Protein AF-0000000083312856 (afdb_homodimer)

Radius of gyration: 41.03 Å; Cα contacts (8 Å, |Δi|>4): 2260; chains: 2; bounding box: 92×139×103 Å

Organism: NCBI:txid1204385

pLDDT: mean 88.14, std 21.98, range [13.62, 98.81]

InterPro domains:
  IPR000577 Carbohydrate kinase, FGGY [PIRSF000538] (51-511)
  IPR018484 Carbohydrate kinase FGGY, N-terminal [PF00370] (52-300)
  IPR018485 Carbohydrate kinase FGGY, C-terminal [PF02782] (341-503)
  IPR043129 ATPase, nucleotide binding domain [SSF53067] (51-303)
  IPR043129 ATPase, nucleotide binding domain [SSF53067] (302-545)
  IPR050406 FGGY Carbohydrate Kinase [PTHR43095] (49-547)

Foldseek 3Di:
DDDDDDDDDDDDDPDDDDDDPDDPPPPDPPPPPPPPPPPPLPPPPPDAFAKEWEWEAELFKIKIFIATLLLHTDPPQIDIDGFDWDADPLFFTFGALVVSLVRRVVSVLSNCVVCPPVLLRHQEYAYAHAALWKFFAAPVLHTPDTIGALRRQNLVVLLVVVCVVLDPVNQQVLCFFLLDGSGSSACLSVLSVCVVPPVVSLVGGQAMDHSQQSSCCQFQVAFEAEQQRSSRRSQAGLVVRAGHPVSCVVGSDHSSRYTHYDWQLDWGAATDDVVCVVRVSRGGHTYGHYHHLVLLLCLLQLAQALQEWEWEAAQWIKIKHKFASPDNGQFAQWGWGDRHNGIIIIIWIWNHGVNLLVVLCVVLVDDDLVVLLVVLQCLLCDADPVRARDDLQKAKQQPCQATGPRPRGRPDHIDIPGDDPPRDSSNVSNNNLLNSLLRVLVGLVRCLVRSPPSSPNHAYEYYYDRCVSHPSSLLSNQQQNQHKYWYAPDPPSSRSSRSLSVSCSVVVDVHSSVNHGDIDDIHHHDPSSSVVSVVSSVVNVVVCCVRPVVVVPPPPPDD/DPCPDDDDDDDDDDDDDDDPDDPDDPDDPDPPDPPPPPPPLPPPPPDAFAKEWEWEAELFKIKIFIATLLLHTDPPQIDIDGFDWDADPLFFTFGALVVSLVRRVVSVLSNCVVCPPVLLRHQEYAYAHAALWKFFAAPVLHTDDTIGALRRCNLVVLLVVVCVVLDPVNQQVLCFFLLDGSGSSACLSVLSVCVVPPVVSLVRGQAMDHSQQSSCCQFQVAFEAEQQRSSRRSQAGLVVRAGHPVSCVVGSDHRSRYTHYDWQLDWGAATDDVVCVVRVSRGGRTYGRYHHLVLLLCLLQLAQALQEWEWEAAQWIKIKHKFASPDNGQFAQWGWGDRHNGIIIIIWIWNHGVNLLVVLCVVLVDDDLVVLLVVLQCLLCDADPVRARDDLQKAKQQQCQATGPRPRGRPDHIDIPGDDPPRDSSNVSNNNLLNSLLSVLVGVVRCLVRSPPSSPNHAYEYYYDRCVSHPSSLLSNQQQNQHKYWYAPDPPSSRSSRSLSVSCSVVSDVHSSVNHGDIDDIHHHDPSSSVVSVVSSVVNVVVCCVRPVVVVPPPPPDD

Secondary structure (DSSP, 8-state):
---------------------------------------------SSS--EEEEEEE-SSEEEEEEE-TTS-EEEEEEEEEE---EE-TTS-EEE-HHHHHHHHHHHHHHHHHHHGGGGGGEEEEEEEE-SS-BEEE-TTS-B-S-EE-TT--TTHHHHHHHHHHHHHHHHHHHHHHHS--SSTTSHHHHHHHHHHH-HHHHHH-SEEE-HHHHHHHHHHS---EEHHHHHTTT-EETTTTEE-HHHHHHSS--GGGBPPEE-TTS-B----HHHHHH-GGGTT--BPPPEEHHHHHHHHTT--STTEEEEEESSSEEEEEEE-TT-SSPPTT-EEEESSSS-EEEEEEES-SHHHHHHHHHHTT---HHHHHHHHHHHHT-B-TTSPBP----EEE--BTB--TTT--TT--EEEEEE-TT--HHHHHHHHHHHHHHHHHHHHHHHGGGSGGGTTT-EEEEESHHHHT-HHHHHHHHHHHTS-EEEE--S-HHHHHHHHHHHHHHTS-SSGGGSPPPEEEEEPPPHHHHHHHHHHHHHHHHHHHHHTGGGGTTTTS--/---------------------------------------------SSS--EEEEEEE-SSEEEEEEE-TTS-EEEEEEEEEE---EE-TTS-EEE-HHHHHHHHHHHHHHHHHHHGGGGGGEEEEEEEE-SS-BEEE-TTS-B-S-EE-TT--TTHHHHHHHHHHHHHHHHHHHHHHHS--S-TTSHHHHHHHHHHH-HHHHHH-SEEE-HHHHHHHHHHS---EEHHHHHTTT-EETTTTEE-HHHHHHSS--GGGBPPEE-TTS-B----HHHHHH-GGGTT--BPPPEEHHHHHHHHTT--STTEEEEEESSSEEEEEEE-TT-SSPPTT-EEEESSSS-EEEEEEES-SHHHHHHHHHHTT---HHHHHHHHHHHHT-B-TTSPBP----EEE--BTB--TTT--TT--EEEEEE-TT--HHHHHHHHHHHHHHHHHHHHHHHGGGSGGGTTT-EEEEESHHHHT-HHHHHHHHHHHTS-EEEE--S-HHHHHHHHHHHHHHTS-SSGGGSPPPEEEEEPPPHHHHHHHHHHHHHHHHHHHHHTGGGGTTTTS--

Sequence (1118 aa):
MAASWSRAPTRSCWPGAASTPASTPVSSWSWTSIKTTQWSVPTVSQESSPLILTIDVGTSSTRAILFDAQARPLPGHVAQRANRLETTADGGAVFDAGHLLENVVAVIDQILDGAGPLAHQIGAVAMDTLVGNLVGLDAQGKPVTPVFIYADTRNAADAQALRQELGPEGMAASHNRTGCLIHTSYLPARFRWIQRTHPEWLQAVRHWTGIGEYILQEFLGQRCMSYSVASWSGLLNRFELTWDAEWLDRLPIREEQLFPLGDIDQPLQGLRAPWAERWPALDRVPWLPAIGDGAAANIGSGCDDPAHIALTIGSTGAMRVVVDPGLERVPEGLWLYRVDRRRALLGGATTEGGNLFAWLRQTLQLPEPGELEAALAERVRRQDASGHAVDHGLTVLPFVAGERAPGWREDARASLVGFTLHTDPIDIVQAGLEGIAYRFALIYRRILPHLGEWRNDHQIIASGGAVLSSPAWLQILADALGKPVLTLVEKESTSRGLALLALEQLGCIRRPSALPPETGATYLPDPLHHARHQEGIARQEALYAKLVASRSGAFHGGSMAASWSRAPTRSCWPGAASTPASTPVSSWSWTSIKTTQWSVPTVSQESSPLILTIDVGTSSTRAILFDAQARPLPGHVAQRANRLETTADGGAVFDAGHLLENVVAVIDQILDGAGPLAHQIGAVAMDTLVGNLVGLDAQGKPVTPVFIYADTRNAADAQALRQELGPEGMAASHNRTGCLIHTSYLPARFRWIQRTHPEWLQAVRHWTGIGEYILQEFLGQRCMSYSVASWSGLLNRFELTWDAEWLDRLPIREEQLFPLGDIDQPLQGLRAPWAERWPALDRVPWLPAIGDGAAANIGSGCDDPAHIALTIGSTGAMRVVVDPGLERVPEGLWLYRVDRRRALLGGATTEGGNLFAWLRQTLQLPEPGELEAALAERVRRQDASGHAVDHGLTVLPFVAGERAPGWREDARASLVGFTLHTDPIDIVQAGLEGIAYRFALIYRRILPHLGEWRNDHQIIASGGAVLSSPAWLQILADALGKPVLTLVEKESTSRGLALLALEQLGCIRRPSALPPETGATYLPDPLHHARHQEGIARQEALYAKLVASRSGAFHGGS

Solvent-accessible surface area (backbone atoms only — not comparable to full-atom values): 58215 Å² total; per-residue (Å²): 138,80,83,89,77,91,77,89,84,86,89,76,86,72,79,83,80,78,77,78,76,77,79,75,78,78,77,79,76,74,77,72,72,73,72,76,70,73,74,74,65,75,78,68,68,87,79,75,78,43,26,30,40,23,36,40,40,50,75,63,32,30,34,24,39,34,22,42,73,77,52,41,73,42,88,89,32,69,28,72,38,81,45,74,69,45,69,47,95,76,31,41,32,33,37,54,60,65,59,52,50,50,40,52,50,50,21,51,49,51,38,44,65,70,42,50,78,57,34,64,43,37,56,33,35,27,36,33,18,57,54,28,37,38,29,29,16,27,90,87,68,43,75,77,47,57,28,39,35,37,75,21,43,68,18,44,67,37,19,52,50,48,49,62,73,41,36,73,66,43,47,52,50,48,23,54,40,15,19,30,73,88,37,39,39,20,43,65,17,43,50,50,34,37,56,73,75,40,49,66,54,66,70,58,35,47,32,44,42,34,68,47,35,50,50,45,25,68,43,38,70,46,73,40,37,14,44,14,35,37,22,46,28,47,45,25,20,66,86,77,73,38,76,29,62,70,56,42,72,71,44,97,52,54,74,83,26,38,56,50,77,44,36,56,89,60,53,41,63,42,41,34,67,78,50,23,71,74,38,59,54,51,27,79,29,37,29,36,41,35,31,20,37,69,43,23,26,36,42,25,64,46,21,73,36,43,48,24,31,34,36,37,22,31,55,32,24,37,38,40,29,23,34,72,58,82,59,91,66,61,53,87,46,41,38,40,34,26,57,34,92,76,33,15,35,38,33,38,40,36,59,42,37,32,48,56,53,52,47,49,40,62,47,38,59,53,68,57,70,70,60,42,47,54,53,44,40,52,59,75,66,37,54,43,98,85,66,44,68,66,78,80,60,56,46,30,45,62,20,38,77,14,36,33,40,57,76,54,37,66,84,36,49,11,31,44,38,41,46,38,79,81,60,49,62,68,54,52,52,52,29,46,55,47,22,47,38,41,48,49,35,56,46,46,61,63,50,44,83,66,27,66,92,24,56,84,71,44,40,35,40,32,36,41,67,43,45,71,71,27,68,44,56,44,39,49,38,7,13,51,60,64,37,50,31,32,32,52,61,59,83,55,24,40,52,33,13,32,34,33,53,49,36,33,68,72,61,76,37,93,45,56,67,79,57,65,58,57,65,58,66,70,29,66,45,43,72,67,51,22,53,54,35,52,52,49,40,52,51,39,51,54,48,40,46,64,70,49,64,53,49,81,76,63,74,73,63,85,120,135,88,79,77,83,80,83,78,81,81,89,81,87,82,90,85,80,88,78,78,73,78,80,73,79,79,78,83,78,76,80,73,72,76,71,75,70,73,73,73,66,73,77,65,68,88,81,75,77,44,27,31,41,22,37,38,41,50,76,62,32,30,33,23,39,35,22,41,75,76,48,41,73,42,88,90,32,68,29,73,36,81,44,74,71,44,69,48,95,76,32,42,31,32,34,54,60,65,60,52,48,50,39,51,52,51,20,52,50,52,37,44,64,71,42,51,78,58,34,62,43,37,57,32,36,27,35,32,17,59,54,30,36,37,30,29,16,30,89,86,68,44,76,77,48,57,28,40,34,37,76,21,44,68,17,45,67,37,18,52,50,49,50,62,72,41,35,73,67,43,47,50,51,48,22,53,40,14,20,29,71,88,35,38,39,22,45,69,16,42,51,50,32,38,56,73,76,40,50,66,54,65,71,58,37,45,33,44,43,34,67,46,34,50,50,44,25,70,41,38,71,45,74,42,36,13,45,14,35,39,22,46,28,47,45,23,21,66,88,75,74,38,74,29,63,69,57,42,72,72,44,95,52,55,73,85,26,40,57,48,77,45,38,57,89,58,54,41,64,44,40,34,67,75,50,24,70,74,38,59,56,50,27,78,30,37,29,38,41,34,31,20,36,70,43,23,27,37,41,24,63,46,21,76,36,44,48,23,30,35,36,38,22,31,54,32,25,36,38,39,30,22,33,71,57,80,60,91,64,60,51,86,46,41,38,38,36,26,58,35,93,75,32,14,35,37,31,34,38,35,59,44,38,33,48,55,52,51,47,49,40,60,46,38,60,54,68,57,70,69,61,44,47,55,53,46,42,51,59,76,66,38,54,44,96,84,65,44,66,65,75,83,62,58,43,29,47,61,21,38,78,13,38,34,40,58,74,53,36,68,83,36,50,11,31,45,36,40,46,39,79,80,59,48,62,67,54,53,52,53,29,46,54,48,24,48,38,41,50,49,34,57,46,48,62,64,49,44,82,66,27,65,91,24,55,85,71,45,43,34,39,32,36,40,67,44,45,72,72,26,67,46,56,42,40,49,39,6,13,53,61,64,39,50,32,30,32,52,62,56,84,55,26,40,53,33,13,31,34,33,54,47,34,32,68,71,61,77,36,92,44,58,66,80,56,64,56,57,65,57,64,71,29,66,44,43,72,66,51,22,53,54,35,54,52,48,40,52,51,40,52,53,49,42,45,64,70,50,63,54,47,79,75,62,74,73,64,88,121

Structure (mmCIF, N/CA/C/O backbone):
data_AF-0000000083312856-model_v1
#
loop_
_entity.id
_entity.type
_entity.pdbx_description
1 polymer 'Carbohydrate kinase'
#
loop_
_atom_site.group_PDB
_atom_site.id
_atom_site.type_symbol
_atom_site.label_atom_id
_atom_site.label_alt_id
_atom_site.label_comp_id
_atom_site.label_asym_id
_atom_site.label_entity_id
_atom_site.label_seq_id
_atom_site.pdbx_PDB_ins_code
_atom_site.Cartn_x
_atom_site.Cartn_y
_atom_site.Cartn_z
_atom_site.occupancy
_atom_site.B_iso_or_equiv
_atom_site.auth_seq_id
_atom_site.auth_comp_id
_atom_site.auth_asym_id
_atom_site.auth_atom_id
_atom_site.pdbx_PDB_model_num
ATOM 1 N N . MET A 1 1 ? 64.562 -2.658 30.719 1 15.26 1 MET A N 1
ATOM 2 C CA . MET A 1 1 ? 65.062 -2.129 32 1 15.26 1 MET A CA 1
ATOM 3 C C . MET A 1 1 ? 64.062 -1.037 32.5 1 15.26 1 MET A C 1
ATOM 5 O O . MET A 1 1 ? 63.438 -1.204 33.531 1 15.26 1 MET A O 1
ATOM 9 N N . ALA A 1 2 ? 64.625 0.204 32.531 1 13.62 2 ALA A N 1
ATOM 10 C CA . ALA A 1 2 ? 64.875 0.915 33.781 1 13.62 2 ALA A CA 1
ATOM 11 C C . ALA A 1 2 ? 63.656 1.748 34.188 1 13.62 2 ALA A C 1
ATOM 13 O O . ALA A 1 2 ? 63.219 1.674 35.344 1 13.62 2 ALA A O 1
ATOM 14 N N . ALA A 1 3 ? 63.656 3.008 33.812 1 14.23 3 ALA A N 1
ATOM 15 C CA . ALA A 1 3 ? 63.875 4.004 34.844 1 14.23 3 ALA A CA 1
ATOM 16 C C . ALA A 1 3 ? 62.594 4.328 35.594 1 14.23 3 ALA A C 1
ATOM 18 O O . ALA A 1 3 ? 61.5 4.094 35.062 1 14.23 3 ALA A O 1
ATOM 19 N N . SER A 1 4 ? 62.594 5.562 36.094 1 14.84 4 SER A N 1
ATOM 20 C CA . SER A 1 4 ? 62.438 6.133 37.438 1 14.84 4 SER A CA 1
ATOM 21 C C . SER A 1 4 ? 61 6.508 37.719 1 14.84 4 SER A C 1
ATOM 23 O O . SER A 1 4 ? 60.25 6.777 36.781 1 14.84 4 SER A O 1
ATOM 25 N N . TRP A 1 5 ? 60.531 6.625 39 1 15.2 5 TRP A N 1
ATOM 26 C CA . TRP A 1 5 ? 59.625 6.262 40.094 1 15.2 5 TRP A CA 1
ATOM 27 C C . TRP A 1 5 ? 58.719 7.422 40.438 1 15.2 5 TRP A C 1
ATOM 29 O O . TRP A 1 5 ? 57.656 7.223 41.062 1 15.2 5 TRP A O 1
ATOM 39 N N . SER A 1 6 ? 59.156 8.703 40.156 1 14.5 6 SER A N 1
ATOM 40 C CA . SER A 1 6 ? 59.094 9.422 41.438 1 14.5 6 SER A CA 1
ATOM 41 C C . SER A 1 6 ? 57.625 9.664 41.812 1 14.5 6 SER A C 1
ATOM 43 O O . SER A 1 6 ? 56.75 9.828 40.969 1 14.5 6 SER A O 1
ATOM 45 N N . ARG A 1 7 ? 57.281 9.688 43.156 1 14.66 7 ARG A N 1
ATOM 46 C CA . ARG A 1 7 ? 56.375 9.359 44.25 1 14.66 7 ARG A CA 1
ATOM 47 C C . ARG A 1 7 ? 55.375 10.469 44.469 1 14.66 7 ARG A C 1
ATOM 49 O O . ARG A 1 7 ? 54.156 10.211 44.531 1 14.66 7 ARG A O 1
ATOM 56 N N . ALA A 1 8 ? 55.844 11.742 44.938 1 14.86 8 ALA A N 1
ATOM 57 C CA . ALA A 1 8 ? 55.5 11.977 46.344 1 14.86 8 ALA A CA 1
ATOM 58 C C . ALA A 1 8 ? 54.062 12.484 46.5 1 14.86 8 ALA A C 1
ATOM 60 O O . ALA A 1 8 ? 53.5 13.039 45.531 1 14.86 8 ALA A O 1
ATOM 61 N N . PRO A 1 9 ? 53.812 13.266 47.719 1 15.12 9 PRO A N 1
ATOM 62 C CA . PRO A 1 9 ? 52.938 13.18 48.875 1 15.12 9 PRO A CA 1
ATOM 63 C C . PRO A 1 9 ? 51.75 14.156 48.781 1 15.12 9 PRO A C 1
ATOM 65 O O . PRO A 1 9 ? 50.594 13.766 48.969 1 15.12 9 PRO A O 1
ATOM 68 N N . THR A 1 10 ? 52.031 15.477 48.875 1 14.77 10 THR A N 1
ATOM 69 C CA . THR A 1 10 ? 51.688 16.141 50.125 1 14.77 10 THR A CA 1
ATOM 70 C C . THR A 1 10 ? 50.219 16.625 50.094 1 14.77 10 THR A C 1
ATOM 72 O O . THR A 1 10 ? 49.656 16.797 49 1 14.77 10 THR A O 1
ATOM 75 N N . ARG A 1 11 ? 49.75 17.188 51.219 1 15.2 11 ARG A N 1
ATOM 76 C CA . ARG A 1 11 ? 48.75 17.266 52.281 1 15.2 11 ARG A CA 1
ATOM 77 C C . ARG A 1 11 ? 47.656 18.312 51.938 1 15.2 11 ARG A C 1
ATOM 79 O O . ARG A 1 11 ? 47.844 19.125 51.062 1 15.2 11 ARG A O 1
ATOM 86 N N . SER A 1 12 ? 47.125 18.984 53.094 1 15.02 12 SER A N 1
ATOM 87 C CA . SER A 1 12 ? 45.906 19.109 53.875 1 15.02 12 SER A CA 1
ATOM 88 C C . SER A 1 12 ? 45.281 20.5 53.719 1 15.02 12 SER A C 1
ATOM 90 O O . SER A 1 12 ? 44.094 20.688 54 1 15.02 12 SER A O 1
ATOM 92 N N . CYS A 1 13 ? 46.031 21.609 53.219 1 15.39 13 CYS A N 1
ATOM 93 C CA . CYS A 1 13 ? 45.688 22.75 54.062 1 15.39 13 CYS A CA 1
ATOM 94 C C . CYS A 1 13 ? 44.281 23.266 53.781 1 15.39 13 CYS A C 1
ATOM 96 O O . CYS A 1 13 ? 43.906 23.406 52.625 1 15.39 13 CYS A O 1
ATOM 98 N N . TRP A 1 14 ? 43.438 23.25 54.844 1 16.03 14 TRP A N 1
ATOM 99 C CA . TRP A 1 14 ? 42.031 23.438 55.188 1 16.03 14 TRP A CA 1
ATOM 100 C C . TRP A 1 14 ? 41.625 24.906 55.094 1 16.03 14 TRP A C 1
ATOM 102 O O . TRP A 1 14 ? 40.5 25.281 55.469 1 16.03 14 TRP A O 1
ATOM 112 N N . PRO A 1 15 ? 42.344 25.719 54.219 1 15.73 15 PRO A N 1
ATOM 113 C CA . PRO A 1 15 ? 42.219 27.047 54.812 1 15.73 15 PRO A CA 1
ATOM 114 C C . PRO A 1 15 ? 40.75 27.469 55.062 1 15.73 15 PRO A C 1
ATOM 116 O O . PRO A 1 15 ? 39.844 26.859 54.5 1 15.73 15 PRO A O 1
ATOM 119 N N . GLY A 1 16 ? 40.75 28.75 55.688 1 14.97 16 GLY A N 1
ATOM 120 C CA . GLY A 1 16 ? 40.031 29.609 56.625 1 14.97 16 GLY A CA 1
ATOM 121 C C . GLY A 1 16 ? 38.75 30.156 56 1 14.97 16 GLY A C 1
ATOM 122 O O . GLY A 1 16 ? 38.562 30.141 54.781 1 14.97 16 GLY A O 1
ATOM 123 N N . ALA A 1 17 ? 37.906 30.516 56.938 1 16.25 17 ALA A N 1
ATOM 124 C CA . ALA A 1 17 ? 36.531 30.859 57.281 1 16.25 17 ALA A CA 1
ATOM 125 C C . ALA A 1 17 ? 36.125 32.188 56.656 1 16.25 17 ALA A C 1
ATOM 127 O O . ALA A 1 17 ? 36.156 33.219 57.312 1 16.25 17 ALA A O 1
ATOM 128 N N . ALA A 1 18 ? 36.625 32.438 55.406 1 15.95 18 ALA A N 1
ATOM 129 C CA . ALA A 1 18 ? 36.469 33.844 55.094 1 15.95 18 ALA A CA 1
ATOM 130 C C . ALA A 1 18 ? 35.094 34.344 55.438 1 15.95 18 ALA A C 1
ATOM 132 O O . ALA A 1 18 ? 34.094 33.594 55.344 1 15.95 18 ALA A O 1
ATOM 133 N N . SER A 1 19 ? 35.125 35.688 55.844 1 16.05 19 SER A N 1
ATOM 134 C CA . SER A 1 19 ? 34.344 36.719 56.5 1 16.05 19 SER A CA 1
ATOM 135 C C . SER A 1 19 ? 33.062 37.031 55.719 1 16.05 19 SER A C 1
ATOM 137 O O . SER A 1 19 ? 33.031 36.875 54.5 1 16.05 19 SER A O 1
ATOM 139 N N . THR A 1 20 ? 32.031 37.062 56.5 1 17.42 20 THR A N 1
ATOM 140 C CA . THR A 1 20 ? 30.578 37.188 56.406 1 17.42 20 THR A CA 1
ATOM 141 C C . THR A 1 20 ? 30.188 38.5 55.75 1 17.42 20 THR A C 1
ATOM 143 O O . THR A 1 20 ? 30.406 39.562 56.312 1 17.42 20 THR A O 1
ATOM 146 N N . PRO A 1 21 ? 30.703 38.75 54.438 1 18.08 21 PRO A N 1
ATOM 147 C CA . PRO A 1 21 ? 30.5 40.156 54.094 1 18.08 21 PRO A CA 1
ATOM 148 C C . PRO A 1 21 ? 29.078 40.625 54.406 1 18.08 21 PRO A C 1
ATOM 150 O O . PRO A 1 21 ? 28.141 39.812 54.438 1 18.08 21 PRO A O 1
ATOM 153 N N . ALA A 1 22 ? 29.109 41.812 54.906 1 16.84 22 ALA A N 1
ATOM 154 C CA . ALA A 1 22 ? 28.094 42.719 55.438 1 16.84 22 ALA A CA 1
ATOM 155 C C . ALA A 1 22 ? 26.969 42.938 54.406 1 16.84 22 ALA A C 1
ATOM 157 O O . ALA A 1 22 ? 27.188 42.906 53.219 1 16.84 22 ALA A O 1
ATOM 158 N N . SER A 1 23 ? 25.75 42.844 54.875 1 17.53 23 SER A N 1
ATOM 159 C CA . SER A 1 23 ? 24.344 42.812 54.5 1 17.53 23 SER A CA 1
ATOM 160 C C . SER A 1 23 ? 23.922 44.094 53.812 1 17.53 23 SER A C 1
ATOM 162 O O . SER A 1 23 ? 23.766 45.125 54.5 1 17.53 23 SER A O 1
ATOM 164 N N . THR A 1 24 ? 24.781 44.656 52.75 1 19.61 24 THR A N 1
ATOM 165 C CA . THR A 1 24 ? 24.344 46 52.406 1 19.61 24 THR A CA 1
ATOM 166 C C . THR A 1 24 ? 22.844 46 52.094 1 19.61 24 THR A C 1
ATOM 168 O O . THR A 1 24 ? 22.359 45.094 51.375 1 19.61 24 THR A O 1
ATOM 171 N N . PRO A 1 25 ? 22.062 46.844 52.781 1 19.56 25 PRO A N 1
ATOM 172 C CA . PRO A 1 25 ? 20.594 46.969 52.812 1 19.56 25 PRO A CA 1
ATOM 173 C C . PRO A 1 25 ? 20 47.344 51.469 1 19.56 25 PRO A C 1
ATOM 175 O O . PRO A 1 25 ? 20.531 48.219 50.781 1 19.56 25 PRO A O 1
ATOM 178 N N . VAL A 1 26 ? 19.562 46.375 50.656 1 20.06 26 VAL A N 1
ATOM 179 C CA . VAL A 1 26 ? 18.906 46.562 49.344 1 20.06 26 VAL A CA 1
ATOM 180 C C . VAL A 1 26 ? 17.797 47.594 49.469 1 20.06 26 VAL A C 1
ATOM 182 O O . VAL A 1 26 ? 16.906 47.469 50.312 1 20.06 26 VAL A O 1
ATOM 185 N N . SER A 1 27 ? 18.219 48.906 49.188 1 19.22 27 SER A N 1
ATOM 186 C CA . SER A 1 27 ? 17.281 50 49.156 1 19.22 27 SER A CA 1
ATOM 187 C C . SER A 1 27 ? 16.031 49.656 48.375 1 19.22 27 SER A C 1
ATOM 189 O O . SER A 1 27 ? 16.078 48.875 47.406 1 19.22 27 SER A O 1
ATOM 191 N N . SER A 1 28 ? 14.828 49.719 49 1 20.42 28 SER A N 1
ATOM 192 C CA . SER A 1 28 ? 13.43 49.438 48.688 1 20.42 28 SER A CA 1
ATOM 193 C C . SER A 1 28 ? 12.984 50.25 47.469 1 20.42 28 SER A C 1
ATOM 195 O O . SER A 1 28 ? 13.008 51.469 47.469 1 20.42 28 SER A O 1
ATOM 197 N N . TRP A 1 29 ? 13.398 49.844 46.188 1 21.45 29 TRP A N 1
ATOM 198 C CA . TRP A 1 29 ? 12.898 50.469 44.969 1 21.45 29 TRP A CA 1
ATOM 199 C C . TRP A 1 29 ? 11.375 50.562 45 1 21.45 29 TRP A C 1
ATOM 201 O O . TRP A 1 29 ? 10.695 49.594 45.25 1 21.45 29 TRP A O 1
ATOM 211 N N . SER A 1 30 ? 10.859 51.719 45.5 1 21.33 30 SER A N 1
ATOM 212 C CA . SER A 1 30 ? 9.438 52.062 45.531 1 21.33 30 SER A CA 1
ATOM 213 C C . SER A 1 30 ? 8.781 51.844 44.188 1 21.33 30 SER A C 1
ATOM 215 O O . SER A 1 30 ? 9.281 52.312 43.156 1 21.33 30 SER A O 1
ATOM 217 N N . TRP A 1 31 ? 8.148 50.656 43.969 1 21.86 31 TRP A N 1
ATOM 218 C CA . TRP A 1 31 ? 7.309 50.281 42.844 1 21.86 31 TRP A CA 1
ATOM 219 C C . TRP A 1 31 ? 6.285 51.375 42.531 1 21.86 31 TRP A C 1
ATOM 221 O O . TRP A 1 31 ? 5.453 51.719 43.375 1 21.86 31 TRP A O 1
ATOM 231 N N . THR A 1 32 ? 6.773 52.531 42 1 23.73 32 THR A N 1
ATOM 232 C CA . THR A 1 32 ? 5.762 53.5 41.594 1 23.73 32 THR A CA 1
ATOM 233 C C . THR A 1 32 ? 4.645 52.812 40.812 1 23.73 32 THR A C 1
ATOM 235 O O . THR A 1 32 ? 4.906 52 39.938 1 23.73 32 THR A O 1
ATOM 238 N N . SER A 1 33 ? 3.492 52.688 41.438 1 23.22 33 SER A N 1
ATOM 239 C CA . SER A 1 33 ? 2.213 52.188 40.938 1 23.22 33 SER A CA 1
ATOM 240 C C . SER A 1 33 ? 1.906 52.75 39.562 1 23.22 33 SER A C 1
ATOM 242 O O . SER A 1 33 ? 1.89 53.969 39.375 1 23.22 33 SER A O 1
ATOM 244 N N . ILE A 1 34 ? 2.404 52.188 38.594 1 22.47 34 ILE A N 1
ATOM 245 C CA . ILE A 1 34 ? 1.906 52.531 37.281 1 22.47 34 ILE A CA 1
ATOM 246 C C . ILE A 1 34 ? 0.384 52.656 37.312 1 22.47 34 ILE A C 1
ATOM 248 O O . ILE A 1 34 ? -0.308 51.656 37.562 1 22.47 34 ILE A O 1
ATOM 252 N N . LYS A 1 35 ? -0.121 53.812 37.781 1 30.72 35 LYS A N 1
ATOM 253 C CA . LYS A 1 35 ? -1.554 54.062 37.688 1 30.72 35 LYS A CA 1
ATOM 254 C C . LYS A 1 35 ? -2.119 53.5 36.375 1 30.72 35 LYS A C 1
ATOM 256 O O . LYS A 1 35 ? -1.619 53.812 35.312 1 30.72 35 LYS A O 1
ATOM 261 N N . THR A 1 36 ? -2.676 52.375 36.406 1 26.3 36 THR A N 1
ATOM 262 C CA . THR A 1 36 ? -3.541 51.812 35.375 1 26.3 36 THR A CA 1
ATOM 263 C C . THR A 1 36 ? -4.398 52.906 34.75 1 26.3 36 THR A C 1
ATOM 265 O O . THR A 1 36 ? -5.289 53.469 35.406 1 26.3 36 THR A O 1
ATOM 268 N N . THR A 1 37 ? -3.771 53.844 34.062 1 28.67 37 THR A N 1
ATOM 269 C CA . THR A 1 37 ? -4.652 54.75 33.375 1 28.67 37 THR A CA 1
ATOM 270 C C . THR A 1 37 ? -5.797 54.031 32.688 1 28.67 37 THR A C 1
ATOM 272 O O . THR A 1 37 ? -5.566 53.125 31.859 1 28.67 37 THR A O 1
ATOM 275 N N . GLN A 1 38 ? -6.914 53.844 33.375 1 28.17 38 GLN A N 1
ATOM 276 C CA . GLN A 1 38 ? -8.172 53.438 32.75 1 28.17 38 GLN A CA 1
ATOM 277 C C . GLN A 1 38 ? -8.375 54.156 31.422 1 28.17 38 GLN A C 1
ATOM 279 O O . GLN A 1 38 ? -8.391 55.375 31.359 1 28.17 38 GLN A O 1
ATOM 284 N N . TRP A 1 39 ? -7.836 53.625 30.391 1 32.81 39 TRP A N 1
ATOM 285 C CA . TRP A 1 39 ? -8.047 54.156 29.031 1 32.81 39 TRP A CA 1
ATOM 286 C C . TRP A 1 39 ? -9.5 54.594 28.844 1 32.81 39 TRP A C 1
ATOM 288 O O . TRP A 1 39 ? -10.43 53.844 29.141 1 32.81 39 TRP A O 1
ATOM 298 N N . SER A 1 40 ? -9.766 55.844 29.156 1 30.55 40 SER A N 1
ATOM 299 C CA . SER A 1 40 ? -11.047 56.375 28.719 1 30.55 40 SER A CA 1
ATOM 300 C C . SER A 1 40 ? -11.336 56 27.266 1 30.55 40 SER A C 1
ATOM 302 O O . SER A 1 40 ? -10.664 56.438 26.344 1 30.55 40 SER A O 1
ATOM 304 N N . VAL A 1 41 ? -11.812 54.812 26.969 1 34.97 41 VAL A N 1
ATOM 305 C CA . VAL A 1 41 ? -12.391 54.531 25.656 1 34.97 41 VAL A CA 1
ATOM 306 C C . VAL A 1 41 ? -13.219 55.75 25.203 1 34.97 41 VAL A C 1
ATOM 308 O O . VAL A 1 41 ? -14.062 56.25 25.938 1 34.97 41 VAL A O 1
ATOM 311 N N . PRO A 1 42 ? -12.695 56.625 24.375 1 34.94 42 PRO A N 1
ATOM 312 C CA . PRO A 1 42 ? -13.656 57.625 23.953 1 34.94 42 PRO A CA 1
ATOM 313 C C . PRO A 1 42 ? -15.086 57.094 23.875 1 34.94 42 PRO A C 1
ATOM 315 O O . PRO A 1 42 ? -15.297 55.938 23.516 1 34.94 42 PRO A O 1
ATOM 318 N N . THR A 1 43 ? -15.977 57.594 24.719 1 33.56 43 THR A N 1
ATOM 319 C CA . THR A 1 43 ? -17.406 57.375 24.625 1 33.56 43 THR A CA 1
ATOM 320 C C . THR A 1 43 ? -17.859 57.406 23.156 1 33.56 43 THR A C 1
ATOM 322 O O . THR A 1 43 ? -17.859 58.469 22.547 1 33.56 43 THR A O 1
ATOM 325 N N . VAL A 1 44 ? -17.562 56.375 22.297 1 38.69 44 VAL A N 1
ATOM 326 C CA . VAL A 1 44 ? -18.375 56.344 21.094 1 38.69 44 VAL A CA 1
ATOM 327 C C . VAL A 1 44 ? -19.781 56.844 21.391 1 38.69 44 VAL A C 1
ATOM 329 O O . VAL A 1 44 ? -20.422 56.375 22.328 1 38.69 44 VAL A O 1
ATOM 332 N N . SER A 1 45 ? -20.141 57.969 21.078 1 35.62 45 SER A N 1
ATOM 333 C CA . SER A 1 45 ? -21.562 58.312 21.109 1 35.62 45 SER A CA 1
ATOM 334 C C . SER A 1 45 ? -22.438 57.094 20.922 1 35.62 45 SER A C 1
ATOM 336 O O . SER A 1 45 ? -22.047 56.156 20.234 1 35.62 45 SER A O 1
ATOM 338 N N . GLN A 1 46 ? -23.359 56.688 21.812 1 38.91 46 GLN A N 1
ATOM 339 C CA . GLN A 1 46 ? -24.359 55.656 21.984 1 38.91 46 GLN A CA 1
ATOM 340 C C . GLN A 1 46 ? -24.812 55.094 20.641 1 38.91 46 GLN A C 1
ATOM 342 O O . GLN A 1 46 ? -25.422 54.031 20.562 1 38.91 46 GLN A O 1
ATOM 347 N N . GLU A 1 47 ? -25.031 55.906 19.531 1 45.19 47 GLU A N 1
ATOM 348 C CA . GLU A 1 47 ? -26 55.438 18.547 1 45.19 47 GLU A CA 1
ATOM 349 C C . GLU A 1 47 ? -25.391 54.375 17.641 1 45.19 47 GLU A C 1
ATOM 351 O O . GLU A 1 47 ? -26.094 53.469 17.172 1 45.19 47 GLU A O 1
ATOM 356 N N . SER A 1 48 ? -24.172 54.625 16.781 1 61.56 48 SER A N 1
ATOM 357 C CA . SER A 1 48 ? -23.984 53.719 15.633 1 61.56 48 SER A CA 1
ATOM 358 C C . SER A 1 48 ? -23.062 52.562 15.977 1 61.56 48 SER A C 1
ATOM 360 O O . SER A 1 48 ? -22.078 52.75 16.703 1 61.56 48 SER A O 1
ATOM 362 N N . SER A 1 49 ? -23.391 51.281 15.914 1 84.44 49 SER A N 1
ATOM 363 C CA . SER A 1 49 ? -22.703 50 16.078 1 84.44 49 SER A CA 1
ATOM 364 C C . SER A 1 49 ? -21.344 50.031 15.375 1 84.44 49 SER A C 1
ATOM 366 O O . SER A 1 49 ? -21.266 50.344 14.188 1 84.44 49 SER A O 1
ATOM 368 N N . PRO A 1 50 ? -20.125 49.844 16.156 1 94.69 50 PRO A N 1
ATOM 369 C CA . PRO A 1 50 ? -18.797 49.969 15.57 1 94.69 50 PRO A CA 1
ATOM 370 C C . PRO A 1 50 ? -18.531 48.969 14.453 1 94.69 50 PRO A C 1
ATOM 372 O O . PRO A 1 50 ? -19.078 47.875 14.469 1 94.69 50 PRO A O 1
ATOM 375 N N . LEU A 1 51 ? -17.719 49.469 13.531 1 97.88 51 LEU A N 1
ATOM 376 C CA . LEU A 1 51 ? -17.125 48.562 12.539 1 97.88 51 LEU A CA 1
ATOM 377 C C . LEU A 1 51 ? -15.758 48.062 12.992 1 97.88 51 LEU A C 1
ATOM 379 O O . LEU A 1 51 ? -15.086 48.719 13.781 1 97.88 51 LEU A O 1
ATOM 383 N N . ILE A 1 52 ? -15.414 46.875 12.578 1 98.5 52 ILE A N 1
ATOM 384 C CA . ILE A 1 52 ? -14.109 46.312 12.898 1 98.5 52 ILE A CA 1
ATOM 385 C C . ILE A 1 52 ? -13.32 46.062 11.617 1 98.5 52 ILE A C 1
ATOM 387 O O . ILE A 1 52 ? -13.789 45.344 10.719 1 98.5 52 ILE A O 1
ATOM 391 N N . LEU A 1 53 ? -12.148 46.594 11.539 1 98.81 53 LEU A N 1
ATOM 392 C CA . LEU A 1 53 ? -11.234 46.281 10.445 1 98.81 53 LEU A CA 1
ATOM 393 C C . LEU A 1 53 ? -10.344 45.125 10.812 1 98.81 53 LEU A C 1
ATOM 395 O O . LEU A 1 53 ? -9.617 45.156 11.812 1 98.81 53 LEU A O 1
ATOM 399 N N . THR A 1 54 ? -10.453 44.062 10.023 1 98.75 54 THR A N 1
ATOM 400 C CA . THR A 1 54 ? -9.625 42.875 10.258 1 98.75 54 THR A CA 1
ATOM 401 C C . THR A 1 54 ? -8.578 42.719 9.156 1 98.75 54 THR A C 1
ATOM 403 O O . THR A 1 54 ? -8.852 43 7.988 1 98.75 54 THR A O 1
ATOM 406 N N . ILE A 1 55 ? -7.367 42.281 9.523 1 98.75 55 ILE A N 1
ATOM 407 C CA . ILE A 1 55 ? -6.254 42 8.617 1 98.75 55 ILE A CA 1
ATOM 408 C C . ILE A 1 55 ? -5.723 40.594 8.852 1 98.75 55 ILE A C 1
ATOM 410 O O . ILE A 1 55 ? -5.344 40.25 9.969 1 98.75 55 ILE A O 1
ATOM 414 N N . ASP A 1 56 ? -5.734 39.781 7.816 1 98.06 56 ASP A N 1
ATOM 415 C CA . ASP A 1 56 ? -5.234 38.438 7.863 1 98.06 56 ASP A CA 1
ATOM 416 C C . ASP A 1 56 ? -3.949 38.281 7.051 1 98.06 56 ASP A C 1
ATOM 418 O O . ASP A 1 56 ? -3.986 38.312 5.816 1 98.06 56 ASP A O 1
ATOM 422 N N . VAL A 1 57 ? -2.82 38.094 7.738 1 98.12 57 VAL A N 1
ATOM 423 C CA . VAL A 1 57 ? -1.539 37.875 7.074 1 98.12 57 VAL A CA 1
ATOM 424 C C . VAL A 1 57 ? -1.223 36.375 7.027 1 98.12 57 VAL A C 1
ATOM 426 O O . VAL A 1 57 ? -0.523 35.875 7.902 1 98.12 57 VAL A O 1
ATOM 429 N N . GLY A 1 58 ? -1.633 35.781 5.926 1 94.69 58 GLY A N 1
ATOM 430 C CA . GLY A 1 58 ? -1.472 34.344 5.777 1 94.69 58 GLY A CA 1
ATOM 431 C C . GLY A 1 58 ? -0.307 33.938 4.883 1 94.69 58 GLY A C 1
ATOM 432 O O . GLY A 1 58 ? 0.481 34.812 4.484 1 94.69 58 GLY A O 1
ATOM 433 N N . THR A 1 59 ? -0.194 32.656 4.633 1 91.31 59 THR A N 1
ATOM 434 C CA . THR A 1 59 ? 0.887 32.156 3.805 1 91.31 59 THR A CA 1
ATOM 435 C C . THR A 1 59 ? 0.62 32.438 2.328 1 91.31 59 THR A C 1
ATOM 437 O O . THR A 1 59 ? 1.534 32.781 1.584 1 91.31 59 THR A O 1
ATOM 440 N N . SER A 1 60 ? -0.638 32.375 1.897 1 89.94 60 SER A N 1
ATOM 441 C CA . SER A 1 60 ? -0.967 32.531 0.484 1 89.94 60 SER A CA 1
ATOM 442 C C . SER A 1 60 ? -1.305 33.969 0.146 1 89.94 60 SER A C 1
ATOM 444 O O . SER A 1 60 ? -1.026 34.438 -0.961 1 89.94 60 SER A O 1
ATOM 446 N N . SER A 1 61 ? -1.946 34.594 1.128 1 95.69 61 SER A N 1
ATOM 447 C CA . SER A 1 61 ? -2.393 35.969 0.829 1 95.69 61 SER A CA 1
ATOM 448 C C . SER A 1 61 ? -2.514 36.781 2.1 1 95.69 61 SER A C 1
ATOM 450 O O . SER A 1 61 ? -2.461 36.25 3.209 1 95.69 61 SER A O 1
ATOM 452 N N . THR A 1 62 ? -2.578 38.094 1.851 1 97.94 62 THR A N 1
ATOM 453 C CA . THR A 1 62 ? -2.967 39.094 2.85 1 97.94 62 THR A CA 1
ATOM 454 C C . THR A 1 62 ? -4.348 39.656 2.535 1 97.94 62 THR A C 1
ATOM 456 O O . THR A 1 62 ? -4.602 40.094 1.413 1 97.94 62 THR A O 1
ATOM 459 N N . ARG A 1 63 ? -5.215 39.625 3.586 1 97.69 63 ARG A N 1
ATOM 460 C CA . ARG A 1 63 ? -6.598 40.031 3.361 1 97.69 63 ARG A CA 1
ATOM 461 C C . ARG A 1 63 ? -7.055 41.031 4.422 1 97.69 63 ARG A C 1
ATOM 463 O O . ARG A 1 63 ? -6.613 40.969 5.57 1 97.69 63 ARG A O 1
ATOM 470 N N . ALA A 1 64 ? -7.91 41.938 4.016 1 98.62 64 ALA A N 1
ATOM 471 C CA . ALA A 1 64 ? -8.594 42.812 4.945 1 98.62 64 ALA A CA 1
ATOM 472 C C . ALA A 1 64 ? -10.102 42.812 4.703 1 98.62 64 ALA A C 1
ATOM 474 O O . ALA A 1 64 ? -10.547 42.781 3.553 1 98.62 64 ALA A O 1
ATOM 475 N N . ILE A 1 65 ? -10.828 42.812 5.754 1 98.25 65 ILE A N 1
ATOM 476 C CA . ILE A 1 65 ? -12.281 42.781 5.672 1 98.25 65 ILE A CA 1
ATOM 477 C C . ILE A 1 65 ? -12.867 43.719 6.727 1 98.25 65 ILE A C 1
ATOM 479 O O . ILE A 1 65 ? -12.367 43.781 7.855 1 98.25 65 ILE A O 1
ATOM 483 N N . LEU A 1 66 ? -13.875 44.438 6.383 1 98.12 66 LEU A N 1
ATOM 484 C CA . LEU A 1 66 ? -14.641 45.219 7.34 1 98.12 66 LEU A CA 1
ATOM 485 C C . LEU A 1 66 ? -15.828 44.438 7.871 1 98.12 66 LEU A C 1
ATOM 487 O O . LEU A 1 66 ? -16.625 43.906 7.09 1 98.12 66 LEU A O 1
ATOM 491 N N . PHE A 1 67 ? -15.938 44.344 9.18 1 97.75 67 PHE A N 1
ATOM 492 C CA . PHE A 1 67 ? -17.031 43.625 9.82 1 97.75 67 PHE A CA 1
ATOM 493 C C . PHE A 1 67 ? -17.938 44.594 10.578 1 97.75 67 PHE A C 1
ATOM 495 O O . PHE A 1 67 ? -17.484 45.594 11.102 1 97.75 67 PHE A O 1
ATOM 502 N N . ASP A 1 68 ? -19.25 44.219 10.688 1 97 68 ASP A N 1
ATOM 503 C CA . ASP A 1 68 ? -20.188 44.969 11.5 1 97 68 ASP A CA 1
ATOM 504 C C . ASP A 1 68 ? -20.219 44.438 12.938 1 97 68 ASP A C 1
ATOM 506 O O . ASP A 1 68 ? -19.422 43.594 13.312 1 97 68 ASP A O 1
ATOM 510 N N . ALA A 1 69 ? -21.094 44.969 13.711 1 96.06 69 ALA A N 1
ATOM 511 C CA . ALA A 1 69 ? -21.141 44.656 15.133 1 96.06 69 ALA A CA 1
ATOM 512 C C . ALA A 1 69 ? -21.703 43.25 15.375 1 96.06 69 ALA A C 1
ATOM 514 O O . ALA A 1 69 ? -21.625 42.75 16.484 1 96.06 69 ALA A O 1
ATOM 515 N N . GLN A 1 70 ? -22.188 42.625 14.305 1 94.69 70 GLN A N 1
ATOM 516 C CA . GLN A 1 70 ? -22.672 41.25 14.383 1 94.69 70 GLN A CA 1
ATOM 517 C C . GLN A 1 70 ? -21.641 40.281 13.828 1 94.69 70 GLN A C 1
ATOM 519 O O . GLN A 1 70 ? -21.938 39.094 13.617 1 94.69 70 GLN A O 1
ATOM 524 N N . ALA A 1 71 ? -20.438 40.812 13.586 1 96.25 71 ALA A N 1
ATOM 525 C CA . ALA A 1 71 ? -19.328 40.031 13.047 1 96.25 71 ALA A CA 1
ATOM 526 C C . ALA A 1 71 ? -19.672 39.438 11.68 1 96.25 71 ALA A C 1
ATOM 528 O O . ALA A 1 71 ? -19.344 38.312 11.375 1 96.25 71 ALA A O 1
ATOM 529 N N . ARG A 1 72 ? -20.391 40.219 10.914 1 95.06 72 ARG A N 1
ATOM 530 C CA . ARG A 1 72 ? -20.656 39.906 9.516 1 95.06 72 ARG A CA 1
ATOM 531 C C . ARG A 1 72 ? -19.875 40.844 8.586 1 95.06 72 ARG A C 1
ATOM 533 O O . ARG A 1 72 ? -19.734 42.031 8.859 1 95.06 72 ARG A O 1
ATOM 540 N N . PRO A 1 73 ? -19.344 40.25 7.582 1 95.56 73 PRO A N 1
ATOM 541 C CA . PRO A 1 73 ? -18.609 41.094 6.637 1 95.56 73 PRO A CA 1
ATOM 542 C C . PRO A 1 73 ? -19.516 42.156 5.961 1 95.56 73 PRO A C 1
ATOM 544 O O . PRO A 1 73 ? -20.641 41.844 5.582 1 95.56 73 PRO A O 1
ATOM 547 N N . LEU A 1 74 ? -19.031 43.281 5.863 1 95.25 74 LEU A N 1
ATOM 548 C CA . LEU A 1 74 ? -19.734 44.312 5.105 1 95.25 74 LEU A CA 1
ATOM 549 C C . LEU A 1 74 ? -19.578 44.094 3.605 1 95.25 74 LEU A C 1
ATOM 551 O O . LEU A 1 74 ? -18.469 43.969 3.1 1 95.25 74 LEU A O 1
ATOM 555 N N . PRO A 1 75 ? -20.719 44.031 2.896 1 94.06 75 PRO A N 1
ATOM 556 C CA . PRO A 1 75 ? -20.641 43.75 1.462 1 94.06 75 PRO A CA 1
ATOM 557 C C . PRO A 1 75 ? -19.75 44.75 0.712 1 94.06 75 PRO A C 1
ATOM 559 O O . PRO A 1 75 ? -19.844 45.938 0.936 1 94.06 75 PRO A O 1
ATOM 562 N N . GLY A 1 76 ? -18.891 44.25 -0.053 1 94.06 76 GLY A N 1
ATOM 563 C CA . GLY A 1 76 ? -18.062 45.062 -0.925 1 94.06 76 GLY A CA 1
ATOM 564 C C . GLY A 1 76 ? -16.797 45.562 -0.253 1 94.06 76 GLY A C 1
ATOM 565 O O . GLY A 1 76 ? -16.016 46.312 -0.861 1 94.06 76 GLY A O 1
ATOM 566 N N . HIS A 1 77 ? -16.547 45.188 0.958 1 96.5 77 HIS A N 1
ATOM 567 C CA . HIS A 1 77 ? -15.398 45.688 1.695 1 96.5 77 HIS A CA 1
ATOM 568 C C . HIS A 1 77 ? -14.43 44.562 2.043 1 96.5 77 HIS A C 1
ATOM 570 O O . HIS A 1 77 ? -14.148 44.312 3.219 1 96.5 77 HIS A O 1
ATOM 576 N N . VAL A 1 78 ? -13.992 43.938 1.023 1 96.69 78 VAL A N 1
ATOM 577 C CA . VAL A 1 78 ? -12.977 42.875 1.104 1 96.69 78 VAL A CA 1
ATOM 578 C C . VAL A 1 78 ? -11.812 43.219 0.179 1 96.69 78 VAL A C 1
ATOM 580 O O . VAL A 1 78 ? -12.016 43.625 -0.963 1 96.69 78 VAL A O 1
ATOM 583 N N . ALA A 1 79 ? -10.625 43.125 0.682 1 98.19 79 ALA A N 1
ATOM 584 C CA . ALA A 1 79 ? -9.406 43.312 -0.097 1 98.19 79 ALA A CA 1
ATOM 585 C C . ALA A 1 79 ? -8.445 42.156 0.083 1 98.19 79 ALA A C 1
ATOM 587 O O . ALA A 1 79 ? -8.375 41.562 1.16 1 98.19 79 ALA A O 1
ATOM 588 N N . GLN A 1 80 ? -7.73 41.844 -0.952 1 97.69 80 GLN A N 1
ATOM 589 C CA . GLN A 1 80 ? -6.801 40.719 -0.906 1 97.69 80 GLN A CA 1
ATOM 590 C C . GLN A 1 80 ? -5.605 40.969 -1.824 1 97.69 80 GLN A C 1
ATOM 592 O O . GLN A 1 80 ? -5.754 41.531 -2.914 1 97.69 80 GLN A O 1
ATOM 597 N N . ARG A 1 81 ? -4.445 40.625 -1.34 1 98.12 81 ARG A N 1
ATOM 598 C CA . ARG A 1 81 ? -3.207 40.594 -2.113 1 98.12 81 ARG A CA 1
ATOM 599 C C . ARG A 1 81 ? -2.475 39.281 -1.961 1 98.12 81 ARG A C 1
ATOM 601 O O . ARG A 1 81 ? -2.406 38.719 -0.862 1 98.12 81 ARG A O 1
ATOM 608 N N . ALA A 1 82 ? -1.944 38.812 -3.098 1 96.88 82 ALA A N 1
ATOM 609 C CA . ALA A 1 82 ? -1.188 37.562 -3.051 1 96.88 82 ALA A CA 1
ATOM 610 C C . ALA A 1 82 ? 0.165 37.75 -2.373 1 96.88 82 ALA A C 1
ATOM 612 O O . ALA A 1 82 ? 0.825 38.781 -2.584 1 96.88 82 ALA A O 1
ATOM 613 N N . ASN A 1 83 ? 0.501 36.812 -1.532 1 96.62 83 ASN A N 1
ATOM 614 C CA . ASN A 1 83 ? 1.837 36.812 -0.945 1 96.62 83 ASN A CA 1
ATOM 615 C C . ASN A 1 83 ? 2.805 35.969 -1.782 1 96.62 83 ASN A C 1
ATOM 617 O O . ASN A 1 83 ? 2.412 34.969 -2.379 1 96.62 83 ASN A O 1
ATOM 621 N N . ARG A 1 84 ? 4.039 36.344 -1.803 1 95.56 84 ARG A N 1
ATOM 622 C CA . ARG A 1 84 ? 5.051 35.656 -2.592 1 95.56 84 ARG A CA 1
ATOM 623 C C . ARG A 1 84 ? 5.984 34.844 -1.698 1 95.56 84 ARG A C 1
ATOM 625 O O . ARG A 1 84 ? 7.02 35.344 -1.26 1 95.56 84 ARG A O 1
ATOM 632 N N . LEU A 1 85 ? 5.66 33.594 -1.543 1 94.44 85 LEU A N 1
ATOM 633 C CA . LEU A 1 85 ? 6.508 32.688 -0.769 1 94.44 85 LEU A CA 1
ATOM 634 C C . LEU A 1 85 ? 7.715 32.25 -1.585 1 94.44 85 LEU A C 1
ATOM 636 O O . LEU A 1 85 ? 7.574 31.812 -2.736 1 94.44 85 LEU A O 1
ATOM 640 N N . GLU A 1 86 ? 8.891 32.344 -1.075 1 95.38 86 GLU A N 1
ATOM 641 C CA . GLU A 1 86 ? 10.117 31.844 -1.689 1 95.38 86 GLU A CA 1
ATOM 642 C C . GLU A 1 86 ? 10.531 30.516 -1.072 1 95.38 86 GLU A C 1
ATOM 644 O O . GLU A 1 86 ? 10.688 30.406 0.146 1 95.38 86 GLU A O 1
ATOM 649 N N . THR A 1 87 ? 10.688 29.516 -1.896 1 91.69 87 THR A N 1
ATOM 650 C CA . THR A 1 87 ? 11.102 28.203 -1.42 1 91.69 87 THR A CA 1
ATOM 651 C C . THR A 1 87 ? 12.391 27.75 -2.102 1 91.69 87 THR A C 1
ATOM 653 O O . THR A 1 87 ? 12.719 28.234 -3.188 1 91.69 87 THR A O 1
ATOM 656 N N . THR A 1 88 ? 13.172 26.938 -1.475 1 89.19 88 THR A N 1
ATOM 657 C CA . THR A 1 88 ? 14.398 26.375 -2.037 1 89.19 88 THR A CA 1
ATOM 658 C C . THR A 1 88 ? 14.391 24.859 -1.949 1 89.19 88 THR A C 1
ATOM 660 O O . THR A 1 88 ? 13.609 24.266 -1.188 1 89.19 88 THR A O 1
ATOM 663 N N . ALA A 1 89 ? 15.234 24.188 -2.725 1 78.75 89 ALA A N 1
ATOM 664 C CA . ALA A 1 89 ? 15.281 22.734 -2.826 1 78.75 89 ALA A CA 1
ATOM 665 C C . ALA A 1 89 ? 15.727 22.109 -1.507 1 78.75 89 ALA A C 1
ATOM 667 O O . ALA A 1 89 ? 15.344 20.969 -1.194 1 78.75 89 ALA A O 1
ATOM 668 N N . ASP A 1 90 ? 16.375 22.828 -0.755 1 84.44 90 ASP A N 1
ATOM 669 C CA . ASP A 1 90 ? 16.891 22.281 0.49 1 84.44 90 ASP A CA 1
ATOM 670 C C . ASP A 1 90 ? 15.875 22.422 1.621 1 84.44 90 ASP A C 1
ATOM 672 O O . ASP A 1 90 ? 16.188 22.156 2.783 1 84.44 90 ASP A O 1
ATOM 676 N N . GLY A 1 91 ? 14.672 22.969 1.304 1 88.56 91 GLY A N 1
ATOM 677 C CA . GLY A 1 91 ? 13.617 23.031 2.297 1 88.56 91 GLY A CA 1
ATOM 678 C C . GLY A 1 91 ? 13.344 24.453 2.785 1 88.56 91 GLY A C 1
ATOM 679 O O . GLY A 1 91 ? 12.594 24.656 3.738 1 88.56 91 GLY A O 1
ATOM 680 N N . GLY A 1 92 ? 13.875 25.391 2.16 1 92.62 92 GLY A N 1
ATOM 681 C CA . GLY A 1 92 ? 13.68 26.781 2.531 1 92.62 92 GLY A CA 1
ATOM 682 C C . GLY A 1 92 ? 12.273 27.281 2.25 1 92.62 92 GLY A C 1
ATOM 683 O O . GLY A 1 92 ? 11.656 26.891 1.255 1 92.62 92 GLY A O 1
ATOM 684 N N . ALA A 1 93 ? 11.758 28.078 3.109 1 94.5 93 ALA A N 1
ATOM 685 C CA . ALA A 1 93 ? 10.477 28.766 2.965 1 94.5 93 ALA A CA 1
ATOM 686 C C . ALA A 1 93 ? 10.492 30.109 3.695 1 94.5 93 ALA A C 1
ATOM 688 O O . ALA A 1 93 ? 10.43 30.156 4.926 1 94.5 93 ALA A O 1
ATOM 689 N N . VAL A 1 94 ? 10.539 31.219 2.908 1 97.56 94 VAL A N 1
ATOM 690 C CA . VAL A 1 94 ? 10.719 32.531 3.535 1 97.56 94 VAL A CA 1
ATOM 691 C C . VAL A 1 94 ? 9.898 33.562 2.785 1 97.56 94 VAL A C 1
ATOM 693 O O . VAL A 1 94 ? 9.477 33.344 1.652 1 97.56 94 VAL A O 1
ATOM 696 N N . PHE A 1 95 ? 9.625 34.625 3.482 1 97.81 95 PHE A N 1
ATOM 697 C CA . PHE A 1 95 ? 9.047 35.844 2.889 1 97.81 95 PHE A CA 1
ATOM 698 C C . PHE A 1 95 ? 10.008 37 3.004 1 97.81 95 PHE A C 1
ATOM 700 O O . PHE A 1 95 ? 10.945 36.969 3.799 1 97.81 95 PHE A O 1
ATOM 707 N N . ASP A 1 96 ? 9.758 37.969 2.127 1 97.94 96 ASP A N 1
ATOM 708 C CA . ASP A 1 96 ? 10.32 39.281 2.303 1 97.94 96 ASP A CA 1
ATOM 709 C C . ASP A 1 96 ? 9.422 40.156 3.184 1 97.94 96 ASP A C 1
ATOM 711 O O . ASP A 1 96 ? 8.258 40.406 2.852 1 97.94 96 ASP A O 1
ATOM 715 N N . ALA A 1 97 ? 9.992 40.656 4.289 1 98.06 97 ALA A N 1
ATOM 716 C CA . ALA A 1 97 ? 9.188 41.406 5.254 1 98.06 97 ALA A CA 1
ATOM 717 C C . ALA A 1 97 ? 8.617 42.688 4.621 1 98.06 97 ALA A C 1
ATOM 719 O O . ALA A 1 97 ? 7.492 43.062 4.926 1 98.06 97 ALA A O 1
ATOM 720 N N . GLY A 1 98 ? 9.391 43.312 3.836 1 97.62 98 GLY A N 1
ATOM 721 C CA . GLY A 1 98 ? 8.938 44.5 3.158 1 97.62 98 GLY A CA 1
ATOM 722 C C . GLY A 1 98 ? 7.758 44.25 2.238 1 97.62 98 GLY A C 1
ATOM 723 O O . GLY A 1 98 ? 6.816 45.062 2.207 1 97.62 98 GLY A O 1
ATOM 724 N N . HIS A 1 99 ? 7.832 43.25 1.537 1 97.56 99 HIS A N 1
ATOM 725 C CA . HIS A 1 99 ? 6.742 42.906 0.627 1 97.56 99 HIS A CA 1
ATOM 726 C C . HIS A 1 99 ? 5.457 42.625 1.393 1 97.56 99 HIS A C 1
ATOM 728 O O . HIS A 1 99 ? 4.367 42.969 0.939 1 97.56 99 HIS A O 1
ATOM 734 N N . LEU A 1 100 ? 5.535 41.938 2.471 1 98.19 100 LEU A N 1
ATOM 735 C CA . LEU A 1 100 ? 4.355 41.656 3.281 1 98.19 100 LEU A CA 1
ATOM 736 C C . LEU A 1 100 ? 3.775 42.938 3.846 1 98.19 100 LEU A C 1
ATOM 738 O O . LEU A 1 100 ? 2.555 43.125 3.896 1 98.19 100 LEU A O 1
ATOM 742 N N . LEU A 1 101 ? 4.668 43.844 4.289 1 98.38 101 LEU A N 1
ATOM 743 C CA . LEU A 1 101 ? 4.223 45.156 4.766 1 98.38 101 LEU A CA 1
ATOM 744 C C . LEU A 1 101 ? 3.482 45.906 3.67 1 98.38 101 LEU A C 1
ATOM 746 O O . LEU A 1 101 ? 2.43 46.5 3.92 1 98.38 101 LEU A O 1
ATOM 750 N N . GLU A 1 102 ? 4.031 45.844 2.506 1 98.38 102 GLU A N 1
ATOM 751 C CA . GLU A 1 102 ? 3.395 46.5 1.368 1 98.38 102 GLU A CA 1
ATOM 752 C C . GLU A 1 102 ? 1.998 45.938 1.118 1 98.38 102 GLU A C 1
ATOM 754 O O . GLU A 1 102 ? 1.068 46.688 0.806 1 98.38 102 GLU A O 1
ATOM 759 N N . ASN A 1 103 ? 1.898 44.688 1.191 1 98.62 103 ASN A N 1
ATOM 760 C CA . ASN A 1 103 ? 0.602 44.031 1.011 1 98.62 103 ASN A CA 1
ATOM 761 C C . ASN A 1 103 ? -0.403 44.5 2.064 1 98.62 103 ASN A C 1
ATOM 763 O O . ASN A 1 103 ? -1.568 44.75 1.75 1 98.62 103 ASN A O 1
ATOM 767 N N . VAL A 1 104 ? 0.026 44.562 3.301 1 98.75 104 VAL A N 1
ATOM 768 C CA . VAL A 1 104 ? -0.855 45 4.383 1 98.75 104 VAL A CA 1
ATOM 769 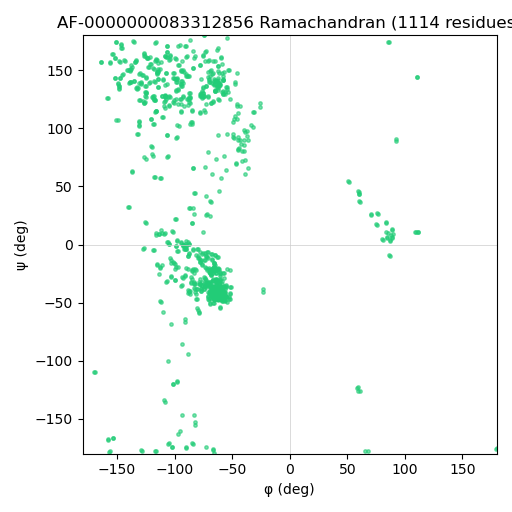C C . VAL A 1 104 ? -1.318 46.438 4.141 1 98.75 104 VAL A C 1
ATOM 771 O O . VAL A 1 104 ? -2.504 46.75 4.281 1 98.75 104 VAL A O 1
ATOM 774 N N . VAL A 1 105 ? -0.431 47.25 3.758 1 98.75 105 VAL A N 1
ATOM 775 C CA . VAL A 1 105 ? -0.757 48.656 3.473 1 98.75 105 VAL A CA 1
ATOM 776 C C . VAL A 1 105 ? -1.771 48.719 2.334 1 98.75 105 VAL A C 1
ATOM 778 O O . VAL A 1 105 ? -2.756 49.469 2.416 1 98.75 105 VAL A O 1
ATOM 781 N N . ALA A 1 106 ? -1.527 47.969 1.37 1 98.75 106 ALA A N 1
ATOM 782 C CA . ALA A 1 106 ? -2.371 47.969 0.178 1 98.75 106 ALA A CA 1
ATOM 783 C C . ALA A 1 106 ? -3.801 47.562 0.51 1 98.75 106 ALA A C 1
ATOM 785 O O . ALA A 1 106 ? -4.758 48.156 0.003 1 98.75 106 ALA A O 1
ATOM 786 N N . VAL A 1 107 ? -3.963 46.594 1.298 1 98.75 107 VAL A N 1
ATOM 787 C CA . VAL A 1 107 ? -5.309 46.094 1.59 1 98.75 107 VAL A CA 1
ATOM 788 C C . VAL A 1 107 ? -6.02 47.094 2.52 1 98.75 107 VAL A C 1
ATOM 790 O O . VAL A 1 107 ? -7.238 47.25 2.447 1 98.75 107 VAL A O 1
ATOM 793 N N . ILE A 1 108 ? -5.297 47.719 3.449 1 98.62 108 ILE A N 1
ATOM 794 C CA . ILE A 1 108 ? -5.895 48.75 4.297 1 98.62 108 ILE A CA 1
ATOM 795 C C . ILE A 1 108 ? -6.371 49.938 3.439 1 98.62 108 ILE A C 1
ATOM 797 O O . ILE A 1 108 ? -7.504 50.406 3.588 1 98.62 108 ILE A O 1
ATOM 801 N N . ASP A 1 109 ? -5.535 50.344 2.514 1 98.69 109 ASP A N 1
ATOM 802 C CA . ASP A 1 109 ? -5.887 51.438 1.599 1 98.69 109 ASP A CA 1
ATOM 803 C C . ASP A 1 109 ? -7.184 51.125 0.855 1 98.69 109 ASP A C 1
ATOM 805 O O . ASP A 1 109 ? -8.086 51.969 0.781 1 98.69 109 ASP A O 1
ATOM 809 N N . GLN A 1 110 ? -7.211 49.969 0.341 1 98.56 110 GLN A N 1
ATOM 810 C CA . GLN A 1 110 ? -8.359 49.594 -0.469 1 98.56 110 GLN A CA 1
ATOM 811 C C . GLN A 1 110 ? -9.641 49.594 0.353 1 98.56 110 GLN A C 1
ATOM 813 O O . GLN A 1 110 ? -10.688 50.062 -0.118 1 98.56 110 GLN A O 1
ATOM 818 N N . ILE A 1 111 ? -9.578 49.062 1.542 1 98.5 111 ILE A N 1
ATOM 819 C CA . ILE A 1 111 ? -10.758 49.031 2.4 1 98.5 111 ILE A CA 1
ATOM 820 C C . ILE A 1 111 ? -11.195 50.438 2.762 1 98.5 111 ILE A C 1
ATOM 822 O O . ILE A 1 111 ? -12.383 50.75 2.703 1 98.5 111 ILE A O 1
ATOM 826 N N . LEU A 1 112 ? -10.273 51.312 3.184 1 97.81 112 LEU A N 1
ATOM 827 C CA . LEU A 1 112 ? -10.602 52.656 3.627 1 97.81 112 LEU A CA 1
ATOM 828 C C . LEU A 1 112 ? -11.125 53.5 2.469 1 97.81 112 LEU A C 1
ATOM 830 O O . LEU A 1 112 ? -12.055 54.281 2.639 1 97.81 112 LEU A O 1
ATOM 834 N N . ASP A 1 113 ? -10.484 53.344 1.314 1 97.19 113 ASP A N 1
ATOM 835 C CA . ASP A 1 113 ? -10.969 54.031 0.123 1 97.19 113 ASP A CA 1
ATOM 836 C C . ASP A 1 113 ? -12.406 53.656 -0.195 1 97.19 113 ASP A C 1
ATOM 838 O O . ASP A 1 113 ? -13.227 54.531 -0.521 1 97.19 113 ASP A O 1
ATOM 842 N N . GLY A 1 114 ? -12.672 52.438 -0.136 1 96.5 114 GLY A N 1
ATOM 843 C CA . GLY A 1 114 ? -14.008 51.938 -0.422 1 96.5 114 GLY A CA 1
ATOM 844 C C . GLY A 1 114 ? -15.023 52.344 0.632 1 96.5 114 GLY A C 1
ATOM 845 O O . GLY A 1 114 ? -16.203 52.531 0.323 1 96.5 114 GLY A O 1
ATOM 846 N N . ALA A 1 115 ? -14.578 52.406 1.856 1 95.94 115 ALA A N 1
ATOM 847 C CA . ALA A 1 115 ? -15.477 52.719 2.967 1 95.94 115 ALA A CA 1
ATOM 848 C C . ALA A 1 115 ? -15.859 54.188 2.969 1 95.94 115 ALA A C 1
ATOM 850 O O . ALA A 1 115 ? -16.938 54.562 3.428 1 95.94 115 ALA A O 1
ATOM 851 N N . GLY A 1 116 ? -15.008 55.125 2.559 1 94.56 116 GLY A N 1
ATOM 852 C CA . GLY A 1 116 ? -15.281 56.562 2.611 1 94.56 116 GLY A CA 1
ATOM 853 C C . GLY A 1 116 ? -15.562 57.062 4.016 1 94.56 116 GLY A C 1
ATOM 854 O O . GLY A 1 116 ? -14.789 56.812 4.938 1 94.56 116 GLY A O 1
ATOM 855 N N . PRO A 1 117 ? -16.641 57.625 4.16 1 92.94 117 PRO A N 1
ATOM 856 C CA . PRO A 1 117 ? -16.969 58.188 5.469 1 92.94 117 PRO A CA 1
ATOM 857 C C . PRO A 1 117 ? -17.219 57.125 6.535 1 92.94 117 PRO A C 1
ATOM 859 O O . PRO A 1 117 ? -17.078 57.406 7.727 1 92.94 117 PRO A O 1
ATOM 862 N N . LEU A 1 118 ? -17.594 56 6.07 1 93.56 118 LEU A N 1
ATOM 863 C CA . LEU A 1 118 ? -17.844 54.906 6.992 1 93.56 118 LEU A CA 1
ATOM 864 C C . LEU A 1 118 ? -16.578 54.531 7.754 1 93.56 118 LEU A C 1
ATOM 866 O O . LEU A 1 118 ? -16.641 53.875 8.812 1 93.56 118 LEU A O 1
ATOM 870 N N . ALA A 1 119 ? -15.445 54.906 7.234 1 96.06 119 ALA A N 1
ATOM 871 C CA . ALA A 1 119 ? -14.164 54.562 7.855 1 96.06 119 ALA A CA 1
ATOM 872 C C . ALA A 1 119 ? -14.07 55.156 9.266 1 96.06 119 ALA A C 1
ATOM 874 O O . ALA A 1 119 ? -13.406 54.562 10.133 1 96.06 119 ALA A O 1
ATOM 875 N N . HIS A 1 120 ? -14.766 56.156 9.477 1 95.12 120 HIS A N 1
ATOM 876 C CA . HIS A 1 120 ? -14.711 56.812 10.766 1 95.12 120 HIS A CA 1
ATOM 877 C C . HIS A 1 120 ? -15.516 56.062 11.82 1 95.12 120 HIS A C 1
ATOM 879 O O . HIS A 1 120 ? -15.414 56.344 13.016 1 95.12 120 HIS A O 1
ATOM 885 N N . GLN A 1 121 ? -16.219 55.062 11.391 1 96.12 121 GLN A N 1
ATOM 886 C CA . GLN A 1 121 ? -16.984 54.219 12.305 1 96.12 121 GLN A CA 1
ATOM 887 C C . GLN A 1 121 ? -16.172 53 12.766 1 96.12 121 GLN A C 1
ATOM 889 O O . GLN A 1 121 ? -16.625 52.219 13.594 1 96.12 121 GLN A O 1
ATOM 894 N N . ILE A 1 122 ? -15.016 52.906 12.273 1 97.94 122 ILE A N 1
ATOM 895 C CA . ILE A 1 122 ? -14.148 51.812 12.703 1 97.94 122 ILE A CA 1
ATOM 896 C C . ILE A 1 122 ? -13.734 52 14.156 1 97.94 122 ILE A C 1
ATOM 898 O O . ILE A 1 122 ? -13.125 53.031 14.5 1 97.94 122 ILE A O 1
ATOM 902 N N . GLY A 1 123 ? -14.094 50.969 14.938 1 97.56 123 GLY A N 1
ATOM 903 C CA . GLY A 1 123 ? -13.852 51.094 16.375 1 97.56 123 GLY A CA 1
ATOM 904 C C . GLY A 1 123 ? -12.609 50.344 16.828 1 97.56 123 GLY A C 1
ATOM 905 O O . GLY A 1 123 ? -12.102 50.594 17.922 1 97.56 123 GLY A O 1
ATOM 906 N N . ALA A 1 124 ? -12.109 49.469 16.031 1 98.25 124 ALA A N 1
ATOM 907 C CA . ALA A 1 124 ? -10.898 48.719 16.344 1 98.25 124 ALA A CA 1
ATOM 908 C C . ALA A 1 124 ? -10.312 48.062 15.102 1 98.25 124 ALA A C 1
ATOM 910 O O . ALA A 1 124 ? -11.023 47.844 14.117 1 98.25 124 ALA A O 1
ATOM 911 N N . VAL A 1 125 ? -9.039 47.781 15.156 1 98.62 125 VAL A N 1
ATOM 912 C CA . VAL A 1 125 ? -8.336 47 14.148 1 98.62 125 VAL A CA 1
ATOM 913 C C . VAL A 1 125 ? -7.742 45.75 14.789 1 98.62 125 VAL A C 1
ATOM 915 O O . VAL A 1 125 ? -7.125 45.812 15.852 1 98.62 125 VAL A O 1
ATOM 918 N N . ALA A 1 126 ? -8.047 44.625 14.219 1 98.62 126 ALA A N 1
ATOM 919 C CA . ALA A 1 126 ? -7.457 43.375 14.664 1 98.62 126 ALA A CA 1
ATOM 920 C C . ALA A 1 126 ? -6.719 42.656 13.523 1 98.62 126 ALA A C 1
ATOM 922 O O . ALA A 1 126 ? -7.191 42.656 12.383 1 98.62 126 ALA A O 1
ATOM 923 N N . MET A 1 127 ? -5.555 42.094 13.844 1 98.44 127 MET A N 1
ATOM 924 C CA . MET A 1 127 ? -4.723 41.438 12.836 1 98.44 127 MET A CA 1
ATOM 925 C C . MET A 1 127 ? -4.262 40.062 13.32 1 98.44 127 MET A C 1
ATOM 927 O O . MET A 1 127 ? -3.902 39.906 14.492 1 98.44 127 MET A O 1
ATOM 931 N N . ASP A 1 128 ? -4.391 39.125 12.422 1 98.06 128 ASP A N 1
ATOM 932 C CA . ASP A 1 128 ? -3.73 37.844 12.703 1 98.06 128 ASP A CA 1
ATOM 933 C C . ASP A 1 128 ? -2.494 37.656 11.828 1 98.06 128 ASP A C 1
ATOM 935 O O . ASP A 1 128 ? -2.271 38.438 10.883 1 98.06 128 ASP A O 1
ATOM 939 N N . THR A 1 129 ? -1.691 36.719 12.18 1 97.56 129 THR A N 1
ATOM 940 C CA . THR A 1 129 ? -0.493 36.375 11.422 1 97.56 129 THR A CA 1
ATOM 941 C C . THR A 1 129 ? -0.285 34.875 11.383 1 97.56 129 THR A C 1
ATOM 943 O O . THR A 1 129 ? -0.708 34.156 12.297 1 97.56 129 THR A O 1
ATOM 946 N N . LEU A 1 130 ? 0.34 34.438 10.273 1 95.81 130 LEU A N 1
ATOM 947 C CA . LEU A 1 130 ? 0.833 33.094 10.32 1 95.81 130 LEU A CA 1
ATOM 948 C C . LEU A 1 130 ? 1.752 32.875 11.523 1 95.81 130 LEU A C 1
ATOM 950 O O . LEU A 1 130 ? 2.547 33.75 11.859 1 95.81 130 LEU A O 1
ATOM 954 N N . VAL A 1 131 ? 1.56 31.781 12.195 1 95.06 131 VAL A N 1
ATOM 955 C CA . VAL A 1 131 ? 2.311 31.531 13.422 1 95.06 131 VAL A CA 1
ATOM 956 C C . VAL A 1 131 ? 3.607 30.797 13.086 1 95.06 131 VAL A C 1
ATOM 958 O O . VAL A 1 131 ? 3.771 30.281 11.977 1 95.06 131 VAL A O 1
ATOM 961 N N . GLY A 1 132 ? 4.527 30.859 14.047 1 94.94 132 GLY A N 1
ATOM 962 C CA . GLY A 1 132 ? 5.785 30.141 13.883 1 94.94 132 GLY A CA 1
ATOM 963 C C . GLY A 1 132 ? 6.734 30.828 12.914 1 94.94 132 GLY A C 1
ATOM 964 O O . GLY A 1 132 ? 7.488 30.156 12.195 1 94.94 132 GLY A O 1
ATOM 965 N N . ASN A 1 133 ? 6.621 32.094 12.789 1 97.44 133 ASN A N 1
ATOM 966 C CA . ASN A 1 133 ? 7.527 32.844 11.922 1 97.44 133 ASN A CA 1
ATOM 967 C C . ASN A 1 133 ? 8.5 33.688 12.727 1 97.44 133 ASN A C 1
ATOM 969 O O . ASN A 1 133 ? 8.289 33.938 13.914 1 97.44 133 ASN A O 1
ATOM 973 N N . LEU A 1 134 ? 9.555 34.094 12.07 1 98.31 134 LEU A N 1
ATOM 974 C CA . LEU A 1 134 ? 10.633 34.844 12.727 1 98.31 134 LEU A CA 1
ATOM 975 C C . LEU A 1 134 ? 11.289 35.812 11.766 1 98.31 134 LEU A C 1
ATOM 977 O O . LEU A 1 134 ? 11.586 35.469 10.617 1 98.31 134 LEU A O 1
ATOM 981 N N . VAL A 1 135 ? 11.508 37.031 12.234 1 98.5 135 VAL A N 1
ATOM 982 C CA . VAL A 1 135 ? 12.258 38.031 11.492 1 98.5 135 VAL A CA 1
ATOM 983 C C . VAL A 1 135 ? 13.195 38.781 12.438 1 98.5 135 VAL A C 1
ATOM 985 O O . VAL A 1 135 ? 12.836 39.062 13.594 1 98.5 135 VAL A O 1
ATOM 988 N N . GLY A 1 136 ? 14.375 39.062 12.016 1 98.5 136 GLY A N 1
ATOM 989 C CA . GLY A 1 136 ? 15.336 39.875 12.758 1 98.5 136 GLY A CA 1
ATOM 990 C C . GLY A 1 136 ? 15.359 41.312 12.336 1 98.5 136 GLY A C 1
ATOM 991 O O . GLY A 1 136 ? 15.375 41.625 11.141 1 98.5 136 GLY A O 1
ATOM 992 N N . LEU A 1 137 ? 15.352 42.188 13.383 1 98.44 137 LEU A N 1
ATOM 993 C CA . LEU A 1 137 ? 15.344 43.625 13.148 1 98.44 137 LEU A CA 1
ATOM 994 C C . LEU A 1 137 ? 16.625 44.25 13.664 1 98.44 137 LEU A C 1
ATOM 996 O O . LEU A 1 137 ? 17.156 43.844 14.695 1 98.44 137 LEU A O 1
ATOM 1000 N N . ASP A 1 138 ? 17.047 45.312 13.008 1 97.38 138 ASP A N 1
ATOM 1001 C CA . ASP A 1 138 ? 18.188 46.062 13.508 1 97.38 138 ASP A CA 1
ATOM 1002 C C . ASP A 1 138 ? 17.766 47.094 14.555 1 97.38 138 ASP A C 1
ATOM 1004 O O . ASP A 1 138 ? 16.625 47.062 15.016 1 97.38 138 ASP A O 1
ATOM 1008 N N . ALA A 1 139 ? 18.656 47.938 14.938 1 95.31 139 ALA A N 1
ATOM 1009 C CA . ALA A 1 139 ? 18.422 48.906 16.016 1 95.31 139 ALA A CA 1
ATOM 1010 C C . ALA A 1 139 ? 17.375 49.938 15.594 1 95.31 139 ALA A C 1
ATOM 1012 O O . ALA A 1 139 ? 16.688 50.5 16.453 1 95.31 139 ALA A O 1
ATOM 1013 N N . GLN A 1 140 ? 17.188 50.125 14.312 1 94.75 140 GLN A N 1
ATOM 1014 C CA . GLN A 1 140 ? 16.219 51.094 13.797 1 94.75 140 GLN A CA 1
ATOM 1015 C C . GLN A 1 140 ? 14.867 50.438 13.57 1 94.75 140 GLN A C 1
ATOM 1017 O O . GLN A 1 140 ? 13.914 51.094 13.141 1 94.75 140 GLN A O 1
ATOM 1022 N N . GLY A 1 141 ? 14.82 49.188 13.852 1 95.88 141 GLY A N 1
ATOM 1023 C CA . GLY A 1 141 ? 13.562 48.469 13.688 1 95.88 141 GLY A CA 1
ATOM 1024 C C . GLY A 1 141 ? 13.32 48 12.273 1 95.88 141 GLY A C 1
ATOM 1025 O O . GLY A 1 141 ? 12.188 47.719 11.891 1 95.88 141 GLY A O 1
ATOM 1026 N N . LYS A 1 142 ? 14.406 47.938 11.5 1 96.38 142 LYS A N 1
ATOM 1027 C CA . LYS A 1 142 ? 14.305 47.5 10.117 1 96.38 142 LYS A CA 1
ATOM 1028 C C . LYS A 1 142 ? 14.711 46.031 9.977 1 96.38 142 LYS A C 1
ATOM 1030 O O . LYS A 1 142 ? 15.656 45.594 10.625 1 96.38 142 LYS A O 1
ATOM 1035 N N . PRO A 1 143 ? 13.977 45.312 9.078 1 98 143 PRO A N 1
ATOM 1036 C CA . PRO A 1 143 ? 14.32 43.906 8.906 1 98 143 PRO A CA 1
ATOM 1037 C C . PRO A 1 143 ? 15.711 43.719 8.32 1 98 143 PRO A C 1
ATOM 1039 O O . PRO A 1 143 ? 16.094 44.406 7.371 1 98 143 PRO A O 1
ATOM 1042 N N . VAL A 1 144 ? 16.453 42.75 8.844 1 97 144 VAL A N 1
ATOM 1043 C CA . VAL A 1 144 ? 17.781 42.438 8.32 1 97 144 VAL A CA 1
ATOM 1044 C C . VAL A 1 144 ? 17.891 40.938 7.973 1 97 144 VAL A C 1
ATOM 1046 O O . VAL A 1 144 ? 18.922 40.5 7.484 1 97 144 VAL A O 1
ATOM 1049 N N . THR A 1 145 ? 16.875 40.156 8.219 1 97.75 145 THR A N 1
ATOM 1050 C CA . THR A 1 145 ? 16.734 38.781 7.801 1 97.75 145 THR A CA 1
ATOM 1051 C C . THR A 1 145 ? 15.461 38.594 6.98 1 97.75 145 THR A C 1
ATOM 1053 O O . THR A 1 145 ? 14.586 39.438 6.977 1 97.75 145 THR A O 1
ATOM 1056 N N . PRO A 1 146 ? 15.375 37.5 6.195 1 97.75 146 PRO A N 1
ATOM 1057 C CA . PRO A 1 146 ? 14.047 37.125 5.699 1 97.75 146 PRO A CA 1
ATOM 1058 C C . PRO A 1 146 ? 13.078 36.781 6.824 1 97.75 146 PRO A C 1
ATOM 1060 O O . PRO A 1 146 ? 13.469 36.719 7.992 1 97.75 146 PRO A O 1
ATOM 1063 N N . VAL A 1 147 ? 11.828 36.656 6.496 1 98.44 147 VAL A N 1
ATOM 1064 C CA . VAL A 1 147 ? 10.844 36.094 7.414 1 98.44 147 VAL A CA 1
ATOM 1065 C C . VAL A 1 147 ? 10.82 34.562 7.273 1 98.44 147 VAL A C 1
ATOM 1067 O O . VAL A 1 147 ? 10.289 34.031 6.293 1 98.44 147 VAL A O 1
ATOM 1070 N N . PHE A 1 148 ? 11.414 33.906 8.219 1 97.81 148 PHE A N 1
ATOM 1071 C CA . PHE A 1 148 ? 11.336 32.438 8.234 1 97.81 148 PHE A CA 1
ATOM 1072 C C . PHE A 1 148 ? 9.969 31.984 8.695 1 97.81 148 PHE A C 1
ATOM 1074 O O . PHE A 1 148 ? 9.422 32.5 9.672 1 97.81 148 PHE A O 1
ATOM 1081 N N . ILE A 1 149 ? 9.422 31.016 8 1 96.56 149 ILE A N 1
ATOM 1082 C CA . ILE A 1 149 ? 8.094 30.594 8.43 1 96.56 149 ILE A CA 1
ATOM 1083 C C . ILE A 1 149 ? 8.141 29.141 8.891 1 96.56 149 ILE A C 1
ATOM 1085 O O . ILE A 1 149 ? 9.18 28.469 8.773 1 96.56 149 ILE A O 1
ATOM 1089 N N . TYR A 1 150 ? 7.078 28.672 9.414 1 92.75 150 TYR A N 1
ATOM 1090 C CA . TYR A 1 150 ? 6.93 27.344 10.023 1 92.75 150 TYR A CA 1
ATOM 1091 C C . TYR A 1 150 ? 7.285 26.25 9.031 1 92.75 150 TYR A C 1
ATOM 1093 O O . TYR A 1 150 ? 7.723 25.172 9.422 1 92.75 150 TYR A O 1
ATOM 1101 N N . ALA A 1 151 ? 7.188 26.516 7.727 1 88.88 151 ALA A N 1
ATOM 1102 C CA . ALA A 1 151 ? 7.344 25.5 6.684 1 88.88 151 ALA A CA 1
ATOM 1103 C C . ALA A 1 151 ? 8.805 25.344 6.285 1 88.88 151 ALA A C 1
ATOM 1105 O O . ALA A 1 151 ? 9.156 24.438 5.516 1 88.88 151 ALA A O 1
ATOM 1106 N N . ASP A 1 152 ? 9.656 26.219 6.793 1 93.38 152 ASP A N 1
ATOM 1107 C CA . ASP A 1 152 ? 11.094 26.109 6.531 1 93.38 152 ASP A CA 1
ATOM 1108 C C . ASP A 1 152 ? 11.711 24.969 7.32 1 93.38 152 ASP A C 1
ATOM 1110 O O . ASP A 1 152 ? 11.812 25.031 8.547 1 93.38 152 ASP A O 1
ATOM 1114 N N . THR A 1 153 ? 12.195 23.938 6.656 1 90.75 153 THR A N 1
ATOM 1115 C CA . THR A 1 153 ? 12.609 22.719 7.34 1 90.75 153 THR A CA 1
ATOM 1116 C C . THR A 1 153 ? 14.133 22.578 7.348 1 90.75 153 THR A C 1
ATOM 1118 O O . THR A 1 153 ? 14.672 21.547 7.715 1 90.75 153 THR A O 1
ATOM 1121 N N . ARG A 1 154 ? 14.867 23.609 6.953 1 92.94 154 ARG A N 1
ATOM 1122 C CA . ARG A 1 154 ? 16.328 23.547 6.859 1 92.94 154 ARG A CA 1
ATOM 1123 C C . ARG A 1 154 ? 16.953 23.312 8.234 1 92.94 154 ARG A C 1
ATOM 1125 O O . ARG A 1 154 ? 18.125 22.938 8.328 1 92.94 154 ARG A O 1
ATOM 1132 N N . ASN A 1 155 ? 16.078 23.438 9.258 1 95.88 155 ASN A N 1
ATOM 1133 C CA . ASN A 1 155 ? 16.562 23.25 10.625 1 95.88 155 ASN A CA 1
ATOM 1134 C C . ASN A 1 155 ? 16.25 21.859 11.148 1 95.88 155 ASN A C 1
ATOM 1136 O O . ASN A 1 155 ? 16.203 21.641 12.367 1 95.88 155 ASN A O 1
ATOM 1140 N N . ALA A 1 156 ? 16.031 20.922 10.352 1 92.44 156 ALA A N 1
ATOM 1141 C CA . ALA A 1 156 ? 15.656 19.562 10.742 1 92.44 156 ALA A CA 1
ATOM 1142 C C . ALA A 1 156 ? 16.766 18.906 11.57 1 92.44 156 ALA A C 1
ATOM 1144 O O . ALA A 1 156 ? 16.5 18.281 12.594 1 92.44 156 ALA A O 1
ATOM 1145 N N . ALA A 1 157 ? 18.016 19.047 11.117 1 94.25 157 ALA A N 1
ATOM 1146 C CA . ALA A 1 157 ? 19.141 18.469 11.852 1 94.25 157 ALA A CA 1
ATOM 1147 C C . ALA A 1 157 ? 19.281 19.109 13.227 1 94.25 157 ALA A C 1
ATOM 1149 O O . ALA A 1 157 ? 19.656 18.438 14.195 1 94.25 157 ALA A O 1
ATOM 1150 N N . ASP A 1 158 ? 18.984 20.328 13.289 1 96.62 158 ASP A N 1
ATOM 1151 C CA . ASP A 1 158 ? 19.047 21.047 14.562 1 96.62 158 ASP A CA 1
ATOM 1152 C C . ASP A 1 158 ? 17.969 20.578 15.523 1 96.62 158 ASP A C 1
ATOM 1154 O O . ASP A 1 158 ? 18.203 20.453 16.719 1 96.62 158 ASP A O 1
ATOM 1158 N N . ALA A 1 159 ? 16.781 20.359 15.016 1 95.38 159 ALA A N 1
ATOM 1159 C CA . ALA A 1 159 ? 15.711 19.812 15.844 1 95.38 159 ALA A CA 1
ATOM 1160 C C . ALA A 1 159 ? 16.094 18.438 16.391 1 95.38 159 ALA A C 1
ATOM 1162 O O . ALA A 1 159 ? 15.867 18.156 17.578 1 95.38 159 ALA A O 1
ATOM 1163 N N . GLN A 1 160 ? 16.656 17.672 15.547 1 93.88 160 GLN A N 1
ATOM 1164 C CA . GLN A 1 160 ? 17.109 16.359 15.969 1 93.88 160 GLN A CA 1
ATOM 1165 C C . GLN A 1 160 ? 18.172 16.453 17.047 1 93.88 160 GLN A C 1
ATOM 1167 O O . GLN A 1 160 ? 18.125 15.719 18.047 1 93.88 160 GLN A O 1
ATOM 1172 N N . ALA A 1 161 ? 19.125 17.297 16.828 1 96.25 161 ALA A N 1
ATOM 1173 C CA . ALA A 1 161 ? 20.188 17.484 17.812 1 96.25 161 ALA A CA 1
ATOM 1174 C C . ALA A 1 161 ? 19.625 17.953 19.156 1 96.25 161 ALA A C 1
ATOM 1176 O O . ALA A 1 161 ? 20.078 17.5 20.203 1 96.25 161 ALA A O 1
ATOM 1177 N N . LEU A 1 162 ? 18.688 18.812 19.078 1 96.94 162 LEU A N 1
ATOM 1178 C CA . LEU A 1 162 ? 18.062 19.312 20.312 1 96.94 162 LEU A CA 1
ATOM 1179 C C . LEU A 1 162 ? 17.344 18.172 21.047 1 96.94 162 LEU A C 1
ATOM 1181 O O . LEU A 1 162 ? 17.391 18.109 22.266 1 96.94 162 LEU A O 1
ATOM 1185 N N . ARG A 1 163 ? 16.641 17.344 20.328 1 95.69 163 ARG A N 1
ATOM 1186 C CA . ARG A 1 163 ? 15.961 16.203 20.938 1 95.69 163 ARG A CA 1
ATOM 1187 C C . ARG A 1 163 ? 16.953 15.273 21.641 1 95.69 163 ARG A C 1
ATOM 1189 O O . ARG A 1 163 ? 16.703 14.797 22.75 1 95.69 163 ARG A O 1
ATOM 1196 N N . GLN A 1 164 ? 18.031 15.094 20.969 1 95.38 164 GLN A N 1
ATOM 1197 C CA . GLN A 1 164 ? 19.078 14.25 21.547 1 95.38 164 GLN A CA 1
ATOM 1198 C C . GLN A 1 164 ? 19.672 14.883 22.812 1 95.38 164 GLN A C 1
ATOM 1200 O O . GLN A 1 164 ? 19.875 14.203 23.812 1 95.38 164 GLN A O 1
ATOM 1205 N N . GLU A 1 165 ? 19.891 16.109 22.781 1 96.62 165 GLU A N 1
ATOM 1206 C CA . GLU A 1 165 ? 20.453 16.844 23.906 1 96.62 165 GLU A CA 1
ATOM 1207 C C . GLU A 1 165 ? 19.516 16.812 25.109 1 96.62 165 GLU A C 1
ATOM 1209 O O . GLU A 1 165 ? 19.953 16.688 26.25 1 96.62 165 GLU A O 1
ATOM 1214 N N . LEU A 1 166 ? 18.266 16.953 24.828 1 96.69 166 LEU A N 1
ATOM 1215 C CA . LEU A 1 166 ? 17.281 17.062 25.891 1 96.69 166 LEU A CA 1
ATOM 1216 C C . LEU A 1 166 ? 16.953 15.688 26.469 1 96.69 166 LEU A C 1
ATOM 1218 O O . LEU A 1 166 ? 16.688 15.562 27.672 1 96.69 166 LEU A O 1
ATOM 1222 N N . GLY A 1 167 ? 17 14.641 25.609 1 95.62 167 GLY A N 1
ATOM 1223 C CA . GLY A 1 167 ? 16.531 13.32 26.016 1 95.62 167 GLY A CA 1
ATOM 1224 C C . GLY A 1 167 ? 15.039 13.273 26.297 1 95.62 167 GLY A C 1
ATOM 1225 O O . GLY A 1 167 ? 14.352 14.297 26.203 1 95.62 167 GLY A O 1
ATOM 1226 N N . PRO A 1 168 ? 14.562 12.133 26.719 1 93.75 168 PRO A N 1
ATOM 1227 C CA . PRO A 1 168 ? 13.125 11.977 26.922 1 93.75 168 PRO A CA 1
ATOM 1228 C C . PRO A 1 168 ? 12.586 12.867 28.047 1 93.75 168 PRO A C 1
ATOM 1230 O O . PRO A 1 168 ? 11.523 13.477 27.891 1 93.75 168 PRO A O 1
ATOM 1233 N N . GLU A 1 169 ? 13.305 12.992 29.094 1 96.25 169 GLU A N 1
ATOM 1234 C CA . GLU A 1 169 ? 12.859 13.789 30.234 1 96.25 169 GLU A CA 1
ATOM 1235 C C . GLU A 1 169 ? 12.875 15.281 29.906 1 96.25 169 GLU A C 1
ATOM 1237 O O . GLU A 1 169 ? 11.953 16.016 30.266 1 96.25 169 GLU A O 1
ATOM 1242 N N . GLY A 1 170 ? 13.969 15.719 29.266 1 97.12 170 GLY A N 1
ATOM 1243 C CA . GLY A 1 170 ? 14.055 17.109 28.859 1 97.12 170 GLY A CA 1
ATOM 1244 C C . GLY A 1 170 ? 12.984 17.516 27.859 1 97.12 170 GLY A C 1
ATOM 1245 O O . GLY A 1 170 ? 12.438 18.625 27.938 1 97.12 170 GLY A O 1
ATOM 1246 N N . MET A 1 171 ? 12.672 16.625 26.969 1 96.81 171 MET A N 1
ATOM 1247 C CA . MET A 1 171 ? 11.625 16.875 25.984 1 96.81 171 MET A CA 1
ATOM 1248 C C . MET A 1 171 ? 10.258 17 26.656 1 96.81 171 MET A C 1
ATOM 1250 O O . MET A 1 171 ? 9.477 17.891 26.328 1 96.81 171 MET A O 1
ATOM 1254 N N . ALA A 1 172 ? 10.055 16.125 27.594 1 96.5 172 ALA A N 1
ATOM 1255 C CA . ALA A 1 172 ? 8.789 16.156 28.312 1 96.5 172 ALA A CA 1
ATOM 1256 C C . ALA A 1 172 ? 8.656 17.438 29.125 1 96.5 172 ALA A C 1
ATOM 1258 O O . ALA A 1 172 ? 7.578 18.047 29.172 1 96.5 172 ALA A O 1
ATOM 1259 N N . ALA A 1 173 ? 9.719 17.828 29.734 1 97.38 173 ALA A N 1
ATOM 1260 C CA . ALA A 1 173 ? 9.711 19.031 30.547 1 97.38 173 ALA A CA 1
ATOM 1261 C C . ALA A 1 173 ? 9.477 20.281 29.688 1 97.38 173 ALA A C 1
ATOM 1263 O O . ALA A 1 173 ? 8.688 21.156 30.062 1 97.38 173 ALA A O 1
ATOM 1264 N N . SER A 1 174 ? 10.156 20.359 28.625 1 97.81 174 SER A N 1
ATOM 1265 C CA . SER A 1 174 ? 9.984 21.5 27.719 1 97.81 174 SER A CA 1
ATOM 1266 C C . SER A 1 174 ? 8.562 21.547 27.156 1 97.81 174 SER A C 1
ATOM 1268 O O . SER A 1 174 ? 7.957 22.609 27.094 1 97.81 174 SER A O 1
ATOM 1270 N N . HIS A 1 175 ? 8.102 20.391 26.766 1 97.94 175 HIS A N 1
ATOM 1271 C CA . HIS A 1 175 ? 6.742 20.266 26.266 1 97.94 175 HIS A CA 1
ATOM 1272 C C . HIS A 1 175 ? 5.723 20.766 27.281 1 97.94 175 HIS A C 1
ATOM 1274 O O . HIS A 1 175 ? 4.809 21.516 26.938 1 97.94 175 HIS A O 1
ATOM 1280 N N . ASN A 1 176 ? 5.895 20.422 28.469 1 97.81 176 ASN A N 1
ATOM 1281 C CA . ASN A 1 176 ? 4.949 20.828 29.516 1 97.81 176 ASN A CA 1
ATOM 1282 C C . ASN A 1 176 ? 5.055 22.312 29.812 1 97.81 176 ASN A C 1
ATOM 1284 O O . ASN A 1 176 ? 4.055 22.953 30.156 1 97.81 176 ASN A O 1
ATOM 1288 N N . ARG A 1 177 ? 6.223 22.875 29.703 1 97.88 177 ARG A N 1
ATOM 1289 C CA . ARG A 1 177 ? 6.43 24.281 30.031 1 97.88 177 ARG A CA 1
ATOM 1290 C C . ARG A 1 177 ? 5.93 25.188 28.922 1 97.88 177 ARG A C 1
ATOM 1292 O O . ARG A 1 177 ? 5.422 26.281 29.172 1 97.88 177 ARG A O 1
ATOM 1299 N N . THR A 1 178 ? 6.062 24.719 27.719 1 98.19 178 THR A N 1
ATOM 1300 C CA . THR A 1 178 ? 5.828 25.641 26.609 1 98.19 178 THR A CA 1
ATOM 1301 C C . THR A 1 178 ? 4.574 25.25 25.828 1 98.19 178 THR A C 1
ATOM 1303 O O . THR A 1 178 ? 4.043 26.047 25.062 1 98.19 178 THR A O 1
ATOM 1306 N N . GLY A 1 179 ? 4.156 24 25.984 1 97.94 179 GLY A N 1
ATOM 1307 C CA . GLY A 1 179 ? 3.043 23.484 25.203 1 97.94 179 GLY A CA 1
ATOM 1308 C C . GLY A 1 179 ? 3.443 23.078 23.797 1 97.94 179 GLY A C 1
ATOM 1309 O O . GLY A 1 179 ? 2.596 22.672 22.984 1 97.94 179 GLY A O 1
ATOM 1310 N N . CYS A 1 180 ? 4.734 23.141 23.453 1 97.62 180 CYS A N 1
ATOM 1311 C CA . CYS A 1 180 ? 5.215 22.859 22.109 1 97.62 180 CYS A CA 1
ATOM 1312 C C . CYS A 1 180 ? 6.168 21.672 22.109 1 97.62 180 CYS A C 1
ATOM 1314 O O . CYS A 1 180 ? 6.82 21.391 23.109 1 97.62 180 CYS A O 1
ATOM 1316 N N . LEU A 1 181 ? 6.207 21 21.016 1 96 181 LE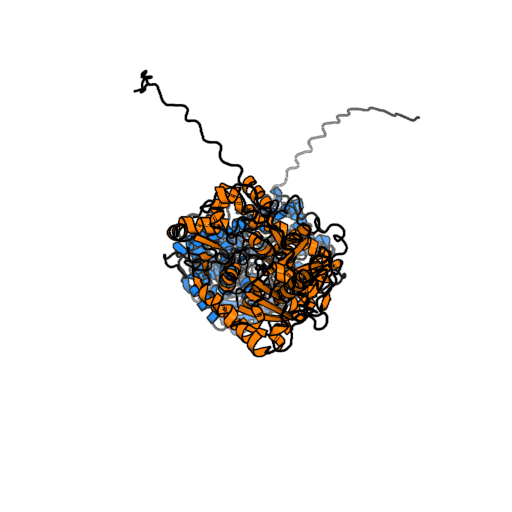U A N 1
ATOM 1317 C CA . LEU A 1 181 ? 7.164 19.922 20.844 1 96 181 LEU A CA 1
ATOM 1318 C C . LEU A 1 181 ? 8.453 20.438 20.219 1 96 181 LEU A C 1
ATOM 1320 O O . LEU A 1 181 ? 8.555 21.609 19.875 1 96 181 LEU A O 1
ATOM 1324 N N . ILE A 1 182 ? 9.461 19.531 20.203 1 95.88 182 ILE A N 1
ATOM 1325 C CA . ILE A 1 182 ? 10.695 19.891 19.516 1 95.88 182 ILE A CA 1
ATOM 1326 C C . ILE A 1 182 ? 10.57 19.547 18.031 1 95.88 182 ILE A C 1
ATOM 1328 O O . ILE A 1 182 ? 10.672 18.391 17.641 1 95.88 182 ILE A O 1
ATOM 1332 N N . HIS A 1 183 ? 10.398 20.562 17.234 1 93.88 183 HIS A N 1
ATOM 1333 C CA . HIS A 1 183 ? 10.086 20.422 15.82 1 93.88 183 HIS A CA 1
ATOM 1334 C C . HIS A 1 183 ? 10.609 21.609 15.016 1 93.88 183 HIS A C 1
ATOM 1336 O O . HIS A 1 183 ? 10.867 22.672 15.578 1 93.88 183 HIS A O 1
ATOM 1342 N N . THR A 1 184 ? 10.727 21.375 13.711 1 93.44 184 THR A N 1
ATOM 1343 C CA . THR A 1 184 ? 11.289 22.375 12.828 1 93.44 184 THR A CA 1
ATOM 1344 C C . THR A 1 184 ? 10.406 23.625 12.797 1 93.44 184 THR A C 1
ATOM 1346 O O . THR A 1 184 ? 10.883 24.719 12.508 1 93.44 184 THR A O 1
ATOM 1349 N N . SER A 1 185 ? 9.148 23.516 13.148 1 93.12 185 SER A N 1
ATOM 1350 C CA . SER A 1 185 ? 8.203 24.625 13.016 1 93.12 185 SER A CA 1
ATOM 1351 C C . SER A 1 185 ? 8.336 25.594 14.18 1 93.12 185 SER A C 1
ATOM 1353 O O . SER A 1 185 ? 7.754 26.688 14.156 1 93.12 185 SER A O 1
ATOM 1355 N N . TYR A 1 186 ? 9.125 25.203 15.203 1 96.62 186 TYR A N 1
ATOM 1356 C CA . TYR A 1 186 ? 9.234 26.031 16.391 1 96.62 186 TYR A CA 1
ATOM 1357 C C . TYR A 1 186 ? 10.594 26.719 16.469 1 96.62 186 TYR A C 1
ATOM 1359 O O . TYR A 1 186 ? 11.547 26.281 15.812 1 96.62 186 TYR A O 1
ATOM 1367 N N . LEU A 1 187 ? 10.695 27.703 17.203 1 97.88 187 LEU A N 1
ATOM 1368 C CA . LEU A 1 187 ? 11.797 28.656 17.125 1 97.88 187 LEU A CA 1
ATOM 1369 C C . LEU A 1 187 ? 13.062 28.078 17.766 1 97.88 187 LEU A C 1
ATOM 1371 O O . LEU A 1 187 ? 14.18 28.438 17.375 1 97.88 187 LEU A O 1
ATOM 1375 N N . PRO A 1 188 ? 12.969 27.219 18.828 1 98.19 188 PRO A N 1
ATOM 1376 C CA . PRO A 1 188 ? 14.227 26.688 19.375 1 98.19 188 PRO A CA 1
ATOM 1377 C C . PRO A 1 188 ? 15.109 26.047 18.312 1 98.19 188 PRO A C 1
ATOM 1379 O O . PRO A 1 188 ? 16.312 26.328 18.25 1 98.19 188 PRO A O 1
ATOM 1382 N N . ALA A 1 189 ? 14.516 25.266 17.484 1 97.19 189 ALA A N 1
ATOM 1383 C CA . ALA A 1 189 ? 15.297 24.656 16.422 1 97.19 189 ALA A CA 1
ATOM 1384 C C . ALA A 1 189 ? 15.797 25.703 15.422 1 97.19 189 ALA A C 1
ATOM 1386 O O . ALA A 1 189 ? 16.906 25.594 14.906 1 97.19 189 ALA A O 1
ATOM 1387 N N . ARG A 1 190 ? 15.031 26.672 15.141 1 97.69 190 ARG A N 1
ATOM 1388 C CA . ARG A 1 190 ? 15.391 27.734 14.211 1 97.69 190 ARG A CA 1
ATOM 1389 C C . ARG A 1 190 ? 16.578 28.531 14.719 1 97.69 190 ARG A C 1
ATOM 1391 O O . ARG A 1 190 ? 17.5 28.844 13.961 1 97.69 190 ARG A O 1
ATOM 1398 N N . PHE A 1 191 ? 16.578 28.875 15.953 1 98.19 191 PHE A N 1
ATOM 1399 C CA . PHE A 1 191 ? 17.688 29.672 16.516 1 98.19 191 PHE A CA 1
ATOM 1400 C C . PHE A 1 191 ? 18.984 28.859 16.5 1 98.19 191 PHE A C 1
ATOM 1402 O O . PHE A 1 191 ? 20.047 29.422 16.266 1 98.19 191 PHE A O 1
ATOM 1409 N N . ARG A 1 192 ? 18.844 27.562 16.766 1 97.81 192 ARG A N 1
ATOM 1410 C CA . ARG A 1 192 ? 20.016 26.719 16.672 1 97.81 192 ARG A CA 1
ATOM 1411 C C . ARG A 1 192 ? 20.547 26.688 15.234 1 97.81 192 ARG A C 1
ATOM 1413 O O . ARG A 1 192 ? 21.766 26.703 15.023 1 97.81 192 ARG A O 1
ATOM 1420 N N . TRP A 1 193 ? 19.672 26.625 14.312 1 98 193 TRP A N 1
ATOM 1421 C CA . TRP A 1 193 ? 20.047 26.625 12.898 1 98 193 TRP A CA 1
ATOM 1422 C C . TRP A 1 193 ? 20.734 27.938 12.523 1 98 193 TRP A C 1
ATOM 1424 O O . TRP A 1 193 ? 21.75 27.922 11.828 1 98 193 TRP A O 1
ATOM 1434 N N . ILE A 1 194 ? 20.219 29.062 12.977 1 97.69 194 ILE A N 1
ATOM 1435 C CA . ILE A 1 194 ? 20.797 30.375 12.695 1 97.69 194 ILE A CA 1
ATOM 1436 C C . ILE A 1 194 ? 22.188 30.469 13.305 1 97.69 194 ILE A C 1
ATOM 1438 O O . ILE A 1 194 ? 23.125 30.938 12.656 1 97.69 194 ILE A O 1
ATOM 1442 N N . GLN A 1 195 ? 22.281 29.984 14.5 1 97.06 195 GLN A N 1
ATOM 1443 C CA . GLN A 1 195 ? 23.578 29.984 15.172 1 97.06 195 GLN A CA 1
ATOM 1444 C C . GLN A 1 195 ? 24.625 29.219 14.359 1 97.06 195 GLN A C 1
ATOM 1446 O O . GLN A 1 195 ? 25.766 29.656 14.25 1 97.06 195 GLN A O 1
ATOM 1451 N N . ARG A 1 196 ? 24.219 28.141 13.844 1 96.62 196 ARG A N 1
ATOM 1452 C CA . ARG A 1 196 ? 25.125 27.25 13.133 1 96.62 196 ARG A CA 1
ATOM 1453 C C . ARG A 1 196 ? 25.438 27.781 11.734 1 96.62 196 ARG A C 1
ATOM 1455 O O . ARG A 1 196 ? 26.578 27.719 11.273 1 96.62 196 ARG A O 1
ATOM 1462 N N . THR A 1 197 ? 24.484 28.375 11.031 1 96.62 197 THR A N 1
ATOM 1463 C CA . THR A 1 197 ? 24.625 28.625 9.602 1 96.62 197 THR A CA 1
ATOM 1464 C C . THR A 1 197 ? 24.844 30.125 9.336 1 96.62 197 THR A C 1
ATOM 1466 O O . THR A 1 197 ? 25.469 30.484 8.344 1 96.62 197 THR A O 1
ATOM 1469 N N . HIS A 1 198 ? 24.266 30.969 10.141 1 96.06 198 HIS A N 1
ATOM 1470 C CA . HIS A 1 198 ? 24.312 32.406 9.922 1 96.06 198 HIS A CA 1
ATOM 1471 C C . HIS A 1 198 ? 24.578 33.156 11.219 1 96.06 198 HIS A C 1
ATOM 1473 O O . HIS A 1 198 ? 23.797 34.031 11.625 1 96.06 198 HIS A O 1
ATOM 1479 N N . PRO A 1 199 ? 25.719 32.938 11.82 1 95 199 PRO A N 1
ATOM 1480 C CA . PRO A 1 199 ? 26.016 33.594 13.094 1 95 199 PRO A CA 1
ATOM 1481 C C . PRO A 1 199 ? 26.078 35.125 12.961 1 95 199 PRO A C 1
ATOM 1483 O O . PRO A 1 199 ? 25.859 35.844 13.945 1 95 199 PRO A O 1
ATOM 1486 N N . GLU A 1 200 ? 26.297 35.656 11.781 1 95.12 200 GLU A N 1
ATOM 1487 C CA . GLU A 1 200 ? 26.344 37.094 11.539 1 95.12 200 GLU A CA 1
ATOM 1488 C C . GLU A 1 200 ? 24.984 37.75 11.812 1 95.12 200 GLU A C 1
ATOM 1490 O O . GLU A 1 200 ? 24.922 38.906 12.227 1 95.12 200 GLU A O 1
ATOM 1495 N N . TRP A 1 201 ? 23.922 37.062 11.617 1 95.62 201 TRP A N 1
ATOM 1496 C CA . TRP A 1 201 ? 22.578 37.562 11.914 1 95.62 201 TRP A CA 1
ATOM 1497 C C . TRP A 1 201 ? 22.406 37.781 13.414 1 95.62 201 TRP A C 1
ATOM 1499 O O . TRP A 1 201 ? 21.75 38.719 13.844 1 95.62 201 TRP A O 1
ATOM 1509 N N . LEU A 1 202 ? 22.984 36.906 14.195 1 93.19 202 LEU A N 1
ATOM 1510 C CA . LEU A 1 202 ? 22.859 37.031 15.641 1 93.19 202 LEU A CA 1
ATOM 1511 C C . LEU A 1 202 ? 23.516 38.312 16.141 1 93.19 202 LEU A C 1
ATOM 1513 O O . LEU A 1 202 ? 23.047 38.906 17.109 1 93.19 202 LEU A O 1
ATOM 1517 N N . GLN A 1 203 ? 24.5 38.719 15.445 1 90.69 203 GLN A N 1
ATOM 1518 C CA . GLN A 1 203 ? 25.219 39.938 15.805 1 90.69 203 GLN A CA 1
ATOM 1519 C C . GLN A 1 203 ? 24.484 41.188 15.273 1 90.69 203 GLN A C 1
ATOM 1521 O O . GLN A 1 203 ? 24.438 42.219 15.953 1 90.69 203 GLN A O 1
ATOM 1526 N N . ALA A 1 204 ? 23.906 41.062 14.211 1 94.31 204 ALA A N 1
ATOM 1527 C CA . ALA A 1 204 ? 23.312 42.188 13.508 1 94.31 204 ALA A CA 1
ATOM 1528 C C . ALA A 1 204 ? 21.922 42.5 14.047 1 94.31 204 ALA A C 1
ATOM 1530 O O . ALA A 1 204 ? 21.453 43.625 13.977 1 94.31 204 ALA A O 1
ATOM 1531 N N . VAL A 1 205 ? 21.281 41.562 14.617 1 97.19 205 VAL A N 1
ATOM 1532 C CA . VAL A 1 205 ? 19.875 41.656 15 1 97.19 205 VAL A CA 1
ATOM 1533 C C . VAL A 1 205 ? 19.781 42.25 16.422 1 97.19 205 VAL A C 1
ATOM 1535 O O . VAL A 1 205 ? 20.406 41.719 17.344 1 97.19 205 VAL A O 1
ATOM 1538 N N . ARG A 1 206 ? 19.031 43.281 16.5 1 97.56 206 ARG A N 1
ATOM 1539 C CA . ARG A 1 206 ? 18.734 43.875 17.812 1 97.56 206 ARG A CA 1
ATOM 1540 C C . ARG A 1 206 ? 17.5 43.219 18.422 1 97.56 206 ARG A C 1
ATOM 1542 O O . ARG A 1 206 ? 17.438 43.031 19.641 1 97.56 206 ARG A O 1
ATOM 1549 N N . HIS A 1 207 ? 16.5 43 17.578 1 98.06 207 HIS A N 1
ATOM 1550 C CA . HIS A 1 207 ? 15.281 42.344 18.062 1 98.06 207 HIS A CA 1
ATOM 1551 C C . HIS A 1 207 ? 14.836 41.219 17.141 1 98.06 207 HIS A C 1
ATOM 1553 O O . HIS A 1 207 ? 14.898 41.375 15.914 1 98.06 207 HIS A O 1
ATOM 1559 N N . TRP A 1 208 ? 14.469 40.094 17.75 1 98.25 208 TRP A N 1
ATOM 1560 C CA . TRP A 1 208 ? 13.773 39.031 17.047 1 98.25 208 TRP A CA 1
ATOM 1561 C C . TRP A 1 208 ? 12.273 39.094 17.312 1 98.25 208 TRP A C 1
ATOM 1563 O O . TRP A 1 208 ? 11.844 39.281 18.453 1 98.25 208 TRP A O 1
ATOM 1573 N N . THR A 1 209 ? 11.477 39 16.297 1 98.12 209 THR A N 1
ATOM 1574 C CA . THR A 1 209 ? 10.031 39.031 16.453 1 98.12 209 THR A CA 1
ATOM 1575 C C . THR A 1 209 ? 9.344 38.344 15.266 1 98.12 209 THR A C 1
ATOM 1577 O O . THR A 1 209 ? 10.008 37.719 14.438 1 98.12 209 THR A O 1
ATOM 1580 N N . GLY A 1 210 ? 8.023 38.344 15.25 1 97.94 210 GLY A N 1
ATOM 1581 C CA . GLY A 1 210 ? 7.246 37.844 14.117 1 97.94 210 GLY A CA 1
ATOM 1582 C C . GLY A 1 210 ? 6.805 38.969 13.18 1 97.94 210 GLY A C 1
ATOM 1583 O O . GLY A 1 210 ? 6.938 40.125 13.5 1 97.94 210 GLY A O 1
ATOM 1584 N N . ILE A 1 211 ? 6.266 38.531 12.062 1 98.25 211 ILE A N 1
ATOM 1585 C CA . ILE A 1 211 ? 5.906 39.5 11.016 1 98.25 211 ILE A CA 1
ATOM 1586 C C . ILE A 1 211 ? 4.762 40.375 11.492 1 98.25 211 ILE A C 1
ATOM 1588 O O . ILE A 1 211 ? 4.703 41.562 11.148 1 98.25 211 ILE A O 1
ATOM 1592 N N . GLY A 1 212 ? 3.797 39.812 12.203 1 98 212 GLY A N 1
ATOM 1593 C CA . GLY A 1 212 ? 2.707 40.625 12.719 1 98 212 GLY A CA 1
ATOM 1594 C C . GLY A 1 212 ? 3.176 41.719 13.656 1 98 212 GLY A C 1
ATOM 1595 O O . GLY A 1 212 ? 2.732 42.875 13.539 1 98 212 GLY A O 1
ATOM 1596 N N . GLU A 1 213 ? 4.035 41.406 14.539 1 97.69 213 GLU A N 1
ATOM 1597 C CA . GLU A 1 213 ? 4.586 42.375 15.508 1 97.69 213 GLU A CA 1
ATOM 1598 C C . GLU A 1 213 ? 5.434 43.438 14.82 1 97.69 213 GLU A C 1
ATOM 1600 O O . GLU A 1 213 ? 5.414 44.594 15.211 1 97.69 213 GLU A O 1
ATOM 1605 N N . TYR A 1 214 ? 6.18 43 13.875 1 98.31 214 TYR A N 1
ATOM 1606 C CA . TYR A 1 214 ? 6.973 43.938 13.086 1 98.31 214 TYR A CA 1
ATOM 1607 C C . TYR A 1 214 ? 6.078 45 12.445 1 98.31 214 TYR A C 1
ATOM 1609 O O . TYR A 1 214 ? 6.375 46.188 12.516 1 98.31 214 TYR A O 1
ATOM 1617 N N . ILE A 1 215 ? 5.008 44.531 11.844 1 98.5 215 ILE A N 1
ATOM 1618 C CA . ILE A 1 215 ? 4.102 45.438 11.133 1 98.5 215 ILE A CA 1
ATOM 1619 C C . ILE A 1 215 ? 3.461 46.406 12.117 1 98.5 215 ILE A C 1
ATOM 1621 O O . ILE A 1 215 ? 3.359 47.594 11.836 1 98.5 215 ILE A O 1
ATOM 1625 N N . LEU A 1 216 ? 3.072 45.938 13.258 1 97.94 216 LEU A N 1
ATOM 1626 C CA . LEU A 1 216 ? 2.486 46.812 14.273 1 97.94 216 LEU A CA 1
ATOM 1627 C C . LEU A 1 216 ? 3.51 47.812 14.781 1 97.94 216 LEU A C 1
ATOM 1629 O O . LEU A 1 216 ? 3.172 48.969 15.047 1 97.94 216 LEU A O 1
ATOM 1633 N N . GLN A 1 217 ? 4.734 47.344 14.977 1 97.88 217 GLN A N 1
ATOM 1634 C CA . GLN A 1 217 ? 5.793 48.281 15.344 1 97.88 217 GLN A CA 1
ATOM 1635 C C . GLN A 1 217 ? 5.953 49.375 14.281 1 97.88 217 GLN A C 1
ATOM 1637 O O . GLN A 1 217 ? 6.168 50.531 14.609 1 97.88 217 GLN A O 1
ATOM 1642 N N . GLU A 1 218 ? 5.898 49 13.062 1 97.75 218 GLU A N 1
ATOM 1643 C CA . GLU A 1 218 ? 6.031 49.969 11.969 1 97.75 218 GLU A CA 1
ATOM 1644 C C . GLU A 1 218 ? 4.918 51 12.008 1 97.75 218 GLU A C 1
ATOM 1646 O O . GLU A 1 218 ? 5.168 52.188 11.797 1 97.75 218 GLU A O 1
ATOM 1651 N N . PHE A 1 219 ? 3.697 50.562 12.273 1 98.06 219 PHE A N 1
ATOM 1652 C CA . PHE A 1 219 ? 2.531 51.438 12.211 1 98.06 219 PHE A CA 1
ATOM 1653 C C . PHE A 1 219 ? 2.406 52.281 13.477 1 98.06 219 PHE A C 1
ATOM 1655 O O . PHE A 1 219 ? 2.039 53.438 13.422 1 98.06 219 PHE A O 1
ATOM 1662 N N . LEU A 1 220 ? 2.715 51.688 14.641 1 97.62 220 LEU A N 1
ATOM 1663 C CA . LEU A 1 220 ? 2.328 52.281 15.906 1 97.62 220 LEU A CA 1
ATOM 1664 C C . LEU A 1 220 ? 3.557 52.688 16.719 1 97.62 220 LEU A C 1
ATOM 1666 O O . LEU A 1 220 ? 3.449 53.406 17.703 1 97.62 220 LEU A O 1
ATOM 1670 N N . GLY A 1 221 ? 4.688 52.125 16.328 1 96.5 221 GLY A N 1
ATOM 1671 C CA . GLY A 1 221 ? 5.91 52.406 17.062 1 96.5 221 GLY A CA 1
ATOM 1672 C C . GLY A 1 221 ? 5.988 51.688 18.406 1 96.5 221 GLY A C 1
ATOM 1673 O O . GLY A 1 221 ? 6.742 52.094 19.281 1 96.5 221 GLY A O 1
ATOM 1674 N N . GLN A 1 222 ? 5.203 50.719 18.547 1 96.31 222 GLN A N 1
ATOM 1675 C CA . GLN A 1 222 ? 5.141 49.938 19.797 1 96.31 222 GLN A CA 1
ATOM 1676 C C . GLN A 1 222 ? 5.52 48.5 19.578 1 96.31 222 GLN A C 1
ATOM 1678 O O . GLN A 1 222 ? 5.188 47.906 18.531 1 96.31 222 GLN A O 1
ATOM 1683 N N . ARG A 1 223 ? 6.242 48 20.547 1 97.06 223 ARG A N 1
ATOM 1684 C CA . ARG A 1 223 ? 6.668 46.594 20.5 1 97.06 223 ARG A CA 1
ATOM 1685 C C . ARG A 1 223 ? 5.859 45.75 21.469 1 97.06 223 ARG A C 1
ATOM 1687 O O . ARG A 1 223 ? 5.84 46.031 22.672 1 97.06 223 ARG A O 1
ATOM 1694 N N . CYS A 1 224 ? 5.164 44.75 20.875 1 97.69 224 CYS A N 1
ATOM 1695 C CA . CYS A 1 224 ? 4.371 43.844 21.703 1 97.69 224 CYS A CA 1
ATOM 1696 C C . CYS A 1 224 ? 4.105 42.531 20.969 1 97.69 224 CYS A C 1
ATOM 1698 O O . CYS A 1 224 ? 3.666 42.531 19.828 1 97.69 224 CYS A O 1
ATOM 1700 N N . MET A 1 225 ? 4.441 41.469 21.594 1 98.12 225 MET A N 1
ATOM 1701 C CA . MET A 1 225 ? 4.004 40.156 21.125 1 98.12 225 MET A CA 1
ATOM 1702 C C . MET A 1 225 ? 2.928 39.562 22.031 1 98.12 225 MET A C 1
ATOM 1704 O O . MET A 1 225 ? 3.119 39.5 23.25 1 98.12 225 MET A O 1
ATOM 1708 N N . SER A 1 226 ? 1.837 39.219 21.438 1 98.44 226 SER A N 1
ATOM 1709 C CA . SER A 1 226 ? 0.735 38.688 22.234 1 98.44 226 SER A CA 1
ATOM 1710 C C . SER A 1 226 ? 1.066 37.281 22.766 1 98.44 226 SER A C 1
ATOM 1712 O O . SER A 1 226 ? 1.901 36.594 22.203 1 98.44 226 SER A O 1
ATOM 1714 N N . TYR A 1 227 ? 0.367 36.875 23.844 1 98.38 227 TYR A N 1
ATOM 1715 C CA . TYR A 1 227 ? 0.487 35.531 24.344 1 98.38 227 TYR A CA 1
ATOM 1716 C C . TYR A 1 227 ? 0.06 34.531 23.281 1 98.38 227 TYR A C 1
ATOM 1718 O O . TYR A 1 227 ? 0.601 33.406 23.203 1 98.38 227 TYR A O 1
ATOM 1726 N N . SER A 1 228 ? -0.871 34.938 22.438 1 98.25 228 SER A N 1
ATOM 1727 C CA . SER A 1 228 ? -1.341 34.062 21.359 1 98.25 228 SER A CA 1
ATOM 1728 C C . SER A 1 228 ? -0.206 33.688 20.406 1 98.25 228 SER A C 1
ATOM 1730 O O . SER A 1 228 ? 0.087 32.531 20.203 1 98.25 228 SER A O 1
ATOM 1732 N N . VAL A 1 229 ? 0.461 34.625 19.891 1 98.25 229 VAL A N 1
ATOM 1733 C CA . VAL A 1 229 ? 1.528 34.375 18.922 1 98.25 229 VAL A CA 1
ATOM 1734 C C . VAL A 1 229 ? 2.725 33.75 19.625 1 98.25 229 VAL A C 1
ATOM 1736 O O . VAL A 1 229 ? 3.32 32.812 19.094 1 98.25 229 VAL A O 1
ATOM 1739 N N . ALA A 1 230 ? 3.043 34.219 20.797 1 98.5 230 ALA A N 1
ATOM 1740 C CA . ALA A 1 230 ? 4.195 33.719 21.547 1 98.5 230 ALA A CA 1
ATOM 1741 C C . ALA A 1 230 ? 4.043 32.219 21.859 1 98.5 230 ALA A C 1
ATOM 1743 O O . ALA A 1 230 ? 5.027 31.484 21.891 1 98.5 230 ALA A O 1
ATOM 1744 N N . SER A 1 231 ? 2.848 31.812 22.094 1 98.31 231 SER A N 1
ATOM 1745 C CA . SER A 1 231 ? 2.605 30.438 22.5 1 98.31 231 SER A CA 1
ATOM 1746 C C . SER A 1 231 ? 2.938 29.469 21.375 1 98.31 231 SER A C 1
ATOM 1748 O O . SER A 1 231 ? 3.193 28.281 21.641 1 98.31 231 SER A O 1
ATOM 1750 N N . TRP A 1 232 ? 2.969 29.953 20.125 1 97.81 232 TRP A N 1
ATOM 1751 C CA . TRP A 1 232 ? 3.287 29.109 18.984 1 97.81 232 TRP A CA 1
ATOM 1752 C C . TRP A 1 232 ? 4.785 29.109 18.703 1 97.81 232 TRP A C 1
ATOM 1754 O O . TRP A 1 232 ? 5.262 28.375 17.844 1 97.81 232 TRP A O 1
ATOM 1764 N N . SER A 1 233 ? 5.547 29.828 19.453 1 97.62 233 SER A N 1
ATOM 1765 C CA . SER A 1 233 ? 6.969 29.984 19.172 1 97.62 233 SER A CA 1
ATOM 1766 C C . SER A 1 233 ? 7.777 28.844 19.781 1 97.62 233 SER A C 1
ATOM 1768 O O . SER A 1 233 ? 8.891 28.547 19.328 1 97.62 233 SER A O 1
ATOM 1770 N N . GLY A 1 234 ? 7.242 28.312 20.844 1 97.88 234 GLY A N 1
ATOM 1771 C CA . GLY A 1 234 ? 7.996 27.359 21.641 1 97.88 234 GLY A CA 1
ATOM 1772 C C . GLY A 1 234 ? 8.844 28 22.719 1 97.88 234 GLY A C 1
ATOM 1773 O O . GLY A 1 234 ? 9.594 27.328 23.422 1 97.88 234 GLY A O 1
ATOM 1774 N N . LEU A 1 235 ? 8.664 29.297 22.906 1 98.44 235 LEU A N 1
ATOM 1775 C CA . LEU A 1 235 ? 9.539 30.016 23.828 1 98.44 235 LEU A CA 1
ATOM 1776 C C . LEU A 1 235 ? 8.742 30.609 24.984 1 98.44 235 LEU A C 1
ATOM 1778 O O . LEU A 1 235 ? 9.32 31.172 25.922 1 98.44 235 LEU A O 1
ATOM 1782 N N . LEU A 1 236 ? 7.457 30.484 24.938 1 98.62 236 LEU A N 1
ATOM 1783 C CA . LEU A 1 236 ? 6.629 31 26.016 1 98.62 236 LEU A CA 1
ATOM 1784 C C . LEU A 1 236 ? 6.477 29.969 27.125 1 98.62 236 LEU A C 1
ATOM 1786 O O . LEU A 1 236 ? 6.129 28.812 26.875 1 98.62 236 LEU A O 1
ATOM 1790 N N . ASN A 1 237 ? 6.789 30.406 28.312 1 98.5 237 ASN A N 1
ATOM 1791 C CA . ASN A 1 237 ? 6.398 29.609 29.469 1 98.5 237 ASN A CA 1
ATOM 1792 C C . ASN A 1 237 ? 4.918 29.781 29.797 1 98.5 237 ASN A C 1
ATOM 1794 O O . ASN A 1 237 ? 4.492 30.844 30.234 1 98.5 237 ASN A O 1
ATOM 1798 N N . ARG A 1 238 ? 4.141 28.766 29.641 1 97.12 238 ARG A N 1
ATOM 1799 C CA . ARG A 1 238 ? 2.688 28.875 29.672 1 97.12 238 ARG A CA 1
ATOM 1800 C C . ARG A 1 238 ? 2.178 29.109 31.094 1 97.12 238 ARG A C 1
ATOM 1802 O O . ARG A 1 238 ? 1.034 29.516 31.281 1 97.12 238 ARG A O 1
ATOM 1809 N N . PHE A 1 239 ? 2.994 28.781 32.156 1 96.12 239 PHE A N 1
ATOM 1810 C CA . PHE A 1 239 ? 2.598 28.953 33.531 1 96.12 239 PHE A CA 1
ATOM 1811 C C . PHE A 1 239 ? 2.795 30.406 33.969 1 96.12 239 PHE A C 1
ATOM 1813 O O . PHE A 1 239 ? 1.931 30.969 34.656 1 96.12 239 PHE A O 1
ATOM 1820 N N . GLU A 1 240 ? 3.916 30.953 33.562 1 96.56 240 GLU A N 1
ATOM 1821 C CA . GLU A 1 240 ? 4.316 32.281 34.031 1 96.56 240 GLU A CA 1
ATOM 1822 C C . GLU A 1 240 ? 3.945 33.375 33.031 1 96.56 240 GLU A C 1
ATOM 1824 O O . GLU A 1 240 ? 3.926 34.562 33.375 1 96.56 240 GLU A O 1
ATOM 1829 N N . LEU A 1 241 ? 3.729 33 31.844 1 97.62 241 LEU A N 1
ATOM 1830 C CA . LEU A 1 241 ? 3.482 33.938 30.75 1 97.62 241 LEU A CA 1
ATOM 1831 C C . LEU A 1 241 ? 4.664 34.875 30.562 1 97.62 241 LEU A C 1
ATOM 1833 O O . LEU A 1 241 ? 4.48 36.094 30.469 1 97.62 241 LEU A O 1
ATOM 1837 N N . THR A 1 242 ? 5.836 34.312 30.609 1 98.19 242 THR A N 1
ATOM 1838 C CA . THR A 1 242 ? 7.113 34.938 30.297 1 98.19 242 THR A CA 1
ATOM 1839 C C . THR A 1 242 ? 7.883 34.125 29.266 1 98.19 242 THR A C 1
ATOM 1841 O O . THR A 1 242 ? 7.504 32.969 28.969 1 98.19 242 THR A O 1
ATOM 1844 N N . TRP A 1 243 ? 8.867 34.812 28.719 1 98.56 243 TRP A N 1
ATOM 1845 C CA . TRP A 1 243 ? 9.773 33.969 27.922 1 98.56 243 TRP A CA 1
ATOM 1846 C C . TRP A 1 243 ? 10.438 32.906 28.781 1 98.56 243 TRP A C 1
ATOM 1848 O O . TRP A 1 243 ? 10.844 33.188 29.906 1 98.56 243 TRP A O 1
ATOM 1858 N N . ASP A 1 244 ? 10.5 31.75 28.266 1 98.5 244 ASP A N 1
ATOM 1859 C CA . ASP A 1 244 ? 10.969 30.594 29.016 1 98.5 244 ASP A CA 1
ATOM 1860 C C . ASP A 1 244 ? 12.445 30.719 29.359 1 98.5 244 ASP A C 1
ATOM 1862 O O . ASP A 1 244 ? 13.297 30.719 28.469 1 98.5 244 ASP A O 1
ATOM 1866 N N . ALA A 1 245 ? 12.75 30.656 30.609 1 97.88 245 ALA A N 1
ATOM 1867 C CA . ALA A 1 245 ? 14.109 30.906 31.094 1 97.88 245 ALA A CA 1
ATOM 1868 C C . ALA A 1 245 ? 15.055 29.781 30.672 1 97.88 245 ALA A C 1
ATOM 1870 O O . ALA A 1 245 ? 16.219 30.031 30.344 1 97.88 245 ALA A O 1
ATOM 1871 N N . GLU A 1 246 ? 14.594 28.609 30.734 1 97.19 246 GLU A N 1
ATOM 1872 C CA . GLU A 1 246 ? 15.445 27.484 30.375 1 97.19 246 GLU A CA 1
ATOM 1873 C C . GLU A 1 246 ? 15.859 27.547 28.906 1 97.19 246 GLU A C 1
ATOM 1875 O O . GLU A 1 246 ? 17.016 27.25 28.562 1 97.19 246 GLU A O 1
ATOM 1880 N N . TRP A 1 247 ? 14.938 27.875 28.047 1 97.94 247 TRP A N 1
ATOM 1881 C CA . TRP A 1 247 ? 15.273 28.016 26.641 1 97.94 247 TRP A CA 1
ATOM 1882 C C . TRP A 1 247 ? 16.234 29.188 26.406 1 97.94 247 TRP A C 1
ATOM 1884 O O . TRP A 1 247 ? 17.141 29.109 25.594 1 97.94 247 TRP A O 1
ATOM 1894 N N . LEU A 1 248 ? 15.992 30.25 27.141 1 97.69 248 LEU A N 1
ATOM 1895 C CA . LEU A 1 248 ? 16.859 31.406 27 1 97.69 248 LEU A CA 1
ATOM 1896 C C . LEU A 1 248 ? 18.297 31.078 27.406 1 97.69 248 LEU A C 1
ATOM 1898 O O . LEU A 1 248 ? 19.25 31.609 26.859 1 97.69 248 LEU A O 1
ATOM 1902 N N . ASP A 1 249 ? 18.422 30.172 28.344 1 97.06 249 ASP A N 1
ATOM 1903 C CA . ASP A 1 249 ? 19.734 29.734 28.797 1 97.06 249 ASP A CA 1
ATOM 1904 C C . ASP A 1 249 ? 20.406 28.844 27.75 1 97.06 249 ASP A C 1
ATOM 1906 O O . ASP A 1 249 ? 21.641 28.828 27.641 1 97.06 249 ASP A O 1
ATOM 1910 N N . ARG A 1 250 ? 19.625 28.172 27.016 1 96.12 250 ARG A N 1
ATOM 1911 C CA . ARG A 1 250 ? 20.156 27.156 26.109 1 96.12 250 ARG A CA 1
ATOM 1912 C C . ARG A 1 250 ? 20.391 27.734 24.719 1 96.12 250 ARG A C 1
ATOM 1914 O O . ARG A 1 250 ? 21.234 27.234 23.969 1 96.12 250 ARG A O 1
ATOM 1921 N N . LEU A 1 251 ? 19.672 28.719 24.344 1 97.31 251 LEU A N 1
ATOM 1922 C CA . LEU A 1 251 ? 19.688 29.266 22.984 1 97.31 251 LEU A CA 1
ATOM 1923 C C . LEU A 1 251 ? 20.547 30.516 22.922 1 97.31 251 LEU A C 1
ATOM 1925 O O . LEU A 1 251 ? 20.844 31.125 23.953 1 97.31 251 LEU A O 1
ATOM 1929 N N . PRO A 1 252 ? 20.969 30.859 21.703 1 96.12 252 PRO A N 1
ATOM 1930 C CA . PRO A 1 252 ? 21.828 32.031 21.531 1 96.12 252 PRO A CA 1
ATOM 1931 C C . PRO A 1 252 ? 21.062 33.344 21.469 1 96.12 252 PRO A C 1
ATOM 1933 O O . PRO A 1 252 ? 21.344 34.188 20.625 1 96.12 252 PRO A O 1
ATOM 1936 N N . ILE A 1 253 ? 20.078 33.5 22.375 1 96.06 253 ILE A N 1
ATOM 1937 C CA . ILE A 1 253 ? 19.281 34.719 22.391 1 96.06 253 ILE A CA 1
ATOM 1938 C C . ILE A 1 253 ? 19.078 35.188 23.844 1 96.06 253 ILE A C 1
ATOM 1940 O O . ILE A 1 253 ? 19.094 34.344 24.766 1 96.06 253 ILE A O 1
ATOM 1944 N N . ARG A 1 254 ? 18.891 36.469 23.984 1 96.12 254 ARG A N 1
ATOM 1945 C CA . ARG A 1 254 ? 18.562 37.062 25.281 1 96.12 254 ARG A CA 1
ATOM 1946 C C . ARG A 1 254 ? 17.141 37.594 25.297 1 96.12 254 ARG A C 1
ATOM 1948 O O . ARG A 1 254 ? 16.594 37.938 24.234 1 96.12 254 ARG A O 1
ATOM 1955 N N . GLU A 1 255 ? 16.656 37.688 26.438 1 96.88 255 GLU A N 1
ATOM 1956 C CA . GLU A 1 255 ? 15.289 38.188 26.578 1 96.88 255 GLU A CA 1
ATOM 1957 C C . GLU A 1 255 ? 15.125 39.562 25.969 1 96.88 255 GLU A C 1
ATOM 1959 O O . GLU A 1 255 ? 14.086 39.875 25.375 1 96.88 255 GLU A O 1
ATOM 1964 N N . GLU A 1 256 ? 16.141 40.438 26.078 1 95.69 256 GLU A N 1
ATOM 1965 C CA . GLU A 1 256 ? 16.094 41.812 25.594 1 95.69 256 GLU A CA 1
ATOM 1966 C C . GLU A 1 256 ? 15.977 41.844 24.078 1 95.69 256 GLU A C 1
ATOM 1968 O O . GLU A 1 256 ? 15.625 42.875 23.516 1 95.69 256 GLU A O 1
ATOM 1973 N N . GLN A 1 257 ? 16.281 40.781 23.516 1 97.12 257 GLN A N 1
ATOM 1974 C CA . GLN A 1 257 ? 16.219 40.719 22.062 1 97.12 257 GLN A CA 1
ATOM 1975 C C . GLN A 1 257 ? 14.828 40.312 21.578 1 97.12 257 GLN A C 1
ATOM 1977 O O . GLN A 1 257 ? 14.547 40.312 20.375 1 97.12 257 GLN A O 1
ATOM 1982 N N . LEU A 1 258 ? 14.008 39.906 22.484 1 98.12 258 LEU A N 1
ATOM 1983 C CA . LEU A 1 258 ? 12.648 39.5 22.141 1 98.12 258 LEU A CA 1
ATOM 1984 C C . LEU A 1 258 ? 11.656 40.625 22.469 1 98.12 258 LEU A C 1
ATOM 1986 O O . LEU A 1 258 ? 11.898 41.406 23.375 1 98.12 258 LEU A O 1
ATOM 1990 N N . PHE A 1 259 ? 10.602 40.75 21.719 1 98.12 259 PHE A N 1
ATOM 1991 C CA . PHE A 1 259 ? 9.578 41.75 22.016 1 98.12 259 PHE A CA 1
ATOM 1992 C C . PHE A 1 259 ? 8.938 41.469 23.375 1 98.12 259 PHE A C 1
ATOM 1994 O O . PHE A 1 259 ? 8.742 40.344 23.766 1 98.12 259 PHE A O 1
ATOM 2001 N N . PRO A 1 260 ? 8.633 42.594 24.078 1 97.81 260 PRO A N 1
ATOM 2002 C CA . PRO A 1 260 ? 7.863 42.406 25.312 1 97.81 260 PRO A CA 1
ATOM 2003 C C . PRO A 1 260 ? 6.523 41.719 25.062 1 97.81 260 PRO A C 1
ATOM 2005 O O . PRO A 1 260 ? 5.914 41.906 24.016 1 97.81 260 PRO A O 1
ATOM 2008 N N . LEU A 1 261 ? 6.137 40.938 26.109 1 98.19 261 LEU A N 1
ATOM 2009 C CA . LEU A 1 261 ? 4.91 40.156 25.984 1 98.19 261 LEU A CA 1
ATOM 2010 C C . LEU A 1 261 ? 3.707 40.969 26.469 1 98.19 261 LEU A C 1
ATOM 2012 O O . LEU A 1 261 ? 3.832 41.812 27.359 1 98.19 261 LEU A O 1
ATOM 2016 N N . GLY A 1 262 ? 2.613 40.75 25.812 1 96.56 262 GLY A N 1
ATOM 2017 C CA . GLY A 1 262 ? 1.344 41.375 26.172 1 96.56 262 GLY A CA 1
ATOM 2018 C C . GLY A 1 262 ? 0.143 40.531 25.734 1 96.56 262 GLY A C 1
ATOM 2019 O O . GLY A 1 262 ? 0.269 39.344 25.469 1 96.56 262 GLY A O 1
ATOM 2020 N N . ASP A 1 263 ? -1.039 41.219 25.797 1 96.06 263 ASP A N 1
ATOM 2021 C CA . ASP A 1 263 ? -2.26 40.5 25.453 1 96.06 263 ASP A CA 1
ATOM 2022 C C . ASP A 1 263 ? -3.273 41.438 24.781 1 96.06 263 ASP A C 1
ATOM 2024 O O . ASP A 1 263 ? -3.025 42.625 24.641 1 96.06 263 ASP A O 1
ATOM 2028 N N . ILE A 1 264 ? -4.316 40.844 24.312 1 94.69 264 ILE A N 1
ATOM 2029 C CA . ILE A 1 264 ? -5.266 41.562 23.484 1 94.69 264 ILE A CA 1
ATOM 2030 C C . ILE A 1 264 ? -6.109 42.5 24.359 1 94.69 264 ILE A C 1
ATOM 2032 O O . ILE A 1 264 ? -6.785 43.406 23.844 1 94.69 264 ILE A O 1
ATOM 2036 N N . ASP A 1 265 ? -6.078 42.344 25.656 1 93.5 265 ASP A N 1
ATOM 2037 C CA . ASP A 1 265 ? -6.816 43.219 26.547 1 93.5 265 ASP A CA 1
ATOM 2038 C C . ASP A 1 265 ? -6.07 44.531 26.766 1 93.5 265 ASP A C 1
ATOM 2040 O O . ASP A 1 265 ? -6.582 45.469 27.422 1 93.5 265 ASP A O 1
ATOM 2044 N N . GLN A 1 266 ? -4.891 44.656 26.219 1 94.5 266 GLN A N 1
ATOM 2045 C CA . GLN A 1 266 ? -4.117 45.875 26.188 1 94.5 266 GLN A CA 1
ATOM 2046 C C . GLN A 1 266 ? -3.84 46.344 24.766 1 94.5 266 GLN A C 1
ATOM 2048 O O . GLN A 1 266 ? -2.705 46.25 24.281 1 94.5 266 GLN A O 1
ATOM 2053 N N . PRO A 1 267 ? -4.809 46.906 24.156 1 95.81 267 PRO A N 1
ATOM 2054 C CA . PRO A 1 267 ? -4.633 47.281 22.75 1 95.81 267 PRO A CA 1
ATOM 2055 C C . PRO A 1 267 ? -3.596 48.406 22.578 1 95.81 267 PRO A C 1
ATOM 2057 O O . PRO A 1 267 ? -3.279 49.094 23.547 1 95.81 267 PRO A O 1
ATOM 2060 N N . LEU A 1 268 ? -3.096 48.438 21.391 1 96.44 268 LEU A N 1
ATOM 2061 C CA . LEU A 1 268 ? -2.156 49.5 21 1 96.44 268 LEU A CA 1
ATOM 2062 C C . LEU A 1 268 ? -2.887 50.656 20.344 1 96.44 268 LEU A C 1
ATOM 2064 O O . LEU A 1 268 ? -3.967 50.469 19.781 1 96.44 268 LEU A O 1
ATOM 2068 N N . GLN A 1 269 ? -2.293 51.844 20.547 1 93.94 269 GLN A N 1
ATOM 2069 C CA . GLN A 1 269 ? -2.934 53 19.938 1 93.94 269 GLN A CA 1
ATOM 2070 C C . GLN A 1 269 ? -1.901 54.062 19.531 1 93.94 269 GLN A C 1
ATOM 2072 O O . GLN A 1 269 ? -0.789 54.062 20.062 1 93.94 269 GLN A O 1
ATOM 2077 N N . GLY A 1 270 ? -2.352 54.875 18.562 1 95.19 270 GLY A N 1
ATOM 2078 C CA . GLY A 1 270 ? -1.519 55.969 18.125 1 95.19 270 GLY A CA 1
ATOM 2079 C C . GLY A 1 270 ? -0.628 55.625 16.953 1 95.19 270 GLY A C 1
ATOM 2080 O O . GLY A 1 270 ? 0.54 55.281 17.125 1 95.19 270 GLY A O 1
ATOM 2081 N N . LEU A 1 271 ? -1.179 55.844 15.742 1 97.19 271 LEU A N 1
ATOM 2082 C CA . LEU A 1 271 ? -0.382 55.656 14.539 1 97.19 271 LEU A CA 1
ATOM 2083 C C . LEU A 1 271 ? 0.791 56.625 14.492 1 97.19 271 LEU A C 1
ATOM 2085 O O . LEU A 1 271 ? 0.654 57.781 14.875 1 97.19 271 LEU A O 1
ATOM 2089 N N . ARG A 1 272 ? 1.886 56.125 14.031 1 97.12 272 ARG A N 1
ATOM 2090 C CA . ARG A 1 272 ? 2.98 57.031 13.734 1 97.12 272 ARG A CA 1
ATOM 2091 C C . ARG A 1 272 ? 2.562 58.062 12.695 1 97.12 272 ARG A C 1
ATOM 2093 O O . ARG A 1 272 ? 1.683 57.812 11.875 1 97.12 272 ARG A O 1
ATOM 2100 N N . ALA A 1 273 ? 3.234 59.094 12.625 1 96.19 273 ALA A N 1
ATOM 2101 C CA . ALA A 1 273 ? 2.84 60.281 11.883 1 96.19 273 ALA A CA 1
ATOM 2102 C C . ALA A 1 273 ? 2.588 59.969 10.414 1 96.19 273 ALA A C 1
ATOM 2104 O O . ALA A 1 273 ? 1.55 60.312 9.859 1 96.19 273 ALA A O 1
ATOM 2105 N N . PRO A 1 274 ? 3.486 59.25 9.789 1 96.81 274 PRO A N 1
ATOM 2106 C CA . PRO A 1 274 ? 3.256 59 8.367 1 96.81 274 PRO A CA 1
ATOM 2107 C C . PRO A 1 274 ? 1.994 58.156 8.109 1 96.81 274 PRO A C 1
ATOM 2109 O O . PRO A 1 274 ? 1.306 58.375 7.109 1 96.81 274 PRO A O 1
ATOM 2112 N N . TRP A 1 275 ? 1.648 57.312 9 1 97.62 275 TRP A N 1
ATOM 2113 C CA . TRP A 1 275 ? 0.486 56.469 8.828 1 97.62 275 TRP A CA 1
ATOM 2114 C C . TRP A 1 275 ? -0.79 57.156 9.273 1 97.62 275 TRP A C 1
ATOM 2116 O O . TRP A 1 275 ? -1.861 56.938 8.703 1 97.62 275 TRP A O 1
ATOM 2126 N N . ALA A 1 276 ? -0.667 58.031 10.297 1 97.19 276 ALA A N 1
ATOM 2127 C CA . ALA A 1 276 ? -1.81 58.844 10.727 1 97.19 276 ALA A CA 1
ATOM 2128 C C . ALA A 1 276 ? -2.268 59.781 9.617 1 97.19 276 ALA A C 1
ATOM 2130 O O . ALA A 1 276 ? -3.465 60.031 9.469 1 97.19 276 ALA A O 1
ATOM 2131 N N . GLU A 1 277 ? -1.315 60.281 8.891 1 97.62 277 GLU A N 1
ATOM 2132 C CA . GLU A 1 277 ? -1.632 61.156 7.754 1 97.62 277 GLU A CA 1
ATOM 2133 C C . GLU A 1 277 ? -2.275 60.344 6.621 1 97.62 277 GLU A C 1
ATOM 2135 O O . GLU A 1 277 ? -3.199 60.844 5.965 1 97.62 277 GLU A O 1
ATOM 2140 N N . ARG A 1 278 ? -1.827 59.156 6.461 1 97.12 278 ARG A N 1
ATOM 2141 C CA . ARG A 1 278 ? -2.307 58.281 5.383 1 97.12 278 ARG A CA 1
ATOM 2142 C C . ARG A 1 278 ? -3.697 57.75 5.695 1 97.12 278 ARG A C 1
ATOM 2144 O O . ARG A 1 278 ? -4.539 57.625 4.805 1 97.12 278 ARG A O 1
ATOM 2151 N N . TRP A 1 279 ? -3.918 57.438 6.969 1 98.06 279 TRP A N 1
ATOM 2152 C CA . TRP A 1 279 ? -5.176 56.844 7.426 1 98.06 279 TRP A CA 1
ATOM 2153 C C . TRP A 1 279 ? -5.762 57.656 8.578 1 98.06 279 TRP A C 1
ATOM 2155 O O . TRP A 1 279 ? -5.91 57.125 9.688 1 98.06 279 TRP A O 1
ATOM 2165 N N . PRO A 1 280 ? -6.293 58.719 8.328 1 96.44 280 PRO A N 1
ATOM 2166 C CA . PRO A 1 280 ? -6.785 59.562 9.414 1 96.44 280 PRO A CA 1
ATOM 2167 C C . PRO A 1 280 ? -7.902 58.906 10.219 1 96.44 280 PRO A C 1
ATOM 2169 O O . PRO A 1 280 ? -8.023 59.156 11.422 1 96.44 280 PRO A O 1
ATOM 2172 N N . ALA A 1 281 ? -8.648 58.156 9.578 1 96.44 281 ALA A N 1
ATOM 2173 C CA . ALA A 1 281 ? -9.781 57.5 10.242 1 96.44 281 ALA A CA 1
ATOM 2174 C C . ALA A 1 281 ? -9.305 56.5 11.297 1 96.44 281 ALA A C 1
ATOM 2176 O O . ALA A 1 281 ? -10.055 56.156 12.203 1 96.44 281 ALA A O 1
ATOM 2177 N N . LEU A 1 282 ? -8.031 56.062 11.234 1 97.62 282 LEU A N 1
ATOM 2178 C CA . LEU A 1 282 ? -7.523 55.031 12.125 1 97.62 282 LEU A CA 1
ATOM 2179 C C . LEU A 1 282 ? -6.594 55.625 13.172 1 97.62 282 LEU A C 1
ATOM 2181 O O . LEU A 1 282 ? -6.035 54.906 14 1 97.62 282 LEU A O 1
ATOM 2185 N N . ASP A 1 283 ? -6.395 56.844 13.203 1 94.88 283 ASP A N 1
ATOM 2186 C CA . ASP A 1 283 ? -5.371 57.531 14 1 94.88 283 ASP A CA 1
ATOM 2187 C C . ASP A 1 283 ? -5.543 57.219 15.484 1 94.88 283 ASP A C 1
ATOM 2189 O O . ASP A 1 283 ? -4.559 57 16.203 1 94.88 283 ASP A O 1
ATOM 2193 N N . ARG A 1 284 ? -6.77 57.156 16 1 91.06 284 ARG A N 1
ATOM 2194 C CA . ARG A 1 284 ? -6.992 56.938 17.422 1 91.06 284 ARG A CA 1
ATOM 2195 C C . ARG A 1 284 ? -7.711 55.625 17.688 1 91.06 284 ARG A C 1
ATOM 2197 O O . ARG A 1 284 ? -8.156 55.375 18.812 1 91.06 284 ARG A O 1
ATOM 2204 N N . VAL A 1 285 ? -7.805 54.906 16.688 1 96.5 285 VAL A N 1
ATOM 2205 C CA . VAL A 1 285 ? -8.477 53.625 16.781 1 96.5 285 VAL A CA 1
ATOM 2206 C C . VAL A 1 285 ? -7.559 52.594 17.453 1 96.5 285 VAL A C 1
ATOM 2208 O O . VAL A 1 285 ? -6.367 52.531 17.141 1 96.5 285 VAL A O 1
ATOM 2211 N N . PRO A 1 286 ? -8.039 51.844 18.469 1 97.5 286 PRO A N 1
ATOM 2212 C CA . PRO A 1 286 ? -7.207 50.812 19.094 1 97.5 286 PRO A CA 1
ATOM 2213 C C . PRO A 1 286 ? -6.883 49.656 18.141 1 97.5 286 PRO A C 1
ATOM 2215 O O . PRO A 1 286 ? -7.738 49.25 17.344 1 97.5 286 PRO A O 1
ATOM 2218 N N . TRP A 1 287 ? -5.66 49.219 18.172 1 98.25 287 TRP A N 1
ATOM 2219 C CA . TRP A 1 287 ? -5.172 48.031 17.469 1 98.25 287 TRP A CA 1
ATOM 2220 C C . TRP A 1 287 ? -4.879 46.906 18.453 1 98.25 287 TRP A C 1
ATOM 2222 O O . TRP A 1 287 ? -4.109 47.062 19.406 1 98.25 287 TRP A O 1
ATOM 2232 N N . LEU A 1 288 ? -5.512 45.75 18.25 1 98.25 288 LEU A N 1
ATOM 2233 C CA . LEU A 1 288 ? -5.145 44.625 19.078 1 98.25 288 LEU A CA 1
ATOM 2234 C C . LEU A 1 288 ? -3.754 44.094 18.719 1 98.25 288 LEU A C 1
ATOM 2236 O O . LEU A 1 288 ? -3.359 44.125 17.547 1 98.25 288 LEU A O 1
ATOM 2240 N N . PRO A 1 289 ? -2.977 43.625 19.75 1 98 289 PRO A N 1
ATOM 2241 C CA . PRO A 1 289 ? -1.788 42.844 19.391 1 98 289 PRO A CA 1
ATOM 2242 C C . PRO A 1 289 ? -2.105 41.688 18.453 1 98 289 PRO A C 1
ATOM 2244 O O . PRO A 1 289 ? -3.209 41.125 18.5 1 98 289 PRO A O 1
ATOM 2247 N N . ALA A 1 290 ? -1.144 41.344 17.625 1 98.25 290 ALA A N 1
ATOM 2248 C CA . ALA A 1 290 ? -1.358 40.312 16.625 1 98.25 290 ALA A CA 1
ATOM 2249 C C . ALA A 1 290 ? -1.783 38.969 17.266 1 98.25 290 ALA A C 1
ATOM 2251 O O . ALA A 1 290 ? -1.275 38.625 18.328 1 98.25 290 ALA A O 1
ATOM 2252 N N . ILE A 1 291 ? -2.693 38.281 16.609 1 98.31 291 ILE A N 1
ATOM 2253 C CA . ILE A 1 291 ? -3.234 37.031 17.094 1 98.31 291 ILE A CA 1
ATOM 2254 C C . ILE A 1 291 ? -2.816 35.906 16.156 1 98.31 291 ILE A C 1
ATOM 2256 O O . ILE A 1 291 ? -2.74 36.094 14.945 1 98.31 291 ILE A O 1
ATOM 2260 N N . GLY A 1 292 ? -2.514 34.75 16.734 1 97.94 292 GLY A N 1
ATOM 2261 C CA . GLY A 1 292 ? -2.221 33.625 15.891 1 97.94 292 GLY A CA 1
ATOM 2262 C C . GLY A 1 292 ? -3.377 33.25 14.984 1 97.94 292 GLY A C 1
ATOM 2263 O O . GLY A 1 292 ? -4.531 33.219 15.414 1 97.94 292 GLY A O 1
ATOM 2264 N N . ASP A 1 293 ? -3.072 32.938 13.719 1 96.38 293 ASP A N 1
ATOM 2265 C CA . ASP A 1 293 ? -4.113 32.656 12.734 1 96.38 293 ASP A CA 1
ATOM 2266 C C . ASP A 1 293 ? -4.961 31.469 13.148 1 96.38 293 ASP A C 1
ATOM 2268 O O . ASP A 1 293 ? -6.188 31.5 13.016 1 96.38 293 ASP A O 1
ATOM 2272 N N . GLY A 1 294 ? -4.348 30.438 13.688 1 95.62 294 GLY A N 1
ATOM 2273 C CA . GLY A 1 294 ? -5.102 29.281 14.148 1 95.62 294 GLY A CA 1
ATOM 2274 C C . GLY A 1 294 ? -6.066 29.594 15.273 1 95.62 294 GLY A C 1
ATOM 2275 O O . GLY A 1 294 ? -7.176 29.062 15.32 1 95.62 294 GLY A O 1
ATOM 2276 N N . ALA A 1 295 ? -5.645 30.453 16.188 1 97.81 295 ALA A N 1
ATOM 2277 C CA . ALA A 1 295 ? -6.512 30.875 17.281 1 97.81 295 ALA A CA 1
ATOM 2278 C C . ALA A 1 295 ? -7.699 31.688 16.766 1 97.81 295 ALA A C 1
ATOM 2280 O O . ALA A 1 295 ? -8.836 31.453 17.172 1 97.81 295 ALA A O 1
ATOM 2281 N N . ALA A 1 296 ? -7.395 32.594 15.867 1 97.75 296 ALA A N 1
ATOM 2282 C CA . ALA A 1 296 ? -8.453 33.375 15.273 1 97.75 296 ALA A CA 1
ATOM 2283 C C . ALA A 1 296 ? -9.461 32.5 14.531 1 97.75 296 ALA A C 1
ATOM 2285 O O . ALA A 1 296 ? -10.672 32.688 14.664 1 97.75 296 ALA A O 1
ATOM 2286 N N . ALA A 1 297 ? -8.953 31.609 13.812 1 95.62 297 ALA A N 1
ATOM 2287 C CA . ALA A 1 297 ? -9.812 30.688 13.062 1 95.62 297 ALA A CA 1
ATOM 2288 C C . ALA A 1 297 ? -10.695 29.875 14 1 95.62 297 ALA A C 1
ATOM 2290 O O . ALA A 1 297 ? -11.875 29.641 13.719 1 95.62 297 ALA A O 1
ATOM 2291 N N . ASN A 1 298 ? -10.109 29.406 15.039 1 96.94 298 ASN A N 1
ATOM 2292 C CA . ASN A 1 298 ? -10.859 28.625 16.016 1 96.94 298 ASN A CA 1
ATOM 2293 C C . ASN A 1 298 ? -12.016 29.438 16.609 1 96.94 298 ASN A C 1
ATOM 2295 O O . ASN A 1 298 ? -13.148 28.953 16.656 1 96.94 298 ASN A O 1
ATOM 2299 N N . ILE A 1 299 ? -11.758 30.625 17 1 97.62 299 ILE A N 1
ATOM 2300 C CA . ILE A 1 299 ? -12.766 31.5 17.578 1 97.62 299 ILE A CA 1
ATOM 2301 C C . ILE A 1 299 ? -13.836 31.828 16.531 1 97.62 299 ILE A C 1
ATOM 2303 O O . ILE A 1 299 ? -15.031 31.797 16.828 1 97.62 299 ILE A O 1
ATOM 2307 N N . GLY A 1 300 ? -13.43 32.094 15.344 1 96.81 300 GLY A N 1
ATOM 2308 C CA . GLY A 1 300 ? -14.344 32.469 14.273 1 96.81 300 GLY A CA 1
ATOM 2309 C C . GLY A 1 300 ? -15.273 31.328 13.875 1 96.81 300 GLY A C 1
ATOM 2310 O O . GLY A 1 300 ? -16.328 31.562 13.273 1 96.81 300 GLY A O 1
ATOM 2311 N N . SER A 1 301 ? -14.883 30.156 14.211 1 95.5 301 SER A N 1
ATOM 2312 C CA . SER A 1 301 ? -15.672 28.969 13.883 1 95.5 301 SER A CA 1
ATOM 2313 C C . SER A 1 301 ? -16.703 28.672 14.953 1 95.5 301 SER A C 1
ATOM 2315 O O . SER A 1 301 ? -17.438 27.688 14.867 1 95.5 301 SER A O 1
ATOM 2317 N N . GLY A 1 302 ? -16.719 29.5 15.945 1 94.56 302 GLY A N 1
ATOM 2318 C CA . GLY A 1 302 ? -17.688 29.344 17.031 1 94.56 302 GLY A CA 1
ATOM 2319 C C . GLY A 1 302 ? -17.172 28.453 18.141 1 94.56 302 GLY A C 1
ATOM 2320 O O . GLY A 1 302 ? -17.938 28.031 19.016 1 94.56 302 GLY A O 1
ATOM 2321 N N . CYS A 1 303 ? -15.906 28.156 18.125 1 96.56 303 CYS A N 1
ATOM 2322 C CA . CYS A 1 303 ? -15.305 27.25 19.094 1 96.56 303 CYS A CA 1
ATOM 2323 C C . CYS A 1 303 ? -14.477 28.031 20.125 1 96.56 303 CYS A C 1
ATOM 2325 O O . CYS A 1 303 ? -13.25 27.953 20.125 1 96.56 303 CYS A O 1
ATOM 2327 N N . ASP A 1 304 ? -15.172 28.688 21.094 1 96.31 304 ASP A N 1
ATOM 2328 C CA . ASP A 1 304 ? -14.477 29.531 22.062 1 96.31 304 ASP A CA 1
ATOM 2329 C C . ASP A 1 304 ? -14.57 28.953 23.469 1 96.31 304 ASP A C 1
ATOM 2331 O O . ASP A 1 304 ? -14.211 29.609 24.438 1 96.31 304 ASP A O 1
ATOM 2335 N N . ASP A 1 305 ? -15.086 27.734 23.547 1 94.94 305 ASP A N 1
ATOM 2336 C CA . ASP A 1 305 ? -15.188 27.016 24.812 1 94.94 305 ASP A CA 1
ATOM 2337 C C . ASP A 1 305 ? -15.109 25.5 24.594 1 94.94 305 ASP A C 1
ATOM 2339 O O . ASP A 1 305 ? -15.008 25.047 23.453 1 94.94 305 ASP A O 1
ATOM 2343 N N . PRO A 1 306 ? -15.07 24.719 25.672 1 96.12 306 PRO A N 1
ATOM 2344 C CA . PRO A 1 306 ? -14.867 23.266 25.531 1 96.12 306 PRO A CA 1
ATOM 2345 C C . PRO A 1 306 ? -16.078 22.547 24.953 1 96.12 306 PRO A C 1
ATOM 2347 O O . PRO A 1 306 ? -16.016 21.375 24.609 1 96.12 306 PRO A O 1
ATOM 2350 N N . ALA A 1 307 ? -17.188 23.234 24.766 1 95.06 307 ALA A N 1
ATOM 2351 C CA . ALA A 1 307 ? -18.406 22.609 24.234 1 95.06 307 ALA A CA 1
ATOM 2352 C C . ALA A 1 307 ? -18.297 22.375 22.734 1 95.06 307 ALA A C 1
ATOM 2354 O O . ALA A 1 307 ? -19.078 21.641 22.156 1 95.06 307 ALA A O 1
ATOM 2355 N N . HIS A 1 308 ? -17.344 23.047 22.125 1 95.75 308 HIS A N 1
ATOM 2356 C CA . HIS A 1 308 ? -17.188 22.953 20.672 1 95.75 308 HIS A CA 1
ATOM 2357 C C . HIS A 1 308 ? -15.734 22.672 20.297 1 95.75 308 HIS A C 1
ATOM 2359 O O . HIS A 1 308 ? -14.828 23.422 20.688 1 95.75 308 HIS A O 1
ATOM 2365 N N . ILE A 1 309 ? -15.508 21.609 19.547 1 97.94 309 ILE A N 1
ATOM 2366 C CA . ILE A 1 309 ? -14.195 21.266 19.016 1 97.94 309 ILE A CA 1
ATOM 2367 C C . ILE A 1 309 ? -14.133 21.594 17.531 1 97.94 309 ILE A C 1
ATOM 2369 O O . ILE A 1 309 ? -15.023 21.203 16.766 1 97.94 309 ILE A O 1
ATOM 2373 N N . ALA A 1 310 ? -13.133 22.328 17.156 1 97.69 310 ALA A N 1
ATOM 2374 C CA . ALA A 1 310 ? -12.938 22.641 15.75 1 97.69 310 ALA A CA 1
ATOM 2375 C C . ALA A 1 310 ? -12.125 21.562 15.055 1 97.69 310 ALA A C 1
ATOM 2377 O O . ALA A 1 310 ? -11.086 21.125 15.57 1 97.69 310 ALA A O 1
ATOM 2378 N N . LEU A 1 311 ? -12.586 21.062 13.93 1 97.88 311 LEU A N 1
ATOM 2379 C CA . LEU A 1 311 ? -11.875 20.141 13.047 1 97.88 311 LEU A CA 1
ATOM 2380 C C . LEU A 1 311 ? -11.711 20.75 11.656 1 97.88 311 LEU A C 1
ATOM 2382 O O . LEU A 1 311 ? -12.688 20.859 10.906 1 97.88 311 LEU A O 1
ATOM 2386 N N . THR A 1 312 ? -10.531 21.125 11.328 1 96.19 312 THR A N 1
ATOM 2387 C CA . THR A 1 312 ? -10.266 21.734 10.039 1 96.19 312 THR A CA 1
ATOM 2388 C C . THR A 1 312 ? -9.43 20.812 9.156 1 96.19 312 THR A C 1
ATOM 2390 O O . THR A 1 312 ? -8.367 20.359 9.562 1 96.19 312 THR A O 1
ATOM 2393 N N . ILE A 1 313 ? -9.914 20.562 7.918 1 95.5 313 ILE A N 1
ATOM 2394 C CA . ILE A 1 313 ? -9.125 19.781 6.973 1 95.5 313 ILE A CA 1
ATOM 2395 C C . ILE A 1 313 ? -9.055 20.5 5.633 1 95.5 313 ILE A C 1
ATOM 2397 O O . ILE A 1 313 ? -10.039 20.547 4.891 1 95.5 313 ILE A O 1
ATOM 2401 N N . GLY A 1 314 ? -7.957 21.156 5.324 1 92.81 314 GLY A N 1
ATOM 2402 C CA . GLY A 1 314 ? -7.57 21.578 3.988 1 92.81 314 GLY A CA 1
ATOM 2403 C C . GLY A 1 314 ? -6.59 20.641 3.316 1 92.81 314 GLY A C 1
ATOM 2404 O O . GLY A 1 314 ? -6.855 19.438 3.197 1 92.81 314 GLY A O 1
ATOM 2405 N N . SER A 1 315 ? -5.359 21.234 3.029 1 90.12 315 SER A N 1
ATOM 2406 C CA . SER A 1 315 ? -4.297 20.344 2.584 1 90.12 315 SER A CA 1
ATOM 2407 C C . SER A 1 315 ? -3.84 19.406 3.711 1 90.12 315 SER A C 1
ATOM 2409 O O . SER A 1 315 ? -3.564 18.234 3.48 1 90.12 315 SER A O 1
ATOM 2411 N N . THR A 1 316 ? -3.752 20.016 4.875 1 93.38 316 THR A N 1
ATOM 2412 C CA . THR A 1 316 ? -3.471 19.312 6.117 1 93.38 316 THR A CA 1
ATOM 2413 C C . THR A 1 316 ? -4.641 19.422 7.086 1 93.38 316 THR A C 1
ATOM 2415 O O . THR A 1 316 ? -5.711 19.922 6.719 1 93.38 316 THR A O 1
ATOM 2418 N N . GLY A 1 317 ? -4.5 18.859 8.273 1 95 317 GLY A N 1
ATOM 2419 C CA . GLY A 1 317 ? -5.613 18.906 9.211 1 95 317 GLY A CA 1
ATOM 2420 C C . GLY A 1 317 ? -5.199 19.312 10.617 1 95 317 GLY A C 1
ATOM 2421 O O . GLY A 1 317 ? -4.016 19.25 10.961 1 95 317 GLY A O 1
ATOM 2422 N N . ALA A 1 318 ? -6.211 19.812 11.391 1 97.31 318 ALA A N 1
ATOM 2423 C CA . ALA A 1 318 ? -5.996 20.141 12.797 1 97.31 318 ALA A CA 1
ATOM 2424 C C . ALA A 1 318 ? -7.293 20 13.594 1 97.31 318 ALA A C 1
ATOM 2426 O O . ALA A 1 318 ? -8.383 20.234 13.07 1 97.31 318 ALA A O 1
ATOM 2427 N N . MET A 1 319 ? -7.18 19.562 14.742 1 98.31 319 MET A N 1
ATOM 2428 C CA . MET A 1 319 ? -8.242 19.547 15.742 1 98.31 319 MET A CA 1
ATOM 2429 C C . MET A 1 319 ? -7.875 20.375 16.953 1 98.31 319 MET A C 1
ATOM 2431 O O . MET A 1 319 ? -6.773 20.25 17.5 1 98.31 319 MET A O 1
ATOM 2435 N N . ARG A 1 320 ? -8.789 21.312 17.344 1 98.06 320 ARG A N 1
ATOM 2436 C CA . ARG A 1 320 ? -8.492 22.281 18.391 1 98.06 320 ARG A CA 1
ATOM 2437 C C . ARG A 1 320 ? -9.695 22.469 19.312 1 98.06 320 ARG A C 1
ATOM 2439 O O . ARG A 1 320 ? -10.844 22.453 18.859 1 98.06 320 ARG A O 1
ATOM 2446 N N . VAL A 1 321 ? -9.398 22.766 20.547 1 98.44 321 VAL A N 1
ATOM 2447 C CA . VAL A 1 321 ? -10.453 23.109 21.5 1 98.44 321 VAL A CA 1
ATOM 2448 C C . VAL A 1 321 ? -9.914 24.125 22.531 1 98.44 321 VAL A C 1
ATOM 2450 O O . VAL A 1 321 ? -8.75 24.031 22.938 1 98.44 321 VAL A O 1
ATOM 2453 N N . VAL A 1 322 ? -10.742 25.109 22.797 1 98.19 322 VAL A N 1
ATOM 2454 C CA . VAL A 1 322 ? -10.391 26.062 23.859 1 98.19 322 VAL A CA 1
ATOM 2455 C C . VAL A 1 322 ? -10.609 25.422 25.219 1 98.19 322 VAL A C 1
ATOM 2457 O O . VAL A 1 322 ? -11.68 24.859 25.484 1 98.19 322 VAL A O 1
ATOM 2460 N N . VAL A 1 323 ? -9.641 25.516 26.031 1 97.38 323 VAL A N 1
ATOM 2461 C CA . VAL A 1 323 ? -9.719 24.969 27.391 1 97.38 323 VAL A CA 1
ATOM 2462 C C . VAL A 1 323 ? -9.164 25.969 28.391 1 97.38 323 VAL A C 1
ATOM 2464 O O . VAL A 1 323 ? -8.68 27.031 28.016 1 97.38 323 VAL A O 1
ATOM 2467 N N . ASP A 1 324 ? -9.32 25.562 29.656 1 93.94 324 ASP A N 1
ATOM 2468 C CA . ASP A 1 324 ? -8.695 26.344 30.719 1 93.94 324 ASP A CA 1
ATOM 2469 C C . ASP A 1 324 ? -7.172 26.297 30.609 1 93.94 324 ASP A C 1
ATOM 2471 O O . ASP A 1 324 ? -6.594 25.219 30.406 1 93.94 324 ASP A O 1
ATOM 2475 N N . PRO A 1 325 ? -6.535 27.469 30.688 1 93.94 325 PRO A N 1
ATOM 2476 C CA . PRO A 1 325 ? -5.078 27.5 30.531 1 93.94 325 PRO A CA 1
ATOM 2477 C C . PRO A 1 325 ? -4.344 26.812 31.672 1 93.94 325 PRO A C 1
ATOM 2479 O O . PRO A 1 325 ? -3.141 26.562 31.578 1 93.94 325 PRO A O 1
ATOM 2482 N N . GLY A 1 326 ? -4.973 26.5 32.781 1 91.56 326 GLY A N 1
ATOM 2483 C CA . GLY A 1 326 ? -4.34 25.953 33.969 1 91.56 326 GLY A CA 1
ATOM 2484 C C . GLY A 1 326 ? -4.223 24.438 33.938 1 91.56 326 GLY A C 1
ATOM 2485 O O . GLY A 1 326 ? -4.301 23.781 34.969 1 91.56 326 GLY A O 1
ATOM 2486 N N . LEU A 1 327 ? -4.066 23.875 32.75 1 94.25 327 LEU A N 1
ATOM 2487 C CA . LEU A 1 327 ? -3.836 22.438 32.688 1 94.25 327 LEU A CA 1
ATOM 2488 C C . LEU A 1 327 ? -2.525 22.062 33.375 1 94.25 327 LEU A C 1
ATOM 2490 O O . LEU A 1 327 ? -1.505 22.719 33.188 1 94.25 327 LEU A O 1
ATOM 2494 N N . GLU A 1 328 ? -2.559 21 34.188 1 93.31 328 GLU A N 1
ATOM 2495 C CA . GLU A 1 328 ? -1.363 20.562 34.906 1 93.31 328 GLU A CA 1
ATOM 2496 C C . GLU A 1 328 ? -0.303 20.031 33.969 1 93.31 328 GLU A C 1
ATOM 2498 O O . GLU A 1 328 ? 0.887 20.312 34.125 1 93.31 328 GLU A O 1
ATOM 2503 N N . ARG A 1 329 ? -0.774 19.219 33.031 1 95.75 329 ARG A N 1
ATOM 2504 C CA . ARG A 1 329 ? 0.124 18.625 32.062 1 95.75 329 ARG A CA 1
ATOM 2505 C C . ARG A 1 329 ? -0.463 18.719 30.656 1 95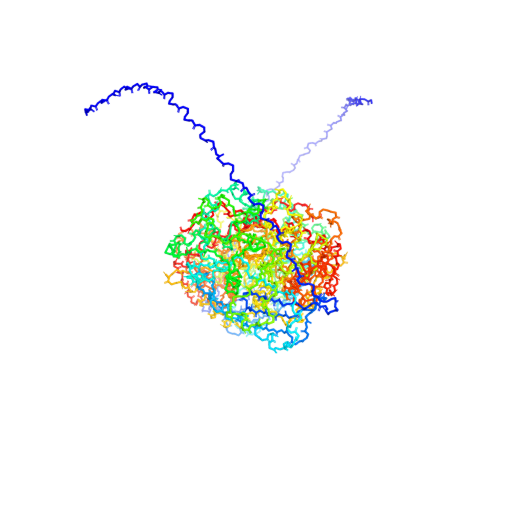.75 329 ARG A C 1
ATOM 2507 O O . ARG A 1 329 ? -1.664 18.516 30.469 1 95.75 329 ARG A O 1
ATOM 2514 N N . VAL A 1 330 ? 0.414 19 29.719 1 97.5 330 VAL A N 1
ATOM 2515 C CA . VAL A 1 330 ? -0.006 18.953 28.328 1 97.5 330 VAL A CA 1
ATOM 2516 C C . VAL A 1 330 ? -0.09 17.5 27.875 1 97.5 330 VAL A C 1
ATOM 2518 O O . VAL A 1 330 ? 0.858 16.734 28.047 1 97.5 330 VAL A O 1
ATOM 2521 N N . PRO A 1 331 ? -1.191 17.094 27.297 1 96.94 331 PRO A N 1
ATOM 2522 C CA . PRO A 1 331 ? -1.287 15.711 26.828 1 96.94 331 PRO A CA 1
ATOM 2523 C C . PRO A 1 331 ? -0.197 15.352 25.828 1 96.94 331 PRO A C 1
ATOM 2525 O O . PRO A 1 331 ? 0.121 16.156 24.938 1 96.94 331 PRO A O 1
ATOM 2528 N N . GLU A 1 332 ? 0.301 14.109 25.969 1 95 332 GLU A N 1
ATOM 2529 C CA . GLU A 1 332 ? 1.39 13.648 25.109 1 95 332 GLU A CA 1
ATOM 2530 C C . GLU A 1 332 ? 1 13.734 23.641 1 95 332 GLU A C 1
ATOM 2532 O O . GLU A 1 332 ? -0.081 13.281 23.25 1 95 332 GLU A O 1
ATOM 2537 N N . GLY A 1 333 ? 1.878 14.344 22.891 1 95.81 333 GLY A N 1
ATOM 2538 C CA . GLY A 1 333 ? 1.703 14.398 21.438 1 95.81 333 GLY A CA 1
ATOM 2539 C C . GLY A 1 333 ? 0.844 15.562 20.984 1 95.81 333 GLY A C 1
ATOM 2540 O O . GLY A 1 333 ? 0.746 15.836 19.797 1 95.81 333 GLY A O 1
ATOM 2541 N N . LEU A 1 334 ? 0.21 16.266 21.906 1 98.19 334 LEU A N 1
ATOM 2542 C CA . LEU A 1 334 ? -0.598 17.422 21.562 1 98.19 334 LEU A CA 1
ATOM 2543 C C . LEU A 1 334 ? 0.133 18.719 21.906 1 98.19 334 LEU A C 1
ATOM 2545 O O . LEU A 1 334 ? 1.17 18.688 22.578 1 98.19 334 LEU A O 1
ATOM 2549 N N . TRP A 1 335 ? -0.274 19.797 21.359 1 97.62 335 TRP A N 1
ATOM 2550 C CA . TRP A 1 335 ? 0.229 21.109 21.75 1 97.62 335 TRP A CA 1
ATOM 2551 C C . TRP A 1 335 ? -0.793 21.844 22.594 1 97.62 335 TRP A C 1
ATOM 2553 O O . TRP A 1 335 ? -1.966 21.469 22.641 1 97.62 335 TRP A O 1
ATOM 2563 N N . LEU A 1 336 ? -0.389 22.781 23.312 1 98.25 336 LEU A N 1
ATOM 2564 C CA . LEU A 1 336 ? -1.2 23.719 24.094 1 98.25 336 LEU A CA 1
ATOM 2565 C C . LEU A 1 336 ? -0.764 25.156 23.844 1 98.25 336 LEU A C 1
ATOM 2567 O O . LEU A 1 336 ? 0.245 25.609 24.391 1 98.25 336 LEU A O 1
ATOM 2571 N N . TYR A 1 337 ? -1.567 25.875 23.109 1 98.12 337 TYR A N 1
ATOM 2572 C CA . TYR A 1 337 ? -1.311 27.281 22.766 1 98.12 337 TYR A CA 1
ATOM 2573 C C . TYR A 1 337 ? -2.225 28.203 23.562 1 98.12 337 TYR A C 1
ATOM 2575 O O . TYR A 1 337 ? -2.822 27.797 24.562 1 98.12 337 TYR A O 1
ATOM 2583 N N . ARG A 1 338 ? -2.146 29.484 23.141 1 98.12 338 ARG A N 1
ATOM 2584 C CA . ARG A 1 338 ? -3.014 30.484 23.766 1 98.12 338 ARG A CA 1
ATOM 2585 C C . ARG A 1 338 ? -3.844 31.219 22.703 1 98.12 338 ARG A C 1
ATOM 2587 O O . ARG A 1 338 ? -3.346 31.516 21.625 1 98.12 338 ARG A O 1
ATOM 2594 N N . VAL A 1 339 ? -5.145 31.391 23.062 1 98 339 VAL A N 1
ATOM 2595 C CA . VAL A 1 339 ? -5.914 32.406 22.359 1 98 339 VAL A CA 1
ATOM 2596 C C . VAL A 1 339 ? -5.617 33.781 22.953 1 98 339 VAL A C 1
ATOM 2598 O O . VAL A 1 339 ? -5.379 34.75 22.219 1 98 339 VAL A O 1
ATOM 2601 N N . ASP A 1 340 ? -5.625 33.906 24.172 1 97.38 340 ASP A N 1
ATOM 2602 C CA . ASP A 1 340 ? -5.281 35.062 25 1 97.38 340 ASP A CA 1
ATOM 2603 C C . ASP A 1 340 ? -4.91 34.594 26.422 1 97.38 340 ASP A C 1
ATOM 2605 O O . ASP A 1 340 ? -4.625 33.438 26.656 1 97.38 340 ASP A O 1
ATOM 2609 N N . ARG A 1 341 ? -4.812 35.562 27.328 1 95.88 341 ARG A N 1
ATOM 2610 C CA . ARG A 1 341 ? -4.379 35.281 28.688 1 95.88 341 ARG A CA 1
ATOM 2611 C C . ARG A 1 341 ? -5.305 34.281 29.359 1 95.88 341 ARG A C 1
ATOM 2613 O O . ARG A 1 341 ? -4.859 33.438 30.156 1 95.88 341 ARG A O 1
ATOM 2620 N N . ARG A 1 342 ? -6.586 34.281 29 1 94.62 342 ARG A N 1
ATOM 2621 C CA . ARG A 1 342 ? -7.594 33.531 29.75 1 94.62 342 ARG A CA 1
ATOM 2622 C C . ARG A 1 342 ? -7.953 32.219 29.047 1 94.62 342 ARG A C 1
ATOM 2624 O O . ARG A 1 342 ? -8.57 31.344 29.641 1 94.62 342 ARG A O 1
ATOM 2631 N N . ARG A 1 343 ? -7.613 32.031 27.828 1 97.12 343 ARG A N 1
ATOM 2632 C CA . ARG A 1 343 ? -8.031 30.891 27.031 1 97.12 343 ARG A CA 1
ATOM 2633 C C . ARG A 1 343 ? -6.832 30.188 26.406 1 97.12 343 ARG A C 1
ATOM 2635 O O . ARG A 1 343 ? -6.039 30.812 25.688 1 97.12 343 ARG A O 1
ATOM 2642 N N . ALA A 1 344 ? -6.758 28.906 26.719 1 98 344 ALA A N 1
ATOM 2643 C CA . ALA A 1 344 ? -5.762 28.062 26.047 1 98 344 ALA A CA 1
ATOM 2644 C C . ALA A 1 344 ? -6.379 27.312 24.875 1 98 344 ALA A C 1
ATOM 2646 O O . ALA A 1 344 ? -7.598 27.125 24.812 1 98 344 ALA A O 1
ATOM 2647 N N . LEU A 1 345 ? -5.562 26.984 23.953 1 98.44 345 LEU A N 1
ATOM 2648 C CA . LEU A 1 345 ? -5.953 26.234 22.766 1 98.44 345 LEU A CA 1
ATOM 2649 C C . LEU A 1 345 ? -5.234 24.891 22.688 1 98.44 345 LEU A C 1
ATOM 2651 O O . LEU A 1 345 ? -4.059 24.844 22.312 1 98.44 345 LEU A O 1
ATOM 2655 N N . LEU A 1 346 ? -5.934 23.828 23 1 98.5 346 LEU A N 1
ATOM 2656 C CA . LEU A 1 346 ? -5.406 22.469 22.984 1 98.5 346 LEU A CA 1
ATOM 2657 C C . LEU A 1 346 ? -5.707 21.797 21.641 1 98.5 346 LEU A C 1
ATOM 2659 O O . LEU A 1 346 ? -6.812 21.922 21.109 1 98.5 346 LEU A O 1
ATOM 2663 N N . GLY A 1 347 ? -4.648 21.094 21.125 1 98.31 347 GLY A N 1
ATOM 2664 C CA . GLY A 1 347 ? -4.992 20.406 19.891 1 98.31 347 GLY A CA 1
ATOM 2665 C C . GLY A 1 347 ? -3.828 19.625 19.297 1 98.31 347 GLY A C 1
ATOM 2666 O O . GLY A 1 347 ? -2.816 19.406 19.953 1 98.31 347 GLY A O 1
ATOM 2667 N N . GLY A 1 348 ? -4.082 19.078 18.125 1 97.88 348 GLY A N 1
ATOM 2668 C CA . GLY A 1 348 ? -3.121 18.375 17.281 1 97.88 348 GLY A CA 1
ATOM 2669 C C . GLY A 1 348 ? -3.369 18.578 15.805 1 97.88 348 GLY A C 1
ATOM 2670 O O . GLY A 1 348 ? -4.52 18.688 15.367 1 97.88 348 GLY A O 1
ATOM 2671 N N . ALA A 1 349 ? -2.221 18.609 15.086 1 96.31 349 ALA A N 1
ATOM 2672 C CA . ALA A 1 349 ? -2.303 18.766 13.633 1 96.31 349 ALA A CA 1
ATOM 2673 C C . ALA A 1 349 ? -1.778 17.531 12.922 1 96.31 349 ALA A C 1
ATOM 2675 O O . ALA A 1 349 ? -0.915 16.812 13.445 1 96.31 349 ALA A O 1
ATOM 2676 N N . THR A 1 350 ? -2.373 17.266 11.805 1 95.56 350 THR A N 1
ATOM 2677 C CA . THR A 1 350 ? -1.894 16.203 10.922 1 95.56 350 THR A CA 1
ATOM 2678 C C . THR A 1 350 ? -1.231 16.797 9.68 1 95.56 350 THR A C 1
ATOM 2680 O O . THR A 1 350 ? -1.618 17.859 9.211 1 95.56 350 THR A O 1
ATOM 2683 N N . THR A 1 351 ? -0.255 16.078 9.203 1 92.19 351 THR A N 1
ATOM 2684 C CA . THR A 1 351 ? 0.408 16.5 7.977 1 92.19 351 THR A CA 1
ATOM 2685 C C . THR A 1 351 ? -0.439 16.141 6.758 1 92.19 351 THR A C 1
ATOM 2687 O O . THR A 1 351 ? -0.232 16.688 5.672 1 92.19 351 THR A O 1
ATOM 2690 N N . GLU A 1 352 ? -1.416 15.266 7.039 1 93.5 352 GLU A N 1
ATOM 2691 C CA . GLU A 1 352 ? -2.232 14.812 5.918 1 93.5 352 GLU A CA 1
ATOM 2692 C C . GLU A 1 352 ? -3.678 15.273 6.062 1 93.5 352 GLU A C 1
ATOM 2694 O O . GLU A 1 352 ? -4.184 15.398 7.18 1 93.5 352 GLU A O 1
ATOM 2699 N N . GLY A 1 353 ? -4.32 15.5 4.996 1 96 353 GLY A N 1
ATOM 2700 C CA . GLY A 1 353 ? -5.715 15.836 4.754 1 96 353 GLY A CA 1
ATOM 2701 C C . GLY A 1 353 ? -6.098 15.773 3.287 1 96 353 GLY A C 1
ATOM 2702 O O . GLY A 1 353 ? -6.02 14.719 2.664 1 96 353 GLY A O 1
ATOM 2703 N N . GLY A 1 354 ? -6.332 16.953 2.758 1 94.75 354 GLY A N 1
ATOM 2704 C CA . GLY A 1 354 ? -6.668 17.031 1.345 1 94.75 354 GLY A CA 1
ATOM 2705 C C . GLY A 1 354 ? -5.508 16.672 0.437 1 94.75 354 GLY A C 1
ATOM 2706 O O . GLY A 1 354 ? -5.715 16.266 -0.709 1 94.75 354 GLY A O 1
ATOM 2707 N N . ASN A 1 355 ? -4.293 16.797 0.9 1 93.88 355 ASN A N 1
ATOM 2708 C CA . ASN A 1 355 ? -3.137 16.469 0.073 1 93.88 355 ASN A CA 1
ATOM 2709 C C . ASN A 1 355 ? -3.082 14.984 -0.261 1 93.88 355 ASN A C 1
ATOM 2711 O O . ASN A 1 355 ? -2.83 14.609 -1.407 1 93.88 355 ASN A O 1
ATOM 2715 N N . LEU A 1 356 ? -3.299 14.125 0.75 1 96.25 356 LEU A N 1
ATOM 2716 C CA . LEU A 1 356 ? -3.363 12.695 0.468 1 96.25 356 LEU A CA 1
ATOM 2717 C C . LEU A 1 356 ? -4.52 12.383 -0.474 1 96.25 356 LEU A C 1
ATOM 2719 O O . LEU A 1 356 ? -4.375 11.562 -1.388 1 96.25 356 LEU A O 1
ATOM 2723 N N . PHE A 1 357 ? -5.648 13.008 -0.237 1 94.88 357 PHE A N 1
ATOM 2724 C CA . PHE A 1 357 ? -6.801 12.812 -1.109 1 94.88 357 PHE A CA 1
ATOM 2725 C C . PHE A 1 357 ? -6.465 13.195 -2.545 1 94.88 357 PHE A C 1
ATOM 2727 O O . PHE A 1 357 ? -6.785 12.461 -3.482 1 94.88 357 PHE A O 1
ATOM 2734 N N . ALA A 1 358 ? -5.879 14.344 -2.711 1 94 358 ALA A N 1
ATOM 2735 C CA . ALA A 1 358 ? -5.473 14.797 -4.035 1 94 358 ALA A CA 1
ATOM 2736 C C . ALA A 1 358 ? -4.477 13.836 -4.668 1 94 358 ALA A C 1
ATOM 2738 O O . ALA A 1 358 ? -4.566 13.531 -5.859 1 94 358 ALA A O 1
ATOM 2739 N N . TRP A 1 359 ? -3.549 13.344 -3.949 1 95.38 359 TRP A N 1
ATOM 2740 C CA . TRP A 1 359 ? -2.564 12.391 -4.445 1 95.38 359 TRP A CA 1
ATOM 2741 C C . TRP A 1 359 ? -3.236 11.102 -4.906 1 95.38 359 TRP A C 1
ATOM 2743 O O . TRP A 1 359 ? -2.92 10.578 -5.973 1 95.38 359 TRP A O 1
ATOM 2753 N N . LEU A 1 360 ? -4.152 10.578 -4.082 1 96.56 360 LEU A N 1
ATOM 2754 C CA . LEU A 1 360 ? -4.879 9.359 -4.438 1 96.56 360 LEU A CA 1
ATOM 2755 C C . LEU A 1 360 ? -5.66 9.555 -5.734 1 96.56 360 LEU A C 1
ATOM 2757 O O . LEU A 1 360 ? -5.668 8.672 -6.598 1 96.56 360 LEU A O 1
ATOM 2761 N N . ARG A 1 361 ? -6.309 10.711 -5.832 1 94.81 361 ARG A N 1
ATOM 2762 C CA . ARG A 1 361 ? -7.09 11 -7.027 1 94.81 361 ARG A CA 1
ATOM 2763 C C . ARG A 1 361 ? -6.207 11.016 -8.273 1 94.81 361 ARG A C 1
ATOM 2765 O O . ARG A 1 361 ? -6.574 10.461 -9.312 1 94.81 361 ARG A O 1
ATOM 2772 N N . GLN A 1 362 ? -5.102 11.625 -8.117 1 93.94 362 GLN A N 1
ATOM 2773 C CA . GLN A 1 362 ? -4.176 11.727 -9.242 1 93.94 362 GLN A CA 1
ATOM 2774 C C . GLN A 1 362 ? -3.553 10.375 -9.562 1 93.94 362 GLN A C 1
ATOM 2776 O O . GLN A 1 362 ? -3.512 9.969 -10.727 1 93.94 362 GLN A O 1
ATOM 2781 N N . THR A 1 363 ? -3.088 9.695 -8.578 1 95.38 363 THR A N 1
ATOM 2782 C CA . THR A 1 363 ? -2.365 8.438 -8.734 1 95.38 363 THR A CA 1
ATOM 2783 C C . THR A 1 363 ? -3.281 7.355 -9.297 1 95.38 363 THR A C 1
ATOM 2785 O O . THR A 1 363 ? -2.869 6.578 -10.164 1 95.38 363 THR A O 1
ATOM 2788 N N . LEU A 1 364 ? -4.512 7.293 -8.828 1 95.19 364 LEU A N 1
ATOM 2789 C CA . LEU A 1 364 ? -5.461 6.262 -9.234 1 95.19 364 LEU A CA 1
ATOM 2790 C C . LEU A 1 364 ? -6.281 6.723 -10.438 1 95.19 364 LEU A C 1
ATOM 2792 O O . LEU A 1 364 ? -7.145 5.988 -10.922 1 95.19 364 LEU A O 1
ATOM 2796 N N . GLN A 1 365 ? -6.07 8.023 -10.898 1 91.38 365 GLN A N 1
ATOM 2797 C CA . GLN A 1 365 ? -6.766 8.625 -12.031 1 91.38 365 GLN A CA 1
ATOM 2798 C C . GLN A 1 365 ? -8.281 8.469 -11.891 1 91.38 365 GLN A C 1
ATOM 2800 O O . GLN A 1 365 ? -8.945 7.969 -12.797 1 91.38 365 GLN A O 1
ATOM 2805 N N . LEU A 1 366 ? -8.781 8.883 -10.828 1 89.69 366 LEU A N 1
ATOM 2806 C CA . LEU A 1 366 ? -10.18 8.695 -10.461 1 89.69 366 LEU A CA 1
ATOM 2807 C C . LEU A 1 366 ? -11.078 9.641 -11.25 1 89.69 366 LEU A C 1
ATOM 2809 O O . LEU A 1 366 ? -10.609 10.641 -11.805 1 89.69 366 LEU A O 1
ATOM 2813 N N . PRO A 1 367 ? -12.375 9.312 -11.266 1 87.25 367 PRO A N 1
ATOM 2814 C CA . PRO A 1 367 ? -13.312 10.141 -12.031 1 87.25 367 PRO A CA 1
ATOM 2815 C C . PRO A 1 367 ? -13.477 11.539 -11.445 1 87.25 367 PRO A C 1
ATOM 2817 O O . PRO A 1 367 ? -12.875 11.859 -10.414 1 87.25 367 PRO A O 1
ATOM 2820 N N . GLU A 1 368 ? -14.344 12.273 -12.023 1 89.62 368 GLU A N 1
ATOM 2821 C CA . GLU A 1 368 ? -14.617 13.633 -11.57 1 89.62 368 GLU A CA 1
ATOM 2822 C C . GLU A 1 368 ? -15.164 13.648 -10.148 1 89.62 368 GLU A C 1
ATOM 2824 O O . GLU A 1 368 ? -15.789 12.68 -9.711 1 89.62 368 GLU A O 1
ATOM 2829 N N . PRO A 1 369 ? -14.938 14.75 -9.477 1 86.81 369 PRO A N 1
ATOM 2830 C CA . PRO A 1 369 ? -15.258 14.836 -8.047 1 86.81 369 PRO A CA 1
ATOM 2831 C C . PRO A 1 369 ? -16.688 14.414 -7.746 1 86.81 369 PRO A C 1
ATOM 2833 O O . PRO A 1 369 ? -16.938 13.727 -6.75 1 86.81 369 PRO A O 1
ATOM 2836 N N . GLY A 1 370 ? -17.609 14.836 -8.57 1 89.94 370 GLY A N 1
ATOM 2837 C CA . GLY A 1 370 ? -18.984 14.469 -8.336 1 89.94 370 GLY A CA 1
ATOM 2838 C C . GLY A 1 370 ? -19.234 12.969 -8.406 1 89.94 370 GLY A C 1
ATOM 2839 O O . GLY A 1 370 ? -19.891 12.398 -7.539 1 89.94 370 GLY A O 1
ATOM 2840 N N . GLU A 1 371 ? -18.734 12.367 -9.414 1 93.06 371 GLU A N 1
ATOM 2841 C CA . GLU A 1 371 ? -18.859 10.922 -9.602 1 93.06 371 GLU A CA 1
ATOM 2842 C C . GLU A 1 371 ? -18.125 10.164 -8.5 1 93.06 371 GLU A C 1
ATOM 2844 O O . GLU A 1 371 ? -18.625 9.156 -7.992 1 93.06 371 GLU A O 1
ATOM 2849 N N . LEU A 1 372 ? -17 10.609 -8.195 1 93.5 372 LEU A N 1
ATOM 2850 C CA . LEU A 1 372 ? -16.219 9.992 -7.117 1 93.5 372 LEU A CA 1
ATOM 2851 C C . LEU A 1 372 ? -16.984 10.055 -5.797 1 93.5 372 LEU A C 1
ATOM 2853 O O . LEU A 1 372 ? -17.031 9.078 -5.051 1 93.5 372 LEU A O 1
ATOM 2857 N N . GLU A 1 373 ? -17.562 11.211 -5.516 1 94.94 373 GLU A N 1
ATOM 2858 C CA . GLU A 1 373 ? -18.312 11.391 -4.273 1 94.94 373 GLU A CA 1
ATOM 2859 C C . GLU A 1 373 ? -19.5 10.438 -4.195 1 94.94 373 GLU A C 1
ATOM 2861 O O . GLU A 1 373 ? -19.781 9.883 -3.133 1 94.94 373 GLU A O 1
ATOM 2866 N N . ALA A 1 374 ? -20.203 10.281 -5.285 1 94.88 374 ALA A N 1
ATOM 2867 C CA . ALA A 1 374 ? -21.328 9.359 -5.324 1 94.88 374 ALA A CA 1
ATOM 2868 C C . ALA A 1 374 ? -20.891 7.93 -5.039 1 94.88 374 ALA A C 1
ATOM 2870 O O . ALA A 1 374 ? -21.531 7.207 -4.281 1 94.88 374 ALA A O 1
ATOM 2871 N N . ALA A 1 375 ? -19.797 7.559 -5.625 1 94.19 375 ALA A N 1
ATOM 2872 C CA . ALA A 1 375 ? -19.25 6.223 -5.414 1 94.19 375 ALA A CA 1
ATOM 2873 C C . ALA A 1 375 ? -18.828 6.023 -3.961 1 94.19 375 ALA A C 1
ATOM 2875 O O . ALA A 1 375 ? -19.078 4.969 -3.373 1 94.19 375 ALA A O 1
ATOM 2876 N N . LEU A 1 376 ? -18.188 7.004 -3.383 1 94.44 376 LEU A N 1
ATOM 2877 C CA . LEU A 1 376 ? -17.734 6.949 -1.993 1 94.44 376 LEU A CA 1
ATOM 2878 C C . LEU A 1 376 ? -18.938 6.863 -1.048 1 94.44 376 LEU A C 1
ATOM 2880 O O . LEU A 1 376 ? -18.906 6.121 -0.064 1 94.44 376 LEU A O 1
ATOM 2884 N N . ALA A 1 377 ? -19.938 7.637 -1.345 1 93.31 377 ALA A N 1
ATOM 2885 C CA . ALA A 1 377 ? -21.125 7.645 -0.512 1 93.31 377 ALA A CA 1
ATOM 2886 C C . ALA A 1 377 ? -21.781 6.266 -0.465 1 93.31 377 ALA A C 1
ATOM 2888 O O . ALA A 1 377 ? -22.25 5.832 0.586 1 93.31 377 ALA A O 1
ATOM 2889 N N . GLU A 1 378 ? -21.75 5.664 -1.579 1 90.94 378 GLU A N 1
ATOM 2890 C CA . GLU A 1 378 ? -22.281 4.312 -1.653 1 90.94 378 GLU A CA 1
ATOM 2891 C C . GLU A 1 378 ? -21.422 3.33 -0.856 1 90.94 378 GLU A C 1
ATOM 2893 O O . GLU A 1 378 ? -21.953 2.479 -0.138 1 90.94 378 GLU A O 1
ATOM 2898 N N . ARG A 1 379 ? -20.141 3.453 -0.96 1 89 379 ARG A N 1
ATOM 2899 C CA . ARG A 1 379 ? -19.219 2.545 -0.292 1 89 379 ARG A CA 1
ATOM 2900 C C . ARG A 1 379 ? -19.312 2.684 1.224 1 89 379 ARG A C 1
ATOM 2902 O O . ARG A 1 379 ? -19.312 1.686 1.945 1 89 379 ARG A O 1
ATOM 2909 N N . VAL A 1 380 ? -19.422 3.852 1.682 1 88.12 380 VAL A N 1
ATOM 2910 C CA . VAL A 1 380 ? -19.391 4.16 3.107 1 88.12 380 VAL A CA 1
ATOM 2911 C C . VAL A 1 380 ? -20.656 3.625 3.777 1 88.12 380 VAL A C 1
ATOM 2913 O O . VAL A 1 380 ? -20.641 3.283 4.961 1 88.12 380 VAL A O 1
ATOM 2916 N N . ARG A 1 381 ? -21.688 3.414 3.006 1 84.75 381 ARG A N 1
ATOM 2917 C CA . ARG A 1 381 ? -22.969 2.982 3.557 1 84.75 381 ARG A CA 1
ATOM 2918 C C . ARG A 1 381 ? -23.219 1.504 3.277 1 84.75 381 ARG A C 1
ATOM 2920 O O . ARG A 1 381 ? -24.25 0.956 3.672 1 84.75 381 ARG A O 1
ATOM 2927 N N . ARG A 1 382 ? -22.266 0.916 2.619 1 83.5 382 ARG A N 1
ATOM 2928 C CA . ARG A 1 382 ? -22.453 -0.46 2.168 1 83.5 382 ARG A CA 1
ATOM 2929 C C . ARG A 1 382 ? -22.578 -1.41 3.352 1 83.5 382 ARG A C 1
ATOM 2931 O O . ARG A 1 382 ? -21.875 -1.271 4.352 1 83.5 382 ARG A O 1
ATOM 2938 N N . GLN A 1 383 ? -23.578 -2.26 3.281 1 77.06 383 GLN A N 1
ATOM 2939 C CA . GLN A 1 383 ? -23.812 -3.305 4.27 1 77.06 383 GLN A CA 1
ATOM 2940 C C . GLN A 1 383 ? -23.891 -4.68 3.607 1 77.06 383 GLN A C 1
ATOM 2942 O O . GLN A 1 383 ? -24.234 -4.789 2.43 1 77.06 383 GLN A O 1
ATOM 2947 N N . ASP A 1 384 ? -23.375 -5.746 4.273 1 71.38 384 ASP A N 1
ATOM 2948 C CA . ASP A 1 384 ? -23.484 -7.102 3.748 1 71.38 384 ASP A CA 1
ATOM 2949 C C . ASP A 1 384 ? -24.906 -7.645 3.918 1 71.38 384 ASP A C 1
ATOM 2951 O O . ASP A 1 384 ? -25.812 -6.926 4.363 1 71.38 384 ASP A O 1
ATOM 2955 N N . ALA A 1 385 ? -24.969 -8.859 3.438 1 72.38 385 ALA A N 1
ATOM 2956 C CA . ALA A 1 385 ? -26.297 -9.492 3.426 1 72.38 385 ALA A CA 1
ATOM 2957 C C . ALA A 1 385 ? -26.859 -9.602 4.836 1 72.38 385 ALA A C 1
ATOM 2959 O O . ALA A 1 385 ? -28.078 -9.617 5.023 1 72.38 385 ALA A O 1
ATOM 2960 N N . SER A 1 386 ? -26.031 -9.617 5.832 1 75.5 386 SER A N 1
ATOM 2961 C CA . SER A 1 386 ? -26.453 -9.742 7.223 1 75.5 386 SER A CA 1
ATOM 2962 C C . SER A 1 386 ? -26.609 -8.375 7.883 1 75.5 386 SER A C 1
ATOM 2964 O O . SER A 1 386 ? -26.844 -8.289 9.086 1 75.5 386 SER A O 1
ATOM 2966 N N . GLY A 1 387 ? -26.391 -7.344 7.141 1 71.88 387 GLY A N 1
ATOM 2967 C CA . GLY A 1 387 ? -26.594 -5.996 7.648 1 71.88 387 GLY A CA 1
ATOM 2968 C C . GLY A 1 387 ? -25.359 -5.422 8.312 1 71.88 387 GLY A C 1
ATOM 2969 O O . GLY A 1 387 ? -25.406 -4.34 8.906 1 71.88 387 GLY A O 1
ATOM 2970 N N . HIS A 1 388 ? -24.297 -6.156 8.211 1 73.19 388 HIS A N 1
ATOM 2971 C CA . HIS A 1 388 ? -23.062 -5.668 8.82 1 73.19 388 HIS A CA 1
ATOM 2972 C C . HIS A 1 388 ? -22.281 -4.793 7.844 1 73.19 388 HIS A C 1
ATOM 2974 O O . HIS A 1 388 ? -22.375 -4.969 6.629 1 73.19 388 HIS A O 1
ATOM 2980 N N . ALA A 1 389 ? -21.609 -3.762 8.406 1 76.12 389 ALA A N 1
ATOM 2981 C CA . ALA A 1 389 ? -20.766 -2.898 7.586 1 76.12 389 ALA A CA 1
ATOM 2982 C C . ALA A 1 389 ? -19.672 -3.705 6.875 1 76.12 389 ALA A C 1
ATOM 2984 O O . ALA A 1 389 ? -19.047 -4.57 7.484 1 76.12 389 ALA A O 1
ATOM 2985 N N . VAL A 1 390 ? -19.547 -3.467 5.574 1 75.94 390 VAL A N 1
ATOM 2986 C CA . VAL A 1 390 ? -18.562 -4.195 4.773 1 75.94 390 VAL A CA 1
ATOM 2987 C C . VAL A 1 390 ? -17.172 -3.676 5.074 1 75.94 390 VAL A C 1
ATOM 2989 O O . VAL A 1 390 ? -16.938 -2.463 5.105 1 75.94 390 VAL A O 1
ATOM 2992 N N . ASP A 1 391 ? -16.281 -4.621 5.402 1 81.94 391 ASP A N 1
ATOM 2993 C CA . ASP A 1 391 ? -14.875 -4.305 5.605 1 81.94 391 ASP A CA 1
ATOM 2994 C C . ASP A 1 391 ? -14.07 -4.539 4.324 1 81.94 391 ASP A C 1
ATOM 2996 O O . ASP A 1 391 ? -14.023 -5.656 3.811 1 81.94 391 ASP A O 1
ATOM 3000 N N . HIS A 1 392 ? -13.539 -3.469 3.787 1 90.25 392 HIS A N 1
ATOM 3001 C CA . HIS A 1 392 ? -12.742 -3.578 2.574 1 90.25 392 HIS A CA 1
ATOM 3002 C C . HIS A 1 392 ? -11.391 -4.234 2.861 1 90.25 392 HIS A C 1
ATOM 3004 O O . HIS A 1 392 ? -10.648 -4.562 1.936 1 90.25 392 HIS A O 1
ATOM 3010 N N . GLY A 1 393 ? -10.984 -4.422 4.102 1 92.44 393 GLY A N 1
ATOM 3011 C CA . GLY A 1 393 ? -9.82 -5.203 4.484 1 92.44 393 GLY A CA 1
ATOM 3012 C C . GLY A 1 393 ? -8.531 -4.414 4.426 1 92.44 393 GLY A C 1
ATOM 3013 O O . GLY A 1 393 ? -7.449 -4.957 4.68 1 92.44 393 GLY A O 1
ATOM 3014 N N . LEU A 1 394 ? -8.609 -3.104 4.172 1 97.44 394 LEU A N 1
ATOM 3015 C CA . LEU A 1 394 ? -7.418 -2.283 3.979 1 97.44 394 LEU A CA 1
ATOM 3016 C C . LEU A 1 394 ? -7.098 -1.485 5.238 1 97.44 394 LEU A C 1
ATOM 3018 O O . LEU A 1 394 ? -8.008 -1.072 5.965 1 97.44 394 LEU A O 1
ATOM 3022 N N . THR A 1 395 ? -5.863 -1.326 5.527 1 98.19 395 THR A N 1
ATOM 3023 C CA . THR A 1 395 ? -5.359 -0.403 6.535 1 98.19 395 THR A CA 1
ATOM 3024 C C . THR A 1 395 ? -4.312 0.535 5.938 1 98.19 395 THR A C 1
ATOM 3026 O O . THR A 1 395 ? -3.352 0.084 5.312 1 98.19 395 THR A O 1
ATOM 3029 N N . VAL A 1 396 ? -4.504 1.835 6.129 1 98.5 396 VAL A N 1
ATOM 3030 C CA . VAL A 1 396 ? -3.6 2.834 5.566 1 98.5 396 VAL A CA 1
ATOM 3031 C C . VAL A 1 396 ? -2.93 3.617 6.691 1 98.5 396 VAL A C 1
ATOM 3033 O O . VAL A 1 396 ? -3.602 4.102 7.605 1 98.5 396 VAL A O 1
ATOM 3036 N N . LEU A 1 397 ? -1.597 3.652 6.73 1 98.56 397 LEU A N 1
ATOM 3037 C CA . LEU A 1 397 ? -0.88 4.734 7.398 1 98.56 397 LEU A CA 1
ATOM 3038 C C . LEU A 1 397 ? -0.711 5.93 6.469 1 98.56 397 LEU A C 1
ATOM 3040 O O . LEU A 1 397 ? -0.053 5.828 5.43 1 98.56 397 LEU A O 1
ATOM 3044 N N . PRO A 1 398 ? -1.295 7.004 6.789 1 98.25 398 PRO A N 1
ATOM 3045 C CA . PRO A 1 398 ? -1.459 8.086 5.809 1 98.25 398 PRO A CA 1
ATOM 3046 C C . PRO A 1 398 ? -0.235 8.992 5.723 1 98.25 398 PRO A C 1
ATOM 3048 O O . PRO A 1 398 ? -0.307 10.07 5.133 1 98.25 398 PRO A O 1
ATOM 3051 N N . PHE A 1 399 ? 0.957 8.703 6.129 1 96.62 399 PHE A N 1
ATOM 3052 C CA . PHE A 1 399 ? 2.096 9.586 6.371 1 96.62 399 PHE A CA 1
ATOM 3053 C C . PHE A 1 399 ? 2.855 9.852 5.078 1 96.62 399 PHE A C 1
ATOM 3055 O O . PHE A 1 399 ? 4.047 9.555 4.977 1 96.62 399 PHE A O 1
ATOM 3062 N N . VAL A 1 400 ? 2.26 10.539 4.105 1 95.31 400 VAL A N 1
ATOM 3063 C CA . VAL A 1 400 ? 2.859 10.812 2.805 1 95.31 400 VAL A CA 1
ATOM 3064 C C . VAL A 1 400 ? 3.875 11.945 2.938 1 95.31 400 VAL A C 1
ATOM 3066 O O . VAL A 1 400 ? 4.672 12.188 2.027 1 95.31 400 VAL A O 1
ATOM 3069 N N . ALA A 1 401 ? 3.859 12.672 4.066 1 90 401 ALA A N 1
ATOM 3070 C CA . ALA A 1 401 ? 4.801 13.758 4.332 1 90 401 ALA A CA 1
ATOM 3071 C C . ALA A 1 401 ? 5.254 13.75 5.789 1 90 401 ALA A C 1
ATOM 3073 O O . ALA A 1 401 ? 5.438 14.812 6.395 1 90 401 ALA A O 1
ATOM 3074 N N . GLY A 1 402 ? 5.328 12.57 6.34 1 89.44 402 GLY A N 1
ATOM 3075 C CA . GLY A 1 402 ? 5.699 12.461 7.742 1 89.44 402 GLY A CA 1
ATOM 3076 C C . GLY A 1 402 ? 4.52 12.609 8.688 1 89.44 402 GLY A C 1
ATOM 3077 O O . GLY A 1 402 ? 3.4 12.883 8.25 1 89.44 402 GLY A O 1
ATOM 3078 N N . GLU A 1 403 ? 4.82 12.391 9.945 1 92.62 403 GLU A N 1
ATOM 3079 C CA . GLU A 1 403 ? 3.771 12.453 10.961 1 92.62 403 GLU A CA 1
ATOM 3080 C C . GLU A 1 403 ? 3.998 13.617 11.922 1 92.62 403 GLU A C 1
ATOM 3082 O O . GLU A 1 403 ? 5.129 13.867 12.344 1 92.62 403 GLU A O 1
ATOM 3087 N N . ARG A 1 404 ? 2.941 14.328 12.211 1 94.12 404 ARG A N 1
ATOM 3088 C CA . ARG A 1 404 ? 2.908 15.25 13.344 1 94.12 404 ARG A CA 1
ATOM 3089 C C . ARG A 1 404 ? 2.17 14.633 14.531 1 94.12 404 ARG A C 1
ATOM 3091 O O . ARG A 1 404 ? 2.6 13.617 15.078 1 94.12 404 ARG A O 1
ATOM 3098 N N . ALA A 1 405 ? 1.045 15.305 14.992 1 95.38 405 ALA A N 1
ATOM 3099 C CA . ALA A 1 405 ? 0.348 14.734 16.141 1 95.38 405 ALA A CA 1
ATOM 3100 C C . ALA A 1 405 ? -0.272 13.383 15.789 1 95.38 405 ALA A C 1
ATOM 3102 O O . ALA A 1 405 ? -0.767 13.195 14.68 1 95.38 405 ALA A O 1
ATOM 3103 N N . PRO A 1 406 ? -0.304 12.375 16.609 1 94.19 406 PRO A N 1
ATOM 3104 C CA . PRO A 1 406 ? 0.204 12.516 17.984 1 94.19 406 PRO A CA 1
ATOM 3105 C C . PRO A 1 406 ? 1.625 11.977 18.141 1 94.19 406 PRO A C 1
ATOM 3107 O O . PRO A 1 406 ? 2.211 12.078 19.219 1 94.19 406 PRO A O 1
ATOM 3110 N N . GLY A 1 407 ? 2.219 11.43 17.062 1 92.12 407 GLY A N 1
ATOM 3111 C CA . GLY A 1 407 ? 3.465 10.695 17.219 1 92.12 407 GLY A CA 1
ATOM 3112 C C . GLY A 1 407 ? 4.688 11.523 16.859 1 92.12 407 GLY A C 1
ATOM 3113 O O . GLY A 1 407 ? 5.781 11.273 17.375 1 92.12 407 GLY A O 1
ATOM 3114 N N . TRP A 1 408 ? 4.508 12.43 15.945 1 91.81 408 TRP A N 1
ATOM 3115 C CA . TRP A 1 408 ? 5.559 13.352 15.539 1 91.81 408 TRP A CA 1
ATOM 3116 C C . TRP A 1 408 ? 6.766 12.594 14.992 1 91.81 408 TRP A C 1
ATOM 3118 O O . TRP A 1 408 ? 7.906 12.891 15.352 1 91.81 408 TRP A O 1
ATOM 3128 N N . ARG A 1 409 ? 6.484 11.648 14.172 1 89.5 409 ARG A N 1
ATOM 3129 C CA . ARG A 1 409 ? 7.535 10.906 13.484 1 89.5 409 ARG A CA 1
ATOM 3130 C C . ARG A 1 409 ? 7.781 11.469 12.086 1 89.5 409 ARG A C 1
ATOM 3132 O O . ARG A 1 409 ? 7.129 11.07 11.125 1 89.5 409 ARG A O 1
ATOM 3139 N N . GLU A 1 410 ? 8.82 12.195 12.016 1 83.62 410 GLU A N 1
ATOM 3140 C CA . GLU A 1 410 ? 9.117 12.867 10.75 1 83.62 410 GLU A CA 1
ATOM 3141 C C . GLU A 1 410 ? 9.531 11.867 9.68 1 83.62 410 GLU A C 1
ATOM 3143 O O . GLU A 1 410 ? 9.352 12.117 8.484 1 83.62 410 GLU A O 1
ATOM 3148 N N . ASP A 1 411 ? 10.031 10.719 10.031 1 86.31 411 ASP A N 1
ATOM 3149 C CA . ASP A 1 411 ? 10.531 9.711 9.102 1 86.31 411 ASP A CA 1
ATOM 3150 C C . ASP A 1 411 ? 9.438 8.703 8.734 1 86.31 411 ASP A C 1
ATOM 3152 O O . ASP A 1 411 ? 9.672 7.785 7.953 1 86.31 411 ASP A O 1
ATOM 3156 N N . ALA A 1 412 ? 8.266 8.883 9.297 1 93.5 412 ALA A N 1
ATOM 3157 C CA . ALA A 1 412 ? 7.156 7.988 8.977 1 93.5 412 ALA A CA 1
ATOM 3158 C C . ALA A 1 412 ? 6.77 8.109 7.504 1 93.5 412 ALA A C 1
ATOM 3160 O O . ALA A 1 412 ? 6.824 9.195 6.926 1 93.5 412 ALA A O 1
ATOM 3161 N N . ARG A 1 413 ? 6.449 7.004 6.879 1 94.81 413 ARG A N 1
ATOM 3162 C CA . ARG A 1 413 ? 6.008 6.945 5.488 1 94.81 413 ARG A CA 1
ATOM 3163 C C . ARG A 1 413 ? 4.652 6.262 5.375 1 94.81 413 ARG A C 1
ATOM 3165 O O . ARG A 1 413 ? 4.246 5.52 6.27 1 94.81 413 ARG A O 1
ATOM 3172 N N . ALA A 1 414 ? 4.012 6.531 4.25 1 97.81 414 ALA A N 1
ATOM 3173 C CA . ALA A 1 414 ? 2.676 5.98 4.059 1 97.81 414 ALA A CA 1
ATOM 3174 C C . ALA A 1 414 ? 2.742 4.508 3.662 1 97.81 414 ALA A C 1
ATOM 3176 O O . ALA A 1 414 ? 3.77 4.035 3.17 1 97.81 414 ALA A O 1
ATOM 3177 N N . SER A 1 415 ? 1.684 3.785 3.971 1 98.44 415 SER A N 1
ATOM 3178 C CA . SER A 1 415 ? 1.573 2.371 3.625 1 98.44 415 SER A CA 1
ATOM 3179 C C . SER A 1 415 ? 0.126 1.984 3.338 1 98.44 415 SER A C 1
ATOM 3181 O O . SER A 1 415 ? -0.8 2.543 3.93 1 98.44 415 SER A O 1
ATOM 3183 N N . LEU A 1 416 ? -0.101 1.146 2.428 1 98.56 416 LEU A N 1
ATOM 3184 C CA . LEU A 1 416 ? -1.349 0.457 2.115 1 98.56 416 LEU A CA 1
ATOM 3185 C C . LEU A 1 416 ? -1.201 -1.048 2.314 1 98.56 416 LEU A C 1
ATOM 3187 O O . LEU A 1 416 ? -0.437 -1.7 1.6 1 98.56 416 LEU A O 1
ATOM 3191 N N . VAL A 1 417 ? -1.921 -1.628 3.264 1 98.25 417 VAL A N 1
ATOM 3192 C CA . VAL A 1 417 ? -1.731 -3.027 3.627 1 98.25 417 VAL A CA 1
ATOM 3193 C C . VAL A 1 417 ? -3.057 -3.777 3.512 1 98.25 417 VAL A C 1
ATOM 3195 O O . VAL A 1 417 ? -4.094 -3.289 3.969 1 98.25 417 VAL A O 1
ATOM 3198 N N . GLY A 1 418 ? -3.01 -4.91 2.834 1 97.25 418 GLY A N 1
ATOM 3199 C CA . GLY A 1 418 ? -4.152 -5.809 2.885 1 97.25 418 GLY A CA 1
ATOM 3200 C C . GLY A 1 418 ? -4.891 -5.91 1.563 1 97.25 418 GLY A C 1
ATOM 3201 O O . GLY A 1 418 ? -5.949 -6.539 1.485 1 97.25 418 GLY A O 1
ATOM 3202 N N . PHE A 1 419 ? -4.348 -5.383 0.406 1 96.19 419 PHE A N 1
ATOM 3203 C CA . PHE A 1 419 ? -5.117 -5.387 -0.833 1 96.19 419 PHE A CA 1
ATOM 3204 C C . PHE A 1 419 ? -4.988 -6.727 -1.545 1 96.19 419 PHE A C 1
ATOM 3206 O O . PHE A 1 419 ? -4.02 -7.457 -1.333 1 96.19 419 PHE A O 1
ATOM 3213 N N . THR A 1 420 ? -5.969 -7.105 -2.295 1 94.69 420 THR A N 1
ATOM 3214 C CA . THR A 1 420 ? -6.105 -8.336 -3.07 1 94.69 420 THR A CA 1
ATOM 3215 C C . THR A 1 420 ? -6.496 -8.023 -4.512 1 94.69 420 THR A C 1
ATOM 3217 O O . THR A 1 420 ? -6.656 -6.855 -4.879 1 94.69 420 THR A O 1
ATOM 3220 N N . LEU A 1 421 ? -6.707 -9.039 -5.301 1 92.5 421 LEU A N 1
ATOM 3221 C CA . LEU A 1 421 ? -7.129 -8.875 -6.688 1 92.5 421 LEU A CA 1
ATOM 3222 C C . LEU A 1 421 ? -8.531 -8.266 -6.762 1 92.5 421 LEU A C 1
ATOM 3224 O O . LEU A 1 421 ? -8.93 -7.746 -7.805 1 92.5 421 LEU A O 1
ATOM 3228 N N . HIS A 1 422 ? -9.227 -8.289 -5.664 1 91.19 422 HIS A N 1
ATOM 3229 C CA . HIS A 1 422 ? -10.609 -7.82 -5.652 1 91.19 422 HIS A CA 1
ATOM 3230 C C . HIS A 1 422 ? -10.695 -6.383 -5.148 1 91.19 422 HIS A C 1
ATOM 3232 O O . HIS A 1 422 ? -11.766 -5.777 -5.176 1 91.19 422 HIS A O 1
ATOM 3238 N N . THR A 1 423 ? -9.602 -5.809 -4.699 1 94.38 423 THR A N 1
ATOM 3239 C CA . THR A 1 423 ? -9.578 -4.434 -4.215 1 94.38 423 THR A CA 1
ATOM 3240 C C . THR A 1 423 ? -9.742 -3.451 -5.371 1 94.38 423 THR A C 1
ATOM 3242 O O . THR A 1 423 ? -9.047 -3.555 -6.383 1 94.38 423 THR A O 1
ATOM 3245 N N . ASP A 1 424 ? -10.664 -2.574 -5.281 1 92.56 424 ASP A N 1
ATOM 3246 C CA . ASP A 1 424 ? -10.844 -1.568 -6.324 1 92.56 424 ASP A CA 1
ATOM 3247 C C . ASP A 1 424 ? -10.359 -0.199 -5.852 1 92.56 424 ASP A C 1
ATOM 3249 O O . ASP A 1 424 ? -10.117 0.003 -4.66 1 92.56 424 ASP A O 1
ATOM 3253 N N . PRO A 1 425 ? -10.305 0.737 -6.793 1 95 425 PRO A N 1
ATOM 3254 C CA . PRO A 1 425 ? -9.75 2.055 -6.469 1 95 425 PRO A CA 1
ATOM 3255 C C . PRO A 1 425 ? -10.578 2.801 -5.426 1 95 425 PRO A C 1
ATOM 3257 O O . PRO A 1 425 ? -10.031 3.549 -4.613 1 95 425 PRO A O 1
ATOM 3260 N N . ILE A 1 426 ? -11.891 2.633 -5.391 1 95.06 426 ILE A N 1
ATOM 3261 C CA . ILE A 1 426 ? -12.75 3.346 -4.453 1 95.06 426 ILE A CA 1
ATOM 3262 C C . ILE A 1 426 ? -12.5 2.834 -3.035 1 95.06 426 ILE A C 1
ATOM 3264 O O . ILE A 1 426 ? -12.547 3.604 -2.072 1 95.06 426 ILE A O 1
ATOM 3268 N N . ASP A 1 427 ? -12.148 1.492 -2.928 1 95.38 427 ASP A N 1
ATOM 3269 C CA . ASP A 1 427 ? -11.758 0.934 -1.637 1 95.38 427 ASP A CA 1
ATOM 3270 C C . ASP A 1 427 ? -10.5 1.611 -1.105 1 95.38 427 ASP A C 1
ATOM 3272 O O . ASP A 1 427 ? -10.383 1.868 0.095 1 95.38 427 ASP A O 1
ATOM 3276 N N . ILE A 1 428 ? -9.617 1.883 -1.981 1 97.56 428 ILE A N 1
ATOM 3277 C CA . ILE A 1 428 ? -8.336 2.473 -1.609 1 97.56 428 ILE A CA 1
ATOM 3278 C C . ILE A 1 428 ? -8.547 3.912 -1.141 1 97.56 428 ILE A C 1
ATOM 3280 O O . ILE A 1 428 ? -7.98 4.332 -0.128 1 97.56 428 ILE A O 1
ATOM 3284 N N . VAL A 1 429 ? -9.406 4.668 -1.812 1 96.81 429 VAL A N 1
ATOM 3285 C CA . VAL A 1 429 ? -9.695 6.047 -1.43 1 96.81 429 VAL A CA 1
ATOM 3286 C C . VAL A 1 429 ? -10.398 6.07 -0.071 1 96.81 429 VAL A C 1
ATOM 3288 O O . VAL A 1 429 ? -10.031 6.859 0.806 1 96.81 429 VAL A O 1
ATOM 3291 N N . GLN A 1 430 ? -11.398 5.207 0.086 1 96.75 430 GLN A N 1
ATOM 3292 C CA . GLN A 1 430 ? -12.078 5.117 1.375 1 96.75 430 GLN A CA 1
ATOM 3293 C C . GLN A 1 430 ? -11.086 4.832 2.5 1 96.75 430 GLN A C 1
ATOM 3295 O O . GLN A 1 430 ? -11.133 5.477 3.551 1 96.75 430 GLN A O 1
ATOM 3300 N N . ALA A 1 431 ? -10.195 3.885 2.242 1 97.88 431 ALA A N 1
ATOM 3301 C CA . ALA A 1 431 ? -9.211 3.51 3.256 1 97.88 431 ALA A CA 1
ATOM 3302 C C . ALA A 1 431 ? -8.297 4.68 3.592 1 97.88 431 ALA A C 1
ATOM 3304 O O . ALA A 1 431 ? -7.898 4.855 4.746 1 97.88 431 ALA A O 1
ATOM 3305 N N . GLY A 1 432 ? -7.906 5.418 2.58 1 97.94 432 GLY A N 1
ATOM 3306 C CA . GLY A 1 432 ? -7.102 6.605 2.809 1 97.94 432 GLY A CA 1
ATOM 3307 C C . GLY A 1 432 ? -7.793 7.641 3.676 1 97.94 432 GLY A C 1
ATOM 3308 O O . GLY A 1 432 ? -7.199 8.156 4.625 1 97.94 432 GLY A O 1
ATOM 3309 N N . LEU A 1 433 ? -9.047 7.941 3.373 1 97.75 433 LEU A N 1
ATOM 3310 C CA . LEU A 1 433 ? -9.828 8.898 4.141 1 97.75 433 LEU A CA 1
ATOM 3311 C C . LEU A 1 433 ? -10.031 8.414 5.57 1 97.75 433 LEU A C 1
ATOM 3313 O O . LEU A 1 433 ? -9.93 9.195 6.52 1 97.75 433 LEU A O 1
ATOM 3317 N N . GLU A 1 434 ? -10.297 7.148 5.703 1 98.12 434 GLU A N 1
ATOM 3318 C CA . GLU A 1 434 ? -10.406 6.551 7.031 1 98.12 434 GLU A CA 1
ATOM 3319 C C . GLU A 1 434 ? -9.094 6.66 7.801 1 98.12 434 GLU A C 1
ATOM 3321 O O . GLU A 1 434 ? -9.094 6.914 9.008 1 98.12 434 GLU A O 1
ATOM 3326 N N . GLY A 1 435 ? -7.984 6.449 7.051 1 98.31 435 GLY A N 1
ATOM 3327 C CA . GLY A 1 435 ? -6.68 6.559 7.688 1 98.31 435 GLY A CA 1
ATOM 3328 C C . GLY A 1 435 ? -6.453 7.906 8.352 1 98.31 435 GLY A C 1
ATOM 3329 O O . GLY A 1 435 ? -5.934 7.977 9.461 1 98.31 435 GLY A O 1
ATOM 3330 N N . ILE A 1 436 ? -6.848 8.922 7.73 1 98.31 436 ILE A N 1
ATOM 3331 C CA . ILE A 1 436 ? -6.734 10.266 8.281 1 98.31 436 ILE A CA 1
ATOM 3332 C C . ILE A 1 436 ? -7.695 10.422 9.461 1 98.31 436 ILE A C 1
ATOM 3334 O O . ILE A 1 436 ? -7.32 10.953 10.508 1 98.31 436 ILE A O 1
ATOM 3338 N N . ALA A 1 437 ? -8.953 9.961 9.273 1 98.56 437 ALA A N 1
ATOM 3339 C CA . ALA A 1 437 ? -9.953 10.047 10.328 1 98.56 437 ALA A CA 1
ATOM 3340 C C . ALA A 1 437 ? -9.484 9.328 11.586 1 98.56 437 ALA A C 1
ATOM 3342 O O . ALA A 1 437 ? -9.742 9.781 12.703 1 98.56 437 ALA A O 1
ATOM 3343 N N . TYR A 1 438 ? -8.805 8.242 11.391 1 98.62 438 TYR A N 1
ATOM 3344 C CA . TYR A 1 438 ? -8.312 7.465 12.523 1 98.62 438 TYR A CA 1
ATOM 3345 C C . TYR A 1 438 ? -7.23 8.227 13.281 1 98.62 438 TYR A C 1
ATOM 3347 O O . TYR A 1 438 ? -7.133 8.125 14.508 1 98.62 438 TYR A O 1
ATOM 3355 N N . ARG A 1 439 ? -6.391 8.953 12.555 1 98.19 439 ARG A N 1
ATOM 3356 C CA . ARG A 1 439 ? -5.414 9.805 13.227 1 98.19 439 ARG A CA 1
ATOM 3357 C C . ARG A 1 439 ? -6.109 10.859 14.086 1 98.19 439 ARG A C 1
ATOM 3359 O O . ARG A 1 439 ? -5.703 11.102 15.227 1 98.19 439 ARG A O 1
ATOM 3366 N N . PHE A 1 440 ? -7.145 11.422 13.562 1 98.56 440 PHE A N 1
ATOM 3367 C CA . PHE A 1 440 ? -7.906 12.414 14.312 1 98.56 440 PHE A CA 1
ATOM 3368 C C . PHE A 1 440 ? -8.586 11.781 15.516 1 98.56 440 PHE A C 1
ATOM 3370 O O . PHE A 1 440 ? -8.734 12.422 16.562 1 98.56 440 PHE A O 1
ATOM 3377 N N . ALA A 1 441 ? -9.031 10.57 15.367 1 98.62 441 ALA A N 1
ATOM 3378 C CA . ALA A 1 441 ? -9.633 9.875 16.5 1 98.62 441 ALA A CA 1
ATOM 3379 C C . ALA A 1 441 ? -8.648 9.75 17.656 1 98.62 441 ALA A C 1
ATOM 3381 O O . ALA A 1 441 ? -9.031 9.875 18.828 1 98.62 441 ALA A O 1
ATOM 3382 N N . LEU A 1 442 ? -7.414 9.484 17.359 1 98.19 442 LEU A N 1
ATOM 3383 C CA . LEU A 1 442 ? -6.395 9.383 18.391 1 98.19 442 LEU A CA 1
ATOM 3384 C C . LEU A 1 442 ? -6.156 10.734 19.047 1 98.19 442 LEU A C 1
ATOM 3386 O O . LEU A 1 442 ? -5.977 10.805 20.266 1 98.19 442 LEU A O 1
ATOM 3390 N N . ILE A 1 443 ? -6.145 11.781 18.281 1 98.44 443 ILE A N 1
ATOM 3391 C CA . ILE A 1 443 ? -6.02 13.133 18.812 1 98.44 443 ILE A CA 1
ATOM 3392 C C . ILE A 1 443 ? -7.223 13.445 19.703 1 98.44 443 ILE A C 1
ATOM 3394 O O . ILE A 1 443 ? -7.066 13.914 20.828 1 98.44 443 ILE A O 1
ATOM 3398 N N . TYR A 1 444 ? -8.398 13.078 19.203 1 98.25 444 TYR A N 1
ATOM 3399 C CA . TYR A 1 444 ? -9.664 13.312 19.906 1 98.25 444 TYR A CA 1
ATOM 3400 C C . TYR A 1 444 ? -9.672 12.625 21.266 1 98.25 444 TYR A C 1
ATOM 3402 O O . TYR A 1 444 ? -10.078 13.227 22.266 1 98.25 444 TYR A O 1
ATOM 3410 N N . ARG A 1 445 ? -9.18 11.484 21.297 1 97.5 445 ARG A N 1
ATOM 3411 C CA . ARG A 1 445 ? -9.133 10.711 22.531 1 97.5 445 ARG A CA 1
ATOM 3412 C C . ARG A 1 445 ? -8.258 11.391 23.578 1 97.5 445 ARG A C 1
ATOM 3414 O O . ARG A 1 445 ? -8.531 11.305 24.766 1 97.5 445 ARG A O 1
ATOM 3421 N N . ARG A 1 446 ? -7.289 12.062 23.156 1 97.38 446 ARG A N 1
ATOM 3422 C CA . ARG A 1 446 ? -6.375 12.742 24.062 1 97.38 446 ARG A CA 1
ATOM 3423 C C . ARG A 1 446 ? -6.949 14.078 24.531 1 97.38 446 ARG A C 1
ATOM 3425 O O . ARG A 1 446 ? -6.543 14.617 25.562 1 97.38 446 ARG A O 1
ATOM 3432 N N . ILE A 1 447 ? -7.875 14.625 23.781 1 97.81 447 ILE A N 1
ATOM 3433 C CA . ILE A 1 447 ? -8.516 15.898 24.094 1 97.81 447 ILE A CA 1
ATOM 3434 C C . ILE A 1 447 ? -9.648 15.672 25.094 1 97.81 447 ILE A C 1
ATOM 3436 O O . ILE A 1 447 ? -9.852 16.469 26.016 1 97.81 447 ILE A O 1
ATOM 3440 N N . LEU A 1 448 ? -10.312 14.57 25.062 1 96.69 448 LEU A N 1
ATOM 3441 C CA . LEU A 1 448 ? -11.586 14.289 25.703 1 96.69 448 LEU A CA 1
ATOM 3442 C C . LEU A 1 448 ? -11.484 14.484 27.219 1 96.69 448 LEU A C 1
ATOM 3444 O O . LEU A 1 448 ? -12.367 15.086 27.828 1 96.69 448 LEU A O 1
ATOM 3448 N N . PRO A 1 449 ? -10.414 14.023 27.844 1 95.88 449 PRO A N 1
ATOM 3449 C CA . PRO A 1 449 ? -10.344 14.141 29.297 1 95.88 449 PRO A CA 1
ATOM 3450 C C . PRO A 1 449 ? -10.297 15.586 29.781 1 95.88 449 PRO A C 1
ATOM 3452 O O . PRO A 1 449 ? -10.492 15.859 30.969 1 95.88 449 PRO A O 1
ATOM 3455 N N . HIS A 1 450 ? -10.133 16.562 28.891 1 95.81 450 HIS A N 1
ATOM 3456 C CA . HIS A 1 450 ? -9.875 17.938 29.297 1 95.81 450 HIS A CA 1
ATOM 3457 C C . HIS A 1 450 ? -11.062 18.828 28.969 1 95.81 450 HIS A C 1
ATOM 3459 O O . HIS A 1 450 ? -10.969 20.062 29.078 1 95.81 450 HIS A O 1
ATOM 3465 N N . LEU A 1 451 ? -12.156 18.234 28.641 1 95.62 451 LEU A N 1
ATOM 3466 C CA . LEU A 1 451 ? -13.336 19 28.25 1 95.62 451 LEU A CA 1
ATOM 3467 C C . LEU A 1 451 ? -14.219 19.281 29.469 1 95.62 451 LEU A C 1
ATOM 3469 O O . LEU A 1 451 ? -15.234 19.969 29.344 1 95.62 451 LEU A O 1
ATOM 3473 N N . GLY A 1 452 ? -13.867 18.766 30.625 1 93.38 452 GLY A N 1
ATOM 3474 C CA . GLY A 1 452 ? -14.656 18.984 31.812 1 93.38 452 GLY A CA 1
ATOM 3475 C C . GLY A 1 452 ? -16.078 18.484 31.703 1 93.38 452 GLY A C 1
ATOM 3476 O O . GLY A 1 452 ? -16.312 17.328 31.344 1 93.38 452 GLY A O 1
ATOM 3477 N N . GLU A 1 453 ? -17.094 19.359 31.969 1 92.25 453 GLU A N 1
ATOM 3478 C CA . GLU A 1 453 ? -18.5 19 31.984 1 92.25 453 GLU A CA 1
ATOM 3479 C C . GLU A 1 453 ? -19.031 18.75 30.562 1 92.25 453 GLU A C 1
ATOM 3481 O O . GLU A 1 453 ? -20.094 18.172 30.391 1 92.25 453 GLU A O 1
ATOM 3486 N N . TRP A 1 454 ? -18.203 19.094 29.641 1 92.62 454 TRP A N 1
ATOM 3487 C CA . TRP A 1 454 ? -18.656 18.984 28.25 1 92.62 454 TRP A CA 1
ATOM 3488 C C . TRP A 1 454 ? -18.172 17.688 27.609 1 92.62 454 TRP A C 1
ATOM 3490 O O . TRP A 1 454 ? -18.391 17.453 26.422 1 92.62 454 TRP A O 1
ATOM 3500 N N . ARG A 1 455 ? -17.531 16.875 28.312 1 91.75 455 ARG A N 1
ATOM 3501 C CA . ARG A 1 455 ? -16.938 15.648 27.797 1 91.75 455 ARG A CA 1
ATOM 3502 C C . ARG A 1 455 ? -17.969 14.836 27.016 1 91.75 455 ARG A C 1
ATOM 3504 O O . ARG A 1 455 ? -17.641 14.266 25.969 1 91.75 455 ARG A O 1
ATOM 3511 N N . ASN A 1 456 ? -19.188 14.844 27.469 1 90.19 456 ASN A N 1
ATOM 3512 C CA . ASN A 1 456 ? -20.188 13.969 26.859 1 90.19 456 ASN A CA 1
ATOM 3513 C C . ASN A 1 456 ? -21.109 14.742 25.938 1 90.19 456 ASN A C 1
ATOM 3515 O O . ASN A 1 456 ? -21.828 14.148 25.125 1 90.19 456 ASN A O 1
ATOM 3519 N N . ASP A 1 457 ? -21.125 16.062 25.969 1 92 457 ASP A N 1
ATOM 3520 C CA . ASP A 1 457 ? -22.141 16.828 25.266 1 92 457 ASP A CA 1
ATOM 3521 C C . ASP A 1 457 ? -21.5 17.844 24.312 1 92 457 ASP A C 1
ATOM 3523 O O . ASP A 1 457 ? -22.156 18.766 23.859 1 92 457 ASP A O 1
ATOM 3527 N N . HIS A 1 458 ? -20.312 17.688 23.969 1 94.81 458 HIS A N 1
ATOM 3528 C CA . HIS A 1 458 ? -19.656 18.609 23.047 1 94.81 458 HIS A CA 1
ATOM 3529 C C . HIS A 1 458 ? -19.984 18.25 21.594 1 94.81 458 HIS A C 1
ATOM 3531 O O . HIS A 1 458 ? -20.531 17.172 21.312 1 94.81 458 HIS A O 1
ATOM 3537 N N . GLN A 1 459 ? -19.781 19.203 20.75 1 93 459 GLN A N 1
ATOM 3538 C CA . GLN A 1 459 ? -19.953 19.031 19.312 1 93 459 GLN A CA 1
ATOM 3539 C C . GLN A 1 459 ? -18.656 19.312 18.547 1 93 459 GLN A C 1
ATOM 3541 O O . GLN A 1 459 ? -17.781 20.016 19.062 1 93 459 GLN A O 1
ATOM 3546 N N . ILE A 1 460 ? -18.609 18.719 17.406 1 97.31 460 ILE A N 1
ATOM 3547 C CA . ILE A 1 460 ? -17.469 18.969 16.531 1 97.31 460 ILE A CA 1
ATOM 3548 C C . ILE A 1 460 ? -17.906 19.812 15.344 1 97.31 460 ILE A C 1
ATOM 3550 O O . ILE A 1 460 ? -18.906 19.516 14.695 1 97.31 460 ILE A O 1
ATOM 3554 N N . ILE A 1 461 ? -17.203 20.875 15.125 1 97.12 461 ILE A N 1
ATOM 3555 C CA . ILE A 1 461 ? -17.469 21.75 13.984 1 97.12 461 ILE A CA 1
ATOM 3556 C C . ILE A 1 461 ? -16.359 21.609 12.945 1 97.12 461 ILE A C 1
ATOM 3558 O O . ILE A 1 461 ? -15.203 21.938 13.203 1 97.12 461 ILE A O 1
ATOM 3562 N N . ALA A 1 462 ? -16.812 21.141 11.781 1 97.19 462 ALA A N 1
ATOM 3563 C CA . ALA A 1 462 ? -15.844 20.875 10.719 1 97.19 462 ALA A CA 1
ATOM 3564 C C . ALA A 1 462 ? -15.773 22.031 9.734 1 97.19 462 ALA A C 1
ATOM 3566 O O . ALA A 1 462 ? -16.797 22.641 9.398 1 97.19 462 ALA A O 1
ATOM 3567 N N . SER A 1 463 ? -14.547 22.328 9.328 1 95 463 SER A N 1
ATOM 3568 C CA . SER A 1 463 ? -14.289 23.344 8.305 1 95 463 SER A CA 1
ATOM 3569 C C . SER A 1 463 ? -13.094 22.953 7.441 1 95 463 SER A C 1
ATOM 3571 O O . SER A 1 463 ? -12.344 22.031 7.777 1 95 463 SER A O 1
ATOM 3573 N N . GLY A 1 464 ? -12.898 23.703 6.312 1 91.75 464 GLY A N 1
ATOM 3574 C CA . GLY A 1 464 ? -11.844 23.422 5.352 1 91.75 464 GLY A CA 1
ATOM 3575 C C . GLY A 1 464 ? -12.375 22.906 4.023 1 91.75 464 GLY A C 1
ATOM 3576 O O . GLY A 1 464 ? -13.328 22.125 3.988 1 91.75 464 GLY A O 1
ATOM 3577 N N . GLY A 1 465 ? -11.758 23.281 3.066 1 88.38 465 GLY A N 1
ATOM 3578 C CA . GLY A 1 465 ? -12.242 23 1.726 1 88.38 465 GLY A CA 1
ATOM 3579 C C . GLY A 1 465 ? -12.258 21.516 1.403 1 88.38 465 GLY A C 1
ATOM 3580 O O . GLY A 1 465 ? -13.195 21.016 0.762 1 88.38 465 GLY A O 1
ATOM 3581 N N . ALA A 1 466 ? -11.305 20.812 1.858 1 90.12 466 ALA A N 1
ATOM 3582 C CA . ALA A 1 466 ? -11.188 19.406 1.501 1 90.12 466 ALA A CA 1
ATOM 3583 C C . ALA A 1 466 ? -12.312 18.578 2.127 1 90.12 466 ALA A C 1
ATOM 3585 O O . ALA A 1 466 ? -13 17.828 1.433 1 90.12 466 ALA A O 1
ATOM 3586 N N . VAL A 1 467 ? -12.523 18.688 3.377 1 90.94 467 VAL A N 1
ATOM 3587 C CA . VAL A 1 467 ? -13.508 17.859 4.066 1 90.94 467 VAL A CA 1
ATOM 3588 C C . VAL A 1 467 ? -14.922 18.312 3.693 1 90.94 467 VAL A C 1
ATOM 3590 O O . VAL A 1 467 ? -15.828 17.484 3.559 1 90.94 467 VAL A O 1
ATOM 3593 N N . LEU A 1 468 ? -15.125 19.609 3.527 1 91.88 468 LEU A N 1
ATOM 3594 C CA . LEU A 1 468 ? -16.453 20.125 3.217 1 91.88 468 LEU A CA 1
ATOM 3595 C C . LEU A 1 468 ? -16.875 19.703 1.815 1 91.88 468 LEU A C 1
ATOM 3597 O O . LEU A 1 468 ? -18.078 19.688 1.506 1 91.88 468 LEU A O 1
ATOM 3601 N N . SER A 1 469 ? -15.961 19.375 1.014 1 91.38 469 SER A N 1
ATOM 3602 C CA . SER A 1 469 ? -16.281 18.984 -0.357 1 91.38 469 SER A CA 1
ATOM 3603 C C . SER A 1 469 ? -16.672 17.516 -0.438 1 91.38 469 SER A C 1
ATOM 3605 O O . SER A 1 469 ? -17.125 17.047 -1.488 1 91.38 469 SER A O 1
ATOM 3607 N N . SER A 1 470 ? -16.594 16.844 0.666 1 95.12 470 SER A N 1
ATOM 3608 C CA . SER A 1 470 ? -16.875 15.406 0.641 1 95.12 470 SER A CA 1
ATOM 3609 C C . SER A 1 470 ? -17.828 15.016 1.767 1 95.12 470 SER A C 1
ATOM 3611 O O . SER A 1 470 ? -17.391 14.656 2.859 1 95.12 470 SER A O 1
ATOM 3613 N N . PRO A 1 471 ? -19.094 14.953 1.476 1 96 471 PRO A N 1
ATOM 3614 C CA . PRO A 1 471 ? -20.062 14.453 2.455 1 96 471 PRO A CA 1
ATOM 3615 C C . PRO A 1 471 ? -19.719 13.055 2.969 1 96 471 PRO A C 1
ATOM 3617 O O . PRO A 1 471 ? -19.906 12.766 4.152 1 96 471 PRO A O 1
ATOM 3620 N N . ALA A 1 472 ? -19.203 12.258 2.102 1 96.12 472 ALA A N 1
ATOM 3621 C CA . ALA A 1 472 ? -18.797 10.906 2.51 1 96.12 472 ALA A CA 1
ATOM 3622 C C . ALA A 1 472 ? -17.703 10.961 3.572 1 96.12 472 ALA A C 1
ATOM 3624 O O . ALA A 1 472 ? -17.719 10.18 4.527 1 96.12 472 ALA A O 1
ATOM 3625 N N . TRP A 1 473 ? -16.75 11.82 3.361 1 97 473 TRP A N 1
ATOM 3626 C CA . TRP A 1 473 ? -15.656 11.938 4.324 1 97 473 TRP A CA 1
ATOM 3627 C C . TRP A 1 473 ? -16.172 12.469 5.66 1 97 473 TRP A C 1
ATOM 3629 O O . TRP A 1 473 ? -15.711 12.023 6.719 1 97 473 TRP A O 1
ATOM 3639 N N . LEU A 1 474 ? -17.094 13.422 5.637 1 97.69 474 LEU A N 1
ATOM 3640 C CA . LEU A 1 474 ? -17.719 13.938 6.852 1 97.69 474 LEU A CA 1
ATOM 3641 C C . LEU A 1 474 ? -18.422 12.828 7.617 1 97.69 474 LEU A C 1
ATOM 3643 O O . LEU A 1 474 ? -18.344 12.758 8.844 1 97.69 474 LEU A O 1
ATOM 3647 N N . GLN A 1 475 ? -19.078 11.977 6.883 1 97 475 GLN A N 1
ATOM 3648 C CA . GLN A 1 475 ? -19.734 10.844 7.52 1 97 475 GLN A CA 1
ATOM 3649 C C . GLN A 1 475 ? -18.719 9.898 8.141 1 97 475 GLN A C 1
ATOM 3651 O O . GLN A 1 475 ? -18.906 9.414 9.258 1 97 475 GLN A O 1
ATOM 3656 N N . ILE A 1 476 ? -17.625 9.633 7.418 1 97.44 476 ILE A N 1
ATOM 3657 C CA . ILE A 1 476 ? -16.547 8.797 7.949 1 97.44 476 ILE A CA 1
ATOM 3658 C C . ILE A 1 476 ? -16.047 9.383 9.258 1 97.44 476 ILE A C 1
ATOM 3660 O O . ILE A 1 476 ? -15.836 8.664 10.234 1 97.44 476 ILE A O 1
ATOM 3664 N N . LEU A 1 477 ? -15.852 10.688 9.305 1 98.19 477 LEU A N 1
ATOM 3665 C CA . LEU A 1 477 ? -15.352 11.367 10.492 1 98.19 477 LEU A CA 1
ATOM 3666 C C . LEU A 1 477 ? -16.344 11.242 11.648 1 98.19 477 LEU A C 1
ATOM 3668 O O . LEU A 1 477 ? -15.953 10.914 12.773 1 98.19 477 LEU A O 1
ATOM 3672 N N . ALA A 1 478 ? -17.609 11.461 11.383 1 97.56 478 ALA A N 1
ATOM 3673 C CA . ALA A 1 478 ? -18.641 11.32 12.414 1 97.56 478 ALA A CA 1
ATOM 3674 C C . ALA A 1 478 ? -18.656 9.898 12.984 1 97.56 478 ALA A C 1
ATOM 3676 O O . ALA A 1 478 ? -18.703 9.719 14.203 1 97.56 478 ALA A O 1
ATOM 3677 N N . ASP A 1 479 ? -18.578 8.961 12.094 1 96.88 479 ASP A N 1
ATOM 3678 C CA . ASP A 1 479 ? -18.594 7.562 12.492 1 96.88 479 ASP A CA 1
ATOM 3679 C C . ASP A 1 479 ? -17.344 7.195 13.289 1 96.88 479 ASP A C 1
ATOM 3681 O O . ASP A 1 479 ? -17.438 6.52 14.312 1 96.88 479 ASP A O 1
ATOM 3685 N N . ALA A 1 480 ? -16.188 7.602 12.852 1 97.75 480 ALA A N 1
ATOM 3686 C CA . ALA A 1 480 ? -14.922 7.254 13.5 1 97.75 480 ALA A CA 1
ATOM 3687 C C . ALA A 1 480 ? -14.82 7.898 14.883 1 97.75 480 ALA A C 1
ATOM 3689 O O . ALA A 1 480 ? -14.305 7.285 15.82 1 97.75 480 ALA A O 1
ATOM 3690 N N . LEU A 1 481 ? -15.305 9.117 15 1 97.69 481 LEU A N 1
ATOM 3691 C CA . LEU A 1 481 ? -15.203 9.875 16.234 1 97.69 481 LEU A CA 1
ATOM 3692 C C . LEU A 1 481 ? -16.344 9.523 17.188 1 97.69 481 LEU A C 1
ATOM 3694 O O . LEU A 1 481 ? -16.266 9.766 18.391 1 97.69 481 LEU A O 1
ATOM 3698 N N . GLY A 1 482 ? -17.422 8.992 16.641 1 96.31 482 GLY A N 1
ATOM 3699 C CA . GLY A 1 482 ? -18.594 8.664 17.438 1 96.31 482 GLY A CA 1
ATOM 3700 C C . GLY A 1 482 ? -19.344 9.891 17.922 1 96.31 482 GLY A C 1
ATOM 3701 O O . GLY A 1 482 ? -19.953 9.859 19 1 96.31 482 GLY A O 1
ATOM 3702 N N . LYS A 1 483 ? -19.25 11.023 17.234 1 96.19 483 LYS A N 1
ATOM 3703 C CA . LYS A 1 483 ? -19.859 12.297 17.609 1 96.19 483 LYS A CA 1
ATOM 3704 C C . LYS A 1 483 ? -20.453 13 16.391 1 96.19 483 LYS A C 1
ATOM 3706 O O . LYS A 1 483 ? -20 12.797 15.266 1 96.19 483 LYS A O 1
ATOM 3711 N N . PRO A 1 484 ? -21.469 13.766 16.625 1 95.75 484 PRO A N 1
ATOM 3712 C CA . PRO A 1 484 ? -21.984 14.578 15.508 1 95.75 484 PRO A CA 1
ATOM 3713 C C . PRO A 1 484 ? -20.938 15.57 14.977 1 95.75 484 PRO A C 1
ATOM 3715 O O . PRO A 1 484 ? -20.188 16.156 15.758 1 95.75 484 PRO A O 1
ATOM 3718 N N . VAL A 1 485 ? -20.906 15.672 13.664 1 97.38 485 VAL A N 1
ATOM 3719 C CA . VAL A 1 485 ? -20.031 16.625 12.992 1 97.38 485 VAL A CA 1
ATOM 3720 C C . VAL A 1 485 ? -20.875 17.641 12.219 1 97.38 485 VAL A C 1
ATOM 3722 O O . VAL A 1 485 ? -21.609 17.281 11.305 1 97.38 485 VAL A O 1
ATOM 3725 N N . LEU A 1 486 ? -20.766 18.844 12.695 1 96.81 486 LEU A N 1
ATOM 3726 C CA . LEU A 1 486 ? -21.438 19.953 12.039 1 96.81 486 LEU A CA 1
ATOM 3727 C C . LEU A 1 486 ? -20.516 20.641 11.047 1 96.81 486 LEU A C 1
ATOM 3729 O O . LEU A 1 486 ? -19.328 20.828 11.328 1 96.81 486 LEU A O 1
ATOM 3733 N N . THR A 1 487 ? -21.062 21.031 9.914 1 96.81 487 THR A N 1
ATOM 3734 C CA . THR A 1 487 ? -20.25 21.719 8.914 1 96.81 487 THR A CA 1
ATOM 3735 C C . THR A 1 487 ? -20.375 23.234 9.07 1 96.81 487 THR A C 1
ATOM 3737 O O . THR A 1 487 ? -21.453 23.734 9.367 1 96.81 487 THR A O 1
ATOM 3740 N N . LEU A 1 488 ? -19.25 23.922 8.938 1 94.62 488 LEU A N 1
ATOM 3741 C CA . LEU A 1 488 ? -19.219 25.375 8.977 1 94.62 488 LEU A CA 1
ATOM 3742 C C . LEU A 1 488 ? -19.484 25.953 7.586 1 94.62 488 LEU A C 1
ATOM 3744 O O . LEU A 1 488 ? -18.828 25.562 6.613 1 94.62 488 LEU A O 1
ATOM 3748 N N . VAL A 1 489 ? -20.438 26.812 7.48 1 87.06 489 VAL A N 1
ATOM 3749 C CA . VAL A 1 489 ? -20.766 27.469 6.227 1 87.06 489 VAL A CA 1
ATOM 3750 C C . VAL A 1 489 ? -19.969 28.766 6.102 1 87.06 489 VAL A C 1
ATOM 3752 O O . VAL A 1 489 ? -19.672 29.219 4.988 1 87.06 489 VAL A O 1
ATOM 3755 N N . GLU A 1 490 ? -19.516 29.234 7.211 1 81 490 GLU A N 1
ATOM 3756 C CA . GLU A 1 490 ? -18.75 30.484 7.266 1 81 490 GLU A CA 1
ATOM 3757 C C . GLU A 1 490 ? -17.453 30.359 6.473 1 81 490 GLU A C 1
ATOM 3759 O O . GLU A 1 490 ? -16.609 29.5 6.754 1 81 490 GLU A O 1
ATOM 3764 N N . LYS A 1 491 ? -17.188 31.234 5.523 1 78.81 491 LYS A N 1
ATOM 3765 C CA . LYS A 1 491 ? -16.031 31.156 4.637 1 78.81 491 LYS A CA 1
ATOM 3766 C C . LYS A 1 491 ? -14.844 31.922 5.211 1 78.81 491 LYS A C 1
ATOM 3768 O O . LYS A 1 491 ? -13.688 31.578 4.949 1 78.81 491 LYS A O 1
ATOM 3773 N N . GLU A 1 492 ? -15.117 32.969 6.047 1 87.94 492 GLU A N 1
ATOM 3774 C CA . GLU A 1 492 ? -14.062 33.844 6.566 1 87.94 492 GLU A CA 1
ATOM 3775 C C . GLU A 1 492 ? -13.891 33.656 8.07 1 87.94 492 GLU A C 1
ATOM 3777 O O . GLU A 1 492 ? -13.906 34.625 8.828 1 87.94 492 GLU A O 1
ATOM 3782 N N . SER A 1 493 ? -13.617 32.375 8.438 1 92.25 493 SER A N 1
ATOM 3783 C CA . SER A 1 493 ? -13.609 32.062 9.867 1 92.25 493 SER A CA 1
ATOM 3784 C C . SER A 1 493 ? -12.461 32.781 10.578 1 92.25 493 SER A C 1
ATOM 3786 O O . SER A 1 493 ? -12.625 33.25 11.711 1 92.25 493 SER A O 1
ATOM 3788 N N . THR A 1 494 ? -11.305 32.906 9.945 1 95.25 494 THR A N 1
ATOM 3789 C CA . THR A 1 494 ? -10.156 33.531 10.586 1 95.25 494 THR A CA 1
ATOM 3790 C C . THR A 1 494 ? -10.422 35 10.828 1 95.25 494 THR A C 1
ATOM 3792 O O . THR A 1 494 ? -10.281 35.5 11.953 1 95.25 494 THR A O 1
ATOM 3795 N N . SER A 1 495 ? -10.867 35.719 9.828 1 97.44 495 SER A N 1
ATOM 3796 C CA . SER A 1 495 ? -11.164 37.125 9.953 1 97.44 495 SER A CA 1
ATOM 3797 C C . SER A 1 495 ? -12.328 37.375 10.906 1 97.44 495 SER A C 1
ATOM 3799 O O . SER A 1 495 ? -12.328 38.344 11.664 1 97.44 495 SER A O 1
ATOM 3801 N N . ARG A 1 496 ? -13.273 36.5 10.812 1 97.38 496 ARG A N 1
ATOM 3802 C CA . ARG A 1 496 ? -14.398 36.625 11.734 1 97.38 496 ARG A CA 1
ATOM 3803 C C . ARG A 1 496 ? -13.938 36.5 13.18 1 97.38 496 ARG A C 1
ATOM 3805 O O . ARG A 1 496 ? -14.438 37.188 14.062 1 97.38 496 ARG A O 1
ATOM 3812 N N . GLY A 1 497 ? -13.039 35.562 13.375 1 98.12 497 GLY A N 1
ATOM 3813 C CA . GLY A 1 497 ? -12.484 35.406 14.703 1 98.12 497 GLY A CA 1
ATOM 3814 C C . GLY A 1 497 ? -11.844 36.656 15.234 1 98.12 497 GLY A C 1
ATOM 3815 O O . GLY A 1 497 ? -12.016 37 16.406 1 98.12 497 GLY A O 1
ATOM 3816 N N . LEU A 1 498 ? -11.141 37.344 14.398 1 98.44 498 LEU A N 1
ATOM 3817 C CA . LEU A 1 498 ? -10.539 38.625 14.75 1 98.44 498 LEU A CA 1
ATOM 3818 C C . LEU A 1 498 ? -11.617 39.656 15.133 1 98.44 498 LEU A C 1
ATOM 3820 O O . LEU A 1 498 ? -11.477 40.344 16.125 1 98.44 498 LEU A O 1
ATOM 3824 N N . ALA A 1 499 ? -12.648 39.688 14.359 1 98.31 499 ALA A N 1
ATOM 3825 C CA . ALA A 1 499 ? -13.742 40.625 14.617 1 98.31 499 ALA A CA 1
ATOM 3826 C C . ALA A 1 499 ? -14.391 40.344 15.969 1 98.31 499 ALA A C 1
ATOM 3828 O O . ALA A 1 499 ? -14.664 41.281 16.734 1 98.31 499 ALA A O 1
ATOM 3829 N N . LEU A 1 500 ? -14.586 39.125 16.219 1 98.25 500 LEU A N 1
ATOM 3830 C CA . LEU A 1 500 ? -15.242 38.719 17.453 1 98.25 500 LEU A CA 1
ATOM 3831 C C . LEU A 1 500 ? -14.383 39.094 18.656 1 98.25 500 LEU A C 1
ATOM 3833 O O . LEU A 1 500 ? -14.898 39.625 19.656 1 98.25 500 LEU A O 1
ATOM 3837 N N . LEU A 1 501 ? -13.109 38.844 18.562 1 98.25 501 LEU A N 1
ATOM 3838 C CA . LEU A 1 501 ? -12.211 39.188 19.656 1 98.25 501 LEU A CA 1
ATOM 3839 C C . LEU A 1 501 ? -12.148 40.688 19.875 1 98.25 501 LEU A C 1
ATOM 3841 O O . LEU A 1 501 ? -12.109 41.156 21.016 1 98.25 501 LEU A O 1
ATOM 3845 N N . ALA A 1 502 ? -12.148 41.438 18.828 1 98.25 502 ALA A N 1
ATOM 3846 C CA . ALA A 1 502 ? -12.156 42.875 18.922 1 98.25 502 ALA A CA 1
ATOM 3847 C C . ALA A 1 502 ? -13.445 43.375 19.562 1 98.25 502 ALA A C 1
ATOM 3849 O O . ALA A 1 502 ? -13.414 44.281 20.438 1 98.25 502 ALA A O 1
ATOM 3850 N N . LEU A 1 503 ? -14.555 42.844 19.141 1 97.94 503 LEU A N 1
ATOM 3851 C CA . LEU A 1 503 ? -15.852 43.219 19.703 1 97.94 503 LEU A CA 1
ATOM 3852 C C . LEU A 1 503 ? -15.898 42.906 21.188 1 97.94 503 LEU A C 1
ATOM 3854 O O . LEU A 1 503 ? -16.484 43.688 21.969 1 97.94 503 LEU A O 1
ATOM 3858 N N . GLU A 1 504 ? -15.352 41.812 21.516 1 97.12 504 GLU A N 1
ATOM 3859 C CA . GLU A 1 504 ? -15.273 41.438 22.922 1 97.12 504 GLU A CA 1
ATOM 3860 C C . GLU A 1 504 ? -14.453 42.469 23.719 1 97.12 504 GLU A C 1
ATOM 3862 O O . GLU A 1 504 ? -14.852 42.875 24.797 1 97.12 504 GLU A O 1
ATOM 3867 N N . GLN A 1 505 ? -13.312 42.875 23.203 1 95.81 505 GLN A N 1
ATOM 3868 C CA . GLN A 1 505 ? -12.438 43.812 23.875 1 95.81 505 GLN A CA 1
ATOM 3869 C C . GLN A 1 505 ? -13.094 45.188 23.969 1 95.81 505 GLN A C 1
ATOM 3871 O O . GLN A 1 505 ? -12.844 45.938 24.922 1 95.81 505 GLN A O 1
ATOM 3876 N N . LEU A 1 506 ? -13.938 45.5 23 1 95.06 506 LEU A N 1
ATOM 3877 C CA . LEU A 1 506 ? -14.656 46.781 23 1 95.06 506 LEU A CA 1
ATOM 3878 C C . LEU A 1 506 ? -15.844 46.719 23.953 1 95.06 506 LEU A C 1
ATOM 3880 O O . LEU A 1 506 ? -16.469 47.75 24.234 1 95.06 506 LEU A O 1
ATOM 3884 N N . GLY A 1 507 ? -16.156 45.594 24.391 1 95.06 507 GLY A N 1
ATOM 3885 C CA . GLY A 1 507 ? -17.266 45.438 25.312 1 95.06 507 GLY A CA 1
ATOM 3886 C C . GLY A 1 507 ? -18.609 45.312 24.609 1 95.06 507 GLY A C 1
ATOM 3887 O O . GLY A 1 507 ? -19.656 45.375 25.25 1 95.06 507 GLY A O 1
ATOM 3888 N N . CYS A 1 508 ? -18.516 45.156 23.328 1 95.5 508 CYS A N 1
ATOM 3889 C CA . CYS A 1 508 ? -19.766 45.062 22.562 1 95.5 508 CYS A CA 1
ATOM 3890 C C . CYS A 1 508 ? -20.422 43.688 22.781 1 95.5 508 CYS A C 1
ATOM 3892 O O . CYS A 1 508 ? -21.641 43.562 22.672 1 95.5 508 CYS A O 1
ATOM 3894 N N . ILE A 1 509 ? -19.609 42.688 23.062 1 95.75 509 ILE A N 1
ATOM 3895 C CA . ILE A 1 509 ? -20.109 41.344 23.375 1 95.75 509 ILE A CA 1
ATOM 3896 C C . ILE A 1 509 ? -19.359 40.812 24.594 1 95.75 509 ILE A C 1
ATOM 3898 O O . ILE A 1 509 ? -18.234 41.219 24.875 1 95.75 509 ILE A O 1
ATOM 3902 N N . ARG A 1 510 ? -20 39.906 25.203 1 94.44 510 ARG A N 1
ATOM 3903 C CA . ARG A 1 510 ? -19.391 39.312 26.406 1 94.44 510 ARG A CA 1
ATOM 3904 C C . ARG A 1 510 ? -18.406 38.219 26.031 1 94.44 510 ARG A C 1
ATOM 3906 O O . ARG A 1 510 ? -17.375 38.062 26.688 1 94.44 510 ARG A O 1
ATOM 3913 N N . ARG A 1 511 ? -18.812 37.531 25.031 1 94.75 511 ARG A N 1
ATOM 3914 C CA . ARG A 1 511 ? -17.984 36.438 24.516 1 94.75 511 ARG A CA 1
ATOM 3915 C C . ARG A 1 511 ? -18.312 36.156 23.062 1 94.75 511 ARG A C 1
ATOM 3917 O O . ARG A 1 511 ? -19.422 36.438 22.594 1 94.75 511 ARG A O 1
ATOM 3924 N N . PRO A 1 512 ? -17.391 35.594 22.406 1 95.81 512 PRO A N 1
ATOM 3925 C CA . PRO A 1 512 ? -17.594 35.344 20.984 1 95.81 512 PRO A CA 1
ATOM 3926 C C . PRO A 1 512 ? -18.828 34.5 20.688 1 95.81 512 PRO A C 1
ATOM 3928 O O . PRO A 1 512 ? -19.531 34.719 19.703 1 95.81 512 PRO A O 1
ATOM 3931 N N . SER A 1 513 ? -19.141 33.562 21.516 1 91.5 513 SER A N 1
ATOM 3932 C CA . SER A 1 513 ? -20.234 32.656 21.281 1 91.5 513 SER A CA 1
ATOM 3933 C C . SER A 1 513 ? -21.578 33.375 21.344 1 91.5 513 SER A C 1
ATOM 3935 O O . SER A 1 513 ? -22.609 32.812 20.984 1 91.5 513 SER A O 1
ATOM 3937 N N . ALA A 1 514 ? -21.562 34.594 21.75 1 93.75 514 ALA A N 1
ATOM 3938 C CA . ALA A 1 514 ? -22.766 35.406 21.688 1 93.75 514 ALA A CA 1
ATOM 3939 C C . ALA A 1 514 ? -23.219 35.625 20.25 1 93.75 514 ALA A C 1
ATOM 3941 O O . ALA A 1 514 ? -24.391 35.906 20 1 93.75 514 ALA A O 1
ATOM 3942 N N . LEU A 1 515 ? -22.344 35.531 19.359 1 94.94 515 LEU A N 1
ATOM 3943 C CA . LEU A 1 515 ? -22.625 35.594 17.922 1 94.94 515 LEU A CA 1
ATOM 3944 C C . LEU A 1 515 ? -22.219 34.344 17.203 1 94.94 515 LEU A C 1
ATOM 3946 O O . LEU A 1 515 ? -21.141 34.281 16.594 1 94.94 515 LEU A O 1
ATOM 3950 N N . PRO A 1 516 ? -23.062 33.344 17.203 1 91.88 516 PRO A N 1
ATOM 3951 C CA . PRO A 1 516 ? -22.688 32.062 16.594 1 91.88 516 PRO A CA 1
ATOM 3952 C C . PRO A 1 516 ? -22.516 32.156 15.078 1 91.88 516 PRO A C 1
ATOM 3954 O O . PRO A 1 516 ? -23.203 32.938 14.422 1 91.88 516 PRO A O 1
ATOM 3957 N N . PRO A 1 517 ? -21.609 31.359 14.586 1 93 517 PRO A N 1
ATOM 3958 C CA . PRO A 1 517 ? -21.453 31.312 13.125 1 93 517 PRO A CA 1
ATOM 3959 C C . PRO A 1 517 ? -22.594 30.594 12.43 1 93 517 PRO A C 1
ATOM 3961 O O . PRO A 1 517 ? -23.391 29.906 13.086 1 93 517 PRO A O 1
ATOM 3964 N N . GLU A 1 518 ? -22.641 30.781 11.109 1 89.88 518 GLU A N 1
ATOM 3965 C CA . GLU A 1 518 ? -23.578 30.016 10.312 1 89.88 518 GLU A CA 1
ATOM 3966 C C . GLU A 1 518 ? -23.078 28.578 10.102 1 89.88 518 GLU A C 1
ATOM 3968 O O . GLU A 1 518 ? -21.922 28.375 9.734 1 89.88 518 GLU A O 1
ATOM 3973 N N . THR A 1 519 ? -23.953 27.578 10.406 1 91.19 519 THR A N 1
ATOM 3974 C CA . THR A 1 519 ? -23.594 26.188 10.242 1 91.19 519 THR A CA 1
ATOM 3975 C C . THR A 1 519 ? -24.484 25.516 9.195 1 91.19 519 THR A C 1
ATOM 3977 O O . THR A 1 519 ? -25.516 26.062 8.812 1 91.19 519 THR A O 1
ATOM 3980 N N . GLY A 1 520 ? -23.953 24.422 8.664 1 93.56 520 GLY A N 1
ATOM 3981 C CA . GLY A 1 520 ? -24.672 23.672 7.652 1 93.56 520 GLY A CA 1
ATOM 3982 C C . GLY A 1 520 ? -25.203 22.344 8.164 1 93.56 520 GLY A C 1
ATOM 3983 O O . GLY A 1 520 ? -25.828 22.281 9.219 1 93.56 520 GLY A O 1
ATOM 3984 N N . ALA A 1 521 ? -25.016 21.266 7.348 1 94.94 521 ALA A N 1
ATOM 3985 C CA . ALA A 1 521 ? -25.531 19.938 7.637 1 94.94 521 ALA A CA 1
ATOM 3986 C C . ALA A 1 521 ? -24.812 19.328 8.844 1 94.94 521 ALA A C 1
ATOM 3988 O O . ALA A 1 521 ? -23.656 19.641 9.109 1 94.94 521 ALA A O 1
ATOM 3989 N N . THR A 1 522 ? -25.562 18.5 9.539 1 96.75 522 THR A N 1
ATOM 3990 C CA . THR A 1 522 ? -25.016 17.703 10.625 1 96.75 522 THR A CA 1
ATOM 3991 C C . THR A 1 522 ? -24.922 16.234 10.234 1 96.75 522 THR A C 1
ATOM 3993 O O . THR A 1 522 ? -25.906 15.656 9.75 1 96.75 522 THR A O 1
ATOM 3996 N N . TYR A 1 523 ? -23.797 15.672 10.375 1 96.5 523 TYR A N 1
ATOM 3997 C CA . TYR A 1 523 ? -23.594 14.25 10.141 1 96.5 523 TYR A CA 1
ATOM 3998 C C . TYR A 1 523 ? -23.562 13.469 11.453 1 96.5 523 TYR A C 1
ATOM 4000 O O . TYR A 1 523 ? -22.75 13.766 12.336 1 96.5 523 TYR A O 1
ATOM 4008 N N . LEU A 1 524 ? -24.438 12.523 11.57 1 96.5 524 LEU A N 1
ATOM 4009 C CA . LEU A 1 524 ? -24.562 11.75 12.797 1 96.5 524 LEU A CA 1
ATOM 4010 C C . LEU A 1 524 ? -23.812 10.43 12.695 1 96.5 524 LEU A C 1
ATOM 4012 O O . LEU A 1 524 ? -23.812 9.797 11.633 1 96.5 524 LEU A O 1
ATOM 4016 N N . PRO A 1 525 ? -23.203 10.023 13.805 1 95.75 525 PRO A N 1
ATOM 4017 C CA . PRO A 1 525 ? -22.531 8.719 13.766 1 95.75 525 PRO A CA 1
ATOM 4018 C C . PRO A 1 525 ? -23.5 7.551 13.688 1 95.75 525 PRO A C 1
ATOM 4020 O O . PRO A 1 525 ? -24.578 7.594 14.289 1 95.75 525 PRO A O 1
ATOM 4023 N N . ASP A 1 526 ? -23.156 6.609 12.93 1 93.19 526 ASP A N 1
ATOM 4024 C CA . ASP A 1 526 ? -23.844 5.324 12.898 1 93.19 526 ASP A CA 1
ATOM 4025 C C . ASP A 1 526 ? -23.156 4.309 13.812 1 93.19 526 ASP A C 1
ATOM 4027 O O . ASP A 1 526 ? -21.969 4.031 13.664 1 93.19 526 ASP A O 1
ATOM 4031 N N . PRO A 1 527 ? -23.922 3.701 14.766 1 92.38 527 PRO A N 1
ATOM 4032 C CA . PRO A 1 527 ? -23.297 2.824 15.758 1 92.38 527 PRO A CA 1
ATOM 4033 C C . PRO A 1 527 ? -22.609 1.619 15.133 1 92.38 527 PRO A C 1
ATOM 4035 O O . PRO A 1 527 ? -21.562 1.176 15.633 1 92.38 527 PRO A O 1
ATOM 4038 N N . LEU A 1 528 ? -23.172 1.091 14.117 1 90.62 528 LEU A N 1
ATOM 4039 C CA . LEU A 1 528 ? -22.547 -0.06 13.461 1 90.62 528 LEU A CA 1
ATOM 4040 C C . LEU A 1 528 ? -21.25 0.334 12.781 1 90.62 528 LEU A C 1
ATOM 4042 O O . LEU A 1 528 ? -20.25 -0.377 12.883 1 90.62 528 LEU A O 1
ATOM 4046 N N . HIS A 1 529 ? -21.281 1.39 12.125 1 93.19 529 HIS A N 1
ATOM 4047 C CA . HIS A 1 529 ? -20.078 1.869 11.453 1 93.19 529 HIS A CA 1
ATOM 4048 C C . HIS A 1 529 ? -19.031 2.344 12.469 1 93.19 529 HIS A C 1
ATOM 4050 O O . HIS A 1 529 ? -17.828 2.186 12.25 1 93.19 529 HIS A O 1
ATOM 4056 N N . HIS A 1 530 ? -19.531 2.91 13.562 1 95.25 530 HIS A N 1
ATOM 4057 C CA . HIS A 1 530 ? -18.609 3.32 14.617 1 95.25 530 HIS A CA 1
ATOM 4058 C C . HIS A 1 530 ? -17.844 2.127 15.172 1 95.25 530 HIS A C 1
ATOM 4060 O O . HIS A 1 530 ? -16.625 2.201 15.367 1 95.25 530 HIS A O 1
ATOM 4066 N N . ALA A 1 531 ? -18.516 1.097 15.391 1 94.25 531 ALA A N 1
ATOM 4067 C CA . ALA A 1 531 ? -17.875 -0.111 15.906 1 94.25 531 ALA A CA 1
ATOM 4068 C C . ALA A 1 531 ? -16.828 -0.623 14.93 1 94.25 531 ALA A C 1
ATOM 4070 O O . ALA A 1 531 ? -15.727 -1.009 15.336 1 94.25 531 ALA A O 1
ATOM 4071 N N . ARG A 1 532 ? -17.156 -0.669 13.695 1 93.75 532 ARG A N 1
ATOM 4072 C CA . ARG A 1 532 ? -16.219 -1.089 12.664 1 93.75 532 ARG A CA 1
ATOM 4073 C C . ARG A 1 532 ? -14.984 -0.185 12.641 1 93.75 532 ARG A C 1
ATOM 4075 O O . ARG A 1 532 ? -13.859 -0.662 12.492 1 93.75 532 ARG A O 1
ATOM 4082 N N . HIS A 1 533 ? -15.188 1.119 12.758 1 96.44 533 HIS A N 1
ATOM 4083 C CA . HIS A 1 533 ? -14.078 2.064 12.742 1 96.44 533 HIS A CA 1
ATOM 4084 C C . HIS A 1 533 ? -13.203 1.906 13.977 1 96.44 533 HIS A C 1
ATOM 4086 O O . HIS A 1 533 ? -11.992 2.119 13.922 1 96.44 533 HIS A O 1
ATOM 4092 N N . GLN A 1 534 ? -13.805 1.509 15.125 1 97.38 534 GLN A N 1
ATOM 4093 C CA . GLN A 1 534 ? -12.992 1.239 16.312 1 97.38 534 GLN A CA 1
ATOM 4094 C C . GLN A 1 534 ? -12.023 0.087 16.062 1 97.38 534 GLN A C 1
ATOM 4096 O O . GLN A 1 534 ? -10.867 0.144 16.484 1 97.38 534 GLN A O 1
ATOM 4101 N N . GLU A 1 535 ? -12.508 -0.866 15.367 1 96.44 535 GLU A N 1
ATOM 4102 C CA . GLU A 1 535 ? -11.633 -1.966 14.977 1 96.44 535 GLU A CA 1
ATOM 4103 C C . GLU A 1 535 ? -10.555 -1.494 14 1 96.44 535 GLU A C 1
ATOM 4105 O O . GLU A 1 535 ? -9.406 -1.929 14.078 1 96.44 535 GLU A O 1
ATOM 4110 N N . GLY A 1 536 ? -10.992 -0.679 13.102 1 97.25 536 GLY A N 1
ATOM 4111 C CA . GLY A 1 536 ? -10.047 -0.112 12.148 1 97.25 536 GLY A CA 1
ATOM 4112 C C . GLY A 1 536 ? -8.953 0.705 12.812 1 97.25 536 GLY A C 1
ATOM 4113 O O . GLY A 1 536 ? -7.789 0.623 12.43 1 97.25 536 GLY A O 1
ATOM 4114 N N . ILE A 1 537 ? -9.32 1.453 13.828 1 98.19 537 ILE A N 1
ATOM 4115 C CA . ILE A 1 537 ? -8.359 2.254 14.586 1 98.19 537 ILE A CA 1
ATOM 4116 C C . ILE A 1 537 ? -7.359 1.336 15.273 1 98.19 537 ILE A C 1
ATOM 4118 O O . ILE A 1 537 ? -6.152 1.588 15.242 1 98.19 537 ILE A O 1
ATOM 4122 N N . ALA A 1 538 ? -7.852 0.299 15.852 1 97.81 538 ALA A N 1
ATOM 4123 C CA . ALA A 1 538 ? -6.98 -0.66 16.516 1 97.81 538 ALA A CA 1
ATOM 4124 C C . ALA A 1 538 ? -6.008 -1.301 15.531 1 97.81 538 ALA A C 1
ATOM 4126 O O . ALA A 1 538 ? -4.824 -1.468 15.844 1 97.81 538 ALA A O 1
ATOM 4127 N N . ARG A 1 539 ? -6.453 -1.658 14.359 1 96.94 539 ARG A N 1
ATOM 4128 C CA . ARG A 1 539 ? -5.605 -2.242 13.32 1 96.94 539 ARG A CA 1
ATOM 4129 C C . ARG A 1 539 ? -4.535 -1.257 12.867 1 96.94 539 ARG A C 1
ATOM 4131 O O . ARG A 1 539 ? -3.383 -1.638 12.648 1 96.94 539 ARG A O 1
ATOM 4138 N N . GLN A 1 540 ? -4.941 -0.036 12.672 1 98 540 GLN A N 1
ATOM 4139 C CA . GLN A 1 540 ? -3.975 0.969 12.25 1 98 540 GLN A CA 1
ATOM 4140 C C . GLN A 1 540 ? -2.893 1.171 13.305 1 98 540 GLN A C 1
ATOM 4142 O O . GLN A 1 540 ? -1.716 1.329 12.969 1 98 540 GLN A O 1
ATOM 4147 N N . GLU A 1 541 ? -3.299 1.181 14.555 1 97.69 541 GLU A N 1
ATOM 4148 C CA . GLU A 1 541 ? -2.322 1.348 15.625 1 97.69 541 GLU A CA 1
ATOM 4149 C C . GLU A 1 541 ? -1.352 0.171 15.68 1 97.69 541 GLU A C 1
ATOM 4151 O O . GLU A 1 541 ? -0.16 0.353 15.938 1 97.69 541 GLU A O 1
ATOM 4156 N N . ALA A 1 542 ? -1.865 -0.986 15.492 1 96.38 542 ALA A N 1
ATOM 4157 C CA . ALA A 1 542 ? -0.996 -2.158 15.438 1 96.38 542 ALA A CA 1
ATOM 4158 C C . ALA A 1 542 ? -0.007 -2.051 14.281 1 96.38 542 ALA A C 1
ATOM 4160 O O . ALA A 1 542 ? 1.175 -2.371 14.438 1 96.38 542 ALA A O 1
ATOM 4161 N N . LEU A 1 543 ? -0.504 -1.697 13.172 1 97.12 543 LEU A N 1
ATOM 4162 C CA . LEU A 1 543 ? 0.348 -1.51 12 1 97.12 543 LEU A CA 1
ATOM 4163 C C . LEU A 1 543 ? 1.395 -0.431 12.258 1 97.12 543 LEU A C 1
ATOM 4165 O O . LEU A 1 543 ? 2.559 -0.584 11.883 1 97.12 543 LEU A O 1
ATOM 4169 N N . TYR A 1 544 ? 0.951 0.698 12.828 1 97.25 544 TYR A N 1
ATOM 4170 C CA . TYR A 1 544 ? 1.844 1.788 13.211 1 97.25 544 TYR A CA 1
ATOM 4171 C C . TYR A 1 544 ? 2.99 1.279 14.07 1 97.25 544 TYR A C 1
ATOM 4173 O O . TYR A 1 544 ? 4.152 1.632 13.844 1 97.25 544 TYR A O 1
ATOM 4181 N N . ALA A 1 545 ? 2.715 0.475 15.07 1 95.69 545 ALA A N 1
ATOM 4182 C CA . ALA A 1 545 ? 3.723 -0.089 15.969 1 95.69 545 ALA A CA 1
ATOM 4183 C C . ALA A 1 545 ? 4.73 -0.938 15.195 1 95.69 545 ALA A C 1
ATOM 4185 O O . ALA A 1 545 ? 5.93 -0.898 15.477 1 95.69 545 ALA A O 1
ATOM 4186 N N . LYS A 1 546 ? 4.301 -1.614 14.234 1 94.69 546 LYS A N 1
ATOM 4187 C CA . LYS A 1 546 ? 5.148 -2.525 13.469 1 94.69 546 LYS A CA 1
ATOM 4188 C C . LYS A 1 546 ? 6.031 -1.762 12.492 1 94.69 546 LYS A C 1
ATOM 4190 O O . LYS A 1 546 ? 7.199 -2.107 12.297 1 94.69 546 LYS A O 1
ATOM 4195 N N . LEU A 1 547 ? 5.473 -0.742 11.859 1 95.44 547 LEU A N 1
ATOM 4196 C CA . LEU A 1 547 ? 6.156 -0.161 10.711 1 95.44 547 LEU A CA 1
ATOM 4197 C C . LEU A 1 547 ? 6.824 1.158 11.086 1 95.44 547 LEU A C 1
ATOM 4199 O O . LEU A 1 547 ? 7.77 1.592 10.422 1 95.44 547 LEU A O 1
ATOM 4203 N N . VAL A 1 548 ? 6.312 1.847 12.07 1 91.56 548 VAL A N 1
ATOM 4204 C CA . VAL A 1 548 ? 6.801 3.191 12.359 1 91.56 548 VAL A CA 1
ATOM 4205 C C . VAL A 1 548 ? 7.52 3.201 13.711 1 91.56 548 VAL A C 1
ATOM 4207 O O . VAL A 1 548 ? 8.672 3.633 13.797 1 91.56 548 VAL A O 1
ATOM 4210 N N . ALA A 1 549 ? 6.938 2.652 14.758 1 81.38 549 ALA A N 1
ATOM 4211 C CA . ALA A 1 549 ? 7.484 2.723 16.109 1 81.38 549 ALA A CA 1
ATOM 4212 C C . ALA A 1 549 ? 8.703 1.812 16.25 1 81.38 549 ALA A C 1
ATOM 4214 O O . ALA A 1 549 ? 9.609 2.102 17.031 1 81.38 549 ALA A O 1
ATOM 4215 N N . SER A 1 550 ? 8.703 0.659 15.57 1 69 550 SER A N 1
ATOM 4216 C CA . SER A 1 550 ? 9.766 -0.329 15.703 1 69 550 SER A CA 1
ATOM 4217 C C . SER A 1 550 ? 11.062 0.155 15.055 1 69 550 SER A C 1
ATOM 4219 O O . SER A 1 550 ? 12.133 -0.389 15.312 1 69 550 SER A O 1
ATOM 4221 N N . ARG A 1 551 ? 11.141 1.072 14.141 1 59.22 551 ARG A N 1
ATOM 4222 C CA . ARG A 1 551 ? 12.328 1.547 13.43 1 59.22 551 ARG A CA 1
ATOM 4223 C C . ARG A 1 551 ? 13.258 2.311 14.367 1 59.22 551 ARG A C 1
ATOM 4225 O O . ARG A 1 551 ? 14.414 2.576 14.023 1 59.22 551 ARG A O 1
ATOM 4232 N N . SER A 1 552 ? 12.766 2.881 15.391 1 48.22 552 SER A N 1
ATOM 4233 C CA . SER A 1 552 ? 13.633 3.691 16.234 1 48.22 552 SER A CA 1
ATOM 4234 C C . SER A 1 552 ? 14.852 2.9 16.688 1 48.22 552 SER A C 1
ATOM 4236 O O . SER A 1 552 ? 15.867 3.48 17.094 1 48.22 552 SER A O 1
ATOM 4238 N N . GLY A 1 553 ? 14.914 1.445 16.719 1 38 553 GLY A N 1
ATOM 4239 C CA . GLY A 1 553 ? 16.172 0.827 17.094 1 38 553 GLY A CA 1
ATOM 4240 C C . GLY A 1 553 ? 17.109 0.61 15.922 1 38 553 GLY A C 1
ATOM 4241 O O . GLY A 1 553 ? 18.297 0.311 16.109 1 38 553 GLY A O 1
ATOM 4242 N N . ALA A 1 554 ? 16.609 0.163 14.672 1 35.09 554 ALA A N 1
ATOM 4243 C CA . ALA A 1 554 ? 17.438 -0.545 13.703 1 35.09 554 ALA A CA 1
ATOM 4244 C C . ALA A 1 554 ? 18.188 0.434 12.805 1 35.09 554 ALA A C 1
ATOM 4246 O O . ALA A 1 554 ? 19.031 0.027 12 1 35.09 554 ALA A O 1
ATOM 4247 N N . PHE A 1 555 ? 17.609 1.527 12.289 1 32.91 555 PHE A N 1
ATOM 4248 C CA . PHE A 1 555 ? 18.297 2.092 11.133 1 32.91 555 PHE A CA 1
ATOM 4249 C C . PHE A 1 555 ? 19.594 2.775 11.555 1 32.91 555 PHE A C 1
ATOM 4251 O O . PHE A 1 555 ? 19.719 3.998 11.469 1 32.91 555 PHE A O 1
ATOM 4258 N N . HIS A 1 556 ? 20.188 2.457 12.562 1 28.88 556 HIS A N 1
ATOM 4259 C CA . HIS A 1 556 ? 21.469 3.131 12.719 1 28.88 556 HIS A CA 1
ATOM 4260 C C . HIS A 1 556 ? 22.375 2.881 11.516 1 28.88 556 HIS A C 1
ATOM 4262 O O . HIS A 1 556 ? 23.5 3.402 11.461 1 28.88 556 HIS A O 1
ATOM 4268 N N . GLY A 1 557 ? 22.297 1.694 10.734 1 26.61 557 GLY A N 1
ATOM 4269 C CA . GLY A 1 557 ? 23.531 1.399 10.031 1 26.61 557 GLY A CA 1
ATOM 4270 C C . GLY A 1 557 ? 23.703 2.215 8.766 1 26.61 557 GLY A C 1
ATOM 4271 O O . GLY A 1 557 ? 24.812 2.314 8.234 1 26.61 557 GLY A O 1
ATOM 4272 N N . GLY A 1 558 ? 22.703 2.225 7.664 1 24.2 558 GLY A N 1
ATOM 4273 C CA . GLY A 1 558 ? 23.25 2.477 6.336 1 24.2 558 GLY A CA 1
ATOM 4274 C C . GLY A 1 558 ? 23.438 3.951 6.039 1 24.2 558 GLY A C 1
ATOM 4275 O O . GLY A 1 558 ? 23.641 4.336 4.883 1 24.2 558 GLY A O 1
ATOM 4276 N N . SER A 1 559 ? 23.641 4.996 6.934 1 19.84 559 SER A N 1
ATOM 4277 C CA . SER A 1 559 ? 24.344 6.027 6.168 1 19.84 559 SER A CA 1
ATOM 4278 C C . SER A 1 559 ? 25.719 5.551 5.715 1 19.84 559 SER A C 1
ATOM 4280 O O . SER A 1 559 ? 26.406 4.855 6.457 1 19.84 559 SER A O 1
ATOM 4282 N N . MET B 1 1 ? -20.734 -36 50.844 1 17.09 1 MET B N 1
ATOM 4283 C CA . MET B 1 1 ? -20.312 -37.25 51.406 1 17.09 1 MET B CA 1
ATOM 4284 C C . MET B 1 1 ? -19.578 -38.094 50.375 1 17.09 1 MET B C 1
ATOM 4286 O O . MET B 1 1 ? -19.969 -38.156 49.219 1 17.09 1 MET B O 1
ATOM 4290 N N . ALA B 1 2 ? -18.203 -38.438 50.656 1 19.42 2 ALA B N 1
ATOM 4291 C CA . ALA B 1 2 ? -16.844 -38.75 50.219 1 19.42 2 ALA B CA 1
ATOM 4292 C C . ALA B 1 2 ? -16.766 -40.156 49.625 1 19.42 2 ALA B C 1
ATOM 4294 O O . ALA B 1 2 ? -16.734 -41.156 50.344 1 19.42 2 ALA B O 1
ATOM 4295 N N . ALA B 1 3 ? -17.484 -40.312 48.406 1 17.3 3 ALA B N 1
ATOM 4296 C CA . ALA B 1 3 ? -18.125 -41.5 47.844 1 17.3 3 ALA B CA 1
ATOM 4297 C C . ALA B 1 3 ? -17.078 -42.5 47.375 1 17.3 3 ALA B C 1
ATOM 4299 O O . ALA B 1 3 ? -16.375 -42.281 46.406 1 17.3 3 ALA B O 1
ATOM 4300 N N . SER B 1 4 ? -16.453 -43.312 48.281 1 18.3 4 SER B N 1
ATOM 4301 C CA . SER B 1 4 ? -15.289 -44.219 48.312 1 18.3 4 SER B CA 1
ATOM 4302 C C . SER B 1 4 ? -15.555 -45.5 47.562 1 18.3 4 SER B C 1
ATOM 4304 O O . SER B 1 4 ? -15.875 -46.531 48.188 1 18.3 4 SER B O 1
ATOM 4306 N N . TRP B 1 5 ? -16.25 -45.312 46.344 1 16.78 5 TRP B N 1
ATOM 4307 C CA . TRP B 1 5 ? -16.875 -46.5 45.781 1 16.78 5 TRP B CA 1
ATOM 4308 C C . TRP B 1 5 ? -15.836 -47.594 45.531 1 16.78 5 TRP B C 1
ATOM 4310 O O . TRP B 1 5 ? -14.711 -47.312 45.125 1 16.78 5 TRP B O 1
ATOM 4320 N N . SER B 1 6 ? -16.141 -48.812 45.688 1 16.09 6 SER B N 1
ATOM 4321 C CA . SER B 1 6 ? -15.875 -50.188 46.156 1 16.09 6 SER B CA 1
ATOM 4322 C C . SER B 1 6 ? -15.281 -51.031 45.031 1 16.09 6 SER B C 1
ATOM 4324 O O . SER B 1 6 ? -15.578 -50.812 43.844 1 16.09 6 SER B O 1
ATOM 4326 N N . ARG B 1 7 ? -14.234 -51.906 45.25 1 16.36 7 ARG B N 1
ATOM 4327 C CA . ARG B 1 7 ? -13.102 -52.75 44.844 1 16.36 7 ARG B CA 1
ATOM 4328 C C . ARG B 1 7 ? -13.578 -54.031 44.188 1 16.36 7 ARG B C 1
ATOM 4330 O O . ARG B 1 7 ? -12.766 -54.906 43.875 1 16.36 7 ARG B O 1
ATOM 4337 N N . ALA B 1 8 ? -14.93 -54.156 43.844 1 15.25 8 ALA B N 1
ATOM 4338 C CA . ALA B 1 8 ? -15.219 -55.562 44.125 1 15.25 8 ALA B CA 1
ATOM 4339 C C . ALA B 1 8 ? -14.422 -56.469 43.188 1 15.25 8 ALA B C 1
ATOM 4341 O O . ALA B 1 8 ? -14.055 -56.062 42.094 1 15.25 8 ALA B O 1
ATOM 4342 N N . PRO B 1 9 ? -14.578 -57.75 43.312 1 15.77 9 PRO B N 1
ATOM 4343 C CA . PRO B 1 9 ? -13.82 -59 43.406 1 15.77 9 PRO B CA 1
ATOM 4344 C C . PRO B 1 9 ? -13.766 -59.75 42.062 1 15.77 9 PRO B C 1
ATOM 4346 O O . PRO B 1 9 ? -12.844 -60.562 41.844 1 15.77 9 PRO B O 1
ATOM 4349 N N . THR B 1 10 ? -14.703 -59.5 41.094 1 14.93 10 THR B N 1
ATOM 4350 C CA . THR B 1 10 ? -15.328 -60.781 40.812 1 14.93 10 THR B CA 1
ATOM 4351 C C . THR B 1 10 ? -14.367 -61.688 40.031 1 14.93 10 THR B C 1
ATOM 4353 O O . THR B 1 10 ? -13.414 -61.188 39.438 1 14.93 10 THR B O 1
ATOM 4356 N N . ARG B 1 11 ? -14.875 -62.875 39.594 1 15.52 11 ARG B N 1
ATOM 4357 C CA . ARG B 1 11 ? -14.773 -64.312 39.625 1 15.52 11 ARG B CA 1
ATOM 4358 C C . ARG B 1 11 ? -14 -64.812 38.406 1 15.52 11 ARG B C 1
ATOM 4360 O O . ARG B 1 11 ? -13.883 -64.125 37.406 1 15.52 11 ARG B O 1
ATOM 4367 N N . SER B 1 12 ? -14.094 -66.062 38.094 1 15.02 12 SER B N 1
ATOM 4368 C CA . SER B 1 12 ? -13.383 -67.375 38 1 15.02 12 SER B CA 1
ATOM 4369 C C . SER B 1 12 ? -13.18 -67.75 36.531 1 15.02 12 SER B C 1
ATOM 4371 O O . SER B 1 12 ? -12.094 -68.25 36.156 1 15.02 12 SER B O 1
ATOM 4373 N N . CYS B 1 13 ? -14.281 -67.875 35.656 1 15.44 13 CYS B N 1
ATOM 4374 C CA . CYS B 1 13 ? -14.461 -69.25 35.219 1 15.44 13 CYS B CA 1
ATOM 4375 C C . CYS B 1 13 ? -13.523 -69.562 34.031 1 15.44 13 CYS B C 1
ATOM 4377 O O . CYS B 1 13 ? -12.953 -68.688 33.438 1 15.44 13 CYS B O 1
ATOM 4379 N N . TRP B 1 14 ? -14 -70.5 33.031 1 15.6 14 TRP B N 1
ATOM 4380 C CA . TRP B 1 14 ? -13.734 -71.875 32.719 1 15.6 14 TRP B CA 1
ATOM 4381 C C . TRP B 1 14 ? -12.875 -72 31.453 1 15.6 14 TRP B C 1
ATOM 4383 O O . TRP B 1 14 ? -11.812 -72.625 31.469 1 15.6 14 TRP B O 1
ATOM 4393 N N . PRO B 1 15 ? -13.477 -72.312 30.188 1 16.36 15 PRO B N 1
ATOM 4394 C CA . PRO B 1 15 ? -13.242 -73.625 29.656 1 16.36 15 PRO B CA 1
ATOM 4395 C C . PRO B 1 15 ? -12.07 -73.688 28.672 1 16.36 15 PRO B C 1
ATOM 4397 O O . PRO B 1 15 ? -11.578 -72.625 28.234 1 16.36 15 PRO B O 1
ATOM 4400 N N . GLY B 1 16 ? -12.062 -74.75 27.859 1 15.15 16 GLY B N 1
ATOM 4401 C CA . GLY B 1 16 ? -11.227 -75.875 27.406 1 15.15 16 GLY B CA 1
ATOM 4402 C C . GLY B 1 16 ? -10.461 -75.562 26.141 1 15.15 16 GLY B C 1
ATOM 4403 O O . GLY B 1 16 ? -9.234 -75.688 26.094 1 15.15 16 GLY B O 1
ATOM 4404 N N . ALA B 1 17 ? -11.203 -75.812 24.984 1 16.27 17 ALA B N 1
ATOM 4405 C CA . ALA B 1 17 ? -10.789 -76.938 24.141 1 16.27 17 ALA B CA 1
ATOM 4406 C C . ALA B 1 17 ? -9.797 -76.5 23.062 1 16.27 17 ALA B C 1
ATOM 4408 O O . ALA B 1 17 ? -8.773 -77.125 22.844 1 16.27 17 ALA B O 1
ATOM 4409 N N . ALA B 1 18 ? -10.273 -75.562 22.047 1 15.64 18 ALA B N 1
ATOM 4410 C CA . ALA B 1 18 ? -10.336 -76.25 20.75 1 15.64 18 ALA B CA 1
ATOM 4411 C C . ALA B 1 18 ? -8.977 -76.25 20.062 1 15.64 18 ALA B C 1
ATOM 4413 O O . ALA B 1 18 ? -8.148 -75.312 20.297 1 15.64 18 ALA B O 1
ATOM 4414 N N . SER B 1 19 ? -8.906 -77.125 18.984 1 16.44 19 SER B N 1
ATOM 4415 C CA . SER B 1 19 ? -7.949 -77.938 18.25 1 16.44 19 SER B CA 1
ATOM 4416 C C . SER B 1 19 ? -7.09 -77.125 17.312 1 16.44 19 SER B C 1
ATOM 4418 O O . SER B 1 19 ? -7.496 -76 16.906 1 16.44 19 SER B O 1
ATOM 4420 N N . THR B 1 20 ? -5.914 -77.438 17.188 1 17.42 20 THR B N 1
ATOM 4421 C CA . THR B 1 20 ? -4.633 -76.938 16.672 1 17.42 20 THR B CA 1
ATOM 4422 C C . THR B 1 20 ? -4.664 -76.875 15.156 1 17.42 20 THR B C 1
ATOM 4424 O O . THR B 1 20 ? -3.66 -76.5 14.539 1 17.42 20 THR B O 1
ATOM 4427 N N . PRO B 1 21 ? -5.973 -76.438 14.453 1 18.38 21 PRO B N 1
ATOM 4428 C CA . PRO B 1 21 ? -5.82 -77.188 13.195 1 18.38 21 PRO B CA 1
ATOM 4429 C C . PRO B 1 21 ? -4.543 -76.812 12.445 1 18.38 21 PRO B C 1
ATOM 4431 O O . PRO B 1 21 ? -3.975 -75.75 12.672 1 18.38 21 PRO B O 1
ATOM 4434 N N . ALA B 1 22 ? -4.125 -77.812 11.633 1 18.95 22 ALA B N 1
ATOM 4435 C CA . ALA B 1 22 ? -2.949 -78.125 10.844 1 18.95 22 ALA B CA 1
ATOM 4436 C C . ALA B 1 22 ? -2.77 -77.188 9.664 1 18.95 22 ALA B C 1
ATOM 4438 O O . ALA B 1 22 ? -3.602 -77.188 8.75 1 18.95 22 ALA B O 1
ATOM 4439 N N . SER B 1 23 ? -2.6 -75.812 9.852 1 17 23 SER B N 1
ATOM 4440 C CA . SER B 1 23 ? -2.688 -74.938 8.711 1 17 23 SER B CA 1
ATOM 4441 C C . SER B 1 23 ? -1.845 -75.438 7.539 1 17 23 SER B C 1
ATOM 4443 O O . SER B 1 23 ? -0.708 -75.875 7.727 1 17 23 SER B O 1
ATOM 4445 N N . THR B 1 24 ? -2.58 -75.938 6.488 1 19.86 24 THR B N 1
ATOM 4446 C CA . THR B 1 24 ? -2.172 -76.5 5.211 1 19.86 24 THR B CA 1
ATOM 4447 C C . THR B 1 24 ? -1.137 -75.625 4.527 1 19.86 24 THR B C 1
ATOM 4449 O O . THR B 1 24 ? -1.206 -74.375 4.625 1 19.86 24 THR B O 1
ATOM 4452 N N . PRO B 1 25 ? -0.07 -76.25 3.918 1 19.81 25 PRO B N 1
ATOM 4453 C CA . PRO B 1 25 ? 1.207 -75.75 3.379 1 19.81 25 PRO B CA 1
ATOM 4454 C C . PRO B 1 25 ? 1.032 -74.812 2.197 1 19.81 25 PRO B C 1
ATOM 4456 O O . PRO B 1 25 ? 0.37 -75.125 1.215 1 19.81 25 PRO B O 1
ATOM 4459 N N . VAL B 1 26 ? 0.577 -73.562 2.365 1 20.17 26 VAL B N 1
ATOM 4460 C CA . VAL B 1 26 ? 0.283 -72.75 1.205 1 20.17 26 VAL B CA 1
ATOM 4461 C C . VAL B 1 26 ? 1.409 -72.875 0.181 1 20.17 26 VAL B C 1
ATOM 4463 O O . VAL B 1 26 ? 2.588 -72.75 0.531 1 20.17 26 VAL B O 1
ATOM 4466 N N . SER B 1 27 ? 1.054 -73.5 -0.967 1 18.92 27 SER B N 1
ATOM 4467 C CA . SER B 1 27 ? 1.814 -73.875 -2.166 1 18.92 27 SER B CA 1
ATOM 4468 C C . SER B 1 27 ? 2.545 -72.625 -2.719 1 18.92 27 SER B C 1
ATOM 4470 O O . SER B 1 27 ? 2.098 -71.5 -2.533 1 18.92 27 SER B O 1
ATOM 4472 N N . SER B 1 28 ? 3.893 -72.75 -3.023 1 20.78 28 SER B N 1
ATOM 4473 C CA . SER B 1 28 ? 5.004 -71.938 -3.533 1 20.78 28 SER B CA 1
ATOM 4474 C C . SER B 1 28 ? 4.656 -71.312 -4.871 1 20.78 28 SER B C 1
ATOM 4476 O O . SER B 1 28 ? 4.504 -72 -5.879 1 20.78 28 SER B O 1
ATOM 4478 N N . TRP B 1 29 ? 3.611 -70.375 -4.992 1 21.58 29 TRP B N 1
ATOM 4479 C CA . TRP B 1 29 ? 3.291 -69.812 -6.305 1 21.58 29 TRP B CA 1
ATOM 4480 C C . TRP B 1 29 ? 4.547 -69.312 -6.996 1 21.58 29 TRP B C 1
ATOM 4482 O O . TRP B 1 29 ? 5.34 -68.562 -6.391 1 21.58 29 TRP B O 1
ATOM 4492 N N . SER B 1 30 ? 5.078 -70 -8 1 21.55 30 SER B N 1
ATOM 4493 C CA . SER B 1 30 ? 6.203 -69.812 -8.906 1 21.55 30 SER B CA 1
ATOM 4494 C C . SER B 1 30 ? 6.082 -68.438 -9.609 1 21.55 30 SER B C 1
ATOM 4496 O O . SER B 1 30 ? 5.039 -68.125 -10.18 1 21.55 30 SER B O 1
ATOM 4498 N N . TRP B 1 31 ? 6.734 -67.375 -9.102 1 21.64 31 TRP B N 1
ATOM 4499 C CA . TRP B 1 31 ? 6.879 -66.062 -9.711 1 21.64 31 TRP B CA 1
ATOM 4500 C C . TRP B 1 31 ? 7.289 -66.188 -11.172 1 21.64 31 TRP B C 1
ATOM 4502 O O . TRP B 1 31 ? 8.367 -66.688 -11.484 1 21.64 31 TRP B O 1
ATOM 4512 N N . THR B 1 32 ? 6.355 -66.688 -12.062 1 24.12 32 THR B N 1
ATOM 4513 C CA . THR B 1 32 ? 6.727 -66.688 -13.477 1 24.12 32 THR B CA 1
ATOM 4514 C C . THR B 1 32 ? 7.316 -65.312 -13.867 1 24.12 32 THR B C 1
ATOM 4516 O O . THR B 1 32 ? 6.766 -64.25 -13.523 1 24.12 32 THR B O 1
ATOM 4519 N N . SER B 1 33 ? 8.633 -65.312 -14.133 1 23.67 33 SER B N 1
ATOM 4520 C CA . SER B 1 33 ? 9.461 -64.25 -14.648 1 23.67 33 SER B CA 1
ATOM 4521 C C . SER B 1 33 ? 8.781 -63.531 -15.828 1 23.67 33 SER B C 1
ATOM 4523 O O . SER B 1 33 ? 8.391 -64.188 -16.797 1 23.67 33 SER B O 1
ATOM 4525 N N . ILE B 1 34 ? 8.031 -62.531 -15.633 1 23.28 34 ILE B N 1
ATOM 4526 C CA . ILE B 1 34 ? 7.566 -61.688 -16.734 1 23.28 34 ILE B CA 1
ATOM 4527 C C . ILE B 1 34 ? 8.719 -61.438 -17.688 1 23.28 34 ILE B C 1
ATOM 4529 O O . ILE B 1 34 ? 9.742 -60.875 -17.312 1 23.28 34 ILE B O 1
ATOM 4533 N N . LYS B 1 35 ? 8.844 -62.406 -18.625 1 30.67 35 LYS B N 1
ATOM 4534 C CA . LYS B 1 35 ? 9.734 -62.188 -19.766 1 30.67 35 LYS B CA 1
ATOM 4535 C C . LYS B 1 35 ? 9.688 -60.75 -20.234 1 30.67 35 LYS B C 1
ATOM 4537 O O . LYS B 1 35 ? 8.617 -60.219 -20.578 1 30.67 35 LYS B O 1
ATOM 4542 N N . THR B 1 36 ? 10.555 -59.969 -19.75 1 26.39 36 THR B N 1
ATOM 4543 C CA . THR B 1 36 ? 10.812 -58.656 -20.344 1 26.39 36 THR B CA 1
ATOM 4544 C C . THR B 1 36 ? 10.75 -58.719 -21.859 1 26.39 36 THR B C 1
ATOM 4546 O O . THR B 1 36 ? 11.641 -59.281 -22.5 1 26.39 36 THR B O 1
ATOM 4549 N N . THR B 1 37 ? 9.594 -59.094 -22.375 1 28.66 37 THR B N 1
ATOM 4550 C CA . THR B 1 37 ? 9.562 -59.031 -23.828 1 28.66 37 THR B CA 1
ATOM 4551 C C . THR B 1 37 ? 10.18 -57.719 -24.328 1 28.66 37 THR B C 1
ATOM 4553 O O . THR B 1 37 ? 9.734 -56.656 -23.969 1 28.66 37 THR B O 1
ATOM 4556 N N . GLN B 1 38 ? 11.477 -57.719 -24.625 1 28.28 38 GLN B N 1
ATOM 4557 C CA . GLN B 1 38 ? 12.109 -56.688 -25.422 1 28.28 38 GLN B CA 1
ATOM 4558 C C . GLN B 1 38 ? 11.219 -56.25 -26.578 1 28.28 38 GLN B C 1
ATOM 4560 O O . GLN B 1 38 ? 10.852 -57.094 -27.422 1 28.28 38 GLN B O 1
ATOM 4565 N N . TRP B 1 39 ? 10.289 -55.438 -26.375 1 32.81 39 TRP B N 1
ATOM 4566 C CA . TRP B 1 39 ? 9.43 -54.875 -27.406 1 32.81 39 TRP B CA 1
ATOM 4567 C C . TRP B 1 39 ? 10.203 -54.625 -28.703 1 32.81 39 TRP B C 1
ATOM 4569 O O . TRP B 1 39 ? 11.273 -54.031 -28.688 1 32.81 39 TRP B O 1
ATOM 4579 N N . SER B 1 40 ? 10.211 -55.656 -29.547 1 30.81 40 SER B N 1
ATOM 4580 C CA . SER B 1 40 ? 10.672 -55.375 -30.906 1 30.81 40 SER B CA 1
ATOM 4581 C C . SER B 1 40 ? 10.062 -54.094 -31.438 1 30.81 40 SER B C 1
ATOM 4583 O O . SER B 1 40 ? 8.852 -54 -31.672 1 30.81 40 SER B O 1
ATOM 4585 N N . VAL B 1 41 ? 10.555 -52.906 -31.156 1 34.94 41 VAL B N 1
ATOM 4586 C CA . VAL B 1 41 ? 10.203 -51.719 -31.906 1 34.94 41 VAL B CA 1
ATOM 4587 C C . VAL B 1 41 ? 10.086 -52.062 -33.406 1 34.94 41 VAL B C 1
ATOM 4589 O O . VAL B 1 41 ? 10.992 -52.656 -33.969 1 34.94 41 VAL B O 1
ATOM 4592 N N . PRO B 1 42 ? 8.906 -52.312 -33.906 1 35.09 42 PRO B N 1
ATOM 4593 C CA . PRO B 1 42 ? 8.977 -52.5 -35.375 1 35.09 42 PRO B CA 1
ATOM 4594 C C . PRO B 1 42 ? 10.07 -51.688 -36.031 1 35.09 42 PRO B C 1
ATOM 4596 O O . PRO B 1 42 ? 10.336 -50.562 -35.594 1 35.09 42 PRO B O 1
ATOM 4599 N N . THR B 1 43 ? 11.086 -52.312 -36.594 1 33.69 43 THR B N 1
ATOM 4600 C CA . THR B 1 43 ? 12.07 -51.656 -37.438 1 33.69 43 THR B CA 1
ATOM 4601 C C . THR B 1 43 ? 11.406 -50.656 -38.375 1 33.69 43 THR B C 1
ATOM 4603 O O . THR B 1 43 ? 10.688 -51.062 -39.281 1 33.69 43 THR B O 1
ATOM 4606 N N . VAL B 1 44 ? 10.898 -49.469 -37.875 1 38.34 44 VAL B N 1
ATOM 4607 C CA . VAL B 1 44 ? 10.672 -48.438 -38.875 1 38.34 44 VAL B CA 1
ATOM 4608 C C . VAL B 1 44 ? 11.703 -48.562 -40 1 38.34 44 VAL B C 1
ATOM 4610 O O . VAL B 1 44 ? 12.906 -48.656 -39.75 1 38.34 44 VAL B O 1
ATOM 4613 N N . SER B 1 45 ? 11.398 -49.094 -41.094 1 35.75 45 SER B N 1
ATOM 4614 C CA . SER B 1 45 ? 12.312 -48.969 -42.219 1 35.75 45 SER B CA 1
ATOM 4615 C C . SER B 1 45 ? 13.172 -47.719 -42.094 1 35.75 45 SER B C 1
ATOM 4617 O O . SER B 1 45 ? 12.727 -46.719 -41.531 1 35.75 45 SER B O 1
ATOM 4619 N N . GLN B 1 46 ? 14.508 -47.75 -42 1 39.31 46 GLN B N 1
ATOM 4620 C CA . GLN B 1 46 ? 15.633 -46.844 -41.906 1 39.31 46 GLN B CA 1
ATOM 4621 C C . GLN B 1 46 ? 15.273 -45.469 -42.469 1 39.31 46 GLN B C 1
ATOM 4623 O O . GLN B 1 46 ? 15.969 -44.469 -42.219 1 39.31 46 GLN B O 1
ATOM 4628 N N . GLU B 1 47 ? 14.469 -45.312 -43.594 1 45.47 47 GLU B N 1
ATOM 4629 C CA . GLU B 1 47 ? 14.656 -44.094 -44.375 1 45.47 47 GLU B CA 1
ATOM 4630 C C . GLU B 1 47 ? 13.953 -42.906 -43.688 1 45.47 47 GLU B C 1
ATOM 4632 O O . GLU B 1 47 ? 14.414 -41.75 -43.812 1 45.47 47 GLU B O 1
ATOM 4637 N N . SER B 1 48 ? 12.477 -42.906 -43.375 1 61.78 48 SER B N 1
ATOM 4638 C CA . SER B 1 48 ? 11.844 -41.594 -43.188 1 61.78 48 SER B CA 1
ATOM 4639 C C . SER B 1 48 ? 11.75 -41.25 -41.719 1 61.78 48 SER B C 1
ATOM 4641 O O . SER B 1 48 ? 11.492 -42.125 -40.875 1 61.78 48 SER B O 1
ATOM 4643 N N . SER B 1 49 ? 12.305 -40.156 -41.125 1 84.81 49 SER B N 1
ATOM 4644 C CA . SER B 1 49 ? 12.297 -39.562 -39.812 1 84.81 49 SER B CA 1
ATOM 4645 C C . SER B 1 49 ? 10.891 -39.5 -39.219 1 84.81 49 SER B C 1
ATOM 4647 O O . SER B 1 49 ? 9.961 -39.031 -39.875 1 84.81 49 SER B O 1
ATOM 4649 N N . PRO B 1 50 ? 10.609 -40.219 -37.969 1 94.69 50 PRO B N 1
ATOM 4650 C CA . PRO B 1 50 ? 9.25 -40.344 -37.438 1 94.69 50 PRO B CA 1
ATOM 4651 C C . PRO B 1 50 ? 8.625 -38.969 -37.094 1 94.69 50 PRO B C 1
ATOM 4653 O O . PRO B 1 50 ? 9.344 -38.031 -36.75 1 94.69 50 PRO B O 1
ATOM 4656 N N . LEU B 1 51 ? 7.309 -39 -37.25 1 97.88 51 LEU B N 1
ATOM 4657 C CA . LEU B 1 51 ? 6.512 -37.875 -36.719 1 97.88 51 LEU B CA 1
ATOM 4658 C C . LEU B 1 51 ? 5.996 -38.219 -35.312 1 97.88 51 LEU B C 1
ATOM 4660 O O . LEU B 1 51 ? 5.848 -39.406 -34.969 1 97.88 51 LEU B O 1
ATOM 4664 N N . ILE B 1 52 ? 5.836 -37.188 -34.531 1 98.5 52 ILE B N 1
ATOM 4665 C CA . ILE B 1 52 ? 5.305 -37.375 -33.188 1 98.5 52 ILE B CA 1
ATOM 4666 C C . ILE B 1 52 ? 3.984 -36.625 -33.031 1 98.5 52 ILE B C 1
ATOM 4668 O O . ILE B 1 52 ? 3.924 -35.406 -33.281 1 98.5 52 ILE B O 1
ATOM 4672 N N . LEU B 1 53 ? 2.949 -37.312 -32.656 1 98.81 53 LEU B N 1
ATOM 4673 C CA . LEU B 1 53 ? 1.688 -36.656 -32.312 1 98.81 53 LEU B CA 1
ATOM 4674 C C . LEU B 1 53 ? 1.652 -36.281 -30.828 1 98.81 53 LEU B C 1
ATOM 4676 O O . LEU B 1 53 ? 1.793 -37.156 -29.969 1 98.81 53 LEU B O 1
ATOM 4680 N N . THR B 1 54 ? 1.515 -35 -30.578 1 98.75 54 THR B N 1
ATOM 4681 C CA . THR B 1 54 ? 1.436 -34.531 -29.188 1 98.75 54 THR B CA 1
ATOM 4682 C C . THR B 1 54 ? 0.03 -34.031 -28.859 1 98.75 54 THR B C 1
ATOM 4684 O O . THR B 1 54 ? -0.627 -33.438 -29.703 1 98.75 54 THR B O 1
ATOM 4687 N N . ILE B 1 55 ? -0.438 -34.312 -27.641 1 98.75 55 ILE B N 1
ATOM 4688 C CA . ILE B 1 55 ? -1.729 -33.875 -27.125 1 98.75 55 ILE B CA 1
ATOM 4689 C C . ILE B 1 55 ? -1.533 -33.156 -25.781 1 98.75 55 ILE B C 1
ATOM 4691 O O . ILE B 1 55 ? -0.961 -33.719 -24.844 1 98.75 55 ILE B O 1
ATOM 4695 N N . ASP B 1 56 ? -1.973 -31.922 -25.719 1 98 56 ASP B N 1
ATOM 4696 C CA . ASP B 1 56 ? -1.894 -31.109 -24.516 1 98 56 ASP B CA 1
ATOM 4697 C C . ASP B 1 56 ? -3.281 -30.859 -23.922 1 98 56 ASP B C 1
ATOM 4699 O O . ASP B 1 56 ? -4.066 -30.078 -24.469 1 98 56 ASP B O 1
ATOM 4703 N N . VAL B 1 57 ? -3.561 -31.484 -22.766 1 98.06 57 VAL B N 1
ATOM 4704 C CA . VAL B 1 57 ? -4.828 -31.297 -22.078 1 98.06 57 VAL B CA 1
ATOM 4705 C C . VAL B 1 57 ? -4.645 -30.281 -20.953 1 98.06 57 VAL B C 1
ATOM 4707 O O . VAL B 1 57 ? -4.406 -30.656 -19.797 1 98.06 57 VAL B O 1
ATOM 4710 N N . GLY B 1 58 ? -4.895 -29.016 -21.297 1 94.69 58 GLY B N 1
ATOM 4711 C CA . GLY B 1 58 ? -4.684 -27.938 -20.344 1 94.69 58 GLY B CA 1
ATOM 4712 C C . GLY B 1 58 ? -5.969 -27.438 -19.719 1 94.69 58 GLY B C 1
ATOM 4713 O O . GLY B 1 58 ? -7.031 -28.031 -19.906 1 94.69 58 GLY B O 1
ATOM 4714 N N . THR B 1 59 ? -5.848 -26.391 -18.938 1 91.31 59 THR B N 1
ATOM 4715 C CA . THR B 1 59 ? -6.992 -25.812 -18.234 1 91.31 59 THR B CA 1
ATOM 4716 C C . THR B 1 59 ? -7.852 -25 -19.203 1 91.31 59 THR B C 1
ATOM 4718 O O . THR B 1 59 ? -9.078 -25.047 -19.141 1 91.31 59 THR B O 1
ATOM 4721 N N . SER B 1 60 ? -7.242 -24.328 -20.188 1 90.06 60 SER B N 1
ATOM 4722 C CA . SER B 1 60 ? -7.984 -23.453 -21.078 1 90.06 60 SER B CA 1
ATOM 4723 C C . SER B 1 60 ? -8.391 -24.188 -22.359 1 90.06 60 SER B C 1
ATOM 4725 O O . SER B 1 60 ? -9.453 -23.906 -22.922 1 90.06 60 SER B O 1
ATOM 4727 N N . SER B 1 61 ? -7.488 -25.062 -22.766 1 95.69 61 SER B N 1
ATOM 4728 C CA . SER B 1 61 ? -7.77 -25.719 -24.031 1 95.69 61 SER B CA 1
ATOM 4729 C C . SER B 1 61 ? -7.098 -27.094 -24.109 1 95.69 61 SER B C 1
ATOM 4731 O O . SER B 1 61 ? -6.254 -27.422 -23.266 1 95.69 61 SER B O 1
ATOM 4733 N N . THR B 1 62 ? -7.598 -27.859 -25.078 1 97.94 62 THR B N 1
ATOM 4734 C CA . THR B 1 62 ? -6.961 -29.094 -25.547 1 97.94 62 THR B CA 1
ATOM 4735 C C . THR B 1 62 ? -6.367 -28.906 -26.938 1 97.94 62 THR B C 1
ATOM 4737 O O . THR B 1 62 ? -7.051 -28.438 -27.844 1 97.94 62 THR B O 1
ATOM 4740 N N . ARG B 1 63 ? -5.066 -29.281 -27.031 1 97.69 63 ARG B N 1
ATOM 4741 C CA . ARG B 1 63 ? -4.363 -29.031 -28.297 1 97.69 63 ARG B CA 1
ATOM 4742 C C . ARG B 1 63 ? -3.639 -30.281 -28.781 1 97.69 63 ARG B C 1
ATOM 4744 O O . ARG B 1 63 ? -3.172 -31.078 -27.969 1 97.69 63 ARG B O 1
ATOM 4751 N N . ALA B 1 64 ? -3.566 -30.422 -30.078 1 98.69 64 ALA B N 1
ATOM 4752 C CA . ALA B 1 64 ? -2.742 -31.453 -30.703 1 98.69 64 ALA B CA 1
ATOM 4753 C C . ALA B 1 64 ? -1.849 -30.859 -31.781 1 98.69 64 ALA B C 1
ATOM 4755 O O . ALA B 1 64 ? -2.275 -29.969 -32.531 1 98.69 64 ALA B O 1
ATOM 4756 N N . ILE B 1 65 ? -0.646 -31.297 -31.812 1 98.25 65 ILE B N 1
ATOM 4757 C CA . ILE B 1 65 ? 0.317 -30.812 -32.781 1 98.25 65 ILE B CA 1
ATOM 4758 C C . ILE B 1 65 ? 1.142 -31.984 -33.312 1 98.25 65 ILE B C 1
ATOM 4760 O O . ILE B 1 65 ? 1.518 -32.875 -32.562 1 98.25 65 ILE B O 1
ATOM 4764 N N . LEU B 1 66 ? 1.41 -31.984 -34.594 1 98.12 66 LEU B N 1
ATOM 4765 C CA . LEU B 1 66 ? 2.34 -32.938 -35.188 1 98.12 66 LEU B CA 1
ATOM 4766 C C . LEU B 1 66 ? 3.748 -32.344 -35.25 1 98.12 66 LEU B C 1
ATOM 4768 O O . LEU B 1 66 ? 3.943 -31.25 -35.75 1 98.12 66 LEU B O 1
ATOM 4772 N N . PHE B 1 67 ? 4.711 -33.094 -34.719 1 97.75 67 PHE B N 1
ATOM 4773 C CA . PHE B 1 67 ? 6.102 -32.656 -34.719 1 97.75 67 PHE B CA 1
ATOM 4774 C C . PHE B 1 67 ? 6.957 -33.562 -35.594 1 97.75 67 PHE B C 1
ATOM 4776 O O . PHE B 1 67 ? 6.684 -34.75 -35.719 1 97.75 67 PHE B O 1
ATOM 4783 N N . ASP B 1 68 ? 8.039 -32.969 -36.156 1 97 68 ASP B N 1
ATOM 4784 C CA . ASP B 1 68 ? 9 -33.75 -36.906 1 97 68 ASP B CA 1
ATOM 4785 C C . ASP B 1 68 ? 10.125 -34.281 -36 1 97 68 ASP B C 1
ATOM 4787 O O . ASP B 1 68 ? 10.062 -34.125 -34.781 1 97 68 ASP B O 1
ATOM 4791 N N . ALA B 1 69 ? 11.086 -34.875 -36.562 1 96 69 ALA B N 1
ATOM 4792 C CA . ALA B 1 69 ? 12.148 -35.562 -35.812 1 96 69 ALA B CA 1
ATOM 4793 C C . ALA B 1 69 ? 13.109 -34.531 -35.219 1 96 69 ALA B C 1
ATOM 4795 O O . ALA B 1 69 ? 13.93 -34.875 -34.344 1 96 69 ALA B O 1
ATOM 4796 N N . GLN B 1 70 ? 12.922 -33.25 -35.594 1 94.69 70 GLN B N 1
ATOM 4797 C CA . GLN B 1 70 ? 13.711 -32.188 -35 1 94.69 70 GLN B CA 1
ATOM 4798 C C . GLN B 1 70 ? 12.906 -31.422 -33.938 1 94.69 70 GLN B C 1
ATOM 4800 O O . GLN B 1 70 ? 13.32 -30.359 -33.469 1 94.69 70 GLN B O 1
ATOM 4805 N N . ALA B 1 71 ? 11.758 -32 -33.594 1 96.25 71 ALA B N 1
ATOM 4806 C CA . ALA B 1 71 ? 10.852 -31.438 -32.594 1 96.25 71 ALA B CA 1
ATOM 4807 C C . ALA B 1 71 ? 10.367 -30.062 -33.031 1 96.25 71 ALA B C 1
ATOM 4809 O O . ALA B 1 71 ? 10.273 -29.141 -32.219 1 96.25 71 ALA B O 1
ATOM 4810 N N . ARG B 1 72 ? 10.148 -29.922 -34.312 1 95.06 72 ARG B N 1
ATOM 4811 C CA . ARG B 1 72 ? 9.508 -28.734 -34.875 1 95.06 72 ARG B CA 1
ATOM 4812 C C . ARG B 1 72 ? 8.086 -29.047 -35.312 1 95.06 72 ARG B C 1
ATOM 4814 O O . ARG B 1 72 ? 7.816 -30.109 -35.875 1 95.06 72 ARG B O 1
ATOM 4821 N N . PRO B 1 73 ? 7.223 -28.141 -35.031 1 95.5 73 PRO B N 1
ATOM 4822 C CA . PRO B 1 73 ? 5.848 -28.359 -35.469 1 95.5 73 PRO B CA 1
ATOM 4823 C C . PRO B 1 73 ? 5.734 -28.422 -37 1 95.5 73 PRO B C 1
ATOM 4825 O O . PRO B 1 73 ? 6.359 -27.625 -37.688 1 95.5 73 PRO B O 1
ATOM 4828 N N . LEU B 1 74 ? 5.008 -29.328 -37.438 1 95.25 74 LEU B N 1
ATOM 4829 C CA . LEU B 1 74 ? 4.703 -29.375 -38.875 1 95.25 74 LEU B CA 1
ATOM 4830 C C . LEU B 1 74 ? 3.68 -28.312 -39.25 1 95.25 74 LEU B C 1
ATOM 4832 O O . LEU B 1 74 ? 2.602 -28.25 -38.656 1 95.25 74 LEU B O 1
ATOM 4836 N N . PRO B 1 75 ? 4.016 -27.5 -40.25 1 93.94 75 PRO B N 1
ATOM 4837 C CA . PRO B 1 75 ? 3.102 -26.422 -40.625 1 93.94 75 PRO B CA 1
ATOM 4838 C C . PRO B 1 75 ? 1.702 -26.922 -40.969 1 93.94 75 PRO B C 1
ATOM 4840 O O . PRO B 1 75 ? 1.561 -27.906 -41.688 1 93.94 75 PRO B O 1
ATOM 4843 N N . GLY B 1 76 ? 0.745 -26.344 -40.406 1 93.94 76 GLY B N 1
ATOM 4844 C CA . GLY B 1 76 ? -0.639 -26.625 -40.75 1 93.94 76 GLY B CA 1
ATOM 4845 C C . GLY B 1 76 ? -1.223 -27.781 -39.969 1 93.94 76 GLY B C 1
ATOM 4846 O O . GLY B 1 76 ? -2.379 -28.156 -40.156 1 93.94 76 GLY B O 1
ATOM 4847 N N . HIS B 1 77 ? -0.49 -28.312 -39.062 1 96.44 77 HIS B N 1
ATOM 4848 C CA . HIS B 1 77 ? -0.953 -29.484 -38.312 1 96.44 77 HIS B CA 1
ATOM 4849 C C . HIS B 1 77 ? -1.075 -29.172 -36.812 1 96.44 77 HIS B C 1
ATOM 4851 O O . HIS B 1 77 ? -0.443 -29.828 -36 1 96.44 77 HIS B O 1
ATOM 4857 N N . VAL B 1 78 ? -1.871 -28.203 -36.562 1 96.62 78 VAL B N 1
ATOM 4858 C CA . VAL B 1 78 ? -2.219 -27.797 -35.219 1 96.62 78 VAL B CA 1
ATOM 4859 C C . VAL B 1 78 ? -3.738 -27.797 -35.031 1 96.62 78 VAL B C 1
ATOM 4861 O O . VAL B 1 78 ? -4.465 -27.312 -35.906 1 96.62 78 VAL B O 1
ATOM 4864 N N . ALA B 1 79 ? -4.207 -28.391 -34 1 98.19 79 ALA B N 1
ATOM 4865 C CA . ALA B 1 79 ? -5.629 -28.406 -33.656 1 98.19 79 ALA B CA 1
ATOM 4866 C C . ALA B 1 79 ? -5.848 -27.953 -32.219 1 98.19 79 ALA B C 1
ATOM 4868 O O . ALA B 1 79 ? -5.012 -28.219 -31.344 1 98.19 79 ALA B O 1
ATOM 4869 N N . GLN B 1 80 ? -6.926 -27.297 -31.984 1 97.69 80 GLN B N 1
ATOM 4870 C CA . GLN B 1 80 ? -7.219 -26.781 -30.641 1 97.69 80 GLN B CA 1
ATOM 4871 C C . GLN B 1 80 ? -8.727 -26.734 -30.391 1 97.69 80 GLN B C 1
ATOM 4873 O O . GLN B 1 80 ? -9.5 -26.406 -31.297 1 97.69 80 GLN B O 1
ATOM 4878 N N . ARG B 1 81 ? -9.109 -27.109 -29.203 1 98.12 81 ARG B N 1
ATOM 4879 C CA . ARG B 1 81 ? -10.477 -26.984 -28.719 1 98.12 81 ARG B CA 1
ATOM 4880 C C . ARG B 1 81 ? -10.5 -26.328 -27.328 1 98.12 81 ARG B C 1
ATOM 4882 O O . ARG B 1 81 ? -9.672 -26.641 -26.484 1 98.12 81 ARG B O 1
ATOM 4889 N N . ALA B 1 82 ? -11.484 -25.438 -27.172 1 96.88 82 ALA B N 1
ATOM 4890 C CA . ALA B 1 82 ? -11.617 -24.781 -25.875 1 96.88 82 ALA B CA 1
ATOM 4891 C C . ALA B 1 82 ? -12.172 -25.75 -24.828 1 96.88 82 ALA B C 1
ATOM 4893 O O . ALA B 1 82 ? -13.07 -26.547 -25.125 1 96.88 82 ALA B O 1
ATOM 4894 N N . ASN B 1 83 ? -11.578 -25.703 -23.672 1 96.62 83 ASN B N 1
ATOM 4895 C CA . ASN B 1 83 ? -12.117 -26.438 -22.531 1 96.62 83 ASN B CA 1
ATOM 4896 C C . ASN B 1 83 ? -13.102 -25.594 -21.719 1 96.62 83 ASN B C 1
ATOM 4898 O O . ASN B 1 83 ? -12.922 -24.391 -21.594 1 96.62 83 ASN B O 1
ATOM 4902 N N . ARG B 1 84 ? -14.086 -26.203 -21.156 1 95.44 84 ARG B N 1
ATOM 4903 C CA . ARG B 1 84 ? -15.109 -25.5 -20.375 1 95.44 84 ARG B CA 1
ATOM 4904 C C . ARG B 1 84 ? -14.938 -25.75 -18.891 1 95.44 84 ARG B C 1
ATOM 4906 O O . ARG B 1 84 ? -15.5 -26.703 -18.344 1 95.44 84 ARG B O 1
ATOM 4913 N N . LEU B 1 85 ? -14.234 -24.859 -18.25 1 94.5 85 LEU B N 1
ATOM 4914 C CA . LEU B 1 85 ? -14.047 -24.938 -16.812 1 94.5 85 LEU B CA 1
ATOM 4915 C C . LEU B 1 85 ? -15.297 -24.453 -16.078 1 94.5 85 LEU B C 1
ATOM 4917 O O . LEU B 1 85 ? -15.828 -23.391 -16.375 1 94.5 85 LEU B O 1
ATOM 4921 N N . GLU B 1 86 ? -15.812 -25.203 -15.18 1 95.5 86 GLU B N 1
ATOM 4922 C CA . GLU B 1 86 ? -16.922 -24.812 -14.312 1 95.5 86 GLU B CA 1
ATOM 4923 C C . GLU B 1 86 ? -16.406 -24.359 -12.945 1 95.5 86 GLU B C 1
ATOM 4925 O O . GLU B 1 86 ? -15.695 -25.094 -12.266 1 95.5 86 GLU B O 1
ATOM 4930 N N . THR B 1 87 ? -16.781 -23.172 -12.555 1 91.81 87 THR B N 1
ATOM 4931 C CA . THR B 1 87 ? -16.359 -22.641 -11.258 1 91.81 87 THR B CA 1
ATOM 4932 C C . THR B 1 87 ? -17.578 -22.266 -10.414 1 91.81 87 THR B C 1
ATOM 4934 O O . THR B 1 87 ? -18.672 -22.031 -10.953 1 91.81 87 THR B O 1
ATOM 4937 N N . THR B 1 88 ? -17.484 -22.297 -9.117 1 89.38 88 THR B N 1
ATOM 4938 C CA . THR B 1 88 ? -18.547 -21.891 -8.203 1 89.38 88 THR B CA 1
ATOM 4939 C C . THR B 1 88 ? -18.047 -20.859 -7.207 1 89.38 88 THR B C 1
ATOM 4941 O O . THR B 1 88 ? -16.828 -20.688 -7.031 1 89.38 88 THR B O 1
ATOM 4944 N N . ALA B 1 89 ? -18.953 -20.125 -6.551 1 79.38 89 ALA B N 1
ATOM 4945 C CA . ALA B 1 89 ? -18.625 -19.031 -5.645 1 79.38 89 ALA B CA 1
ATOM 4946 C C . ALA B 1 89 ? -17.891 -19.547 -4.41 1 79.38 89 ALA B C 1
ATOM 4948 O O . ALA B 1 89 ? -17.094 -18.812 -3.811 1 79.38 89 ALA B O 1
ATOM 4949 N N . ASP B 1 90 ? -18.047 -20.734 -4.129 1 84.88 90 ASP B N 1
ATOM 4950 C CA . ASP B 1 90 ? -17.438 -21.266 -2.92 1 84.88 90 ASP B CA 1
ATOM 4951 C C . ASP B 1 90 ? -16.031 -21.797 -3.207 1 84.88 90 ASP B C 1
ATOM 4953 O O . ASP B 1 90 ? -15.414 -22.438 -2.354 1 84.88 90 ASP B O 1
ATOM 4957 N N . GLY B 1 91 ? -15.562 -21.641 -4.477 1 88.75 91 GLY B N 1
ATOM 4958 C CA . GLY B 1 91 ? -14.188 -22 -4.801 1 88.75 91 GLY B CA 1
ATOM 4959 C C . GLY B 1 91 ? -14.094 -23.25 -5.664 1 88.75 91 GLY B C 1
ATOM 4960 O O . GLY B 1 91 ? -13 -23.781 -5.883 1 88.75 91 GLY B O 1
ATOM 4961 N N . GLY B 1 92 ? -15.141 -23.688 -6.164 1 92.62 92 GLY B N 1
ATOM 4962 C CA . GLY B 1 92 ? -15.164 -24.859 -7.016 1 92.62 92 GLY B CA 1
ATOM 4963 C C . GLY B 1 92 ? -14.516 -24.625 -8.367 1 92.62 92 GLY B C 1
ATOM 4964 O O . GLY B 1 92 ? -14.633 -23.547 -8.945 1 92.62 92 GLY B O 1
ATOM 4965 N N . ALA B 1 93 ? -13.836 -25.609 -8.852 1 94.62 93 ALA B N 1
ATOM 4966 C CA . ALA B 1 93 ? -13.234 -25.625 -10.188 1 94.62 93 ALA B CA 1
ATOM 4967 C C . ALA B 1 93 ? -13.156 -27.062 -10.719 1 94.62 93 ALA B C 1
ATOM 4969 O O . ALA B 1 93 ? -12.305 -27.844 -10.281 1 94.62 93 ALA B O 1
ATOM 4970 N N . VAL B 1 94 ? -14.031 -27.375 -11.711 1 97.62 94 VAL B N 1
ATOM 4971 C CA . VAL B 1 94 ? -14.117 -28.766 -12.156 1 97.62 94 VAL B CA 1
ATOM 4972 C C . VAL B 1 94 ? -14.352 -28.812 -13.664 1 97.62 94 VAL B C 1
ATOM 4974 O O . VAL B 1 94 ? -14.734 -27.812 -14.273 1 97.62 94 VAL B O 1
ATOM 4977 N N . PHE B 1 95 ? -14.008 -29.938 -14.211 1 97.81 95 PHE B N 1
ATOM 4978 C CA . PHE B 1 95 ? -14.352 -30.25 -15.594 1 97.81 95 PHE B CA 1
ATOM 4979 C C . PHE B 1 95 ? -15.281 -31.453 -15.656 1 97.81 95 PHE B C 1
ATOM 4981 O O . PHE B 1 95 ? -15.406 -32.219 -14.688 1 97.81 95 PHE B O 1
ATOM 4988 N N . ASP B 1 96 ? -15.961 -31.516 -16.797 1 97.94 96 ASP B N 1
ATOM 4989 C CA . ASP B 1 96 ? -16.625 -32.75 -17.188 1 97.94 96 ASP B CA 1
ATOM 4990 C C . ASP B 1 96 ? -15.672 -33.688 -17.953 1 97.94 96 ASP B C 1
ATOM 4992 O O . ASP B 1 96 ? -15.148 -33.281 -19 1 97.94 96 ASP B O 1
ATOM 4996 N N . ALA B 1 97 ? -15.484 -34.906 -17.422 1 98.12 97 ALA B N 1
ATOM 4997 C CA . ALA B 1 97 ? -14.516 -35.812 -18.031 1 98.12 97 ALA B CA 1
ATOM 4998 C C . ALA B 1 97 ? -14.898 -36.156 -19.453 1 98.12 97 ALA B C 1
ATOM 5000 O O . ALA B 1 97 ? -14.031 -36.312 -20.328 1 98.12 97 ALA B O 1
ATOM 5001 N N . GLY B 1 98 ? -16.125 -36.344 -19.672 1 97.62 98 GLY B N 1
ATOM 5002 C CA . GLY B 1 98 ? -16.609 -36.656 -21.016 1 97.62 98 GLY B CA 1
ATOM 5003 C C . GLY B 1 98 ? -16.312 -35.562 -22.016 1 97.62 98 GLY B C 1
ATOM 5004 O O . GLY B 1 98 ? -15.914 -35.812 -23.141 1 97.62 98 GLY B O 1
ATOM 5005 N N . HIS B 1 99 ? -16.547 -34.406 -21.609 1 97.56 99 HIS B N 1
ATOM 5006 C CA . HIS B 1 99 ? -16.281 -33.25 -22.484 1 97.56 99 HIS B CA 1
ATOM 5007 C C . HIS B 1 99 ? -14.805 -33.156 -22.844 1 97.56 99 HIS B C 1
ATOM 5009 O O . HIS B 1 99 ? -14.453 -32.812 -23.969 1 97.56 99 HIS B O 1
ATOM 5015 N N . LEU B 1 100 ? -13.953 -33.375 -21.906 1 98.19 100 LEU B N 1
ATOM 5016 C CA . LEU B 1 100 ? -12.516 -33.344 -22.172 1 98.19 100 LEU B CA 1
ATOM 5017 C C . LEU B 1 100 ? -12.117 -34.469 -23.141 1 98.19 100 LEU B C 1
ATOM 5019 O O . LEU B 1 100 ? -11.289 -34.25 -24.031 1 98.19 100 LEU B O 1
ATOM 5023 N N . LEU B 1 101 ? -12.711 -35.625 -22.922 1 98.31 101 LEU B N 1
ATOM 5024 C CA . LEU B 1 101 ? -12.469 -36.75 -23.828 1 98.31 101 LEU B CA 1
ATOM 5025 C C . LEU B 1 101 ? -12.891 -36.375 -25.25 1 98.31 101 LEU B C 1
ATOM 5027 O O . LEU B 1 101 ? -12.164 -36.656 -26.219 1 98.31 101 LEU B O 1
ATOM 5031 N N . GLU B 1 102 ? -14.023 -35.781 -25.344 1 98.38 102 GLU B N 1
ATOM 5032 C CA . GLU B 1 102 ? -14.516 -35.344 -26.656 1 98.38 102 GLU B CA 1
ATOM 5033 C C . GLU B 1 102 ? -13.539 -34.375 -27.312 1 98.38 102 GLU B C 1
ATOM 5035 O O . GLU B 1 102 ? -13.312 -34.469 -28.531 1 98.38 102 GLU B O 1
ATOM 5040 N N . ASN B 1 103 ? -13.055 -33.5 -26.547 1 98.62 103 ASN B N 1
ATOM 5041 C CA . ASN B 1 103 ? -12.086 -32.531 -27.062 1 98.62 103 ASN B CA 1
ATOM 5042 C C . ASN B 1 103 ? -10.828 -33.219 -27.578 1 98.62 103 ASN B C 1
ATOM 5044 O O . ASN B 1 103 ? -10.289 -32.875 -28.625 1 98.62 103 ASN B O 1
ATOM 5048 N N . VAL B 1 104 ? -10.344 -34.188 -26.828 1 98.75 104 VAL B N 1
ATOM 5049 C CA . VAL B 1 104 ? -9.141 -34.938 -27.234 1 98.75 104 VAL B CA 1
ATOM 5050 C C . VAL B 1 104 ? -9.398 -35.656 -28.531 1 98.75 104 VAL B C 1
ATOM 5052 O O . VAL B 1 104 ? -8.57 -35.625 -29.453 1 98.75 104 VAL B O 1
ATOM 5055 N N . VAL B 1 105 ? -10.5 -36.281 -28.641 1 98.75 105 VAL B N 1
ATOM 5056 C CA . VAL B 1 105 ? -10.859 -37.031 -29.844 1 98.75 105 VAL B CA 1
ATOM 5057 C C . VAL B 1 105 ? -10.922 -36.062 -31.031 1 98.75 105 VAL B C 1
ATOM 5059 O O . VAL B 1 105 ? -10.391 -36.344 -32.094 1 98.75 105 VAL B O 1
ATOM 5062 N N . ALA B 1 106 ? -11.508 -34.969 -30.781 1 98.75 106 ALA B N 1
ATOM 5063 C CA . ALA B 1 106 ? -11.711 -33.969 -31.844 1 98.75 106 ALA B CA 1
ATOM 5064 C C . ALA B 1 106 ? -10.375 -33.469 -32.375 1 98.75 106 ALA B C 1
ATOM 5066 O O . ALA B 1 106 ? -10.211 -33.312 -33.594 1 98.75 106 ALA B O 1
ATOM 5067 N N . VAL B 1 107 ? -9.453 -33.219 -31.547 1 98.75 107 VAL B N 1
ATOM 5068 C CA . VAL B 1 107 ? -8.188 -32.656 -32 1 98.75 107 VAL B CA 1
ATOM 5069 C C . VAL B 1 107 ? -7.367 -33.75 -32.719 1 98.75 107 VAL B C 1
ATOM 5071 O O . VAL B 1 107 ? -6.633 -33.469 -33.656 1 98.75 107 VAL B O 1
ATOM 5074 N N . ILE B 1 108 ? -7.445 -35 -32.25 1 98.62 108 ILE B N 1
ATOM 5075 C CA . ILE B 1 108 ? -6.77 -36.125 -32.938 1 98.62 108 ILE B CA 1
ATOM 5076 C C . ILE B 1 108 ? -7.344 -36.281 -34.344 1 98.62 108 ILE B C 1
ATOM 5078 O O . ILE B 1 108 ? -6.594 -36.375 -35.312 1 98.62 108 ILE B O 1
ATOM 5082 N N . ASP B 1 109 ? -8.656 -36.25 -34.438 1 98.62 109 ASP B N 1
ATOM 5083 C CA . ASP B 1 109 ? -9.328 -36.344 -35.75 1 98.62 109 ASP B CA 1
ATOM 5084 C C . ASP B 1 109 ? -8.82 -35.281 -36.719 1 98.62 109 ASP B C 1
ATOM 5086 O O . ASP B 1 109 ? -8.477 -35.562 -37.844 1 98.62 109 ASP B O 1
ATOM 5090 N N . GLN B 1 110 ? -8.812 -34.125 -36.219 1 98.56 110 GLN B N 1
ATOM 5091 C CA . GLN B 1 110 ? -8.43 -32.969 -37.062 1 98.56 110 GLN B CA 1
ATOM 5092 C C . GLN B 1 110 ? -7 -33.125 -37.562 1 98.56 110 GLN B C 1
ATOM 5094 O O . GLN B 1 110 ? -6.719 -32.875 -38.75 1 98.56 110 GLN B O 1
ATOM 5099 N N . ILE B 1 111 ? -6.105 -33.531 -36.719 1 98.5 111 ILE B N 1
ATOM 5100 C CA . ILE B 1 111 ? -4.707 -33.688 -37.094 1 98.5 111 ILE B CA 1
ATOM 5101 C C . ILE B 1 111 ? -4.582 -34.812 -38.125 1 98.5 111 ILE B C 1
ATOM 5103 O O . ILE B 1 111 ? -3.896 -34.656 -39.125 1 98.5 111 ILE B O 1
ATOM 5107 N N . LEU B 1 112 ? -5.195 -35.969 -37.906 1 97.81 112 LEU B N 1
ATOM 5108 C CA . LEU B 1 112 ? -5.07 -37.125 -38.781 1 97.81 112 LEU B CA 1
ATOM 5109 C C . LEU B 1 112 ? -5.711 -36.844 -40.125 1 97.81 112 LEU B C 1
ATOM 5111 O O . LEU B 1 112 ? -5.172 -37.25 -41.156 1 97.81 112 LEU B O 1
ATOM 5115 N N . ASP B 1 113 ? -6.863 -36.188 -40.094 1 97.19 113 ASP B N 1
ATOM 5116 C CA . ASP B 1 113 ? -7.512 -35.812 -41.344 1 97.19 113 ASP B CA 1
ATOM 5117 C C . ASP B 1 113 ? -6.602 -34.906 -42.188 1 97.19 113 ASP B C 1
ATOM 5119 O O . ASP B 1 113 ? -6.492 -35.094 -43.375 1 97.19 113 ASP B O 1
ATOM 5123 N N . GLY B 1 114 ? -6.023 -34 -41.562 1 96.5 114 GLY B N 1
ATOM 5124 C CA . GLY B 1 114 ? -5.137 -33.062 -42.25 1 96.5 114 GLY B CA 1
ATOM 5125 C C . GLY B 1 114 ? -3.848 -33.719 -42.719 1 96.5 114 GLY B C 1
ATOM 5126 O O . GLY B 1 114 ? -3.287 -33.312 -43.75 1 96.5 114 GLY B O 1
ATOM 5127 N N . ALA B 1 115 ? -3.377 -34.656 -41.938 1 95.94 115 ALA B N 1
ATOM 5128 C CA . ALA B 1 115 ? -2.113 -35.344 -42.25 1 95.94 115 ALA B CA 1
ATOM 5129 C C . ALA B 1 115 ? -2.271 -36.281 -43.438 1 95.94 115 ALA B C 1
ATOM 5131 O O . ALA B 1 115 ? -1.319 -36.531 -44.188 1 95.94 115 ALA B O 1
ATOM 5132 N N . GLY B 1 116 ? -3.41 -36.938 -43.656 1 94.44 116 GLY B N 1
ATOM 5133 C CA . GLY B 1 116 ? -3.6 -37.938 -44.719 1 94.44 116 GLY B CA 1
ATOM 5134 C C . GLY B 1 116 ? -2.627 -39.094 -44.625 1 94.44 116 GLY B C 1
ATOM 5135 O O . GLY B 1 116 ? -2.486 -39.719 -43.594 1 94.44 116 GLY B O 1
ATOM 5136 N N . PRO B 1 117 ? -1.942 -39.281 -45.625 1 92.88 117 PRO B N 1
ATOM 5137 C CA . PRO B 1 117 ? -1.021 -40.406 -45.656 1 92.88 117 PRO B CA 1
ATOM 5138 C C . PRO B 1 117 ? 0.153 -40.25 -44.688 1 92.88 117 PRO B C 1
ATOM 5140 O O . PRO B 1 117 ? 0.762 -41.25 -44.281 1 92.88 117 PRO B O 1
ATOM 5143 N N . LEU B 1 118 ? 0.444 -39.031 -44.406 1 93.56 118 LEU B N 1
ATOM 5144 C CA . LEU B 1 118 ? 1.541 -38.719 -43.5 1 93.56 118 LEU B CA 1
ATOM 5145 C C . LEU B 1 118 ? 1.26 -39.312 -42.125 1 93.56 118 LEU B C 1
ATOM 5147 O O . LEU B 1 118 ? 2.182 -39.5 -41.312 1 93.56 118 LEU B O 1
ATOM 5151 N N . ALA B 1 119 ? 0.02 -39.594 -41.844 1 96 119 ALA B N 1
ATOM 5152 C CA . ALA B 1 119 ? -0.376 -40.125 -40.531 1 96 119 ALA B CA 1
ATOM 5153 C C . ALA B 1 119 ? 0.312 -41.438 -40.25 1 96 119 ALA B C 1
ATOM 5155 O O . ALA B 1 119 ? 0.583 -41.781 -39.094 1 96 119 ALA B O 1
ATOM 5156 N N . HIS B 1 120 ? 0.64 -42.125 -41.25 1 95.06 120 HIS B N 1
ATOM 5157 C CA . HIS B 1 120 ? 1.254 -43.438 -41.094 1 95.06 120 HIS B CA 1
ATOM 5158 C C . HIS B 1 120 ? 2.723 -43.312 -40.688 1 95.06 120 HIS B C 1
ATOM 5160 O O . HIS B 1 120 ? 3.354 -44.281 -40.312 1 95.06 120 HIS B O 1
ATOM 5166 N N . GLN B 1 121 ? 3.229 -42.094 -40.719 1 96.06 121 GLN B N 1
ATOM 5167 C CA . GLN B 1 121 ? 4.605 -41.844 -40.312 1 96.06 121 GLN B CA 1
ATOM 5168 C C . GLN B 1 121 ? 4.691 -41.531 -38.812 1 96.06 121 GLN B C 1
ATOM 5170 O O . GLN B 1 121 ? 5.781 -41.344 -38.281 1 96.06 121 GLN B O 1
ATOM 5175 N N . ILE B 1 122 ? 3.594 -41.469 -38.188 1 97.94 122 ILE B N 1
ATOM 5176 C CA . ILE B 1 122 ? 3.588 -41.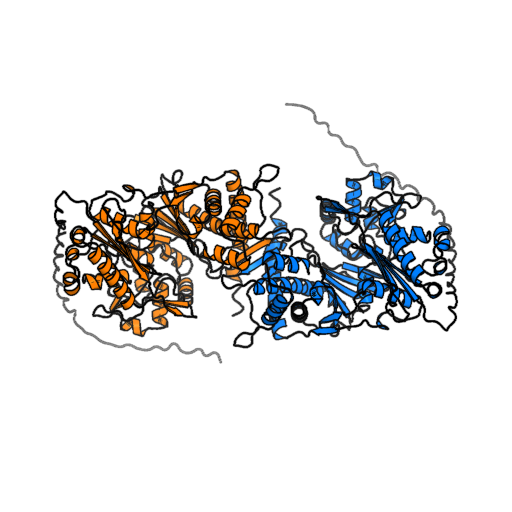188 -36.75 1 97.94 122 ILE B CA 1
ATOM 5177 C C . ILE B 1 122 ? 4.191 -42.375 -36 1 97.94 122 ILE B C 1
ATOM 5179 O O . ILE B 1 122 ? 3.693 -43.5 -36.125 1 97.94 122 ILE B O 1
ATOM 5183 N N . GLY B 1 123 ? 5.266 -42.031 -35.25 1 97.56 123 GLY B N 1
ATOM 5184 C CA . GLY B 1 123 ? 6 -43.062 -34.562 1 97.56 123 GLY B CA 1
ATOM 5185 C C . GLY B 1 123 ? 5.652 -43.188 -33.094 1 97.56 123 GLY B C 1
ATOM 5186 O O . GLY B 1 123 ? 5.941 -44.219 -32.469 1 97.56 123 GLY B O 1
ATOM 5187 N N . ALA B 1 124 ? 5.031 -42.188 -32.562 1 98.25 124 ALA B N 1
ATOM 5188 C CA . ALA B 1 124 ? 4.621 -42.219 -31.156 1 98.25 124 ALA B CA 1
ATOM 5189 C C . ALA B 1 124 ? 3.588 -41.125 -30.875 1 98.25 124 ALA B C 1
ATOM 5191 O O . ALA B 1 124 ? 3.496 -40.125 -31.609 1 98.25 124 ALA B O 1
ATOM 5192 N N . VAL B 1 125 ? 2.816 -41.312 -29.844 1 98.62 125 VAL B N 1
ATOM 5193 C CA . VAL B 1 125 ? 1.891 -40.344 -29.312 1 98.62 125 VAL B CA 1
ATOM 5194 C C . VAL B 1 125 ? 2.264 -40 -27.875 1 98.62 125 VAL B C 1
ATOM 5196 O O . VAL B 1 125 ? 2.504 -40.906 -27.062 1 98.62 125 VAL B O 1
ATOM 5199 N N . ALA B 1 126 ? 2.432 -38.75 -27.609 1 98.69 126 ALA B N 1
ATOM 5200 C CA . ALA B 1 126 ? 2.68 -38.281 -26.234 1 98.69 126 ALA B CA 1
ATOM 5201 C C . ALA B 1 126 ? 1.618 -37.281 -25.797 1 98.69 126 ALA B C 1
ATOM 5203 O O . ALA B 1 126 ? 1.204 -36.438 -26.578 1 98.69 126 ALA B O 1
ATOM 5204 N N . MET B 1 127 ? 1.192 -37.406 -24.547 1 98.5 127 MET B N 1
ATOM 5205 C CA . MET B 1 127 ? 0.144 -36.562 -24 1 98.5 127 MET B CA 1
ATOM 5206 C C . MET B 1 127 ? 0.54 -36 -22.625 1 98.5 127 MET B C 1
ATOM 5208 O O . MET B 1 127 ? 1.105 -36.75 -21.812 1 98.5 127 MET B O 1
ATOM 5212 N N . ASP B 1 128 ? 0.308 -34.719 -22.484 1 98.12 128 ASP B N 1
ATOM 5213 C CA . ASP B 1 128 ? 0.403 -34.156 -21.141 1 98.12 128 ASP B CA 1
ATOM 5214 C C . ASP B 1 128 ? -0.98 -33.844 -20.578 1 98.12 128 ASP B C 1
ATOM 5216 O O . ASP B 1 128 ? -1.975 -33.875 -21.297 1 98.12 128 ASP B O 1
ATOM 5220 N N . THR B 1 129 ? -1.032 -33.625 -19.312 1 97.56 129 THR B N 1
ATOM 5221 C CA . THR B 1 129 ? -2.266 -33.25 -18.625 1 97.56 129 THR B CA 1
ATOM 5222 C C . THR B 1 129 ? -1.993 -32.219 -17.547 1 97.56 129 THR B C 1
ATOM 5224 O O . THR B 1 129 ? -0.891 -32.156 -17 1 97.56 129 THR B O 1
ATOM 5227 N N . LEU B 1 130 ? -3.037 -31.391 -17.344 1 95.81 130 LEU B N 1
ATOM 5228 C CA . LEU B 1 130 ? -2.947 -30.562 -16.141 1 95.81 130 LEU B CA 1
ATOM 5229 C C . LEU B 1 130 ? -2.744 -31.438 -14.906 1 95.81 130 LEU B C 1
ATOM 5231 O O . LEU B 1 130 ? -3.35 -32.5 -14.789 1 95.81 130 LEU B O 1
ATOM 5235 N N . VAL B 1 131 ? -1.838 -31.016 -14.07 1 95.12 131 VAL B N 1
ATOM 5236 C CA . VAL B 1 131 ? -1.485 -31.828 -12.906 1 95.12 131 VAL B CA 1
ATOM 5237 C C . VAL B 1 131 ? -2.396 -31.469 -11.734 1 95.12 131 VAL B C 1
ATOM 5239 O O . VAL B 1 131 ? -3.084 -30.453 -11.766 1 95.12 131 VAL B O 1
ATOM 5242 N N . GLY B 1 132 ? -2.426 -32.375 -10.773 1 94.94 132 GLY B N 1
ATOM 5243 C CA . GLY B 1 132 ? -3.205 -32.125 -9.578 1 94.94 132 GLY B CA 1
ATOM 5244 C C . GLY B 1 132 ? -4.699 -32.312 -9.789 1 94.94 132 GLY B C 1
ATOM 5245 O O . GLY B 1 132 ? -5.5 -31.594 -9.164 1 94.94 132 GLY B O 1
ATOM 5246 N N . ASN B 1 133 ? -5.062 -33.094 -10.703 1 97.44 133 ASN B N 1
ATOM 5247 C CA . ASN B 1 133 ? -6.48 -33.344 -10.945 1 97.44 133 ASN B CA 1
ATOM 5248 C C . ASN B 1 133 ? -6.883 -34.75 -10.5 1 97.44 133 ASN B C 1
ATOM 5250 O O . ASN B 1 133 ? -6.027 -35.594 -10.297 1 97.44 133 ASN B O 1
ATOM 5254 N N . LEU B 1 134 ? -8.172 -34.938 -10.344 1 98.31 134 LEU B N 1
ATOM 5255 C CA . LEU B 1 134 ? -8.703 -36.188 -9.828 1 98.31 134 LEU B CA 1
ATOM 5256 C C . LEU B 1 134 ? -10.078 -36.5 -10.414 1 98.31 134 LEU B C 1
ATOM 5258 O O . LEU B 1 134 ? -10.93 -35.594 -10.477 1 98.31 134 LEU B O 1
ATOM 5262 N N . VAL B 1 135 ? -10.281 -37.719 -10.836 1 98.5 135 VAL B N 1
ATOM 5263 C CA . VAL B 1 135 ? -11.586 -38.188 -11.281 1 98.5 135 VAL B CA 1
ATOM 5264 C C . VAL B 1 135 ? -11.828 -39.594 -10.75 1 98.5 135 VAL B C 1
ATOM 5266 O O . VAL B 1 135 ? -10.906 -40.406 -10.672 1 98.5 135 VAL B O 1
ATOM 5269 N N . GLY B 1 136 ? -13.023 -39.875 -10.328 1 98.5 136 GLY B N 1
ATOM 5270 C CA . GLY B 1 136 ? -13.438 -41.188 -9.891 1 98.5 136 GLY B CA 1
ATOM 5271 C C . GLY B 1 136 ? -14.148 -42 -10.969 1 98.5 136 GLY B C 1
ATOM 5272 O O . GLY B 1 136 ? -15.039 -41.469 -11.648 1 98.5 136 GLY B O 1
ATOM 5273 N N . LEU B 1 137 ? -13.703 -43.281 -11.086 1 98.44 137 LEU B N 1
ATOM 5274 C CA . LEU B 1 137 ? -14.273 -44.156 -12.094 1 98.44 137 LEU B CA 1
ATOM 5275 C C . LEU B 1 137 ? -15.008 -45.312 -11.445 1 98.44 137 LEU B C 1
ATOM 5277 O O . LEU B 1 137 ? -14.586 -45.812 -10.406 1 98.44 137 LEU B O 1
ATOM 5281 N N . ASP B 1 138 ? -16.047 -45.781 -12.102 1 97.31 138 ASP B N 1
ATOM 5282 C CA . ASP B 1 138 ? -16.75 -46.969 -11.625 1 97.31 138 ASP B CA 1
ATOM 5283 C C . ASP B 1 138 ? -16.062 -48.25 -12.109 1 97.31 138 ASP B C 1
ATOM 5285 O O . ASP B 1 138 ? -14.953 -48.188 -12.656 1 97.31 138 ASP B O 1
ATOM 5289 N N . ALA B 1 139 ? -16.656 -49.344 -11.898 1 95.25 139 ALA B N 1
ATOM 5290 C CA . ALA B 1 139 ? -16.078 -50.656 -12.211 1 95.25 139 ALA B CA 1
ATOM 5291 C C . ALA B 1 139 ? -15.914 -50.844 -13.719 1 95.25 139 ALA B C 1
ATOM 5293 O O . ALA B 1 139 ? -15.047 -51.594 -14.164 1 95.25 139 ALA B O 1
ATOM 5294 N N . GLN B 1 140 ? -16.703 -50.125 -14.492 1 94.75 140 GLN B N 1
ATOM 5295 C CA . GLN B 1 140 ? -16.641 -50.219 -15.953 1 94.75 140 GLN B CA 1
ATOM 5296 C C . GLN B 1 140 ? -15.648 -49.188 -16.516 1 94.75 140 GLN B C 1
ATOM 5298 O O . GLN B 1 140 ? -15.461 -49.125 -17.734 1 94.75 140 GLN B O 1
ATOM 5303 N N . GLY B 1 141 ? -15.07 -48.469 -15.641 1 95.88 141 GLY B N 1
ATOM 5304 C CA . GLY B 1 141 ? -14.094 -47.5 -16.078 1 95.88 141 GLY B CA 1
ATOM 5305 C C . GLY B 1 141 ? -14.719 -46.188 -16.531 1 95.88 141 GLY B C 1
ATOM 5306 O O . GLY B 1 141 ? -14.102 -45.406 -17.266 1 95.88 141 GLY B O 1
ATOM 5307 N N . LYS B 1 142 ? -15.961 -45.969 -16.125 1 96.38 142 LYS B N 1
ATOM 5308 C CA . LYS B 1 142 ? -16.672 -44.75 -16.484 1 96.38 142 LYS B CA 1
ATOM 5309 C C . LYS B 1 142 ? -16.609 -43.719 -15.352 1 96.38 142 LYS B C 1
ATOM 5311 O O . LYS B 1 142 ? -16.719 -44.094 -14.18 1 96.38 142 LYS B O 1
ATOM 5316 N N . PRO B 1 143 ? -16.484 -42.438 -15.758 1 98 143 PRO B N 1
ATOM 5317 C CA . PRO B 1 143 ? -16.422 -41.406 -14.719 1 98 143 PRO B CA 1
ATOM 5318 C C . PRO B 1 143 ? -17.719 -41.281 -13.922 1 98 143 PRO B C 1
ATOM 5320 O O . PRO B 1 143 ? -18.812 -41.312 -14.5 1 98 143 PRO B O 1
ATOM 5323 N N . VAL B 1 144 ? -17.609 -41.125 -12.609 1 97 144 VAL B N 1
ATOM 5324 C CA . VAL B 1 144 ? -18.797 -40.969 -11.766 1 97 144 VAL B CA 1
ATOM 5325 C C . VAL B 1 144 ? -18.656 -39.719 -10.914 1 97 144 VAL B C 1
ATOM 5327 O O . VAL B 1 144 ? -19.562 -39.375 -10.141 1 97 144 VAL B O 1
ATOM 5330 N N . THR B 1 145 ? -17.562 -39.031 -10.961 1 97.75 145 THR B N 1
ATOM 5331 C CA . THR B 1 145 ? -17.344 -37.719 -10.352 1 97.75 145 THR B CA 1
ATOM 5332 C C . THR B 1 145 ? -16.938 -36.688 -11.406 1 97.75 145 THR B C 1
ATOM 5334 O O . THR B 1 145 ? -16.578 -37.062 -12.531 1 97.75 145 THR B O 1
ATOM 5337 N N . PRO B 1 146 ? -17.062 -35.375 -11.125 1 97.75 146 PRO B N 1
ATOM 5338 C CA . PRO B 1 146 ? -16.359 -34.406 -11.969 1 97.75 146 PRO B CA 1
ATOM 5339 C C . PRO B 1 146 ? -14.844 -34.562 -11.906 1 97.75 146 PRO B C 1
ATOM 5341 O O . PRO B 1 146 ? -14.336 -35.375 -11.125 1 97.75 146 PRO B O 1
ATOM 5344 N N . VAL B 1 147 ? -14.156 -33.938 -12.789 1 98.44 147 VAL B N 1
ATOM 5345 C CA . VAL B 1 147 ? -12.711 -33.812 -12.695 1 98.44 147 VAL B CA 1
ATOM 5346 C C . VAL B 1 147 ? -12.336 -32.625 -11.82 1 98.44 147 VAL B C 1
ATOM 5348 O O . VAL B 1 147 ? -12.461 -31.469 -12.242 1 98.44 147 VAL B O 1
ATOM 5351 N N . PHE B 1 148 ? -11.93 -32.906 -10.609 1 97.88 148 PHE B N 1
ATOM 5352 C CA . PHE B 1 148 ? -11.445 -31.844 -9.734 1 97.88 148 PHE B CA 1
ATOM 5353 C C . PHE B 1 148 ? -10.047 -31.406 -10.148 1 97.88 148 PHE B C 1
ATOM 5355 O O . PHE B 1 148 ? -9.18 -32.25 -10.43 1 97.88 148 PHE B O 1
ATOM 5362 N N . ILE B 1 149 ? -9.859 -30.109 -10.188 1 96.56 149 ILE B N 1
ATOM 5363 C CA . ILE B 1 149 ? -8.523 -29.688 -10.609 1 96.56 149 ILE B CA 1
ATOM 5364 C C . ILE B 1 149 ? -7.828 -28.953 -9.477 1 96.56 149 ILE B C 1
ATOM 5366 O O . ILE B 1 149 ? -8.43 -28.703 -8.43 1 96.56 149 ILE B O 1
ATOM 5370 N N . TYR B 1 150 ? -6.609 -28.625 -9.664 1 92.75 150 TYR B N 1
ATOM 5371 C CA . TYR B 1 150 ? -5.723 -28.016 -8.68 1 92.75 150 TYR B CA 1
ATOM 5372 C C . TYR B 1 150 ? -6.297 -26.703 -8.164 1 92.75 150 TYR B C 1
ATOM 5374 O O . TYR B 1 150 ? -6.023 -26.297 -7.027 1 92.75 150 TYR B O 1
ATOM 5382 N N . ALA B 1 151 ? -7.16 -26.047 -8.938 1 88.94 151 ALA B N 1
ATOM 5383 C CA . ALA B 1 151 ? -7.656 -24.703 -8.633 1 88.94 151 ALA B CA 1
ATOM 5384 C C . ALA B 1 151 ? -8.891 -24.766 -7.742 1 88.94 151 ALA B C 1
ATOM 5386 O O . ALA B 1 151 ? -9.383 -23.734 -7.277 1 88.94 151 ALA B O 1
ATOM 5387 N N . ASP B 1 152 ? -9.398 -25.969 -7.516 1 93.5 152 ASP B N 1
ATOM 5388 C CA . ASP B 1 152 ? -10.539 -26.141 -6.621 1 93.5 152 ASP B CA 1
ATOM 5389 C C . ASP B 1 152 ? -10.117 -25.984 -5.16 1 93.5 152 ASP B C 1
ATOM 5391 O O . ASP B 1 152 ? -9.398 -26.844 -4.629 1 93.5 152 ASP B O 1
ATOM 5395 N N . THR B 1 153 ? -10.609 -24.984 -4.473 1 90.94 153 THR B N 1
ATOM 5396 C CA . THR B 1 153 ? -10.094 -24.656 -3.146 1 90.94 153 THR B CA 1
ATOM 5397 C C . THR B 1 153 ? -11.117 -25.016 -2.068 1 90.94 153 THR B C 1
ATOM 5399 O O . THR B 1 153 ? -10.945 -24.641 -0.903 1 90.94 153 THR B O 1
ATOM 5402 N N . ARG B 1 154 ? -12.18 -25.703 -2.4 1 93.06 154 ARG B N 1
ATOM 5403 C CA . ARG B 1 154 ? -13.242 -26.031 -1.448 1 93.06 154 ARG B CA 1
ATOM 5404 C C . ARG B 1 154 ? -12.711 -26.906 -0.315 1 93.06 154 ARG B C 1
ATOM 5406 O O . ARG B 1 154 ? -13.359 -27.031 0.726 1 93.06 154 ARG B O 1
ATOM 5413 N N . ASN B 1 155 ? -11.461 -27.391 -0.528 1 96 155 ASN B N 1
ATOM 5414 C CA . ASN B 1 155 ? -10.852 -28.25 0.475 1 96 155 ASN B CA 1
ATOM 5415 C C . ASN B 1 155 ? -9.883 -27.484 1.365 1 96 155 ASN B C 1
ATOM 5417 O O . ASN B 1 155 ? -8.992 -28.078 1.982 1 96 155 ASN B O 1
ATOM 5421 N N . ALA B 1 156 ? -9.984 -26.25 1.47 1 92.56 156 ALA B N 1
ATOM 5422 C CA . ALA B 1 156 ? -9.07 -25.406 2.244 1 92.56 156 ALA B CA 1
ATOM 5423 C C . ALA B 1 156 ? -9.109 -25.781 3.725 1 92.56 156 ALA B C 1
ATOM 5425 O O . ALA B 1 156 ? -8.062 -25.906 4.371 1 92.56 156 ALA B O 1
ATOM 5426 N N . ALA B 1 157 ? -10.305 -25.953 4.273 1 94.38 157 ALA B N 1
ATOM 5427 C CA . ALA B 1 157 ? -10.453 -26.344 5.676 1 94.38 157 ALA B CA 1
ATOM 5428 C C . ALA B 1 157 ? -9.82 -27.703 5.945 1 94.38 157 ALA B C 1
ATOM 5430 O O . ALA B 1 157 ? -9.258 -27.938 7.012 1 94.38 157 ALA B O 1
ATOM 5431 N N . ASP B 1 158 ? -9.938 -28.531 5 1 96.62 158 ASP B N 1
ATOM 5432 C CA . ASP B 1 158 ? -9.367 -29.875 5.125 1 96.62 158 ASP B CA 1
ATOM 5433 C C . ASP B 1 158 ? -7.84 -29.812 5.113 1 96.62 158 ASP B C 1
ATOM 5435 O O . ASP B 1 158 ? -7.18 -30.547 5.852 1 96.62 158 ASP B O 1
ATOM 5439 N N . ALA B 1 159 ? -7.289 -29.016 4.27 1 95.44 159 ALA B N 1
ATOM 5440 C CA . ALA B 1 159 ? -5.84 -28.812 4.258 1 95.44 159 ALA B CA 1
ATOM 5441 C C . ALA B 1 159 ? -5.344 -28.281 5.598 1 95.44 159 ALA B C 1
ATOM 5443 O O . ALA B 1 159 ? -4.34 -28.766 6.133 1 95.44 159 ALA B O 1
ATOM 5444 N N . GLN B 1 160 ? -6.07 -27.375 6.098 1 93.88 160 GLN B N 1
ATOM 5445 C CA . GLN B 1 160 ? -5.715 -26.812 7.398 1 93.88 160 GLN B CA 1
ATOM 5446 C C . GLN B 1 160 ? -5.777 -27.875 8.492 1 93.88 160 GLN B C 1
ATOM 5448 O O . GLN B 1 160 ? -4.883 -27.953 9.336 1 93.88 160 GLN B O 1
ATOM 5453 N N . ALA B 1 161 ? -6.832 -28.609 8.492 1 96.31 161 ALA B N 1
ATOM 5454 C CA . ALA B 1 161 ? -6.992 -29.672 9.469 1 96.31 161 ALA B CA 1
ATOM 5455 C C . ALA B 1 161 ? -5.848 -30.688 9.375 1 96.31 161 ALA B C 1
ATOM 5457 O O . ALA B 1 161 ? -5.336 -31.156 10.391 1 96.31 161 ALA B O 1
ATOM 5458 N N . LEU B 1 162 ? -5.496 -31.016 8.188 1 96.94 162 LEU B N 1
ATOM 5459 C CA . LEU B 1 162 ? -4.402 -31.953 7.98 1 96.94 162 LEU B CA 1
ATOM 5460 C C . LEU B 1 162 ? -3.094 -31.391 8.531 1 96.94 162 LEU B C 1
ATOM 5462 O O . LEU B 1 162 ? -2.305 -32.125 9.133 1 96.94 162 LEU B O 1
ATOM 5466 N N . ARG B 1 163 ? -2.82 -30.125 8.297 1 95.75 163 ARG B N 1
ATOM 5467 C CA . ARG B 1 163 ? -1.619 -29.484 8.828 1 95.75 163 ARG B CA 1
ATOM 5468 C C . ARG B 1 163 ? -1.589 -29.562 10.352 1 95.75 163 ARG B C 1
ATOM 5470 O O . ARG B 1 163 ? -0.545 -29.828 10.945 1 95.75 163 ARG B O 1
ATOM 5477 N N . GLN B 1 164 ? -2.719 -29.328 10.898 1 95.44 164 GLN B N 1
ATOM 5478 C CA . GLN B 1 164 ? -2.822 -29.375 12.352 1 95.44 164 GLN B CA 1
ATOM 5479 C C . GLN B 1 164 ? -2.596 -30.797 12.867 1 95.44 164 GLN B C 1
ATOM 5481 O O . GLN B 1 164 ? -1.89 -31 13.859 1 95.44 164 GLN B O 1
ATOM 5486 N N . GLU B 1 165 ? -3.129 -31.719 12.227 1 96.62 165 GLU B N 1
ATOM 5487 C CA . GLU B 1 165 ? -2.992 -33.125 12.602 1 96.62 165 GLU B CA 1
ATOM 5488 C C . GLU B 1 165 ? -1.541 -33.594 12.5 1 96.62 165 GLU B C 1
ATOM 5490 O O . GLU B 1 165 ? -1.061 -34.344 13.352 1 96.62 165 GLU B O 1
ATOM 5495 N N . LEU B 1 166 ? -0.906 -33.156 11.484 1 96.75 166 LEU B N 1
ATOM 5496 C CA . LEU B 1 166 ? 0.454 -33.625 11.211 1 96.75 166 LEU B CA 1
ATOM 5497 C C . LEU B 1 166 ? 1.456 -32.906 12.109 1 96.75 166 LEU B C 1
ATOM 5499 O O . LEU B 1 166 ? 2.459 -33.5 12.523 1 96.75 166 LEU B O 1
ATOM 5503 N N . GLY B 1 167 ? 1.172 -31.594 12.422 1 95.62 167 GLY B N 1
ATOM 5504 C CA . GLY B 1 167 ? 2.148 -30.781 13.125 1 95.62 167 GLY B CA 1
ATOM 5505 C C . GLY B 1 167 ? 3.383 -30.484 12.297 1 95.62 167 GLY B C 1
ATOM 5506 O O . GLY B 1 167 ? 3.502 -30.953 11.164 1 95.62 167 GLY B O 1
ATOM 5507 N N . PRO B 1 168 ? 4.328 -29.797 12.883 1 93.81 168 PRO B N 1
ATOM 5508 C CA . PRO B 1 168 ? 5.516 -29.391 12.125 1 93.81 168 PRO B CA 1
ATOM 5509 C C . PRO B 1 168 ? 6.367 -30.578 11.68 1 93.81 168 PRO B C 1
ATOM 5511 O O . PRO B 1 168 ? 6.836 -30.609 10.539 1 93.81 168 PRO B O 1
ATOM 5514 N N . GLU B 1 169 ? 6.508 -31.531 12.508 1 96.25 169 GLU B N 1
ATOM 5515 C CA . GLU B 1 169 ? 7.336 -32.688 12.195 1 96.25 169 GLU B CA 1
ATOM 5516 C C . GLU B 1 169 ? 6.68 -33.562 11.125 1 96.25 169 GLU B C 1
ATOM 5518 O O . GLU B 1 169 ? 7.352 -34.062 10.203 1 96.25 169 GLU B O 1
ATOM 5523 N N . GLY B 1 170 ? 5.371 -33.812 11.289 1 97.12 170 GLY B N 1
ATOM 5524 C CA . GLY B 1 170 ? 4.637 -34.562 10.297 1 97.12 170 GLY B CA 1
ATOM 5525 C C . GLY B 1 170 ? 4.617 -33.938 8.93 1 97.12 170 GLY B C 1
ATOM 5526 O O . GLY B 1 170 ? 4.727 -34.625 7.91 1 97.12 170 GLY B O 1
ATOM 5527 N N . MET B 1 171 ? 4.512 -32.625 8.922 1 96.81 171 MET B N 1
ATOM 5528 C CA . MET B 1 171 ? 4.52 -31.906 7.664 1 96.81 171 MET B CA 1
ATOM 5529 C C . MET B 1 171 ? 5.879 -32 6.977 1 96.81 171 MET B C 1
ATOM 5531 O O . MET B 1 171 ? 5.949 -32.219 5.766 1 96.81 171 MET B O 1
ATOM 5535 N N . ALA B 1 172 ? 6.883 -31.906 7.781 1 96.56 172 ALA B N 1
ATOM 5536 C CA . ALA B 1 172 ? 8.234 -32 7.23 1 96.56 172 ALA B CA 1
ATOM 5537 C C . ALA B 1 172 ? 8.484 -33.406 6.676 1 96.56 172 ALA B C 1
ATOM 5539 O O . ALA B 1 172 ? 9.094 -33.562 5.613 1 96.56 172 ALA B O 1
ATOM 5540 N N . ALA B 1 173 ? 8.031 -34.375 7.375 1 97.44 173 ALA B N 1
ATOM 5541 C CA . ALA B 1 173 ? 8.219 -35.75 6.957 1 97.44 173 ALA B CA 1
ATOM 5542 C C . ALA B 1 173 ? 7.461 -36.031 5.66 1 97.44 173 ALA B C 1
ATOM 5544 O O . ALA B 1 173 ? 8 -36.656 4.742 1 97.44 173 ALA B O 1
ATOM 5545 N N . SER B 1 174 ? 6.254 -35.625 5.602 1 97.88 174 SER B N 1
ATOM 5546 C CA . SER B 1 174 ? 5.453 -35.844 4.398 1 97.88 174 SER B CA 1
ATOM 5547 C C . SER B 1 174 ? 6.062 -35.094 3.207 1 97.88 174 SER B C 1
ATOM 5549 O O . SER B 1 174 ? 6.141 -35.656 2.107 1 97.88 174 SER B O 1
ATOM 5551 N N . HIS B 1 175 ? 6.465 -33.906 3.465 1 97.94 175 HIS B N 1
ATOM 5552 C CA . HIS B 1 175 ? 7.113 -33.094 2.438 1 97.94 175 HIS B CA 1
ATOM 5553 C C . HIS B 1 175 ? 8.344 -33.781 1.882 1 97.94 175 HIS B C 1
ATOM 5555 O O . HIS B 1 175 ? 8.539 -33.844 0.665 1 97.94 175 HIS B O 1
ATOM 5561 N N . ASN B 1 176 ? 9.102 -34.344 2.713 1 97.81 176 ASN B N 1
ATOM 5562 C CA . ASN B 1 176 ? 10.328 -35 2.277 1 97.81 176 ASN B CA 1
ATOM 5563 C C . ASN B 1 176 ? 10.016 -36.312 1.529 1 97.81 176 ASN B C 1
ATOM 5565 O O . ASN B 1 176 ? 10.734 -36.688 0.602 1 97.81 176 ASN B O 1
ATOM 5569 N N . ARG B 1 177 ? 8.977 -36.969 1.896 1 97.88 177 ARG B N 1
ATOM 5570 C CA . ARG B 1 177 ? 8.641 -38.25 1.284 1 97.88 177 ARG B CA 1
ATOM 5571 C C . ARG B 1 177 ? 7.992 -38.062 -0.082 1 97.88 177 ARG B C 1
ATOM 5573 O O . ARG B 1 177 ? 8.203 -38.875 -0.997 1 97.88 177 ARG B O 1
ATOM 5580 N N . THR B 1 178 ? 7.246 -37 -0.192 1 98.19 178 THR B N 1
ATOM 5581 C CA . THR B 1 178 ? 6.414 -36.906 -1.387 1 98.19 178 THR B CA 1
ATOM 5582 C C . THR B 1 178 ? 6.887 -35.781 -2.287 1 98.19 178 THR B C 1
ATOM 5584 O O . THR B 1 178 ? 6.516 -35.719 -3.461 1 98.19 178 THR B O 1
ATOM 5587 N N . GLY B 1 179 ? 7.641 -34.844 -1.705 1 97.94 179 GLY B N 1
ATOM 5588 C CA . GLY B 1 179 ? 8.047 -33.656 -2.441 1 97.94 179 GLY B CA 1
ATOM 5589 C C . GLY B 1 179 ? 6.973 -32.594 -2.506 1 97.94 179 GLY B C 1
ATOM 5590 O O . GLY B 1 179 ? 7.152 -31.562 -3.152 1 97.94 179 GLY B O 1
ATOM 5591 N N . CYS B 1 180 ? 5.832 -32.812 -1.842 1 97.62 180 CYS B N 1
ATOM 5592 C CA . CYS B 1 180 ? 4.695 -31.891 -1.912 1 97.62 180 CYS B CA 1
ATOM 5593 C C . CYS B 1 180 ? 4.375 -31.312 -0.539 1 97.62 180 CYS B C 1
ATOM 5595 O O . CYS B 1 180 ? 4.645 -31.953 0.484 1 97.62 180 CYS B O 1
ATOM 5597 N N . LEU B 1 181 ? 3.852 -30.156 -0.545 1 96 181 LEU B N 1
ATOM 5598 C CA . LEU B 1 181 ? 3.375 -29.547 0.687 1 96 181 LEU B CA 1
ATOM 5599 C C . LEU B 1 181 ? 1.915 -29.891 0.944 1 96 181 LEU B C 1
ATOM 5601 O O . LEU B 1 181 ? 1.278 -30.562 0.122 1 96 181 LEU B O 1
ATOM 5605 N N . ILE B 1 182 ? 1.468 -29.531 2.162 1 95.94 182 ILE B N 1
ATOM 5606 C CA . ILE B 1 182 ? 0.05 -29.703 2.455 1 95.94 182 ILE B CA 1
ATOM 5607 C C . ILE B 1 182 ? -0.738 -28.5 1.963 1 95.94 182 ILE B C 1
ATOM 5609 O O . ILE B 1 182 ? -0.708 -27.438 2.586 1 95.94 182 ILE B O 1
ATOM 5613 N N . HIS B 1 183 ? -1.433 -28.672 0.886 1 93.94 183 HIS B N 1
ATOM 5614 C CA . HIS B 1 183 ? -2.102 -27.594 0.18 1 93.94 183 HIS B CA 1
ATOM 5615 C C . HIS B 1 183 ? -3.336 -28.094 -0.563 1 93.94 183 HIS B C 1
ATOM 5617 O O . HIS B 1 183 ? -3.459 -29.297 -0.83 1 93.94 183 HIS B O 1
ATOM 5623 N N . THR B 1 184 ? -4.207 -27.141 -0.873 1 93.56 184 THR B N 1
ATOM 5624 C CA . THR B 1 184 ? -5.477 -27.484 -1.511 1 93.56 184 THR B CA 1
ATOM 5625 C C . THR B 1 184 ? -5.242 -28.109 -2.885 1 93.56 184 THR B C 1
ATOM 5627 O O . THR B 1 184 ? -6.086 -28.844 -3.385 1 93.56 184 THR B O 1
ATOM 5630 N N . SER B 1 185 ? -4.121 -27.875 -3.49 1 93.25 185 SER B N 1
ATOM 5631 C CA . SER B 1 185 ? -3.867 -28.312 -4.859 1 93.25 185 SER B CA 1
ATOM 5632 C C . SER B 1 185 ? -3.479 -29.797 -4.906 1 93.25 185 SER B C 1
ATOM 5634 O O . SER B 1 185 ? -3.406 -30.391 -5.984 1 93.25 185 SER B O 1
ATOM 5636 N N . TYR B 1 186 ? -3.229 -30.375 -3.719 1 96.69 186 TYR B N 1
ATOM 5637 C CA . TYR B 1 186 ? -2.768 -31.75 -3.672 1 96.69 186 TYR B CA 1
ATOM 5638 C C . TYR B 1 186 ? -3.873 -32.688 -3.186 1 96.69 186 TYR B C 1
ATOM 5640 O O . TYR B 1 186 ? -4.84 -32.25 -2.564 1 96.69 186 TYR B O 1
ATOM 5648 N N . LEU B 1 187 ? -3.742 -33.906 -3.428 1 97.94 187 LEU B N 1
ATOM 5649 C CA . LEU B 1 187 ? -4.84 -34.844 -3.34 1 97.94 187 LEU B CA 1
ATOM 5650 C C . LEU B 1 187 ? -5.141 -35.219 -1.886 1 97.94 187 LEU B C 1
ATOM 5652 O O . LEU B 1 187 ? -6.273 -35.562 -1.547 1 97.94 187 LEU B O 1
ATOM 5656 N N . PRO B 1 188 ? -4.117 -35.219 -0.953 1 98.19 188 PRO B N 1
ATOM 5657 C CA . PRO B 1 188 ? -4.477 -35.562 0.429 1 98.19 188 PRO B CA 1
ATOM 5658 C C . PRO B 1 188 ? -5.613 -34.688 0.965 1 98.19 188 PRO B C 1
ATOM 5660 O O . PRO B 1 188 ? -6.57 -35.188 1.548 1 98.19 188 PRO B O 1
ATOM 5663 N N . ALA B 1 189 ? -5.512 -33.438 0.721 1 97.19 189 ALA B N 1
ATOM 5664 C CA . ALA B 1 189 ? -6.574 -32.531 1.177 1 97.19 189 ALA B CA 1
ATOM 5665 C C . ALA B 1 189 ? -7.879 -32.812 0.431 1 97.19 189 ALA B C 1
ATOM 5667 O O . ALA B 1 189 ? -8.961 -32.75 1.015 1 97.19 189 ALA B O 1
ATOM 5668 N N . ARG B 1 190 ? -7.809 -33.094 -0.796 1 97.69 190 ARG B N 1
ATOM 5669 C CA . ARG B 1 190 ? -8.977 -33.375 -1.62 1 97.69 190 ARG B CA 1
ATOM 5670 C C . ARG B 1 190 ? -9.703 -34.625 -1.133 1 97.69 190 ARG B C 1
ATOM 5672 O O . ARG B 1 190 ? -10.93 -34.656 -1.03 1 97.69 190 ARG B O 1
ATOM 5679 N N . PHE B 1 191 ? -9.008 -35.656 -0.844 1 98.19 191 PHE B N 1
ATOM 5680 C CA . PHE B 1 191 ? -9.625 -36.906 -0.385 1 98.19 191 PHE B CA 1
ATOM 5681 C C . PHE B 1 191 ? -10.305 -36.719 0.964 1 98.19 191 PHE B C 1
ATOM 5683 O O . PHE B 1 191 ? -11.367 -37.281 1.219 1 98.19 191 PHE B O 1
ATOM 5690 N N . ARG B 1 192 ? -9.648 -35.875 1.807 1 97.81 192 ARG B N 1
ATOM 5691 C CA . ARG B 1 192 ? -10.289 -35.562 3.072 1 97.81 192 ARG B CA 1
ATOM 5692 C C . ARG B 1 192 ? -11.594 -34.812 2.84 1 97.81 192 ARG B C 1
ATOM 5694 O O . ARG B 1 192 ? -12.586 -35.031 3.527 1 97.81 192 ARG B O 1
ATOM 5701 N N . TRP B 1 193 ? -11.57 -33.906 1.919 1 98 193 TRP B N 1
ATOM 5702 C CA . TRP B 1 193 ? -12.758 -33.125 1.575 1 98 193 TRP B CA 1
ATOM 5703 C C . TRP B 1 193 ? -13.867 -34.031 1.051 1 98 193 TRP B C 1
ATOM 5705 O O . TRP B 1 193 ? -15.031 -33.906 1.442 1 98 193 TRP B O 1
ATOM 5715 N N . ILE B 1 194 ? -13.531 -34.969 0.188 1 97.62 194 ILE B N 1
ATOM 5716 C CA . ILE B 1 194 ? -14.5 -35.906 -0.382 1 97.62 194 ILE B CA 1
ATOM 5717 C C . ILE B 1 194 ? -15.102 -36.781 0.727 1 97.62 194 ILE B C 1
ATOM 5719 O O . ILE B 1 194 ? -16.312 -37 0.767 1 97.62 194 ILE B O 1
ATOM 5723 N N . GLN B 1 195 ? -14.234 -37.219 1.586 1 97.06 195 GLN B N 1
ATOM 5724 C CA . GLN B 1 195 ? -14.695 -38.031 2.717 1 97.06 195 GLN B CA 1
ATOM 5725 C C . GLN B 1 195 ? -15.734 -37.25 3.541 1 97.06 195 GLN B C 1
ATOM 5727 O O . GLN B 1 195 ? -16.734 -37.844 3.967 1 97.06 195 GLN B O 1
ATOM 5732 N N . ARG B 1 196 ? -15.477 -36.031 3.746 1 96.62 196 ARG B N 1
ATOM 5733 C CA . ARG B 1 196 ? -16.312 -35.219 4.605 1 96.62 196 ARG B CA 1
ATOM 5734 C C . ARG B 1 196 ? -17.609 -34.812 3.891 1 96.62 196 ARG B C 1
ATOM 5736 O O . ARG B 1 196 ? -18.688 -34.812 4.488 1 96.62 196 ARG B O 1
ATOM 5743 N N . THR B 1 197 ? -17.578 -34.5 2.598 1 96.62 197 THR B N 1
ATOM 5744 C CA . THR B 1 197 ? -18.688 -33.844 1.934 1 96.62 197 THR B CA 1
ATOM 5745 C C . THR B 1 197 ? -19.453 -34.781 1.03 1 96.62 197 THR B C 1
ATOM 5747 O O . THR B 1 197 ? -20.656 -34.625 0.799 1 96.62 197 THR B O 1
ATOM 5750 N N . HIS B 1 198 ? -18.766 -35.75 0.458 1 96.06 198 HIS B N 1
ATOM 5751 C CA . HIS B 1 198 ? -19.359 -36.656 -0.509 1 96.06 198 HIS B CA 1
ATOM 5752 C C . HIS B 1 198 ? -18.922 -38.094 -0.257 1 96.06 198 HIS B C 1
ATOM 5754 O O . HIS B 1 198 ? -18.375 -38.75 -1.147 1 96.06 198 HIS B O 1
ATOM 5760 N N . PRO B 1 199 ? -19.25 -38.656 0.881 1 95 199 PRO B N 1
ATOM 5761 C CA . PRO B 1 199 ? -18.828 -40 1.19 1 95 199 PRO B CA 1
ATOM 5762 C C . PRO B 1 199 ? -19.406 -41.031 0.217 1 95 199 PRO B C 1
ATOM 5764 O O . PRO B 1 199 ? -18.812 -42.125 0.037 1 95 199 PRO B O 1
ATOM 5767 N N . GLU B 1 200 ? -20.484 -40.75 -0.478 1 95.06 200 GLU B N 1
ATOM 5768 C CA . GLU B 1 200 ? -21.094 -41.625 -1.459 1 95.06 200 GLU B CA 1
ATOM 5769 C C . GLU B 1 200 ? -20.156 -41.875 -2.639 1 95.06 200 GLU B C 1
ATOM 5771 O O . GLU B 1 200 ? -20.188 -42.969 -3.24 1 95.06 200 GLU B O 1
ATOM 5776 N N . TRP B 1 201 ? -19.328 -40.969 -2.988 1 95.62 201 TRP B N 1
ATOM 5777 C CA . TRP B 1 201 ? -18.359 -41.125 -4.062 1 95.62 201 TRP B CA 1
ATOM 5778 C C . TRP B 1 201 ? -17.312 -42.156 -3.686 1 95.62 201 TRP B C 1
ATOM 5780 O O . TRP B 1 201 ? -16.859 -42.938 -4.535 1 95.62 201 TRP B O 1
ATOM 5790 N N . LEU B 1 202 ? -16.953 -42.188 -2.43 1 93.06 202 LEU B N 1
ATOM 5791 C CA . LEU B 1 202 ? -15.945 -43.156 -1.987 1 93.06 202 LEU B CA 1
ATOM 5792 C C . LEU B 1 202 ? -16.453 -44.562 -2.154 1 93.06 202 LEU B C 1
ATOM 5794 O O . LEU B 1 202 ? -15.664 -45.5 -2.428 1 93.06 202 LEU B O 1
ATOM 5798 N N . GLN B 1 203 ? -17.719 -44.75 -2.061 1 90.5 203 GLN B N 1
ATOM 5799 C CA . GLN B 1 203 ? -18.328 -46.062 -2.211 1 90.5 203 GLN B CA 1
ATOM 5800 C C . GLN B 1 203 ? -18.531 -46.406 -3.682 1 90.5 203 GLN B C 1
ATOM 5802 O O . GLN B 1 203 ? -18.344 -47.562 -4.082 1 90.5 203 GLN B O 1
ATOM 5807 N N . ALA B 1 204 ? -18.797 -45.469 -4.41 1 94.12 204 ALA B N 1
ATOM 5808 C CA . ALA B 1 204 ? -19.172 -45.688 -5.809 1 94.12 204 ALA B CA 1
ATOM 5809 C C . ALA B 1 204 ? -17.922 -45.812 -6.688 1 94.12 204 ALA B C 1
ATOM 5811 O O . ALA B 1 204 ? -17.984 -46.469 -7.742 1 94.12 204 ALA B O 1
ATOM 5812 N N . VAL B 1 205 ? -16.844 -45.312 -6.297 1 97.12 205 VAL B N 1
ATOM 5813 C CA . VAL B 1 205 ? -15.641 -45.25 -7.125 1 97.12 205 VAL B CA 1
ATOM 5814 C C . VAL B 1 205 ? -14.805 -46.5 -6.957 1 97.12 205 VAL B C 1
ATOM 5816 O O . VAL B 1 205 ? -14.492 -46.906 -5.832 1 97.12 205 VAL B O 1
ATOM 5819 N N . ARG B 1 206 ? -14.547 -47.094 -8.078 1 97.56 206 ARG B N 1
ATOM 5820 C CA . ARG B 1 206 ? -13.656 -48.25 -8.086 1 97.56 206 ARG B CA 1
ATOM 5821 C C . ARG B 1 206 ? -12.203 -47.844 -8.227 1 97.56 206 ARG B C 1
ATOM 5823 O O . ARG B 1 206 ? -11.312 -48.438 -7.645 1 97.56 206 ARG B O 1
ATOM 5830 N N . HIS B 1 207 ? -12 -46.844 -9.086 1 98.12 207 HIS B N 1
ATOM 5831 C CA . HIS B 1 207 ? -10.641 -46.344 -9.281 1 98.12 207 HIS B CA 1
ATOM 5832 C C . HIS B 1 207 ? -10.609 -44.812 -9.242 1 98.12 207 HIS B C 1
ATOM 5834 O O . HIS B 1 207 ? -11.492 -44.156 -9.797 1 98.12 207 HIS B O 1
ATOM 5840 N N . TRP B 1 208 ? -9.633 -44.281 -8.523 1 98.25 208 TRP B N 1
ATOM 5841 C CA . TRP B 1 208 ? -9.289 -42.844 -8.586 1 98.25 208 TRP B CA 1
ATOM 5842 C C . TRP B 1 208 ? -8.086 -42.625 -9.5 1 98.25 208 TRP B C 1
ATOM 5844 O O . TRP B 1 208 ? -7.09 -43.344 -9.414 1 98.25 208 TRP B O 1
ATOM 5854 N N . THR B 1 209 ? -8.172 -41.688 -10.398 1 98.12 209 THR B N 1
ATOM 5855 C CA . THR B 1 209 ? -7.066 -41.406 -11.297 1 98.12 209 THR B CA 1
ATOM 5856 C C . THR B 1 209 ? -7.176 -39.969 -11.812 1 98.12 209 THR B C 1
ATOM 5858 O O . THR B 1 209 ? -7.988 -39.188 -11.328 1 98.12 209 THR B O 1
ATOM 5861 N N . GLY B 1 210 ? -6.258 -39.531 -12.672 1 98 210 GLY B N 1
ATOM 5862 C CA . GLY B 1 210 ? -6.32 -38.25 -13.344 1 98 210 GLY B CA 1
ATOM 5863 C C . GLY B 1 210 ? -6.945 -38.344 -14.727 1 98 210 GLY B C 1
ATOM 5864 O O . GLY B 1 210 ? -7.18 -39.438 -15.242 1 98 210 GLY B O 1
ATOM 5865 N N . ILE B 1 211 ? -7.172 -37.188 -15.289 1 98.25 211 ILE B N 1
ATOM 5866 C CA . ILE B 1 211 ? -7.887 -37.094 -16.562 1 98.25 211 ILE B CA 1
ATOM 5867 C C . ILE B 1 211 ? -7.039 -37.719 -17.672 1 98.25 211 ILE B C 1
ATOM 5869 O O . ILE B 1 211 ? -7.566 -38.344 -18.594 1 98.25 211 ILE B O 1
ATOM 5873 N N . GLY B 1 212 ? -5.742 -37.469 -17.656 1 98.06 212 GLY B N 1
ATOM 5874 C CA . GLY B 1 212 ? -4.875 -38.062 -18.656 1 98.06 212 GLY B CA 1
ATOM 5875 C C . GLY B 1 212 ? -4.918 -39.562 -18.656 1 98.06 212 GLY B C 1
ATOM 5876 O O . GLY B 1 212 ? -5.023 -40.188 -19.719 1 98.06 212 GLY B O 1
ATOM 5877 N N . GLU B 1 213 ? -4.848 -40.156 -17.531 1 97.69 213 GLU B N 1
ATOM 5878 C CA . GLU B 1 213 ? -4.875 -41.625 -17.359 1 97.69 213 GLU B CA 1
ATOM 5879 C C . GLU B 1 213 ? -6.227 -42.188 -17.766 1 97.69 213 GLU B C 1
ATOM 5881 O O . GLU B 1 213 ? -6.297 -43.281 -18.359 1 97.69 213 GLU B O 1
ATOM 5886 N N . TYR B 1 214 ? -7.238 -41.5 -17.391 1 98.31 214 TYR B N 1
ATOM 5887 C CA . TYR B 1 214 ? -8.578 -41.906 -17.797 1 98.31 214 TYR B CA 1
ATOM 5888 C C . TYR B 1 214 ? -8.688 -42 -19.312 1 98.31 214 TYR B C 1
ATOM 5890 O O . TYR B 1 214 ? -9.188 -43 -19.844 1 98.31 214 TYR B O 1
ATOM 5898 N N . ILE B 1 215 ? -8.203 -40.969 -19.984 1 98.5 215 ILE B N 1
ATOM 5899 C CA . ILE B 1 215 ? -8.297 -40.906 -21.438 1 98.5 215 ILE B CA 1
ATOM 5900 C C . ILE B 1 215 ? -7.492 -42.062 -22.062 1 98.5 215 ILE B C 1
ATOM 5902 O O . ILE B 1 215 ? -7.953 -42.719 -22.984 1 98.5 215 ILE B O 1
ATOM 5906 N N . LEU B 1 216 ? -6.328 -42.312 -21.547 1 98 216 LEU B N 1
ATOM 5907 C CA . LEU B 1 216 ? -5.504 -43.406 -22.062 1 98 216 LEU B CA 1
ATOM 5908 C C . LEU B 1 216 ? -6.176 -44.75 -21.812 1 98 216 LEU B C 1
ATOM 5910 O O . LEU B 1 216 ? -6.102 -45.656 -22.641 1 98 216 LEU B O 1
ATOM 5914 N N . GLN B 1 217 ? -6.773 -44.906 -20.641 1 97.88 217 GLN B N 1
ATOM 5915 C CA . GLN B 1 217 ? -7.543 -46.125 -20.375 1 97.88 217 GLN B CA 1
ATOM 5916 C C . GLN B 1 217 ? -8.664 -46.281 -21.391 1 97.88 217 GLN B C 1
ATOM 5918 O O . GLN B 1 217 ? -8.938 -47.406 -21.844 1 97.88 217 GLN B O 1
ATOM 5923 N N . GLU B 1 218 ? -9.32 -45.25 -21.703 1 97.75 218 GLU B N 1
ATOM 5924 C CA . GLU B 1 218 ? -10.406 -45.281 -22.672 1 97.75 218 GLU B CA 1
ATOM 5925 C C . GLU B 1 218 ? -9.906 -45.719 -24.047 1 97.75 218 GLU B C 1
ATOM 5927 O O . GLU B 1 218 ? -10.562 -46.531 -24.719 1 97.75 218 GLU B O 1
ATOM 5932 N N . PHE B 1 219 ? -8.758 -45.219 -24.469 1 98.06 219 PHE B N 1
ATOM 5933 C CA . PHE B 1 219 ? -8.242 -45.469 -25.812 1 98.06 219 PHE B CA 1
ATOM 5934 C C . PHE B 1 219 ? -7.566 -46.844 -25.891 1 98.06 219 PHE B C 1
ATOM 5936 O O . PHE B 1 219 ? -7.695 -47.531 -26.891 1 98.06 219 PHE B O 1
ATOM 5943 N N . LEU B 1 220 ? -6.844 -47.219 -24.812 1 97.62 220 LEU B N 1
ATOM 5944 C CA . LEU B 1 220 ? -5.922 -48.344 -24.922 1 97.62 220 LEU B CA 1
ATOM 5945 C C . LEU B 1 220 ? -6.359 -49.5 -24.031 1 97.62 220 LEU B C 1
ATOM 5947 O O . LEU B 1 220 ? -5.859 -50.625 -24.156 1 97.62 220 LEU B O 1
ATOM 5951 N N . GLY B 1 221 ? -7.242 -49.188 -23.094 1 96.5 221 GLY B N 1
ATOM 5952 C CA . GLY B 1 221 ? -7.699 -50.219 -22.172 1 96.5 221 GLY B CA 1
ATOM 5953 C C . GLY B 1 221 ? -6.672 -50.562 -21.109 1 96.5 221 GLY B C 1
ATOM 5954 O O . GLY B 1 221 ? -6.734 -51.625 -20.5 1 96.5 221 GLY B O 1
ATOM 5955 N N . GLN B 1 222 ? -5.73 -49.719 -20.953 1 96.31 222 GLN B N 1
ATOM 5956 C CA . GLN B 1 222 ? -4.648 -49.938 -20 1 96.31 222 GLN B CA 1
ATOM 5957 C C . GLN B 1 222 ? -4.637 -48.875 -18.922 1 96.31 222 GLN B C 1
ATOM 5959 O O . GLN B 1 222 ? -4.914 -47.688 -19.203 1 96.31 222 GLN B O 1
ATOM 5964 N N . ARG B 1 223 ? -4.367 -49.344 -17.734 1 97.12 223 ARG B N 1
ATOM 5965 C CA . ARG B 1 223 ? -4.293 -48.438 -16.594 1 97.12 223 ARG B CA 1
ATOM 5966 C C . ARG B 1 223 ? -2.844 -48.188 -16.172 1 97.12 223 ARG B C 1
ATOM 5968 O O . ARG B 1 223 ? -2.125 -49.125 -15.844 1 97.12 223 ARG B O 1
ATOM 5975 N N . CYS B 1 224 ? -2.447 -46.906 -16.25 1 97.69 224 CYS B N 1
ATOM 5976 C CA . CYS B 1 224 ? -1.09 -46.531 -15.852 1 97.69 224 CYS B CA 1
ATOM 5977 C C . CYS B 1 224 ? -1.002 -45.062 -15.508 1 97.69 224 CYS B C 1
ATOM 5979 O O . CYS B 1 224 ? -1.46 -44.188 -16.266 1 97.69 224 CYS B O 1
ATOM 5981 N N . MET B 1 225 ? -0.523 -44.75 -14.352 1 98.12 225 MET B N 1
ATOM 5982 C CA . MET B 1 225 ? -0.149 -43.406 -14.008 1 98.12 225 MET B CA 1
ATOM 5983 C C . MET B 1 225 ? 1.367 -43.25 -13.977 1 98.12 225 MET B C 1
ATOM 5985 O O . MET B 1 225 ? 2.057 -44 -13.289 1 98.12 225 MET B O 1
ATOM 5989 N N . SER B 1 226 ? 1.849 -42.281 -14.703 1 98.44 226 SER B N 1
ATOM 5990 C CA . SER B 1 226 ? 3.291 -42.062 -14.758 1 98.44 226 SER B CA 1
ATOM 5991 C C . SER B 1 226 ? 3.816 -41.5 -13.445 1 98.44 226 SER B C 1
ATOM 5993 O O . SER B 1 226 ? 3.068 -40.875 -12.688 1 98.44 226 SER B O 1
ATOM 5995 N N . TYR B 1 227 ? 5.121 -41.688 -13.203 1 98.38 227 TYR B N 1
ATOM 5996 C CA . TYR B 1 227 ? 5.758 -41.062 -12.062 1 98.38 227 TYR B CA 1
ATOM 5997 C C . TYR B 1 227 ? 5.652 -39.531 -12.156 1 98.38 227 TYR B C 1
ATOM 5999 O O . TYR B 1 227 ? 5.551 -38.844 -11.133 1 98.38 227 TYR B O 1
ATOM 6007 N N . SER B 1 228 ? 5.641 -39 -13.375 1 98.25 228 SER B N 1
ATOM 6008 C CA . SER B 1 228 ? 5.512 -37.562 -13.586 1 98.25 228 SER B CA 1
ATOM 6009 C C . SER B 1 228 ? 4.203 -37.062 -13.008 1 98.25 228 SER B C 1
ATOM 6011 O O . SER B 1 228 ? 4.211 -36.156 -12.156 1 98.25 228 SER B O 1
ATOM 6013 N N . VAL B 1 229 ? 3.123 -37.594 -13.359 1 98.25 229 VAL B N 1
ATOM 6014 C CA . VAL B 1 229 ? 1.814 -37.125 -12.914 1 98.25 229 VAL B CA 1
ATOM 6015 C C . VAL B 1 229 ? 1.628 -37.438 -11.438 1 98.25 229 VAL B C 1
ATOM 6017 O O . VAL B 1 229 ? 1.151 -36.625 -10.664 1 98.25 229 VAL B O 1
ATOM 6020 N N . ALA B 1 230 ? 2.051 -38.625 -11.031 1 98.5 230 ALA B N 1
ATOM 6021 C CA . ALA B 1 230 ? 1.886 -39.062 -9.648 1 98.5 230 ALA B CA 1
ATOM 6022 C C . ALA B 1 230 ? 2.631 -38.156 -8.688 1 98.5 230 ALA B C 1
ATOM 6024 O O . ALA B 1 230 ? 2.18 -37.938 -7.562 1 98.5 230 ALA B O 1
ATOM 6025 N N . SER B 1 231 ? 3.729 -37.656 -9.109 1 98.31 231 SER B N 1
ATOM 6026 C CA . SER B 1 231 ? 4.566 -36.844 -8.234 1 98.31 231 SER B CA 1
ATOM 6027 C C . SER B 1 231 ? 3.883 -35.531 -7.871 1 98.31 231 SER B C 1
ATOM 6029 O O . SER B 1 231 ? 4.215 -34.906 -6.863 1 98.31 231 SER B O 1
ATOM 6031 N N . TRP B 1 232 ? 2.896 -35.125 -8.688 1 97.81 232 TRP B N 1
ATOM 6032 C CA . TRP B 1 232 ? 2.17 -33.875 -8.43 1 97.81 232 TRP B CA 1
ATOM 6033 C C . TRP B 1 232 ? 0.946 -34.125 -7.555 1 97.81 232 TRP B C 1
ATOM 6035 O O . TRP B 1 232 ? 0.253 -33.188 -7.156 1 97.81 232 TRP B O 1
ATOM 6045 N N . SER B 1 233 ? 0.694 -35.344 -7.195 1 97.62 233 SER B N 1
ATOM 6046 C CA . SER B 1 233 ? -0.524 -35.688 -6.469 1 97.62 233 SER B CA 1
ATOM 6047 C C . SER B 1 233 ? -0.353 -35.469 -4.969 1 97.62 233 SER B C 1
ATOM 6049 O O . SER B 1 233 ? -1.336 -35.312 -4.242 1 97.62 233 SER B O 1
ATOM 6051 N N . GLY B 1 234 ? 0.87 -35.625 -4.555 1 97.88 234 GLY B N 1
ATOM 6052 C CA . GLY B 1 234 ? 1.147 -35.656 -3.129 1 97.88 234 GLY B CA 1
ATOM 6053 C C . GLY B 1 234 ? 1.072 -37.031 -2.533 1 97.88 234 GLY B C 1
ATOM 6054 O O . GLY B 1 234 ? 1.214 -37.219 -1.321 1 97.88 234 GLY B O 1
ATOM 6055 N N . LEU B 1 235 ? 0.951 -38.031 -3.381 1 98.44 235 LEU B N 1
ATOM 6056 C CA . LEU B 1 235 ? 0.73 -39.375 -2.881 1 98.44 235 LEU B CA 1
ATOM 6057 C C . LEU B 1 235 ? 1.87 -40.312 -3.295 1 98.44 235 LEU B C 1
ATOM 6059 O O . LEU B 1 235 ? 1.907 -41.469 -2.893 1 98.44 235 LEU B O 1
ATOM 6063 N N . LEU B 1 236 ? 2.775 -39.812 -4.07 1 98.56 236 LEU B N 1
ATOM 6064 C CA . LEU B 1 236 ? 3.908 -40.625 -4.488 1 98.56 236 LEU B CA 1
ATOM 6065 C C . LEU B 1 236 ? 5.047 -40.531 -3.475 1 98.56 236 LEU B C 1
ATOM 6067 O O . LEU B 1 236 ? 5.453 -39.438 -3.082 1 98.56 236 LEU B O 1
ATOM 6071 N N . ASN B 1 237 ? 5.477 -41.688 -3.039 1 98.5 237 ASN B N 1
ATOM 6072 C CA . ASN B 1 237 ? 6.738 -41.719 -2.307 1 98.5 237 ASN B CA 1
ATOM 6073 C C . ASN B 1 237 ? 7.934 -41.625 -3.244 1 98.5 237 ASN B C 1
ATOM 6075 O O . ASN B 1 237 ? 8.195 -42.562 -4.023 1 98.5 237 ASN B O 1
ATOM 6079 N N . ARG B 1 238 ? 8.672 -40.594 -3.193 1 97.12 238 ARG B N 1
ATOM 6080 C CA . ARG B 1 238 ? 9.672 -40.25 -4.199 1 97.12 238 ARG B CA 1
ATOM 6081 C C . ARG B 1 238 ? 10.883 -41.156 -4.086 1 97.12 238 ARG B C 1
ATOM 6083 O O . ARG B 1 238 ? 11.695 -41.25 -5.012 1 97.12 238 ARG B O 1
ATOM 6090 N N . PHE B 1 239 ? 11.094 -41.844 -2.898 1 96.06 239 PHE B N 1
ATOM 6091 C CA . PHE B 1 239 ? 12.234 -42.719 -2.684 1 96.06 239 PHE B CA 1
ATOM 6092 C C . PHE B 1 239 ? 11.969 -44.094 -3.273 1 96.06 239 PHE B C 1
ATOM 6094 O O . PHE B 1 239 ? 12.836 -44.688 -3.932 1 96.06 239 PHE B O 1
ATOM 6101 N N . GLU B 1 240 ? 10.742 -44.562 -3.076 1 96.5 240 GLU B N 1
ATOM 6102 C CA . GLU B 1 240 ? 10.398 -45.938 -3.439 1 96.5 240 GLU B CA 1
ATOM 6103 C C . GLU B 1 240 ? 9.688 -46 -4.789 1 96.5 240 GLU B C 1
ATOM 6105 O O . GLU B 1 240 ? 9.562 -47.062 -5.395 1 96.5 240 GLU B O 1
ATOM 6110 N N . LEU B 1 241 ? 9.164 -44.906 -5.195 1 97.62 241 LEU B N 1
ATOM 6111 C CA . LEU B 1 241 ? 8.352 -44.812 -6.402 1 97.62 241 LEU B CA 1
ATOM 6112 C C . LEU B 1 241 ? 7.129 -45.719 -6.305 1 97.62 241 LEU B C 1
ATOM 6114 O O . LEU B 1 241 ? 6.848 -46.5 -7.227 1 97.62 241 LEU B O 1
ATOM 6118 N N . THR B 1 242 ? 6.516 -45.688 -5.164 1 98.19 242 THR B N 1
ATOM 6119 C CA . THR B 1 242 ? 5.238 -46.312 -4.855 1 98.19 242 THR B CA 1
ATOM 6120 C C . THR B 1 242 ? 4.262 -45.312 -4.266 1 98.19 242 THR B C 1
ATOM 6122 O O . THR B 1 242 ? 4.656 -44.188 -3.928 1 98.19 242 THR B O 1
ATOM 6125 N N . TRP B 1 243 ? 3.012 -45.75 -4.281 1 98.56 243 TRP B N 1
ATOM 6126 C CA . TRP B 1 243 ? 2.094 -44.906 -3.51 1 98.56 243 TRP B CA 1
ATOM 6127 C C . TRP B 1 243 ? 2.498 -44.875 -2.041 1 98.56 243 TRP B C 1
ATOM 6129 O O . TRP B 1 243 ? 2.877 -45.875 -1.467 1 98.56 243 TRP B O 1
ATOM 6139 N N . ASP B 1 244 ? 2.461 -43.719 -1.479 1 98.5 244 ASP B N 1
ATOM 6140 C CA . ASP B 1 244 ? 2.971 -43.5 -0.129 1 98.5 244 ASP B CA 1
ATOM 6141 C C . ASP B 1 244 ? 2.127 -44.25 0.906 1 98.5 244 ASP B C 1
ATOM 6143 O O . ASP B 1 244 ? 0.944 -43.938 1.082 1 98.5 244 ASP B O 1
ATOM 6147 N N . ALA B 1 245 ? 2.75 -45.062 1.645 1 97.94 245 ALA B N 1
ATOM 6148 C CA . ALA B 1 245 ? 2.057 -45.938 2.582 1 97.94 245 ALA B CA 1
ATOM 6149 C C . ALA B 1 245 ? 1.444 -45.156 3.73 1 97.94 245 ALA B C 1
ATOM 6151 O O . ALA B 1 245 ? 0.347 -45.469 4.195 1 97.94 245 ALA B O 1
ATOM 6152 N N . GLU B 1 246 ? 2.145 -44.188 4.184 1 97.25 246 GLU B N 1
ATOM 6153 C CA . GLU B 1 246 ? 1.642 -43.406 5.309 1 97.25 246 GLU B CA 1
ATOM 6154 C C . GLU B 1 246 ? 0.373 -42.656 4.93 1 97.25 246 GLU B C 1
ATOM 6156 O O . GLU B 1 246 ? -0.569 -42.562 5.719 1 97.25 246 GLU B O 1
ATOM 6161 N N . TRP B 1 247 ? 0.361 -42.094 3.766 1 97.94 247 TRP B N 1
ATOM 6162 C CA . TRP B 1 247 ? -0.841 -41.406 3.307 1 97.94 247 TRP B CA 1
ATOM 6163 C C . TRP B 1 247 ? -1.989 -42.375 3.105 1 97.94 247 TRP B C 1
ATOM 6165 O O . TRP B 1 247 ? -3.143 -42.062 3.414 1 97.94 247 TRP B O 1
ATOM 6175 N N . LEU B 1 248 ? -1.66 -43.531 2.578 1 97.69 248 LEU B N 1
ATOM 6176 C CA . LEU B 1 248 ? -2.697 -44.531 2.365 1 97.69 248 LEU B CA 1
ATOM 6177 C C . LEU B 1 248 ? -3.314 -44.969 3.689 1 97.69 248 LEU B C 1
ATOM 6179 O O . LEU B 1 248 ? -4.504 -45.281 3.75 1 97.69 248 LEU B O 1
ATOM 6183 N N . ASP B 1 249 ? -2.535 -44.938 4.734 1 97.06 249 ASP B N 1
ATOM 6184 C CA . ASP B 1 249 ? -3.023 -45.281 6.066 1 97.06 249 ASP B CA 1
ATOM 6185 C C . ASP B 1 249 ? -3.926 -44.188 6.625 1 97.06 249 ASP B C 1
ATOM 6187 O O . ASP B 1 249 ? -4.848 -44.469 7.391 1 97.06 249 ASP B O 1
ATOM 6191 N N . ARG B 1 250 ? -3.654 -43 6.223 1 96.12 250 ARG B N 1
ATOM 6192 C CA . ARG B 1 250 ? -4.32 -41.844 6.828 1 96.12 250 ARG B CA 1
ATOM 6193 C C . ARG B 1 250 ? -5.57 -41.469 6.043 1 96.12 250 ARG B C 1
ATOM 6195 O O . ARG B 1 250 ? -6.504 -40.875 6.598 1 96.12 250 ARG B O 1
ATOM 6202 N N . LEU B 1 251 ? -5.605 -41.719 4.797 1 97.31 251 LEU B N 1
ATOM 6203 C CA . LEU B 1 251 ? -6.664 -41.281 3.904 1 97.31 251 LEU B CA 1
ATOM 6204 C C . LEU B 1 251 ? -7.676 -42.406 3.654 1 97.31 251 LEU B C 1
ATOM 6206 O O . LEU B 1 251 ? -7.387 -43.562 3.902 1 97.31 251 LEU B O 1
ATOM 6210 N N . PRO B 1 252 ? -8.867 -42 3.209 1 96 252 PRO B N 1
ATOM 6211 C CA . PRO B 1 252 ? -9.922 -42.969 2.973 1 96 252 PRO B CA 1
ATOM 6212 C C . PRO B 1 252 ? -9.797 -43.656 1.612 1 96 252 PRO B C 1
ATOM 6214 O O . PRO B 1 252 ? -10.797 -43.812 0.907 1 96 252 PRO B O 1
ATOM 6217 N N . ILE B 1 253 ? -8.594 -44.062 1.242 1 96 253 ILE B N 1
ATOM 6218 C CA . ILE B 1 253 ? -8.375 -44.719 -0.038 1 96 253 ILE B CA 1
ATOM 6219 C C . ILE B 1 253 ? -7.41 -45.906 0.147 1 96 253 ILE B C 1
ATOM 6221 O O . ILE B 1 253 ? -6.586 -45.906 1.062 1 96 253 ILE B O 1
ATOM 6225 N N . ARG B 1 254 ? -7.551 -46.844 -0.75 1 96.12 254 ARG B N 1
ATOM 6226 C CA . ARG B 1 254 ? -6.652 -48 -0.792 1 96.12 254 ARG B CA 1
ATOM 6227 C C . ARG B 1 254 ? -5.812 -48 -2.066 1 96.12 254 ARG B C 1
ATOM 6229 O O . ARG B 1 254 ? -6.211 -47.406 -3.076 1 96.12 254 ARG B O 1
ATOM 6236 N N . GLU B 1 255 ? -4.758 -48.625 -1.959 1 96.88 255 GLU B N 1
ATOM 6237 C CA . GLU B 1 255 ? -3.848 -48.688 -3.1 1 96.88 255 GLU B CA 1
ATOM 6238 C C . GLU B 1 255 ? -4.539 -49.25 -4.336 1 96.88 255 GLU B C 1
ATOM 6240 O O . GLU B 1 255 ? -4.297 -48.781 -5.453 1 96.88 255 GLU B O 1
ATOM 6245 N N . GLU B 1 256 ? -5.418 -50.25 -4.16 1 95.69 256 GLU B N 1
ATOM 6246 C CA . GLU B 1 256 ? -6.09 -50.906 -5.266 1 95.69 256 GLU B CA 1
ATOM 6247 C C . GLU B 1 256 ? -7.027 -49.969 -6.004 1 95.69 256 GLU B C 1
ATOM 6249 O O . GLU B 1 256 ? -7.477 -50.25 -7.113 1 95.69 256 GLU B O 1
ATOM 6254 N N . GLN B 1 257 ? -7.297 -48.938 -5.359 1 97.12 257 GLN B N 1
ATOM 6255 C CA . GLN B 1 257 ? -8.195 -47.938 -5.973 1 97.12 257 GLN B CA 1
ATOM 6256 C C . GLN B 1 257 ? -7.414 -46.938 -6.82 1 97.12 257 GLN B C 1
ATOM 6258 O O . GLN B 1 257 ? -8.008 -46.125 -7.512 1 97.12 257 GLN B O 1
ATOM 6263 N N . LEU B 1 258 ? -6.133 -46.969 -6.727 1 98.12 258 LEU B N 1
ATOM 6264 C CA . LEU B 1 258 ? -5.293 -46.062 -7.512 1 98.12 258 LEU B CA 1
ATOM 6265 C C . LEU B 1 258 ? -4.711 -46.812 -8.719 1 98.12 258 LEU B C 1
ATOM 6267 O O . LEU B 1 258 ? -4.516 -48.031 -8.688 1 98.12 258 LEU B O 1
ATOM 6271 N N . PHE B 1 259 ? -4.508 -46.125 -9.805 1 98.12 259 PHE B N 1
ATOM 6272 C CA . PHE B 1 259 ? -3.9 -46.719 -10.984 1 98.12 259 PHE B CA 1
ATOM 6273 C C . PHE B 1 259 ? -2.486 -47.188 -10.672 1 98.12 259 PHE B C 1
ATOM 6275 O O . PHE B 1 259 ? -1.761 -46.562 -9.914 1 98.12 259 PHE B O 1
ATOM 6282 N N . PRO B 1 260 ? -2.133 -48.375 -11.273 1 97.81 260 PRO B N 1
ATOM 6283 C CA . PRO B 1 260 ? -0.732 -48.781 -11.141 1 97.81 260 PRO B CA 1
ATOM 6284 C C . PRO B 1 260 ? 0.239 -47.719 -11.688 1 97.81 260 PRO B C 1
ATOM 6286 O O . PRO B 1 260 ? -0.081 -47.031 -12.648 1 97.81 260 PRO B O 1
ATOM 6289 N N . LEU B 1 261 ? 1.404 -47.719 -11.023 1 98.19 261 LEU B N 1
ATOM 6290 C CA . LEU B 1 261 ? 2.414 -46.719 -11.391 1 98.19 261 LEU B CA 1
ATOM 6291 C C . LEU B 1 261 ? 3.33 -47.281 -12.484 1 98.19 261 LEU B C 1
ATOM 6293 O O . LEU B 1 261 ? 3.592 -48.469 -12.547 1 98.19 261 LEU B O 1
ATOM 6297 N N . GLY B 1 262 ? 3.727 -46.375 -13.336 1 96.62 262 GLY B N 1
ATOM 6298 C CA . GLY B 1 262 ? 4.668 -46.688 -14.406 1 96.62 262 GLY B CA 1
ATOM 6299 C C . GLY B 1 262 ? 5.465 -45.469 -14.852 1 96.62 262 GLY B C 1
ATOM 6300 O O . GLY B 1 262 ? 5.551 -44.469 -14.125 1 96.62 262 GLY B O 1
ATOM 6301 N N . ASP B 1 263 ? 6.125 -45.656 -16.031 1 96.12 263 ASP B N 1
ATOM 6302 C CA . ASP B 1 263 ? 6.961 -44.562 -16.516 1 96.12 263 ASP B CA 1
ATOM 6303 C C . ASP B 1 263 ? 6.961 -44.5 -18.047 1 96.12 263 ASP B C 1
ATOM 6305 O O . ASP B 1 263 ? 6.352 -45.344 -18.703 1 96.12 263 ASP B O 1
ATOM 6309 N N . ILE B 1 264 ? 7.539 -43.469 -18.562 1 94.69 264 ILE B N 1
ATOM 6310 C CA . ILE B 1 264 ? 7.445 -43.188 -19.984 1 94.69 264 ILE B CA 1
ATOM 6311 C C . ILE B 1 264 ? 8.344 -44.188 -20.75 1 94.69 264 ILE B C 1
ATOM 6313 O O . ILE B 1 264 ? 8.227 -44.312 -21.984 1 94.69 264 ILE B O 1
ATOM 6317 N N . ASP B 1 265 ? 9.211 -44.906 -20.094 1 93.62 265 ASP B N 1
ATOM 6318 C CA . ASP B 1 265 ? 10.062 -45.875 -20.75 1 93.62 265 ASP B CA 1
ATOM 6319 C C . ASP B 1 265 ? 9.297 -47.188 -21 1 93.62 265 ASP B C 1
ATOM 6321 O O . ASP B 1 265 ? 9.82 -48.094 -21.641 1 93.62 265 ASP B O 1
ATOM 6325 N N . GLN B 1 266 ? 8.078 -47.25 -20.531 1 94.56 266 GLN B N 1
ATOM 6326 C CA . GLN B 1 266 ? 7.168 -48.344 -20.812 1 94.56 266 GLN B CA 1
ATOM 6327 C C . GLN B 1 266 ? 5.906 -47.844 -21.516 1 94.56 266 GLN B C 1
ATOM 6329 O O . GLN B 1 266 ? 4.828 -47.812 -20.922 1 94.56 266 GLN B O 1
ATOM 6334 N N . PRO B 1 267 ? 6.02 -47.594 -22.75 1 95.75 267 PRO B N 1
ATOM 6335 C CA . PRO B 1 267 ? 4.863 -47.062 -23.484 1 95.75 267 PRO B CA 1
ATOM 6336 C C . PRO B 1 267 ? 3.705 -48.031 -23.562 1 95.75 267 PRO B C 1
ATOM 6338 O O . PRO B 1 267 ? 3.904 -49.25 -23.391 1 95.75 267 PRO B O 1
ATOM 6341 N N . LEU B 1 268 ? 2.557 -47.469 -23.781 1 96.44 268 LEU B N 1
ATOM 6342 C CA . LEU B 1 268 ? 1.339 -48.25 -23.984 1 96.44 268 LEU B CA 1
ATOM 6343 C C . LEU B 1 268 ? 1.077 -48.469 -25.469 1 96.44 268 LEU B C 1
ATOM 6345 O O . LEU B 1 268 ? 1.511 -47.656 -26.297 1 96.44 268 LEU B O 1
ATOM 6349 N N . GLN B 1 269 ? 0.45 -49.625 -25.734 1 93.88 269 GLN B N 1
ATOM 6350 C CA . GLN B 1 269 ? 0.155 -49.875 -27.141 1 93.88 269 GLN B CA 1
ATOM 6351 C C . GLN B 1 269 ? -1.132 -50.688 -27.281 1 93.88 269 GLN B C 1
ATOM 6353 O O . GLN B 1 269 ? -1.567 -51.344 -26.344 1 93.88 269 GLN B O 1
ATOM 6358 N N . GLY B 1 270 ? -1.678 -50.531 -28.5 1 95.12 270 GLY B N 1
ATOM 6359 C CA . GLY B 1 270 ? -2.865 -51.312 -28.844 1 95.12 270 GLY B CA 1
ATOM 6360 C C . GLY B 1 270 ? -4.156 -50.562 -28.531 1 95.12 270 GLY B C 1
ATOM 6361 O O . GLY B 1 270 ? -4.762 -50.781 -27.484 1 95.12 270 GLY B O 1
ATOM 6362 N N . LEU B 1 271 ? -4.629 -49.812 -29.547 1 97.19 271 LEU B N 1
ATOM 6363 C CA . LEU B 1 271 ? -5.91 -49.125 -29.406 1 97.19 271 LEU B CA 1
ATOM 6364 C C . LEU B 1 271 ? -7.047 -50.156 -29.266 1 97.19 271 LEU B C 1
ATOM 6366 O O . LEU B 1 271 ? -7.039 -51.188 -29.938 1 97.19 271 LEU B O 1
ATOM 6370 N N . ARG B 1 272 ? -7.957 -49.812 -28.422 1 97.06 272 ARG B N 1
ATOM 6371 C CA . ARG B 1 272 ? -9.18 -50.594 -28.406 1 97.06 272 ARG B CA 1
ATOM 6372 C C . ARG B 1 272 ? -9.875 -50.562 -29.766 1 97.06 272 ARG B C 1
ATOM 6374 O O . ARG B 1 272 ? -9.727 -49.594 -30.516 1 97.06 272 ARG B O 1
ATOM 6381 N N . ALA B 1 273 ? -10.695 -51.438 -30 1 96.19 273 ALA B N 1
ATOM 6382 C CA . ALA B 1 273 ? -11.25 -51.719 -31.328 1 96.19 273 ALA B CA 1
ATOM 6383 C C . ALA B 1 273 ? -11.945 -50.5 -31.891 1 96.19 273 ALA B C 1
ATOM 6385 O O . ALA B 1 273 ? -11.68 -50.094 -33.031 1 96.19 273 ALA B O 1
ATOM 6386 N N . PRO B 1 274 ? -12.766 -49.844 -31.109 1 96.75 274 PRO B N 1
ATOM 6387 C CA . PRO B 1 274 ? -13.461 -48.688 -31.688 1 96.75 274 PRO B CA 1
ATOM 6388 C C . PRO B 1 274 ? -12.508 -47.594 -32.094 1 96.75 274 PRO B C 1
ATOM 6390 O O . PRO B 1 274 ? -12.75 -46.906 -33.094 1 96.75 274 PRO B O 1
ATOM 6393 N N . TRP B 1 275 ? -11.445 -47.438 -31.422 1 97.56 275 TRP B N 1
ATOM 6394 C CA . TRP B 1 275 ? -10.5 -46.344 -31.703 1 97.56 275 TRP B CA 1
ATOM 6395 C C . TRP B 1 275 ? -9.523 -46.781 -32.812 1 97.56 275 TRP B C 1
ATOM 6397 O O . TRP B 1 275 ? -9.094 -45.938 -33.625 1 97.56 275 TRP B O 1
ATOM 6407 N N . ALA B 1 276 ? -9.18 -48.094 -32.844 1 97.19 276 ALA B N 1
ATOM 6408 C CA . ALA B 1 276 ? -8.336 -48.594 -33.938 1 97.19 276 ALA B CA 1
ATOM 6409 C C . ALA B 1 276 ? -9.016 -48.438 -35.281 1 97.19 276 ALA B C 1
ATOM 6411 O O . ALA B 1 276 ? -8.359 -48.188 -36.281 1 97.19 276 ALA B O 1
ATOM 6412 N N . GLU B 1 277 ? -10.305 -48.625 -35.281 1 97.62 277 GLU B N 1
ATOM 6413 C CA . GLU B 1 277 ? -11.086 -48.438 -36.5 1 97.62 277 GLU B CA 1
ATOM 6414 C C . GLU B 1 277 ? -11.148 -46.969 -36.906 1 97.62 277 GLU B C 1
ATOM 6416 O O . GLU B 1 277 ? -11.07 -46.625 -38.094 1 97.62 277 GLU B O 1
ATOM 6421 N N . ARG B 1 278 ? -11.227 -46.125 -35.938 1 97.19 278 ARG B N 1
ATOM 6422 C CA . ARG B 1 278 ? -11.344 -44.688 -36.156 1 97.19 278 ARG B CA 1
ATOM 6423 C C . ARG B 1 278 ? -10.008 -44.094 -36.594 1 97.19 278 ARG B C 1
ATOM 6425 O O . ARG B 1 278 ? -9.977 -43.219 -37.438 1 97.19 278 ARG B O 1
ATOM 6432 N N . TRP B 1 279 ? -8.922 -44.594 -36 1 98 279 TRP B N 1
ATOM 6433 C CA . TRP B 1 279 ? -7.578 -44.094 -36.25 1 98 279 TRP B CA 1
ATOM 6434 C C . TRP B 1 279 ? -6.652 -45.25 -36.688 1 98 279 TRP B C 1
ATOM 6436 O O . TRP B 1 279 ? -5.672 -45.531 -35.969 1 98 279 TRP B O 1
ATOM 6446 N N . PRO B 1 280 ? -6.762 -45.719 -37.781 1 96.38 280 PRO B N 1
ATOM 6447 C CA . PRO B 1 280 ? -5.957 -46.844 -38.188 1 96.38 280 PRO B CA 1
ATOM 6448 C C . PRO B 1 280 ? -4.457 -46.562 -38.188 1 96.38 280 PRO B C 1
ATOM 6450 O O . PRO B 1 280 ? -3.654 -47.469 -37.906 1 96.38 280 PRO B O 1
ATOM 6453 N N . ALA B 1 281 ? -4.137 -45.406 -38.469 1 96.44 281 ALA B N 1
ATOM 6454 C CA . ALA B 1 281 ? -2.727 -45.031 -38.531 1 96.44 281 ALA B CA 1
ATOM 6455 C C . ALA B 1 281 ? -2.078 -45.125 -37.125 1 96.44 281 ALA B C 1
ATOM 6457 O O . ALA B 1 281 ? -0.852 -45.188 -37.031 1 96.44 281 ALA B O 1
ATOM 6458 N N . LEU B 1 282 ? -2.879 -45.125 -36.062 1 97.62 282 LEU B N 1
ATOM 6459 C CA . LEU B 1 282 ? -2.346 -45.094 -34.719 1 97.62 282 LEU B CA 1
ATOM 6460 C C . LEU B 1 282 ? -2.482 -46.469 -34.031 1 97.62 282 LEU B C 1
ATOM 6462 O O . LEU B 1 282 ? -2.125 -46.625 -32.875 1 97.62 282 LEU B O 1
ATOM 6466 N N . ASP B 1 283 ? -2.953 -47.406 -34.656 1 94.81 283 ASP B N 1
ATOM 6467 C CA . ASP B 1 283 ? -3.34 -48.688 -34.062 1 94.81 283 ASP B CA 1
ATOM 6468 C C . ASP B 1 283 ? -2.156 -49.344 -33.375 1 94.81 283 ASP B C 1
ATOM 6470 O O . ASP B 1 283 ? -2.309 -49.938 -32.281 1 94.81 283 ASP B O 1
ATOM 6474 N N . ARG B 1 284 ? -0.958 -49.281 -33.906 1 91 284 ARG B N 1
ATOM 6475 C CA . ARG B 1 284 ? 0.194 -49.969 -33.344 1 91 284 ARG B CA 1
ATOM 6476 C C . ARG B 1 284 ? 1.25 -48.969 -32.875 1 91 284 ARG B C 1
ATOM 6478 O O . ARG B 1 284 ? 2.373 -49.344 -32.531 1 91 284 ARG B O 1
ATOM 6485 N N . VAL B 1 285 ? 0.883 -47.781 -32.906 1 96.5 285 VAL B N 1
ATOM 6486 C CA . VAL B 1 285 ? 1.788 -46.719 -32.5 1 96.5 285 VAL B CA 1
ATOM 6487 C C . VAL B 1 285 ? 1.881 -46.688 -30.969 1 96.5 285 VAL B C 1
ATOM 6489 O O . VAL B 1 285 ? 0.865 -46.781 -30.266 1 96.5 285 VAL B O 1
ATOM 6492 N N . PRO B 1 286 ? 3.109 -46.625 -30.359 1 97.5 286 PRO B N 1
ATOM 6493 C CA . PRO B 1 286 ? 3.234 -46.531 -28.906 1 97.5 286 PRO B CA 1
ATOM 6494 C C . PRO B 1 286 ? 2.717 -45.188 -28.375 1 97.5 286 PRO B C 1
ATOM 6496 O O . PRO B 1 286 ? 2.918 -44.156 -29 1 97.5 286 PRO B O 1
ATOM 6499 N N . TRP B 1 287 ? 2.021 -45.25 -27.281 1 98.25 287 TRP B N 1
ATOM 6500 C CA . TRP B 1 287 ? 1.565 -44.094 -26.516 1 98.25 287 TRP B CA 1
ATOM 6501 C C . TRP B 1 287 ? 2.328 -43.969 -25.188 1 98.25 287 TRP B C 1
ATOM 6503 O O . TRP B 1 287 ? 2.373 -44.938 -24.406 1 98.25 287 TRP B O 1
ATOM 6513 N N . LEU B 1 288 ? 2.977 -42.844 -24.969 1 98.25 288 LEU B N 1
ATOM 6514 C CA . LEU B 1 288 ? 3.596 -42.656 -23.656 1 98.25 288 LEU B CA 1
ATOM 6515 C C . LEU B 1 288 ? 2.535 -42.469 -22.578 1 98.25 288 LEU B C 1
ATOM 6517 O O . LEU B 1 288 ? 1.487 -41.875 -22.828 1 98.25 288 LEU B O 1
ATOM 6521 N N . PRO B 1 289 ? 2.814 -43 -21.344 1 97.94 289 PRO B N 1
ATOM 6522 C CA . PRO B 1 289 ? 1.969 -42.562 -20.219 1 97.94 289 PRO B CA 1
ATOM 6523 C C . PRO B 1 289 ? 1.915 -41.031 -20.094 1 97.94 289 PRO B C 1
ATOM 6525 O O . PRO B 1 289 ? 2.869 -40.344 -20.453 1 97.94 289 PRO B O 1
ATOM 6528 N N . ALA B 1 290 ? 0.802 -40.531 -19.594 1 98.25 290 ALA B N 1
ATOM 6529 C CA . ALA B 1 290 ? 0.596 -39.094 -19.5 1 98.25 290 ALA B CA 1
ATOM 6530 C C . ALA B 1 290 ? 1.7 -38.438 -18.672 1 98.25 290 ALA B C 1
ATOM 6532 O O . ALA B 1 290 ? 2.15 -39 -17.672 1 98.25 290 ALA B O 1
ATOM 6533 N N . ILE B 1 291 ? 2.104 -37.25 -19.109 1 98.31 291 ILE B N 1
ATOM 6534 C CA . ILE B 1 291 ? 3.168 -36.5 -18.453 1 98.31 291 ILE B CA 1
ATOM 6535 C C . ILE B 1 291 ? 2.596 -35.219 -17.859 1 98.31 291 ILE B C 1
ATOM 6537 O O . ILE B 1 291 ? 1.697 -34.594 -18.438 1 98.31 291 ILE B O 1
ATOM 6541 N N . GLY B 1 292 ? 3.086 -34.844 -16.703 1 97.94 292 GLY B N 1
ATOM 6542 C CA . GLY B 1 292 ? 2.654 -33.594 -16.156 1 97.94 292 GLY B CA 1
ATOM 6543 C C . GLY B 1 292 ? 2.98 -32.406 -17.047 1 97.94 292 GLY B C 1
ATOM 6544 O O . GLY B 1 292 ? 4.078 -32.312 -17.609 1 97.94 292 GLY B O 1
ATOM 6545 N N . ASP B 1 293 ? 2.033 -31.469 -17.188 1 96.38 293 ASP B N 1
ATOM 6546 C CA . ASP B 1 293 ? 2.193 -30.359 -18.109 1 96.38 293 ASP B CA 1
ATOM 6547 C C . ASP B 1 293 ? 3.406 -29.5 -17.75 1 96.38 293 ASP B C 1
ATOM 6549 O O . ASP B 1 293 ? 4.168 -29.094 -18.625 1 96.38 293 ASP B O 1
ATOM 6553 N N . GLY B 1 294 ? 3.633 -29.281 -16.453 1 95.62 294 GLY B N 1
ATOM 6554 C CA . GLY B 1 294 ? 4.793 -28.516 -16.031 1 95.62 294 GLY B CA 1
ATOM 6555 C C . GLY B 1 294 ? 6.109 -29.172 -16.391 1 95.62 294 GLY B C 1
ATOM 6556 O O . GLY B 1 294 ? 7.066 -28.5 -16.766 1 95.62 294 GLY B O 1
ATOM 6557 N N . ALA B 1 295 ? 6.176 -30.484 -16.281 1 97.81 295 ALA B N 1
ATOM 6558 C CA . ALA B 1 295 ? 7.371 -31.234 -16.656 1 97.81 295 ALA B CA 1
ATOM 6559 C C . ALA B 1 295 ? 7.625 -31.141 -18.156 1 97.81 295 ALA B C 1
ATOM 6561 O O . ALA B 1 295 ? 8.75 -30.891 -18.578 1 97.81 295 ALA B O 1
ATOM 6562 N N . ALA B 1 296 ? 6.566 -31.312 -18.891 1 97.75 296 ALA B N 1
ATOM 6563 C CA . ALA B 1 296 ? 6.68 -31.203 -20.344 1 97.75 296 ALA B CA 1
ATOM 6564 C C . ALA B 1 296 ? 7.148 -29.812 -20.766 1 97.75 296 ALA B C 1
ATOM 6566 O O . ALA B 1 296 ? 8.031 -29.672 -21.625 1 97.75 296 ALA B O 1
ATOM 6567 N N . ALA B 1 297 ? 6.582 -28.859 -20.156 1 95.62 297 ALA B N 1
ATOM 6568 C CA . ALA B 1 297 ? 6.961 -27.484 -20.469 1 95.62 297 ALA B CA 1
ATOM 6569 C C . ALA B 1 297 ? 8.43 -27.234 -20.141 1 95.62 297 ALA B C 1
ATOM 6571 O O . ALA B 1 297 ? 9.125 -26.547 -20.875 1 95.62 297 ALA B O 1
ATOM 6572 N N . ASN B 1 298 ? 8.828 -27.719 -19.031 1 96.94 298 ASN B N 1
ATOM 6573 C CA . ASN B 1 298 ? 10.227 -27.562 -18.625 1 96.94 298 ASN B CA 1
ATOM 6574 C C . ASN B 1 298 ? 11.18 -28.172 -19.641 1 96.94 298 ASN B C 1
ATOM 6576 O O . ASN B 1 298 ? 12.133 -27.516 -20.062 1 96.94 298 ASN B O 1
ATOM 6580 N N . ILE B 1 299 ? 10.914 -29.344 -20.062 1 97.62 299 ILE B N 1
ATOM 6581 C CA . ILE B 1 299 ? 11.742 -30.047 -21.031 1 97.62 299 ILE B CA 1
ATOM 6582 C C . ILE B 1 299 ? 11.703 -29.312 -22.375 1 97.62 299 ILE B C 1
ATOM 6584 O O . ILE B 1 299 ? 12.742 -29.109 -23.016 1 97.62 299 ILE B O 1
ATOM 6588 N N . GLY B 1 300 ? 10.555 -28.891 -22.781 1 96.81 300 GLY B N 1
ATOM 6589 C CA . GLY B 1 300 ? 10.391 -28.203 -24.047 1 96.81 300 GLY B CA 1
ATOM 6590 C C . GLY B 1 300 ? 11.102 -26.875 -24.109 1 96.81 300 GLY B C 1
ATOM 6591 O O . GLY B 1 300 ? 11.359 -26.344 -25.188 1 96.81 300 GLY B O 1
ATOM 6592 N N . SER B 1 301 ? 11.406 -26.344 -22.969 1 95.56 301 SER B N 1
ATOM 6593 C CA . SER B 1 301 ? 12.086 -25.062 -22.875 1 95.56 301 SER B CA 1
ATOM 6594 C C . SER B 1 301 ? 13.594 -25.219 -22.922 1 95.56 301 SER B C 1
ATOM 6596 O O . SER B 1 301 ? 14.336 -24.234 -22.828 1 95.56 301 SER B O 1
ATOM 6598 N N . GLY B 1 302 ? 14.016 -26.438 -23.047 1 94.56 302 GLY B N 1
ATOM 6599 C CA . GLY B 1 302 ? 15.438 -26.719 -23.125 1 94.56 302 GLY B CA 1
ATOM 6600 C C . GLY B 1 302 ? 16.078 -26.922 -21.75 1 94.56 302 GLY B C 1
ATOM 6601 O O . GLY B 1 302 ? 17.297 -26.953 -21.625 1 94.56 302 GLY B O 1
ATOM 6602 N N . CYS B 1 303 ? 15.258 -27.078 -20.766 1 96.62 303 CYS B N 1
ATOM 6603 C CA . CYS B 1 303 ? 15.734 -27.203 -19.391 1 96.62 303 CYS B CA 1
ATOM 6604 C C . CYS B 1 303 ? 15.609 -28.641 -18.906 1 96.62 303 CYS B C 1
ATOM 6606 O O . CYS B 1 303 ? 14.781 -28.938 -18.047 1 96.62 303 CYS B O 1
ATOM 6608 N N . ASP B 1 304 ? 16.531 -29.531 -19.375 1 96.31 304 ASP B N 1
ATOM 6609 C CA . ASP B 1 304 ? 16.438 -30.953 -19.047 1 96.31 304 ASP B CA 1
ATOM 6610 C C . ASP B 1 304 ? 17.609 -31.391 -18.156 1 96.31 304 ASP B C 1
ATOM 6612 O O . ASP B 1 304 ? 17.812 -32.594 -17.938 1 96.31 304 ASP B O 1
ATOM 6616 N N . ASP B 1 305 ? 18.375 -30.422 -17.688 1 94.88 305 ASP B N 1
ATOM 6617 C CA . ASP B 1 305 ? 19.484 -30.656 -16.766 1 94.88 305 ASP B CA 1
ATOM 6618 C C . ASP B 1 305 ? 19.719 -29.453 -15.859 1 94.88 305 ASP B C 1
ATOM 6620 O O . ASP B 1 305 ? 19.031 -28.438 -15.977 1 94.88 305 ASP B O 1
ATOM 6624 N N . PRO B 1 306 ? 20.625 -29.578 -14.883 1 96.06 306 PRO B N 1
ATOM 6625 C CA . PRO B 1 306 ? 20.812 -28.5 -13.898 1 96.06 306 PRO B CA 1
ATOM 6626 C C . PRO B 1 306 ? 21.484 -27.266 -14.492 1 96.06 306 PRO B C 1
ATOM 6628 O O . PRO B 1 306 ? 21.547 -26.219 -13.836 1 96.06 306 PRO B O 1
ATOM 6631 N N . ALA B 1 307 ? 21.938 -27.312 -15.719 1 94.94 307 ALA B N 1
ATOM 6632 C CA . ALA B 1 307 ? 22.625 -26.188 -16.344 1 94.94 307 ALA B CA 1
ATOM 6633 C C . ALA B 1 307 ? 21.625 -25.109 -16.75 1 94.94 307 ALA B C 1
ATOM 6635 O O . ALA B 1 307 ? 22.016 -23.984 -17.047 1 94.94 307 ALA B O 1
ATOM 6636 N N . HIS B 1 308 ? 20.375 -25.484 -16.828 1 95.69 308 HIS B N 1
ATOM 6637 C CA . HIS B 1 308 ? 19.344 -24.547 -17.266 1 95.69 308 HIS B CA 1
ATOM 6638 C C . HIS B 1 308 ? 18.156 -24.531 -16.297 1 95.69 308 HIS B C 1
ATOM 6640 O O . HIS B 1 308 ? 17.562 -25.578 -16.016 1 95.69 308 HIS B O 1
ATOM 6646 N N . ILE B 1 309 ? 17.828 -23.359 -15.789 1 97.94 309 ILE B N 1
ATOM 6647 C CA . ILE B 1 309 ? 16.672 -23.156 -14.93 1 97.94 309 ILE B CA 1
ATOM 6648 C C . ILE B 1 309 ? 15.555 -22.469 -15.719 1 97.94 309 ILE B C 1
ATOM 6650 O O . ILE B 1 309 ? 15.789 -21.469 -16.391 1 97.94 309 ILE B O 1
ATOM 6654 N N . ALA B 1 310 ? 14.398 -23.078 -15.672 1 97.75 310 ALA B N 1
ATOM 6655 C CA . ALA B 1 310 ? 13.242 -22.469 -16.328 1 97.75 310 ALA B CA 1
ATOM 6656 C C . ALA B 1 310 ? 12.539 -21.484 -15.414 1 97.75 310 ALA B C 1
ATOM 6658 O O . ALA B 1 310 ? 12.289 -21.781 -14.242 1 97.75 310 ALA B O 1
ATOM 6659 N N . LEU B 1 311 ? 12.266 -20.281 -15.875 1 97.94 311 LEU B N 1
ATOM 6660 C CA . LEU B 1 311 ? 11.461 -19.266 -15.203 1 97.94 311 LEU B CA 1
ATOM 6661 C C . LEU B 1 311 ? 10.258 -18.875 -16.062 1 97.94 311 LEU B C 1
ATOM 6663 O O . LEU B 1 311 ? 10.414 -18.203 -17.078 1 97.94 311 LEU B O 1
ATOM 6667 N N . THR B 1 312 ? 9.109 -19.297 -15.648 1 96.25 312 THR B N 1
ATOM 6668 C CA . THR B 1 312 ? 7.898 -19 -16.406 1 96.25 312 THR B CA 1
ATOM 6669 C C . THR B 1 312 ? 7.004 -18.031 -15.656 1 96.25 312 THR B C 1
ATOM 6671 O O . THR B 1 312 ? 6.668 -18.266 -14.492 1 96.25 312 THR B O 1
ATOM 6674 N N . ILE B 1 313 ? 6.598 -16.922 -16.328 1 95.69 313 ILE B N 1
ATOM 6675 C CA . ILE B 1 313 ? 5.66 -15.992 -15.711 1 95.69 313 ILE B CA 1
ATOM 6676 C C . ILE B 1 313 ? 4.523 -15.688 -16.688 1 95.69 313 ILE B C 1
ATOM 6678 O O . ILE B 1 313 ? 4.711 -14.969 -17.672 1 95.69 313 ILE B O 1
ATOM 6682 N N . GLY B 1 314 ? 3.367 -16.281 -16.5 1 92.94 314 GLY B N 1
ATOM 6683 C CA . GLY B 1 314 ? 2.098 -15.859 -17.062 1 92.94 314 GLY B CA 1
ATOM 6684 C C . GLY B 1 314 ? 1.248 -15.039 -16.109 1 92.94 314 GLY B C 1
ATOM 6685 O O . GLY B 1 314 ? 1.703 -14.023 -15.586 1 92.94 314 GLY B O 1
ATOM 6686 N N . SER B 1 315 ? 0.028 -15.648 -15.805 1 90.38 315 SER B N 1
ATOM 6687 C CA . SER B 1 315 ? -0.745 -15.031 -14.727 1 90.38 315 SER B CA 1
ATOM 6688 C C . SER B 1 315 ? -0.053 -15.211 -13.383 1 90.38 315 SER B C 1
ATOM 6690 O O . SER B 1 315 ? -0.037 -14.289 -12.562 1 90.38 315 SER B O 1
ATOM 6692 N N . THR B 1 316 ? 0.475 -16.406 -13.211 1 93.5 316 THR B N 1
ATOM 6693 C CA . THR B 1 316 ? 1.299 -16.75 -12.062 1 93.5 316 THR B CA 1
ATOM 6694 C C . THR B 1 316 ? 2.717 -17.109 -12.5 1 93.5 316 THR B C 1
ATOM 6696 O O . THR B 1 316 ? 3.078 -16.922 -13.664 1 93.5 316 THR B O 1
ATOM 6699 N N . GLY B 1 317 ? 3.568 -17.484 -11.547 1 95.12 317 GLY B N 1
ATOM 6700 C CA . GLY B 1 317 ? 4.945 -17.781 -11.914 1 95.12 317 GLY B CA 1
ATOM 6701 C C . GLY B 1 317 ? 5.457 -19.078 -11.305 1 95.12 317 GLY B C 1
ATOM 6702 O O . GLY B 1 317 ? 4.879 -19.578 -10.344 1 95.12 317 GLY B O 1
ATOM 6703 N N . ALA B 1 318 ? 6.52 -19.625 -11.961 1 97.44 318 ALA B N 1
ATOM 6704 C CA . ALA B 1 318 ? 7.199 -20.812 -11.438 1 97.44 318 ALA B CA 1
ATOM 6705 C C . ALA B 1 318 ? 8.664 -20.844 -11.875 1 97.44 318 ALA B C 1
ATOM 6707 O O . ALA B 1 318 ? 9 -20.359 -12.961 1 97.44 318 ALA B O 1
ATOM 6708 N N . MET B 1 319 ? 9.461 -21.281 -11.047 1 98.31 319 MET B N 1
ATOM 6709 C CA . MET B 1 319 ? 10.867 -21.578 -11.312 1 98.31 319 MET B CA 1
ATOM 6710 C C . MET B 1 319 ? 11.156 -23.062 -11.094 1 98.31 319 MET B C 1
ATOM 6712 O O . MET B 1 319 ? 10.781 -23.625 -10.062 1 98.31 319 MET B O 1
ATOM 6716 N N . ARG B 1 320 ? 11.773 -23.703 -12.125 1 98.06 320 ARG B N 1
ATOM 6717 C CA . ARG B 1 320 ? 11.977 -25.156 -12.086 1 98.06 320 ARG B CA 1
ATOM 6718 C C . ARG B 1 320 ? 13.359 -25.516 -12.617 1 98.06 320 ARG B C 1
ATOM 6720 O O . ARG B 1 320 ? 13.867 -24.891 -13.547 1 98.06 320 ARG B O 1
ATOM 6727 N N . VAL B 1 321 ? 13.883 -26.594 -12.102 1 98.44 321 VAL B N 1
ATOM 6728 C CA . VAL B 1 321 ? 15.133 -27.141 -12.602 1 98.44 321 VAL B CA 1
ATOM 6729 C C . VAL B 1 321 ? 15.141 -28.672 -12.453 1 98.44 321 VAL B C 1
ATOM 6731 O O . VAL B 1 321 ? 14.633 -29.203 -11.461 1 98.44 321 VAL B O 1
ATOM 6734 N N . VAL B 1 322 ? 15.609 -29.328 -13.508 1 98.19 322 VAL B N 1
ATOM 6735 C CA . VAL B 1 322 ? 15.781 -30.766 -13.438 1 98.19 322 VAL B CA 1
ATOM 6736 C C . VAL B 1 322 ? 17.016 -31.094 -12.602 1 98.19 322 VAL B C 1
ATOM 6738 O O . VAL B 1 322 ? 18.094 -30.547 -12.828 1 98.19 322 VAL B O 1
ATOM 6741 N N . VAL B 1 323 ? 16.844 -31.969 -11.688 1 97.38 323 VAL B N 1
ATOM 6742 C CA . VAL B 1 323 ? 17.953 -32.406 -10.828 1 97.38 323 VAL B CA 1
ATOM 6743 C C . VAL B 1 323 ? 17.922 -33.906 -10.68 1 97.38 323 VAL B C 1
ATOM 6745 O O . VAL B 1 323 ? 17.031 -34.594 -11.18 1 97.38 323 VAL B O 1
ATOM 6748 N N . ASP B 1 324 ? 18.984 -34.375 -9.984 1 93.75 324 ASP B N 1
ATOM 6749 C CA . ASP B 1 324 ? 19.016 -35.781 -9.617 1 93.75 324 ASP B CA 1
ATOM 6750 C C . ASP B 1 324 ? 17.891 -36.125 -8.641 1 93.75 324 ASP B C 1
ATOM 6752 O O . ASP B 1 324 ? 17.656 -35.375 -7.676 1 93.75 324 ASP B O 1
ATOM 6756 N N . PRO B 1 325 ? 17.172 -37.188 -8.922 1 93.88 325 PRO B N 1
ATOM 6757 C CA . PRO B 1 325 ? 16.031 -37.531 -8.055 1 93.88 325 PRO B CA 1
ATOM 6758 C C . PRO B 1 325 ? 16.469 -37.969 -6.664 1 93.88 325 PRO B C 1
ATOM 6760 O O . PRO B 1 325 ? 15.641 -38.094 -5.754 1 93.88 325 PRO B O 1
ATOM 6763 N N . GLY B 1 326 ? 17.719 -38.25 -6.426 1 91.44 326 GLY B N 1
ATOM 6764 C CA . GLY B 1 326 ? 18.219 -38.812 -5.168 1 91.44 326 GLY B CA 1
ATOM 6765 C C . GLY B 1 326 ? 18.562 -37.719 -4.152 1 91.44 326 GLY B C 1
ATOM 6766 O O . GLY B 1 326 ? 19.484 -37.875 -3.359 1 91.44 326 GLY B O 1
ATOM 6767 N N . LEU B 1 327 ? 17.859 -36.625 -4.184 1 94.25 327 LEU B N 1
ATOM 6768 C CA . LEU B 1 327 ? 18.062 -35.594 -3.16 1 94.25 327 LEU B CA 1
ATOM 6769 C C . LEU B 1 327 ? 17.719 -36.156 -1.777 1 94.25 327 LEU B C 1
ATOM 6771 O O . LEU B 1 327 ? 16.688 -36.812 -1.604 1 94.25 327 LEU B O 1
ATOM 6775 N N . GLU B 1 328 ? 18.594 -35.875 -0.792 1 93.31 328 GLU B N 1
ATOM 6776 C CA . GLU B 1 328 ? 18.359 -36.344 0.563 1 93.31 328 GLU B CA 1
ATOM 6777 C C . GLU B 1 328 ? 17.141 -35.688 1.193 1 93.31 328 GLU B C 1
ATOM 6779 O O . GLU B 1 328 ? 16.344 -36.344 1.868 1 93.31 328 GLU B O 1
ATOM 6784 N N . ARG B 1 329 ? 17.094 -34.406 1.008 1 95.75 329 ARG B N 1
ATOM 6785 C CA . ARG B 1 329 ? 15.992 -33.625 1.559 1 95.75 329 ARG B CA 1
ATOM 6786 C C . ARG B 1 329 ? 15.453 -32.625 0.529 1 95.75 329 ARG B C 1
ATOM 6788 O O . ARG B 1 329 ? 16.219 -32 -0.218 1 95.75 329 ARG B O 1
ATOM 6795 N N . VAL B 1 330 ? 14.156 -32.5 0.536 1 97.5 330 VAL B N 1
ATOM 6796 C CA . VAL B 1 330 ? 13.547 -31.469 -0.29 1 97.5 330 VAL B CA 1
ATOM 6797 C C . VAL B 1 330 ? 13.727 -30.109 0.377 1 97.5 330 VAL B C 1
ATOM 6799 O O . VAL B 1 330 ? 13.406 -29.953 1.557 1 97.5 330 VAL B O 1
ATOM 6802 N N . PRO B 1 331 ? 14.242 -29.125 -0.33 1 96.94 331 PRO B N 1
ATOM 6803 C CA . PRO B 1 331 ? 14.406 -27.812 0.286 1 96.94 331 PRO B CA 1
ATOM 6804 C C . PRO B 1 331 ? 13.094 -27.234 0.808 1 96.94 331 PRO B C 1
ATOM 6806 O O . PRO B 1 331 ? 12.055 -27.359 0.148 1 96.94 331 PRO B O 1
ATOM 6809 N N . GLU B 1 332 ? 13.203 -26.578 1.979 1 95 332 GLU B N 1
ATOM 6810 C CA . GLU B 1 332 ? 12.016 -26.031 2.625 1 95 332 GLU B CA 1
ATOM 6811 C C . GLU B 1 332 ? 11.297 -25.047 1.707 1 95 332 GLU B C 1
ATOM 6813 O O . GLU B 1 332 ? 11.922 -24.172 1.119 1 95 332 GLU B O 1
ATOM 6818 N N . GLY B 1 333 ? 10 -25.281 1.58 1 95.88 333 GLY B N 1
ATOM 6819 C CA . GLY B 1 333 ? 9.156 -24.359 0.832 1 95.88 333 GLY B CA 1
ATOM 6820 C C . GLY B 1 333 ? 9.117 -24.672 -0.653 1 95.88 333 GLY B C 1
ATOM 6821 O O . GLY B 1 333 ? 8.312 -24.078 -1.389 1 95.88 333 GLY B O 1
ATOM 6822 N N . LEU B 1 334 ? 9.969 -25.562 -1.124 1 98.19 334 LEU B N 1
ATOM 6823 C CA . LEU B 1 334 ? 9.961 -25.938 -2.531 1 98.19 334 LEU B CA 1
ATOM 6824 C C . LEU B 1 334 ? 9.305 -27.312 -2.721 1 98.19 334 LEU B C 1
ATOM 6826 O O . LEU B 1 334 ? 9.016 -28 -1.745 1 98.19 334 LEU B O 1
ATOM 6830 N N . TRP B 1 335 ? 8.93 -27.609 -3.896 1 97.62 335 TRP B N 1
ATOM 6831 C CA . TRP B 1 335 ? 8.453 -28.938 -4.227 1 97.62 335 TRP B CA 1
ATOM 6832 C C . TRP B 1 335 ? 9.5 -29.719 -5.02 1 97.62 335 TRP B C 1
ATOM 6834 O O . TRP B 1 335 ? 10.453 -29.125 -5.543 1 97.62 335 TRP B O 1
ATOM 6844 N N . LEU B 1 336 ? 9.414 -30.969 -5.031 1 98.25 336 LEU B N 1
ATOM 6845 C CA . LEU B 1 336 ? 10.219 -31.891 -5.824 1 98.25 336 LEU B CA 1
ATOM 6846 C C . LEU B 1 336 ? 9.336 -32.906 -6.547 1 98.25 336 LEU B C 1
ATOM 6848 O O . LEU B 1 336 ? 8.852 -33.844 -5.941 1 98.25 336 LEU B O 1
ATOM 6852 N N . TYR B 1 337 ? 9.188 -32.719 -7.848 1 98.12 337 TYR B N 1
ATOM 6853 C CA . TYR B 1 337 ? 8.383 -33.594 -8.703 1 98.12 337 TYR B CA 1
ATOM 6854 C C . TYR B 1 337 ? 9.266 -34.5 -9.555 1 98.12 337 TYR B C 1
ATOM 6856 O O . TYR B 1 337 ? 10.453 -34.656 -9.266 1 98.12 337 TYR B O 1
ATOM 6864 N N . ARG B 1 338 ? 8.57 -35.156 -10.484 1 98.12 338 ARG B N 1
ATOM 6865 C CA . ARG B 1 338 ? 9.289 -36.031 -11.422 1 98.12 338 ARG B CA 1
ATOM 6866 C C . ARG B 1 338 ? 8.961 -35.656 -12.867 1 98.12 338 ARG B C 1
ATOM 6868 O O . ARG B 1 338 ? 7.816 -35.344 -13.188 1 98.12 338 ARG B O 1
ATOM 6875 N N . VAL B 1 339 ? 10.047 -35.625 -13.68 1 97.94 339 VAL B N 1
ATOM 6876 C CA . VAL B 1 339 ? 9.828 -35.688 -15.117 1 97.94 339 VAL B CA 1
ATOM 6877 C C . VAL B 1 339 ? 9.602 -37.156 -15.539 1 97.94 339 VAL B C 1
ATOM 6879 O O . VAL B 1 339 ? 8.672 -37.438 -16.281 1 97.94 339 VAL B O 1
ATOM 6882 N N . ASP B 1 340 ? 10.375 -38 -15.109 1 97.31 340 ASP B N 1
ATOM 6883 C CA . ASP B 1 340 ? 10.344 -39.438 -15.258 1 97.31 340 ASP B CA 1
ATOM 6884 C C . ASP B 1 340 ? 11.141 -40.125 -14.141 1 97.31 340 ASP B C 1
ATOM 6886 O O . ASP B 1 340 ? 11.445 -39.5 -13.125 1 97.31 340 ASP B O 1
ATOM 6890 N N . ARG B 1 341 ? 11.406 -41.406 -14.297 1 95.88 341 ARG B N 1
ATOM 6891 C CA . ARG B 1 341 ? 12.078 -42.188 -13.266 1 95.88 341 ARG B CA 1
ATOM 6892 C C . ARG B 1 341 ? 13.461 -41.625 -12.961 1 95.88 341 ARG B C 1
ATOM 6894 O O . ARG B 1 341 ? 13.914 -41.656 -11.812 1 95.88 341 ARG B O 1
ATOM 6901 N N . ARG B 1 342 ? 14.102 -41 -13.953 1 94.5 342 ARG B N 1
ATOM 6902 C CA . ARG B 1 342 ? 15.516 -40.656 -13.836 1 94.5 342 ARG B CA 1
ATOM 6903 C C . ARG B 1 342 ? 15.688 -39.156 -13.539 1 94.5 342 ARG B C 1
ATOM 6905 O O . ARG B 1 342 ? 16.766 -38.719 -13.156 1 94.5 342 ARG B O 1
ATOM 6912 N N . ARG B 1 343 ? 14.703 -38.375 -13.727 1 97.06 343 ARG B N 1
ATOM 6913 C CA . ARG B 1 343 ? 14.805 -36.906 -13.609 1 97.06 343 ARG B CA 1
ATOM 6914 C C . ARG B 1 343 ? 13.766 -36.375 -12.641 1 97.06 343 ARG B C 1
ATOM 6916 O O . ARG B 1 343 ? 12.57 -36.594 -12.812 1 97.06 343 ARG B O 1
ATOM 6923 N N . ALA B 1 344 ? 14.289 -35.688 -11.648 1 97.94 344 ALA B N 1
ATOM 6924 C CA . ALA B 1 344 ? 13.406 -34.938 -10.742 1 97.94 344 ALA B CA 1
ATOM 6925 C C . ALA B 1 344 ? 13.289 -33.469 -11.164 1 97.94 344 ALA B C 1
ATOM 6927 O O . ALA B 1 344 ? 14.156 -32.969 -11.859 1 97.94 344 ALA B O 1
ATOM 6928 N N . LEU B 1 345 ? 12.219 -32.906 -10.789 1 98.44 345 LEU B N 1
ATOM 6929 C CA . LEU B 1 345 ? 11.922 -31.5 -11.086 1 98.44 345 LEU B CA 1
ATOM 6930 C C . LEU B 1 345 ? 11.766 -30.688 -9.805 1 98.44 345 LEU B C 1
ATOM 6932 O O . LEU B 1 345 ? 10.719 -30.766 -9.141 1 98.44 345 LEU B O 1
ATOM 6936 N N . LEU B 1 346 ? 12.766 -29.906 -9.453 1 98.5 346 LEU B N 1
ATOM 6937 C CA . LEU B 1 346 ? 12.781 -29.062 -8.266 1 98.5 346 LEU B CA 1
ATOM 6938 C C . LEU B 1 346 ? 12.312 -27.656 -8.594 1 98.5 346 LEU B C 1
ATOM 6940 O O . LEU B 1 346 ? 12.695 -27.094 -9.625 1 98.5 346 LEU B O 1
ATOM 6944 N N . GLY B 1 347 ? 11.438 -27.125 -7.676 1 98.31 347 GLY B N 1
ATOM 6945 C CA . GLY B 1 347 ? 11.07 -25.75 -7.988 1 98.31 347 GLY B CA 1
ATOM 6946 C C . GLY B 1 347 ? 10.086 -25.156 -6.992 1 98.31 347 GLY B C 1
ATOM 6947 O O . GLY B 1 347 ? 9.875 -25.719 -5.914 1 98.31 347 GLY B O 1
ATOM 6948 N N . GLY B 1 348 ? 9.672 -23.953 -7.293 1 97.88 348 GLY B N 1
ATOM 6949 C CA . GLY B 1 348 ? 8.656 -23.203 -6.574 1 97.88 348 GLY B CA 1
ATOM 6950 C C . GLY B 1 348 ? 7.797 -22.344 -7.484 1 97.88 348 GLY B C 1
ATOM 6951 O O . GLY B 1 348 ? 8.273 -21.828 -8.492 1 97.88 348 GLY B O 1
ATOM 6952 N N . ALA B 1 349 ? 6.512 -22.234 -7.051 1 96.38 349 ALA B N 1
ATOM 6953 C CA . ALA B 1 349 ? 5.574 -21.422 -7.809 1 96.38 349 ALA B CA 1
ATOM 6954 C C . ALA B 1 349 ? 5.102 -20.219 -6.984 1 96.38 349 ALA B C 1
ATOM 6956 O O . ALA B 1 349 ? 5.055 -20.297 -5.754 1 96.38 349 ALA B O 1
ATOM 6957 N N . THR B 1 350 ? 4.855 -19.172 -7.672 1 95.62 350 THR B N 1
ATOM 6958 C CA . THR B 1 350 ? 4.254 -17.984 -7.059 1 95.62 350 THR B CA 1
ATOM 6959 C C . THR B 1 350 ? 2.805 -17.828 -7.508 1 95.62 350 THR B C 1
ATOM 6961 O O . THR B 1 350 ? 2.453 -18.188 -8.633 1 95.62 350 THR B O 1
ATOM 6964 N N . THR B 1 351 ? 2.018 -17.297 -6.625 1 92.38 351 THR B N 1
ATOM 6965 C CA . THR B 1 351 ? 0.627 -17.016 -6.973 1 92.38 351 THR B CA 1
ATOM 6966 C C . THR B 1 351 ? 0.52 -15.75 -7.816 1 92.38 351 THR B C 1
ATOM 6968 O O . THR B 1 351 ? -0.497 -15.523 -8.477 1 92.38 351 THR B O 1
ATOM 6971 N N . GLU B 1 352 ? 1.642 -15.016 -7.785 1 93.75 352 GLU B N 1
ATOM 6972 C CA . GLU B 1 352 ? 1.607 -13.742 -8.5 1 93.75 352 GLU B CA 1
ATOM 6973 C C . GLU B 1 352 ? 2.574 -13.75 -9.688 1 93.75 352 GLU B C 1
ATOM 6975 O O . GLU B 1 352 ? 3.615 -14.406 -9.633 1 93.75 352 GLU B O 1
ATOM 6980 N N . GLY B 1 353 ? 2.266 -13.055 -10.695 1 96.19 353 GLY B N 1
ATOM 6981 C CA . GLY B 1 353 ? 2.979 -12.75 -11.922 1 96.19 353 GLY B CA 1
ATOM 6982 C C . GLY B 1 353 ? 2.307 -11.664 -12.75 1 96.19 353 GLY B C 1
ATOM 6983 O O . GLY B 1 353 ? 2.158 -10.531 -12.289 1 96.19 353 GLY B O 1
ATOM 6984 N N . GLY B 1 354 ? 1.763 -12.117 -13.852 1 94.94 354 GLY B N 1
ATOM 6985 C CA . GLY B 1 354 ? 1.052 -11.18 -14.711 1 94.94 354 GLY B CA 1
ATOM 6986 C C . GLY B 1 354 ? -0.243 -10.68 -14.102 1 94.94 354 GLY B C 1
ATOM 6987 O O . GLY B 1 354 ? -0.733 -9.609 -14.461 1 94.94 354 GLY B O 1
ATOM 6988 N N . ASN B 1 355 ? -0.814 -11.414 -13.188 1 94 355 ASN B N 1
ATOM 6989 C CA . ASN B 1 355 ? -2.07 -11 -12.57 1 94 355 ASN B CA 1
ATOM 6990 C C . ASN B 1 355 ? -1.894 -9.727 -11.742 1 94 355 ASN B C 1
ATOM 6992 O O . ASN B 1 355 ? -2.713 -8.812 -11.82 1 94 355 ASN B O 1
ATOM 6996 N N . LEU B 1 356 ? -0.831 -9.688 -10.938 1 96.31 356 LEU B N 1
ATOM 6997 C CA . LEU B 1 356 ? -0.555 -8.461 -10.203 1 96.31 356 LEU B CA 1
ATOM 6998 C C . LEU B 1 356 ? -0.28 -7.301 -11.156 1 96.31 356 LEU B C 1
ATOM 7000 O O . LEU B 1 356 ? -0.746 -6.18 -10.93 1 96.31 356 LEU B O 1
ATOM 7004 N N . PHE B 1 357 ? 0.477 -7.566 -12.188 1 95 357 PHE B N 1
ATOM 7005 C CA . PHE B 1 357 ? 0.761 -6.543 -13.188 1 95 357 PHE B CA 1
ATOM 7006 C C . PHE B 1 357 ? -0.528 -6.02 -13.805 1 95 357 PHE B C 1
ATOM 7008 O O . PHE B 1 357 ? -0.707 -4.809 -13.953 1 95 357 PHE B O 1
ATOM 7015 N N . ALA B 1 358 ? -1.381 -6.922 -14.203 1 94.12 358 ALA B N 1
ATOM 7016 C CA . ALA B 1 358 ? -2.668 -6.543 -14.781 1 94.12 358 ALA B CA 1
ATOM 7017 C C . ALA B 1 358 ? -3.498 -5.734 -13.789 1 94.12 358 ALA B C 1
ATOM 7019 O O . ALA B 1 358 ? -4.125 -4.738 -14.156 1 94.12 358 ALA B O 1
ATOM 7020 N N . TRP B 1 359 ? -3.525 -6.102 -12.578 1 95.38 359 TRP B N 1
ATOM 7021 C CA . TRP B 1 359 ? -4.258 -5.387 -11.539 1 95.38 359 TRP B CA 1
ATOM 7022 C C . TRP B 1 359 ? -3.715 -3.973 -11.367 1 95.38 359 TRP B C 1
ATOM 7024 O O . TRP B 1 359 ? -4.484 -3.012 -11.273 1 95.38 359 TRP B O 1
ATOM 7034 N N . LEU B 1 360 ? -2.389 -3.838 -11.289 1 96.62 360 LEU B N 1
ATOM 7035 C CA . LEU B 1 360 ? -1.765 -2.525 -11.156 1 96.62 360 LEU B CA 1
ATOM 7036 C C . LEU B 1 360 ? -2.125 -1.628 -12.336 1 96.62 360 LEU B C 1
ATOM 7038 O O . LEU B 1 360 ? -2.432 -0.448 -12.148 1 96.62 360 LEU B O 1
ATOM 7042 N N . ARG B 1 361 ? -2.076 -2.215 -13.523 1 94.94 361 ARG B N 1
ATOM 7043 C CA . ARG B 1 361 ? -2.4 -1.445 -14.719 1 94.94 361 ARG B CA 1
ATOM 7044 C C . ARG B 1 361 ? -3.836 -0.936 -14.672 1 94.94 361 ARG B C 1
ATOM 7046 O O . ARG B 1 361 ? -4.102 0.223 -15 1 94.94 361 ARG B O 1
ATOM 7053 N N . GLN B 1 362 ? -4.684 -1.79 -14.258 1 94.06 362 GLN B N 1
ATOM 7054 C CA . GLN B 1 362 ? -6.094 -1.428 -14.188 1 94.06 362 GLN B CA 1
ATOM 7055 C C . GLN B 1 362 ? -6.344 -0.426 -13.062 1 94.06 362 GLN B C 1
ATOM 7057 O O . GLN B 1 362 ? -7.02 0.585 -13.266 1 94.06 362 GLN B O 1
ATOM 7062 N N . THR B 1 363 ? -5.82 -0.691 -11.922 1 95.38 363 THR B N 1
ATOM 7063 C CA . THR B 1 363 ? -6.062 0.104 -10.719 1 95.38 363 THR B CA 1
ATOM 7064 C C . THR B 1 363 ? -5.477 1.506 -10.875 1 95.38 363 THR B C 1
ATOM 7066 O O . THR B 1 363 ? -6.102 2.492 -10.477 1 95.38 363 THR B O 1
ATOM 7069 N N . LEU B 1 364 ? -4.293 1.612 -11.438 1 95.25 364 LEU B N 1
ATOM 7070 C CA . LEU B 1 364 ? -3.596 2.887 -11.586 1 95.25 364 LEU B CA 1
ATOM 7071 C C . LEU B 1 364 ? -3.939 3.547 -12.914 1 95.25 364 LEU B C 1
ATOM 7073 O O . LEU B 1 364 ? -3.439 4.633 -13.219 1 95.25 364 LEU B O 1
ATOM 7077 N N . GLN B 1 365 ? -4.777 2.832 -13.781 1 91.5 365 GLN B N 1
ATOM 7078 C CA . GLN B 1 365 ? -5.203 3.318 -15.094 1 91.5 365 GLN B CA 1
ATOM 7079 C C . GLN B 1 365 ? -4.012 3.783 -15.922 1 91.5 365 GLN B C 1
ATOM 7081 O O . GLN B 1 365 ? -3.996 4.91 -16.422 1 91.5 365 GLN B O 1
ATOM 7086 N N . LEU B 1 366 ? -3.074 2.955 -16.078 1 89.81 366 LEU B N 1
ATOM 7087 C CA . LEU B 1 366 ? -1.802 3.266 -16.719 1 89.81 366 LEU B CA 1
ATOM 7088 C C . LEU B 1 366 ? -1.962 3.352 -18.234 1 89.81 366 LEU B C 1
ATOM 7090 O O . LEU B 1 366 ? -2.939 2.848 -18.781 1 89.81 366 LEU B O 1
ATOM 7094 N N . PRO B 1 367 ? -0.964 3.967 -18.875 1 87.38 367 PRO B N 1
ATOM 7095 C CA . PRO B 1 367 ? -1.046 4.125 -20.328 1 87.38 367 PRO B CA 1
ATOM 7096 C C . PRO B 1 367 ? -0.964 2.791 -21.062 1 87.38 367 PRO B C 1
ATOM 7098 O O . PRO B 1 367 ? -0.802 1.741 -20.438 1 87.38 367 PRO B O 1
ATOM 7101 N N . GLU B 1 368 ? -0.966 2.885 -22.344 1 89.75 368 GLU B N 1
ATOM 7102 C CA . GLU B 1 368 ? -0.887 1.699 -23.188 1 89.75 368 GLU B CA 1
ATOM 7103 C C . GLU B 1 368 ? 0.424 0.95 -22.969 1 89.75 368 GLU B C 1
ATOM 7105 O O . GLU B 1 368 ? 1.434 1.552 -22.594 1 89.75 368 GLU B O 1
ATOM 7110 N N . PRO B 1 369 ? 0.384 -0.333 -23.234 1 87 369 PRO B N 1
ATOM 7111 C CA . PRO B 1 369 ? 1.52 -1.196 -22.906 1 87 369 PRO B CA 1
ATOM 7112 C C . PRO B 1 369 ? 2.842 -0.668 -23.453 1 87 369 PRO B C 1
ATOM 7114 O O . PRO B 1 369 ? 3.867 -0.727 -22.781 1 87 369 PRO B O 1
ATOM 7117 N N . GLY B 1 370 ? 2.809 -0.189 -24.672 1 89.94 370 GLY B N 1
ATOM 7118 C CA . GLY B 1 370 ? 4.035 0.333 -25.25 1 89.94 370 GLY B CA 1
ATOM 7119 C C . GLY B 1 370 ? 4.594 1.524 -24.5 1 89.94 370 GLY B C 1
ATOM 7120 O O . GLY B 1 370 ? 5.789 1.576 -24.203 1 89.94 370 GLY B O 1
ATOM 7121 N N . GLU B 1 371 ? 3.764 2.445 -24.203 1 93.25 371 GLU B N 1
ATOM 7122 C CA . GLU B 1 371 ? 4.152 3.637 -23.453 1 93.25 371 GLU B CA 1
ATOM 7123 C C . GLU B 1 371 ? 4.586 3.279 -22.047 1 93.25 371 GLU B C 1
ATOM 7125 O O . GLU B 1 371 ? 5.562 3.83 -21.531 1 93.25 371 GLU B O 1
ATOM 7130 N N . LEU B 1 372 ? 3.869 2.436 -21.453 1 93.81 372 LEU B N 1
ATOM 7131 C CA . LEU B 1 372 ? 4.215 1.981 -20.109 1 93.81 372 LEU B CA 1
ATOM 7132 C C . LEU B 1 372 ? 5.59 1.322 -20.094 1 93.81 372 LEU B C 1
ATOM 7134 O O . LEU B 1 372 ? 6.395 1.574 -19.203 1 93.81 372 LEU B O 1
ATOM 7138 N N . GLU B 1 373 ? 5.84 0.491 -21.078 1 95.12 373 GLU B N 1
ATOM 7139 C CA . GLU B 1 373 ? 7.121 -0.208 -21.172 1 95.12 373 GLU B CA 1
ATOM 7140 C C . GLU B 1 373 ? 8.281 0.774 -21.312 1 95.12 373 GLU B C 1
ATOM 7142 O O . GLU B 1 373 ? 9.336 0.59 -20.703 1 95.12 373 GLU B O 1
ATOM 7147 N N . ALA B 1 374 ? 8.102 1.773 -22.141 1 95.06 374 ALA B N 1
ATOM 7148 C CA . ALA B 1 374 ? 9.133 2.791 -22.312 1 95.06 374 ALA B CA 1
ATOM 7149 C C . ALA B 1 374 ? 9.43 3.512 -21 1 95.06 374 ALA B C 1
ATOM 7151 O O . ALA B 1 374 ? 10.586 3.744 -20.656 1 95.06 374 ALA B O 1
ATOM 7152 N N . ALA B 1 375 ? 8.391 3.83 -20.297 1 94.38 375 ALA B N 1
ATOM 7153 C CA . ALA B 1 375 ? 8.539 4.504 -19.016 1 94.38 375 ALA B CA 1
ATOM 7154 C C . ALA B 1 375 ? 9.25 3.609 -18 1 94.38 375 ALA B C 1
ATOM 7156 O O . ALA B 1 375 ? 10.125 4.07 -17.266 1 94.38 375 ALA B O 1
ATOM 7157 N N . LEU B 1 376 ? 8.898 2.352 -17.953 1 94.62 376 LEU B N 1
ATOM 7158 C CA . LEU B 1 376 ? 9.516 1.389 -17.047 1 94.62 376 LEU B CA 1
ATOM 7159 C C . LEU B 1 376 ? 10.992 1.199 -17.391 1 94.62 376 LEU B C 1
ATOM 7161 O O . LEU B 1 376 ? 11.828 1.111 -16.484 1 94.62 376 LEU B O 1
ATOM 7165 N N . ALA B 1 377 ? 11.273 1.124 -18.641 1 93.44 377 ALA B N 1
ATOM 7166 C CA . ALA B 1 377 ? 12.648 0.941 -19.094 1 93.44 377 ALA B CA 1
ATOM 7167 C C . ALA B 1 377 ? 13.531 2.096 -18.625 1 93.44 377 ALA B C 1
ATOM 7169 O O . ALA B 1 377 ? 14.68 1.886 -18.234 1 93.44 377 ALA B O 1
ATOM 7170 N N . GLU B 1 378 ? 12.953 3.219 -18.703 1 91.06 378 GLU B N 1
ATOM 7171 C CA . GLU B 1 378 ? 13.68 4.398 -18.234 1 91.06 378 GLU B CA 1
ATOM 7172 C C . GLU B 1 378 ? 13.891 4.359 -16.734 1 91.06 378 GLU B C 1
ATOM 7174 O O . GLU B 1 378 ? 14.977 4.676 -16.234 1 91.06 378 GLU B O 1
ATOM 7179 N N . ARG B 1 379 ? 12.883 3.969 -16 1 89 379 ARG B N 1
ATOM 7180 C CA . ARG B 1 379 ? 12.938 3.936 -14.539 1 89 379 ARG B CA 1
ATOM 7181 C C . ARG B 1 379 ? 13.961 2.912 -14.062 1 89 379 ARG B C 1
ATOM 7183 O O . ARG B 1 379 ? 14.727 3.184 -13.133 1 89 379 ARG B O 1
ATOM 7190 N N . VAL B 1 380 ? 14 1.814 -14.664 1 88.38 380 VAL B N 1
ATOM 7191 C CA . VAL B 1 380 ? 14.828 0.69 -14.242 1 88.38 380 VAL B CA 1
ATOM 7192 C C . VAL B 1 380 ? 16.297 1.025 -14.461 1 88.38 380 VAL B C 1
ATOM 7194 O O . VAL B 1 380 ? 17.172 0.526 -13.742 1 88.38 380 VAL B O 1
ATOM 7197 N N . ARG B 1 381 ? 16.594 1.958 -15.328 1 85.25 381 ARG B N 1
ATOM 7198 C CA . ARG B 1 381 ? 17.969 2.293 -15.672 1 85.25 381 ARG B CA 1
ATOM 7199 C C . ARG B 1 381 ? 18.391 3.605 -15.023 1 85.25 381 ARG B C 1
ATOM 7201 O O . ARG B 1 381 ? 19.531 4.051 -15.195 1 85.25 381 ARG B O 1
ATOM 7208 N N . ARG B 1 382 ? 17.469 4.164 -14.297 1 84.06 382 ARG B N 1
ATOM 7209 C CA . ARG B 1 382 ? 17.703 5.496 -13.742 1 84.06 382 ARG B CA 1
ATOM 7210 C C . ARG B 1 382 ? 18.844 5.473 -12.742 1 84.06 382 ARG B C 1
ATOM 7212 O O . ARG B 1 382 ? 18.969 4.539 -11.945 1 84.06 382 ARG B O 1
ATOM 7219 N N . GLN B 1 383 ? 19.75 6.41 -12.883 1 77.75 383 GLN B N 1
ATOM 7220 C CA . GLN B 1 383 ? 20.859 6.609 -11.969 1 77.75 383 GLN B CA 1
ATOM 7221 C C . GLN B 1 383 ? 20.891 8.039 -11.43 1 77.75 383 GLN B C 1
ATOM 7223 O O . GLN B 1 383 ? 20.391 8.961 -12.086 1 77.75 383 GLN B O 1
ATOM 7228 N N . ASP B 1 384 ? 21.266 8.25 -10.156 1 72.12 384 ASP B N 1
ATOM 7229 C CA . ASP B 1 384 ? 21.391 9.586 -9.594 1 72.12 384 ASP B CA 1
ATOM 7230 C C . ASP B 1 384 ? 22.656 10.281 -10.109 1 72.12 384 ASP B C 1
ATOM 7232 O O . ASP B 1 384 ? 23.359 9.742 -10.969 1 72.12 384 ASP B O 1
ATOM 7236 N N . ALA B 1 385 ? 22.75 11.461 -9.602 1 72.44 385 ALA B N 1
ATOM 7237 C CA . ALA B 1 385 ? 23.844 12.305 -10.07 1 72.44 385 ALA B CA 1
ATOM 7238 C C . ALA B 1 385 ? 25.188 11.664 -9.773 1 72.44 385 ALA B C 1
ATOM 7240 O O . ALA B 1 385 ? 26.172 11.906 -10.492 1 72.44 385 ALA B O 1
ATOM 7241 N N . SER B 1 386 ? 25.266 10.812 -8.82 1 75.5 386 SER B N 1
ATOM 7242 C CA . SER B 1 386 ? 26.5 10.148 -8.422 1 75.5 386 SER B CA 1
ATOM 7243 C C . SER B 1 386 ? 26.641 8.789 -9.102 1 75.5 386 SER B C 1
ATOM 7245 O O . SER B 1 386 ? 27.594 8.055 -8.836 1 75.5 386 SER B O 1
ATOM 7247 N N . GLY B 1 387 ? 25.703 8.445 -9.922 1 72.25 387 GLY B N 1
ATOM 7248 C CA . GLY B 1 387 ? 25.781 7.211 -10.688 1 72.25 387 GLY B CA 1
ATOM 7249 C C . GLY B 1 387 ? 25.188 6.023 -9.961 1 72.25 387 GLY B C 1
ATOM 7250 O O . GLY B 1 387 ? 25.281 4.891 -10.43 1 72.25 387 GLY B O 1
ATOM 7251 N N . HIS B 1 388 ? 24.594 6.309 -8.828 1 73.19 388 HIS B N 1
ATOM 7252 C CA . HIS B 1 388 ? 23.984 5.219 -8.078 1 73.19 388 HIS B CA 1
ATOM 7253 C C . HIS B 1 388 ? 22.547 4.977 -8.523 1 73.19 388 HIS B C 1
ATOM 7255 O O . HIS B 1 388 ? 21.875 5.902 -8.984 1 73.19 388 HIS B O 1
ATOM 7261 N N . ALA B 1 389 ? 22.156 3.678 -8.5 1 76.38 389 ALA B N 1
ATOM 7262 C CA . ALA B 1 389 ? 20.781 3.332 -8.844 1 76.38 389 ALA B CA 1
ATOM 7263 C C . ALA B 1 389 ? 19.797 4.047 -7.922 1 76.38 389 ALA B C 1
ATOM 7265 O O . ALA B 1 389 ? 19.984 4.094 -6.707 1 76.38 389 ALA B O 1
ATOM 7266 N N . VAL B 1 390 ? 18.781 4.664 -8.539 1 76.62 390 VAL B N 1
ATOM 7267 C CA . VAL B 1 390 ? 17.781 5.41 -7.777 1 76.62 390 VAL B CA 1
ATOM 7268 C C . VAL B 1 390 ? 16.844 4.438 -7.055 1 76.62 390 VAL B C 1
ATOM 7270 O O . VAL B 1 390 ? 16.359 3.473 -7.648 1 76.62 390 VAL B O 1
ATOM 7273 N N . ASP B 1 391 ? 16.719 4.664 -5.742 1 82.19 391 ASP B N 1
ATOM 7274 C CA . ASP B 1 391 ? 15.781 3.904 -4.922 1 82.19 391 ASP B CA 1
ATOM 7275 C C . ASP B 1 391 ? 14.453 4.645 -4.785 1 82.19 391 ASP B C 1
ATOM 7277 O O . ASP B 1 391 ? 14.406 5.758 -4.258 1 82.19 391 ASP B O 1
ATOM 7281 N N . HIS B 1 392 ? 13.414 4.078 -5.34 1 90.38 392 HIS B N 1
ATOM 7282 C CA . HIS B 1 392 ? 12.094 4.691 -5.254 1 90.38 392 HIS B CA 1
ATOM 7283 C C . HIS B 1 392 ? 11.531 4.594 -3.84 1 90.38 392 HIS B C 1
ATOM 7285 O O . HIS B 1 392 ? 10.5 5.195 -3.533 1 90.38 392 HIS B O 1
ATOM 7291 N N . GLY B 1 393 ? 12.109 3.828 -2.936 1 92.5 393 GLY B N 1
ATOM 7292 C CA . GLY B 1 393 ? 11.773 3.812 -1.52 1 92.5 393 GLY B CA 1
ATOM 7293 C C . GLY B 1 393 ? 10.602 2.904 -1.192 1 92.5 393 GLY B C 1
ATOM 7294 O O . GLY B 1 393 ? 10.18 2.82 -0.037 1 92.5 393 GLY B O 1
ATOM 7295 N N . LEU B 1 394 ? 10.102 2.15 -2.176 1 97.44 394 LEU B N 1
ATOM 7296 C CA . LEU B 1 394 ? 8.906 1.333 -1.991 1 97.44 394 LEU B CA 1
ATOM 7297 C C . LEU B 1 394 ? 9.273 -0.126 -1.754 1 97.44 394 LEU B C 1
ATOM 7299 O O . LEU B 1 394 ? 10.266 -0.618 -2.305 1 97.44 394 LEU B O 1
ATOM 7303 N N . THR B 1 395 ? 8.562 -0.792 -0.921 1 98.19 395 THR B N 1
ATOM 7304 C CA . THR B 1 395 ? 8.602 -2.24 -0.746 1 98.19 395 THR B CA 1
ATOM 7305 C C . THR B 1 395 ? 7.211 -2.846 -0.901 1 98.19 395 THR B C 1
ATOM 7307 O O . THR B 1 395 ? 6.262 -2.406 -0.248 1 98.19 395 THR B O 1
ATOM 7310 N N . VAL B 1 396 ? 7.09 -3.844 -1.767 1 98.5 396 VAL B N 1
ATOM 7311 C CA . VAL B 1 396 ? 5.805 -4.473 -2.035 1 98.5 396 VAL B CA 1
ATOM 7312 C C . VAL B 1 396 ? 5.852 -5.941 -1.618 1 98.5 396 VAL B C 1
ATOM 7314 O O . VAL B 1 396 ? 6.773 -6.672 -1.985 1 98.5 396 VAL B O 1
ATOM 7317 N N . LEU B 1 397 ? 4.938 -6.375 -0.746 1 98.56 397 LEU B N 1
ATOM 7318 C CA . LEU B 1 397 ? 4.566 -7.781 -0.675 1 98.56 397 LEU B CA 1
ATOM 7319 C C . LEU B 1 397 ? 3.488 -8.109 -1.703 1 98.56 397 LEU B C 1
ATOM 7321 O O . LEU B 1 397 ? 2.379 -7.574 -1.641 1 98.56 397 LEU B O 1
ATOM 7325 N N . PRO B 1 398 ? 3.785 -8.922 -2.629 1 98.25 398 PRO B N 1
ATOM 7326 C CA . PRO B 1 398 ? 2.941 -9.039 -3.822 1 98.25 398 PRO B CA 1
ATOM 7327 C C . PRO B 1 398 ? 1.769 -9.992 -3.627 1 98.25 398 PRO B C 1
ATOM 7329 O O . PRO B 1 398 ? 1.115 -10.383 -4.598 1 98.25 398 PRO B O 1
ATOM 7332 N N . PHE B 1 399 ? 1.293 -10.391 -2.492 1 96.69 399 PHE B N 1
ATOM 7333 C CA . PHE B 1 399 ? 0.405 -11.508 -2.197 1 96.69 399 PHE B CA 1
ATOM 7334 C C . PHE B 1 399 ? -1.052 -11.109 -2.41 1 96.69 399 PHE B C 1
ATOM 7336 O O . PHE B 1 399 ? -1.86 -11.188 -1.481 1 96.69 399 PHE B O 1
ATOM 7343 N N . VAL B 1 400 ? -1.468 -10.812 -3.639 1 95.31 400 VAL B N 1
ATOM 7344 C CA . VAL B 1 400 ? -2.82 -10.375 -3.965 1 95.31 400 VAL B CA 1
ATOM 7345 C C . VAL B 1 400 ? -3.768 -11.57 -3.957 1 95.31 400 VAL B C 1
ATOM 7347 O O . VAL B 1 400 ? -4.988 -11.406 -3.971 1 95.31 400 VAL B O 1
ATOM 7350 N N . ALA B 1 401 ? -3.234 -12.797 -3.951 1 90.06 401 ALA B N 1
ATOM 7351 C CA . ALA B 1 401 ? -4.035 -14.016 -3.904 1 90.06 401 ALA B CA 1
ATOM 7352 C C . ALA B 1 401 ? -3.393 -15.055 -2.988 1 90.06 401 ALA B C 1
ATOM 7354 O O . ALA B 1 401 ? -3.434 -16.25 -3.275 1 90.06 401 ALA B O 1
ATOM 7355 N N . GLY B 1 402 ? -2.723 -14.562 -1.959 1 89.62 402 GLY B N 1
ATOM 7356 C CA . GLY B 1 402 ? -2.033 -15.477 -1.057 1 89.62 402 GLY B CA 1
ATOM 7357 C C . GLY B 1 402 ? -0.636 -15.836 -1.525 1 89.62 402 GLY B C 1
ATOM 7358 O O . GLY B 1 402 ? -0.216 -15.43 -2.611 1 89.62 402 GLY B O 1
ATOM 7359 N N . GLU B 1 403 ? 0.042 -16.562 -0.674 1 92.69 403 GLU B N 1
ATOM 7360 C CA . GLU B 1 403 ? 1.42 -16.938 -0.971 1 92.69 403 GLU B CA 1
ATOM 7361 C C . GLU B 1 403 ? 1.551 -18.453 -1.152 1 92.69 403 GLU B C 1
ATOM 7363 O O . GLU B 1 403 ? 0.969 -19.234 -0.391 1 92.69 403 GLU B O 1
ATOM 7368 N N . ARG B 1 404 ? 2.281 -18.844 -2.17 1 94.12 404 ARG B N 1
ATOM 7369 C CA . ARG B 1 404 ? 2.773 -20.219 -2.293 1 94.12 404 ARG B CA 1
ATOM 7370 C C . ARG B 1 404 ? 4.242 -20.312 -1.897 1 94.12 404 ARG B C 1
ATOM 7372 O O . ARG B 1 404 ? 4.598 -20.062 -0.742 1 94.12 404 ARG B O 1
ATOM 7379 N N . ALA B 1 405 ? 5.141 -20.766 -2.881 1 95.38 405 ALA B N 1
ATOM 7380 C CA . ALA B 1 405 ? 6.547 -20.875 -2.498 1 95.38 405 ALA B CA 1
ATOM 7381 C C . ALA B 1 405 ? 7.141 -19.5 -2.209 1 95.38 405 ALA B C 1
ATOM 7383 O O . ALA B 1 405 ? 6.816 -18.516 -2.885 1 95.38 405 ALA B O 1
ATOM 7384 N N . PRO B 1 406 ? 7.988 -19.266 -1.237 1 94.19 406 PRO B N 1
ATOM 7385 C CA . PRO B 1 406 ? 8.484 -20.375 -0.417 1 94.19 406 PRO B CA 1
ATOM 7386 C C . PRO B 1 406 ? 7.746 -20.5 0.913 1 94.19 406 PRO B C 1
ATOM 7388 O O . PRO B 1 406 ? 8.008 -21.438 1.684 1 94.19 406 PRO B O 1
ATOM 7391 N N . GLY B 1 407 ? 6.785 -19.609 1.187 1 92.12 407 GLY B N 1
ATOM 7392 C CA . GLY B 1 407 ? 6.234 -19.531 2.529 1 92.12 407 GLY B CA 1
ATOM 7393 C C . GLY B 1 407 ? 4.91 -20.25 2.672 1 92.12 407 GLY B C 1
ATOM 7394 O O . GLY B 1 407 ? 4.551 -20.703 3.764 1 92.12 407 GLY B O 1
ATOM 7395 N N . TRP B 1 408 ? 4.184 -20.281 1.604 1 91.88 408 TRP B N 1
ATOM 7396 C CA . TRP B 1 408 ? 2.912 -21 1.545 1 91.88 408 TRP B CA 1
ATOM 7397 C C . TRP B 1 408 ? 1.937 -20.453 2.586 1 91.88 408 TRP B C 1
ATOM 7399 O O . TRP B 1 408 ? 1.295 -21.234 3.303 1 91.88 408 TRP B O 1
ATOM 7409 N N . ARG B 1 409 ? 1.859 -19.188 2.643 1 89.44 409 ARG B N 1
ATOM 7410 C CA . ARG B 1 409 ? 0.894 -18.531 3.508 1 89.44 409 ARG B CA 1
ATOM 7411 C C . ARG B 1 409 ? -0.354 -18.125 2.73 1 89.44 409 ARG B C 1
ATOM 7413 O O . ARG B 1 409 ? -0.406 -17.031 2.145 1 89.44 409 ARG B O 1
ATOM 7420 N N . GLU B 1 410 ? -1.338 -18.906 2.93 1 83.62 410 GLU B N 1
ATOM 7421 C CA . GLU B 1 410 ? -2.562 -18.672 2.166 1 83.62 410 GLU B CA 1
ATOM 7422 C C . GLU B 1 410 ? -3.266 -17.391 2.617 1 83.62 410 GLU B C 1
ATOM 7424 O O . GLU B 1 410 ? -4 -16.781 1.843 1 83.62 410 GLU B O 1
ATOM 7429 N N . ASP B 1 411 ? -3.045 -16.938 3.816 1 86.31 411 ASP B N 1
ATOM 7430 C CA . ASP B 1 411 ? -3.713 -15.766 4.391 1 86.31 411 ASP B CA 1
ATOM 7431 C C . ASP B 1 411 ? -2.898 -14.5 4.156 1 86.31 411 ASP B C 1
ATOM 7433 O O . ASP B 1 411 ? -3.312 -13.406 4.555 1 86.31 411 ASP B O 1
ATOM 7437 N N . ALA B 1 412 ? -1.766 -14.633 3.514 1 93.56 412 ALA B N 1
ATOM 7438 C CA . ALA B 1 412 ? -0.947 -13.461 3.217 1 93.56 412 ALA B CA 1
ATOM 7439 C C . ALA B 1 412 ? -1.676 -12.508 2.273 1 93.56 412 ALA B C 1
ATOM 7441 O O . ALA B 1 412 ? -2.406 -12.945 1.382 1 93.56 412 ALA B O 1
ATOM 7442 N N . ARG B 1 413 ? -1.546 -11.227 2.498 1 94.81 413 ARG B N 1
ATOM 7443 C CA . ARG B 1 413 ? -2.133 -10.188 1.663 1 94.81 413 ARG B CA 1
ATOM 7444 C C . ARG B 1 413 ? -1.062 -9.227 1.152 1 94.81 413 ARG B C 1
ATOM 7446 O O . ARG B 1 413 ? 0.025 -9.141 1.729 1 94.81 413 ARG B O 1
ATOM 7453 N N . ALA B 1 414 ? -1.435 -8.531 0.1 1 97.81 414 ALA B N 1
ATOM 7454 C CA . ALA B 1 414 ? -0.47 -7.621 -0.514 1 97.81 414 ALA B CA 1
ATOM 7455 C C . ALA B 1 414 ? -0.347 -6.328 0.289 1 97.81 414 ALA B C 1
ATOM 7457 O O . ALA B 1 414 ? -1.247 -5.977 1.055 1 97.81 414 ALA B O 1
ATOM 7458 N N . SER B 1 415 ? 0.799 -5.691 0.173 1 98.44 415 SER B N 1
ATOM 7459 C CA . SER B 1 415 ? 1.059 -4.422 0.842 1 98.44 415 SER B CA 1
ATOM 7460 C C . SER B 1 415 ? 1.992 -3.543 0.017 1 98.44 415 SER B C 1
ATOM 7462 O O . SER B 1 415 ? 2.865 -4.047 -0.691 1 98.44 415 SER B O 1
ATOM 7464 N N . LEU B 1 416 ? 1.796 -2.301 0.012 1 98.62 416 LEU B N 1
ATOM 7465 C CA . LEU B 1 416 ? 2.66 -1.245 -0.503 1 98.62 416 LEU B CA 1
ATOM 7466 C C . LEU B 1 416 ? 3.125 -0.325 0.621 1 98.62 416 LEU B C 1
ATOM 7468 O O . LEU B 1 416 ? 2.314 0.371 1.234 1 98.62 416 LEU B O 1
ATOM 7472 N N . VAL B 1 417 ? 4.418 -0.294 0.913 1 98.25 417 VAL B N 1
ATOM 7473 C CA . VAL B 1 417 ? 4.934 0.432 2.07 1 98.25 417 VAL B CA 1
ATOM 7474 C C . VAL B 1 417 ? 6 1.431 1.623 1 98.25 417 VAL B C 1
ATOM 7476 O O . VAL B 1 417 ? 6.879 1.094 0.829 1 98.25 417 VAL B O 1
ATOM 7479 N N . GLY B 1 418 ? 5.852 2.666 2.082 1 97.31 418 GLY B N 1
ATOM 7480 C CA . GLY B 1 418 ? 6.941 3.613 1.917 1 97.31 418 GLY B CA 1
ATOM 7481 C C . GLY B 1 418 ? 6.617 4.73 0.943 1 97.31 418 GLY B C 1
ATOM 7482 O O . GLY B 1 418 ? 7.488 5.535 0.605 1 97.31 418 GLY B O 1
ATOM 7483 N N . PHE B 1 419 ? 5.32 4.918 0.484 1 96.31 419 PHE B N 1
ATOM 7484 C CA . PHE B 1 419 ? 5.047 5.918 -0.539 1 96.31 419 PHE B CA 1
ATOM 7485 C C . PHE B 1 419 ? 4.879 7.297 0.086 1 96.31 419 PHE B C 1
ATOM 7487 O O . PHE B 1 419 ? 4.555 7.414 1.27 1 96.31 419 PHE B O 1
ATOM 7494 N N . THR B 1 420 ? 5.188 8.328 -0.63 1 94.69 420 THR B N 1
ATOM 7495 C CA . THR B 1 420 ? 5.129 9.742 -0.275 1 94.69 420 THR B CA 1
ATOM 7496 C C . THR B 1 420 ? 4.363 10.539 -1.332 1 94.69 420 THR B C 1
ATOM 7498 O O . THR B 1 420 ? 3.893 9.969 -2.32 1 94.69 420 THR B O 1
ATOM 7501 N N . LEU B 1 421 ? 4.281 11.828 -1.164 1 92.56 421 LEU B N 1
ATOM 7502 C CA . LEU B 1 421 ? 3.615 12.695 -2.127 1 92.56 421 LEU B CA 1
ATOM 7503 C C . LEU B 1 421 ? 4.367 12.711 -3.453 1 92.56 421 LEU B C 1
ATOM 7505 O O . LEU B 1 421 ? 3.812 13.109 -4.48 1 92.56 421 LEU B O 1
ATOM 7509 N N . HIS B 1 422 ? 5.582 12.25 -3.438 1 91.25 422 HIS B N 1
ATOM 7510 C CA . HIS B 1 422 ? 6.414 12.297 -4.633 1 91.25 422 HIS B CA 1
ATOM 7511 C C . HIS B 1 422 ? 6.391 10.969 -5.383 1 91.25 422 HIS B C 1
ATOM 7513 O O . HIS B 1 422 ? 6.938 10.859 -6.48 1 91.25 422 HIS B O 1
ATOM 7519 N N . THR B 1 423 ? 5.754 9.953 -4.836 1 94.44 423 THR B N 1
ATOM 7520 C CA . THR B 1 423 ? 5.664 8.648 -5.484 1 94.44 423 THR B CA 1
ATOM 7521 C C . THR B 1 423 ? 4.734 8.711 -6.695 1 94.44 423 THR B C 1
ATOM 7523 O O . THR B 1 423 ? 3.615 9.219 -6.598 1 94.44 423 THR B O 1
ATOM 7526 N N . ASP B 1 424 ? 5.176 8.281 -7.805 1 92.56 424 ASP B N 1
ATOM 7527 C CA . ASP B 1 424 ? 4.324 8.258 -8.992 1 92.56 424 ASP B CA 1
ATOM 7528 C C . ASP B 1 424 ? 3.902 6.836 -9.336 1 92.56 424 ASP B C 1
ATOM 7530 O O . ASP B 1 424 ? 4.457 5.871 -8.805 1 92.56 424 ASP B O 1
ATOM 7534 N N . PRO B 1 425 ? 2.975 6.738 -10.281 1 95.06 425 PRO B N 1
ATOM 7535 C CA . PRO B 1 425 ? 2.42 5.422 -10.609 1 95.06 425 PRO B CA 1
ATOM 7536 C C . PRO B 1 425 ? 3.463 4.469 -11.188 1 95.06 425 PRO B C 1
ATOM 7538 O O . PRO B 1 425 ? 3.398 3.262 -10.953 1 95.06 425 PRO B O 1
ATOM 7541 N N . ILE B 1 426 ? 4.453 4.953 -11.93 1 95.19 426 ILE B N 1
ATOM 7542 C CA . ILE B 1 426 ? 5.461 4.098 -12.547 1 95.19 426 ILE B CA 1
ATOM 7543 C C . ILE B 1 426 ? 6.371 3.508 -11.477 1 95.19 426 ILE B C 1
ATOM 7545 O O . ILE B 1 426 ? 6.812 2.361 -11.586 1 95.19 426 ILE B O 1
ATOM 7549 N N . ASP B 1 427 ? 6.586 4.305 -10.367 1 95.44 427 ASP B N 1
ATOM 7550 C CA . ASP B 1 427 ? 7.324 3.785 -9.219 1 95.44 427 ASP B CA 1
ATOM 7551 C C . ASP B 1 427 ? 6.598 2.598 -8.586 1 95.44 427 ASP B C 1
ATOM 7553 O O . ASP B 1 427 ? 7.234 1.626 -8.172 1 95.44 427 ASP B O 1
ATOM 7557 N N . ILE B 1 428 ? 5.332 2.695 -8.539 1 97.56 428 ILE B N 1
ATOM 7558 C CA . ILE B 1 428 ? 4.512 1.664 -7.91 1 97.56 428 ILE B CA 1
ATOM 7559 C C . ILE B 1 428 ? 4.551 0.393 -8.758 1 97.56 428 ILE B C 1
ATOM 7561 O O . ILE B 1 428 ? 4.699 -0.71 -8.227 1 97.56 428 ILE B O 1
ATOM 7565 N N . VAL B 1 429 ? 4.484 0.522 -10.078 1 96.94 429 VAL B N 1
ATOM 7566 C CA . VAL B 1 429 ? 4.535 -0.629 -10.969 1 96.94 429 VAL B CA 1
ATOM 7567 C C . VAL B 1 429 ? 5.906 -1.298 -10.867 1 96.94 429 VAL B C 1
ATOM 7569 O O . VAL B 1 429 ? 6 -2.521 -10.758 1 96.94 429 VAL B O 1
ATOM 7572 N N . GLN B 1 430 ? 6.969 -0.484 -10.922 1 96.81 430 GLN B N 1
ATOM 7573 C CA . GLN B 1 430 ? 8.312 -1.031 -10.773 1 96.81 430 GLN B CA 1
ATOM 7574 C C . GLN B 1 430 ? 8.445 -1.821 -9.477 1 96.81 430 GLN B C 1
ATOM 7576 O O . GLN B 1 430 ? 8.977 -2.932 -9.469 1 96.81 430 GLN B O 1
ATOM 7581 N N . ALA B 1 431 ? 7.918 -1.238 -8.406 1 97.88 431 ALA B N 1
ATOM 7582 C CA . ALA B 1 431 ? 8.008 -1.89 -7.102 1 97.88 431 ALA B CA 1
ATOM 7583 C C . ALA B 1 431 ? 7.25 -3.213 -7.098 1 97.88 431 ALA B C 1
ATOM 7585 O O . ALA B 1 431 ? 7.684 -4.184 -6.469 1 97.88 431 ALA B O 1
ATOM 7586 N N . GLY B 1 432 ? 6.102 -3.223 -7.719 1 98 432 GLY B N 1
ATOM 7587 C CA . GLY B 1 432 ? 5.344 -4.457 -7.84 1 98 432 GLY B CA 1
ATOM 7588 C C . GLY B 1 432 ? 6.094 -5.547 -8.578 1 98 432 GLY B C 1
ATOM 7589 O O . GLY B 1 432 ? 6.152 -6.691 -8.117 1 98 432 GLY B O 1
ATOM 7590 N N . LEU B 1 433 ? 6.676 -5.207 -9.711 1 97.81 433 LEU B N 1
ATOM 7591 C CA . LEU B 1 433 ? 7.449 -6.156 -10.508 1 97.81 433 LEU B CA 1
ATOM 7592 C C . LEU B 1 433 ? 8.672 -6.645 -9.734 1 97.81 433 LEU B C 1
ATOM 7594 O O . LEU B 1 433 ? 8.992 -7.836 -9.766 1 97.81 433 LEU B O 1
ATOM 7598 N N . GLU B 1 434 ? 9.32 -5.738 -9.062 1 98.19 434 GLU B N 1
ATOM 7599 C CA . GLU B 1 434 ? 10.445 -6.109 -8.203 1 98.19 434 GLU B CA 1
ATOM 7600 C C . GLU B 1 434 ? 10 -7.051 -7.09 1 98.19 434 GLU B C 1
ATOM 7602 O O . GLU B 1 434 ? 10.719 -7.996 -6.746 1 98.19 434 GLU B O 1
ATOM 7607 N N . GLY B 1 435 ? 8.789 -6.754 -6.551 1 98.38 435 GLY B N 1
ATOM 7608 C CA . GLY B 1 435 ? 8.266 -7.609 -5.496 1 98.38 435 GLY B CA 1
ATOM 7609 C C . GLY B 1 435 ? 8.148 -9.062 -5.918 1 98.38 435 GLY B C 1
ATOM 7610 O O . GLY B 1 435 ? 8.492 -9.969 -5.152 1 98.38 435 GLY B O 1
ATOM 7611 N N . ILE B 1 436 ? 7.719 -9.281 -7.07 1 98.38 436 ILE B N 1
ATOM 7612 C CA . ILE B 1 436 ? 7.613 -10.633 -7.609 1 98.38 436 ILE B CA 1
ATOM 7613 C C . ILE B 1 436 ? 9.008 -11.211 -7.84 1 98.38 436 ILE B C 1
ATOM 7615 O O . ILE B 1 436 ? 9.281 -12.359 -7.484 1 98.38 436 ILE B O 1
ATOM 7619 N N . ALA B 1 437 ? 9.891 -10.398 -8.453 1 98.56 437 ALA B N 1
ATOM 7620 C CA . ALA B 1 437 ? 11.258 -10.836 -8.727 1 98.56 437 ALA B CA 1
ATOM 7621 C C . ALA B 1 437 ? 11.969 -11.25 -7.438 1 98.56 437 ALA B C 1
ATOM 7623 O O . ALA B 1 437 ? 12.75 -12.203 -7.426 1 98.56 437 ALA B O 1
ATOM 7624 N N . TYR B 1 438 ? 11.688 -10.539 -6.395 1 98.69 438 TYR B N 1
ATOM 7625 C CA . TYR B 1 438 ? 12.32 -10.836 -5.113 1 98.69 438 TYR B CA 1
ATOM 7626 C C . TYR B 1 438 ? 11.836 -12.172 -4.562 1 98.69 438 TYR B C 1
ATOM 7628 O O . TYR B 1 438 ? 12.602 -12.898 -3.926 1 98.69 438 TYR B O 1
ATOM 7636 N N . ARG B 1 439 ? 10.562 -12.484 -4.77 1 98.25 439 ARG B N 1
ATOM 7637 C CA . ARG B 1 439 ? 10.078 -13.805 -4.379 1 98.25 439 ARG B CA 1
ATOM 7638 C C . ARG B 1 439 ? 10.812 -14.898 -5.141 1 98.25 439 ARG B C 1
ATOM 7640 O O . ARG B 1 439 ? 11.211 -15.906 -4.555 1 98.25 439 ARG B O 1
ATOM 7647 N N . PHE B 1 440 ? 11.031 -14.672 -6.395 1 98.62 440 PHE B N 1
ATOM 7648 C CA . PHE B 1 440 ? 11.766 -15.641 -7.207 1 98.62 440 PHE B CA 1
ATOM 7649 C C . PHE B 1 440 ? 13.211 -15.742 -6.746 1 98.62 440 PHE B C 1
ATOM 7651 O O . PHE B 1 440 ? 13.812 -16.828 -6.805 1 98.62 440 PHE B O 1
ATOM 7658 N N . ALA B 1 441 ? 13.781 -14.648 -6.34 1 98.62 441 ALA B N 1
ATOM 7659 C CA . ALA B 1 441 ? 15.148 -14.688 -5.828 1 98.62 441 ALA B CA 1
ATOM 7660 C C . ALA B 1 441 ? 15.25 -15.609 -4.617 1 98.62 441 ALA B C 1
ATOM 7662 O O . ALA B 1 441 ? 16.25 -16.328 -4.453 1 98.62 441 ALA B O 1
ATOM 7663 N N . LEU B 1 442 ? 14.266 -15.586 -3.777 1 98.19 442 LEU B N 1
ATOM 7664 C CA . LEU B 1 442 ? 14.266 -16.453 -2.611 1 98.19 442 LEU B CA 1
ATOM 7665 C C . LEU B 1 442 ? 14.141 -17.922 -3.031 1 98.19 442 LEU B C 1
ATOM 7667 O O . LEU B 1 442 ? 14.797 -18.797 -2.453 1 98.19 442 LEU B O 1
ATOM 7671 N N . ILE B 1 443 ? 13.312 -18.188 -3.992 1 98.44 443 ILE B N 1
ATOM 7672 C CA . ILE B 1 443 ? 13.188 -19.547 -4.539 1 98.44 443 ILE B CA 1
ATOM 7673 C C . ILE B 1 443 ? 14.523 -19.969 -5.152 1 98.44 443 ILE B C 1
ATOM 7675 O O . ILE B 1 443 ? 15.008 -21.062 -4.875 1 98.44 443 ILE B O 1
ATOM 7679 N N . TYR B 1 444 ? 15.125 -19.047 -5.906 1 98.25 444 TYR B N 1
ATOM 7680 C CA . TYR B 1 444 ? 16.391 -19.297 -6.59 1 98.25 444 TYR B CA 1
ATOM 7681 C C . TYR B 1 444 ? 17.484 -19.656 -5.594 1 98.25 444 TYR B C 1
ATOM 7683 O O . TYR B 1 444 ? 18.25 -20.594 -5.816 1 98.25 444 TYR B O 1
ATOM 7691 N N . ARG B 1 445 ? 17.5 -19 -4.539 1 97.5 445 ARG B N 1
ATOM 7692 C CA . ARG B 1 445 ? 18.5 -19.219 -3.508 1 97.5 445 ARG B CA 1
ATOM 7693 C C . ARG B 1 445 ? 18.375 -20.625 -2.926 1 97.5 445 ARG B C 1
ATOM 7695 O O . ARG B 1 445 ? 19.375 -21.234 -2.545 1 97.5 445 ARG B O 1
ATOM 7702 N N . ARG B 1 446 ? 17.234 -21.125 -2.889 1 97.38 446 ARG B N 1
ATOM 7703 C CA . ARG B 1 446 ? 17 -22.453 -2.336 1 97.38 446 ARG B CA 1
ATOM 7704 C C . ARG B 1 446 ? 17.312 -23.547 -3.363 1 97.38 446 ARG B C 1
ATOM 7706 O O . ARG B 1 446 ? 17.547 -24.703 -3.002 1 97.38 446 ARG B O 1
ATOM 7713 N N . ILE B 1 447 ? 17.312 -23.203 -4.621 1 97.81 447 ILE B N 1
ATOM 7714 C CA . ILE B 1 447 ? 17.594 -24.125 -5.711 1 97.81 447 ILE B CA 1
ATOM 7715 C C . ILE B 1 447 ? 19.094 -24.266 -5.895 1 97.81 447 ILE B C 1
ATOM 7717 O O . ILE B 1 447 ? 19.609 -25.359 -6.148 1 97.81 447 ILE B O 1
ATOM 7721 N N . LEU B 1 448 ? 19.844 -23.25 -5.652 1 96.69 448 LEU B N 1
ATOM 7722 C CA . LEU B 1 448 ? 21.25 -23.078 -6.035 1 96.69 448 LEU B CA 1
ATOM 7723 C C . LEU B 1 448 ? 22.109 -24.203 -5.465 1 96.69 448 LEU B C 1
ATOM 7725 O O . LEU B 1 448 ? 22.953 -24.766 -6.172 1 96.69 448 LEU B O 1
ATOM 7729 N N . PRO B 1 449 ? 21.906 -24.578 -4.211 1 95.88 449 PRO B N 1
ATOM 7730 C CA . PRO B 1 449 ? 22.781 -25.594 -3.625 1 95.88 449 PRO B CA 1
ATOM 7731 C C . PRO B 1 449 ? 22.641 -26.953 -4.309 1 95.88 449 PRO B C 1
ATOM 7733 O O . PRO B 1 449 ? 23.469 -27.844 -4.105 1 95.88 449 PRO B O 1
ATOM 7736 N N . HIS B 1 450 ? 21.672 -27.156 -5.191 1 95.75 450 HIS B N 1
ATOM 7737 C CA . HIS B 1 450 ? 21.344 -28.469 -5.719 1 95.75 450 HIS B CA 1
ATOM 7738 C C . HIS B 1 450 ? 21.719 -28.578 -7.199 1 95.75 450 HIS B C 1
ATOM 7740 O O . HIS B 1 450 ? 21.359 -29.547 -7.863 1 95.75 450 HIS B O 1
ATOM 7746 N N . LEU B 1 451 ? 22.422 -27.609 -7.668 1 95.56 451 LEU B N 1
ATOM 7747 C CA . LEU B 1 451 ? 22.781 -27.578 -9.086 1 95.56 451 LEU B CA 1
ATOM 7748 C C . LEU B 1 451 ? 24.094 -28.281 -9.336 1 95.56 451 LEU B C 1
ATOM 7750 O O . LEU B 1 451 ? 24.531 -28.422 -10.484 1 95.56 451 LEU B O 1
ATOM 7754 N N . GLY B 1 452 ? 24.766 -28.734 -8.289 1 93.25 452 GLY B N 1
ATOM 7755 C CA . GLY B 1 452 ? 26.031 -29.422 -8.445 1 93.25 452 GLY B CA 1
ATOM 7756 C C . GLY B 1 452 ? 27.094 -28.578 -9.102 1 93.25 452 GLY B C 1
ATOM 7757 O O . GLY B 1 452 ? 27.359 -27.453 -8.664 1 93.25 452 GLY B O 1
ATOM 7758 N N . GLU B 1 453 ? 27.719 -29.078 -10.211 1 92.06 453 GLU B N 1
ATOM 7759 C CA . GLU B 1 453 ? 28.812 -28.406 -10.898 1 92.06 453 GLU B CA 1
ATOM 7760 C C . GLU B 1 453 ? 28.328 -27.188 -11.672 1 92.06 453 GLU B C 1
ATOM 7762 O O . GLU B 1 453 ? 29.125 -26.359 -12.094 1 92.06 453 GLU B O 1
ATOM 7767 N N . TRP B 1 454 ? 27.031 -27.094 -11.75 1 92.56 454 TRP B N 1
ATOM 7768 C CA . TRP B 1 454 ? 26.484 -26.016 -12.562 1 92.56 454 TRP B CA 1
ATOM 7769 C C . TRP B 1 454 ? 26.094 -24.828 -11.688 1 92.56 454 TRP B C 1
ATOM 7771 O O . TRP B 1 454 ? 25.531 -23.844 -12.188 1 92.56 454 TRP B O 1
ATOM 7781 N N . ARG B 1 455 ? 26.344 -24.859 -10.461 1 91.75 455 ARG B N 1
ATOM 7782 C CA . ARG B 1 455 ? 25.953 -23.812 -9.516 1 91.75 455 ARG B CA 1
ATOM 7783 C C . ARG B 1 455 ? 26.406 -22.438 -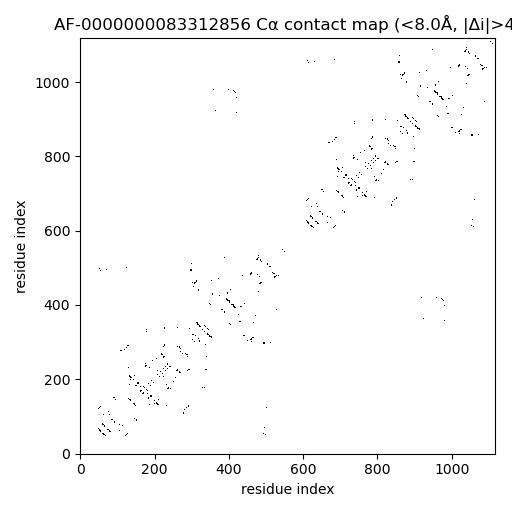10.008 1 91.75 455 ARG B C 1
ATOM 7785 O O . ARG B 1 455 ? 25.656 -21.469 -9.867 1 91.75 455 ARG B O 1
ATOM 7792 N N . ASN B 1 456 ? 27.547 -22.375 -10.625 1 90.12 456 ASN B N 1
ATOM 7793 C CA . ASN B 1 456 ? 28.094 -21.078 -10.984 1 90.12 456 ASN B CA 1
ATOM 7794 C C . ASN B 1 456 ? 27.922 -20.797 -12.477 1 90.12 456 ASN B C 1
ATOM 7796 O O . ASN B 1 456 ? 28.078 -19.641 -12.914 1 90.12 456 ASN B O 1
ATOM 7800 N N . ASP B 1 457 ? 27.562 -21.75 -13.289 1 91.94 457 ASP B N 1
ATOM 7801 C CA . ASP B 1 457 ? 27.578 -21.562 -14.742 1 91.94 457 ASP B CA 1
ATOM 7802 C C . ASP B 1 457 ? 26.219 -21.891 -15.352 1 91.94 457 ASP B C 1
ATOM 7804 O O . ASP B 1 457 ? 26.109 -22.078 -16.562 1 91.94 457 ASP B O 1
ATOM 7808 N N . HIS B 1 458 ? 25.219 -21.906 -14.617 1 94.75 458 HIS B N 1
ATOM 7809 C CA . HIS B 1 458 ? 23.891 -22.172 -15.156 1 94.75 458 HIS B CA 1
ATOM 7810 C C . HIS B 1 458 ? 23.266 -20.922 -15.758 1 94.75 458 HIS B C 1
ATOM 7812 O O . HIS B 1 458 ? 23.781 -19.812 -15.555 1 94.75 458 HIS B O 1
ATOM 7818 N N . GLN B 1 459 ? 22.281 -21.125 -16.562 1 93 459 GLN B N 1
ATOM 7819 C CA . GLN B 1 459 ? 21.516 -20.047 -17.188 1 93 459 GLN B CA 1
ATOM 7820 C C . GLN B 1 459 ? 20.047 -20.156 -16.828 1 93 459 GLN B C 1
ATOM 7822 O O . GLN B 1 459 ? 19.547 -21.234 -16.484 1 93 459 GLN B O 1
ATOM 7827 N N . ILE B 1 460 ? 19.422 -19.047 -16.891 1 97.38 460 ILE B N 1
ATOM 7828 C CA . ILE B 1 460 ? 17.984 -19 -16.656 1 97.38 460 ILE B CA 1
ATOM 7829 C C . ILE B 1 460 ? 17.266 -18.734 -17.984 1 97.38 460 ILE B C 1
ATOM 7831 O O . ILE B 1 460 ? 17.625 -17.812 -18.719 1 97.38 460 ILE B O 1
ATOM 7835 N N . ILE B 1 461 ? 16.312 -19.562 -18.281 1 97.25 461 ILE B N 1
ATOM 7836 C CA . ILE B 1 461 ? 15.508 -19.391 -19.484 1 97.25 461 ILE B CA 1
ATOM 7837 C C . ILE B 1 461 ? 14.102 -18.953 -19.094 1 97.25 461 ILE B C 1
ATOM 7839 O O . ILE B 1 461 ? 13.367 -19.703 -18.438 1 97.25 461 ILE B O 1
ATOM 7843 N N . ALA B 1 462 ? 13.773 -17.781 -19.594 1 97.25 462 ALA B N 1
ATOM 7844 C CA . ALA B 1 462 ? 12.484 -17.188 -19.234 1 97.25 462 ALA B CA 1
ATOM 7845 C C . ALA B 1 462 ? 11.453 -17.438 -20.328 1 97.25 462 ALA B C 1
ATOM 7847 O O . ALA B 1 462 ? 11.766 -17.359 -21.531 1 97.25 462 ALA B O 1
ATOM 7848 N N . SER B 1 463 ? 10.242 -17.734 -19.891 1 95.12 463 SER B N 1
ATOM 7849 C CA . SER B 1 463 ? 9.102 -17.906 -20.781 1 95.12 463 SER B CA 1
ATOM 7850 C C . SER B 1 463 ? 7.812 -17.438 -20.109 1 95.12 463 SER B C 1
ATOM 7852 O O . SER B 1 463 ? 7.777 -17.203 -18.906 1 95.12 463 SER B O 1
ATOM 7854 N N . GLY B 1 464 ? 6.719 -17.328 -20.922 1 92 464 GLY B N 1
ATOM 7855 C CA . GLY B 1 464 ? 5.434 -16.828 -20.453 1 92 464 GLY B CA 1
ATOM 7856 C C . GLY B 1 464 ? 5.078 -15.469 -21.031 1 92 464 GLY B C 1
ATOM 7857 O O . GLY B 1 464 ? 5.945 -14.602 -21.188 1 92 464 GLY B O 1
ATOM 7858 N N . GLY B 1 465 ? 3.912 -15.305 -21.266 1 89.19 465 GLY B N 1
ATOM 7859 C CA . GLY B 1 465 ? 3.453 -14.117 -21.969 1 89.19 465 GLY B CA 1
ATOM 7860 C C . GLY B 1 465 ? 3.689 -12.836 -21.172 1 89.19 465 GLY B C 1
ATOM 7861 O O . GLY B 1 465 ? 4.059 -11.812 -21.75 1 89.19 465 GLY B O 1
ATOM 7862 N N . ALA B 1 466 ? 3.533 -12.914 -19.906 1 91.44 466 ALA B N 1
ATOM 7863 C CA . ALA B 1 466 ? 3.631 -11.703 -19.094 1 91.44 466 ALA B CA 1
ATOM 7864 C C . ALA B 1 466 ? 5.066 -11.18 -19.062 1 91.44 466 ALA B C 1
ATOM 7866 O O . ALA B 1 466 ? 5.309 -10 -19.328 1 91.44 466 ALA B O 1
ATOM 7867 N N . VAL B 1 467 ? 6.012 -12 -18.766 1 93.75 467 VAL B N 1
ATOM 7868 C CA . VAL B 1 467 ? 7.391 -11.547 -18.594 1 93.75 467 VAL B CA 1
ATOM 7869 C C . VAL B 1 467 ? 7.996 -11.227 -19.969 1 93.75 467 VAL B C 1
ATOM 7871 O O . VAL B 1 467 ? 8.781 -10.289 -20.094 1 93.75 467 VAL B O 1
ATOM 7874 N N . LEU B 1 468 ? 7.633 -11.969 -21 1 93.38 468 LEU B N 1
ATOM 7875 C CA . LEU B 1 468 ? 8.203 -11.758 -22.328 1 93.38 468 LEU B CA 1
ATOM 7876 C C . LEU B 1 468 ? 7.703 -10.445 -22.938 1 93.38 468 LEU B C 1
ATOM 7878 O O . LEU B 1 468 ? 8.328 -9.906 -23.844 1 93.38 468 LEU B O 1
ATOM 7882 N N . SER B 1 469 ? 6.637 -9.984 -22.438 1 92.19 469 SER B N 1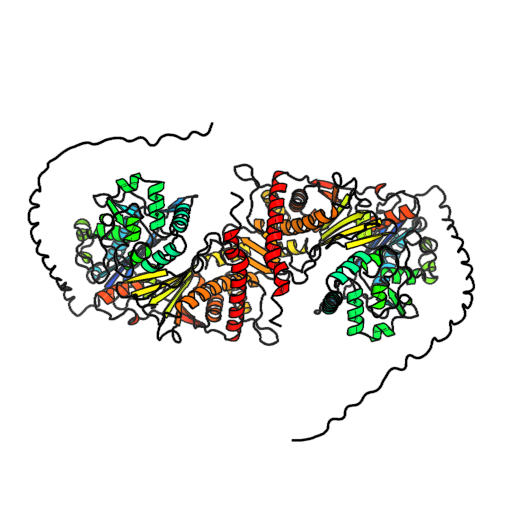
ATOM 7883 C CA . SER B 1 469 ? 6.07 -8.75 -22.969 1 92.19 469 SER B CA 1
ATOM 7884 C C . SER B 1 469 ? 6.723 -7.523 -22.344 1 92.19 469 SER B C 1
ATOM 7886 O O . SER B 1 469 ? 6.484 -6.398 -22.781 1 92.19 469 SER B O 1
ATOM 7888 N N . SER B 1 470 ? 7.582 -7.746 -21.406 1 95.5 470 SER B N 1
ATOM 7889 C CA . SER B 1 470 ? 8.18 -6.613 -20.703 1 95.5 470 SER B CA 1
ATOM 7890 C C . SER B 1 470 ? 9.695 -6.762 -20.609 1 95.5 470 SER B C 1
ATOM 7892 O O . SER B 1 470 ? 10.211 -7.32 -19.641 1 95.5 470 SER B O 1
ATOM 7894 N N . PRO B 1 471 ? 10.406 -6.172 -21.516 1 96.19 471 PRO B N 1
ATOM 7895 C CA . PRO B 1 471 ? 11.867 -6.145 -21.422 1 96.19 471 PRO B CA 1
ATOM 7896 C C . PRO B 1 471 ? 12.367 -5.559 -20.109 1 96.19 471 PRO B C 1
ATOM 7898 O O . PRO B 1 471 ? 13.359 -6.035 -19.547 1 96.19 471 PRO B O 1
ATOM 7901 N N . ALA B 1 472 ? 11.672 -4.586 -19.625 1 96.31 472 ALA B N 1
ATOM 7902 C CA . ALA B 1 472 ? 12.055 -3.984 -18.344 1 96.31 472 ALA B CA 1
ATOM 7903 C C . ALA B 1 472 ? 11.969 -5.004 -17.219 1 96.31 472 ALA B C 1
ATOM 7905 O O . ALA B 1 472 ? 12.836 -5.035 -16.328 1 96.31 472 ALA B O 1
ATOM 7906 N N . TRP B 1 473 ? 10.914 -5.77 -17.203 1 97.19 473 TRP B N 1
ATOM 7907 C CA . TRP B 1 473 ? 10.75 -6.773 -16.172 1 97.19 473 TRP B CA 1
ATOM 7908 C C . TRP B 1 473 ? 11.828 -7.848 -16.266 1 97.19 473 TRP B C 1
ATOM 7910 O O . TRP B 1 473 ? 12.344 -8.32 -15.25 1 97.19 473 TRP B O 1
ATOM 7920 N N . LEU B 1 474 ? 12.188 -8.258 -17.5 1 97.75 474 LEU B N 1
ATOM 7921 C CA . LEU B 1 474 ? 13.266 -9.211 -17.719 1 97.75 474 LEU B CA 1
ATOM 7922 C C . LEU B 1 474 ? 14.586 -8.688 -17.156 1 97.75 474 LEU B C 1
ATOM 7924 O O . LEU B 1 474 ? 15.344 -9.43 -16.547 1 97.75 474 LEU B O 1
ATOM 7928 N N . GLN B 1 475 ? 14.812 -7.418 -17.359 1 97.12 475 GLN B N 1
ATOM 7929 C CA . GLN B 1 475 ? 16.016 -6.805 -16.812 1 97.12 475 GLN B CA 1
ATOM 7930 C C . GLN B 1 475 ? 15.984 -6.812 -15.289 1 97.12 475 GLN B C 1
ATOM 7932 O O . GLN B 1 475 ? 17 -7.113 -14.641 1 97.12 475 GLN B O 1
ATOM 7937 N N . ILE B 1 476 ? 14.828 -6.484 -14.711 1 97.56 476 ILE B N 1
ATOM 7938 C CA . ILE B 1 476 ? 14.672 -6.523 -13.266 1 97.56 476 ILE B CA 1
ATOM 7939 C C . ILE B 1 476 ? 15.008 -7.922 -12.75 1 97.56 476 ILE B C 1
ATOM 7941 O O . ILE B 1 476 ? 15.719 -8.07 -11.75 1 97.56 476 ILE B O 1
ATOM 7945 N N . LEU B 1 477 ? 14.516 -8.938 -13.422 1 98.25 477 LEU B N 1
ATOM 7946 C CA . LEU B 1 477 ? 14.758 -10.32 -13.023 1 98.25 477 LEU B CA 1
ATOM 7947 C C . LEU B 1 477 ? 16.234 -10.664 -13.109 1 98.25 477 LEU B C 1
ATOM 7949 O O . LEU B 1 477 ? 16.797 -11.242 -12.18 1 98.25 477 LEU B O 1
ATOM 7953 N N . ALA B 1 478 ? 16.891 -10.289 -14.188 1 97.62 478 ALA B N 1
ATOM 7954 C CA . ALA B 1 478 ? 18.312 -10.539 -14.336 1 97.62 478 ALA B CA 1
ATOM 7955 C C . ALA B 1 478 ? 19.109 -9.867 -13.219 1 97.62 478 ALA B C 1
ATOM 7957 O O . ALA B 1 478 ? 19.984 -10.492 -12.617 1 97.62 478 ALA B O 1
ATOM 7958 N N . ASP B 1 479 ? 18.75 -8.656 -12.953 1 96.94 479 ASP B N 1
ATOM 7959 C CA . ASP B 1 479 ? 19.438 -7.887 -11.922 1 96.94 479 ASP B CA 1
ATOM 7960 C C . ASP B 1 479 ? 19.188 -8.484 -10.539 1 96.94 479 ASP B C 1
ATOM 7962 O O . ASP B 1 479 ? 20.125 -8.617 -9.742 1 96.94 479 ASP B O 1
ATOM 7966 N N . ALA B 1 480 ? 17.984 -8.836 -10.219 1 97.81 480 ALA B N 1
ATOM 7967 C CA . ALA B 1 480 ? 17.625 -9.359 -8.898 1 97.81 480 ALA B CA 1
ATOM 7968 C C . ALA B 1 480 ? 18.281 -10.719 -8.656 1 97.81 480 ALA B C 1
ATOM 7970 O O . ALA B 1 480 ? 18.719 -11.016 -7.543 1 97.81 480 ALA B O 1
ATOM 7971 N N . LEU B 1 481 ? 18.328 -11.531 -9.688 1 97.75 481 LEU B N 1
ATOM 7972 C CA . LEU B 1 481 ? 18.859 -12.891 -9.57 1 97.75 481 LEU B CA 1
ATOM 7973 C C . LEU B 1 481 ? 20.375 -12.891 -9.711 1 97.75 481 LEU B C 1
ATOM 7975 O O . LEU B 1 481 ? 21.047 -13.844 -9.289 1 97.75 481 LEU B O 1
ATOM 7979 N N . GLY B 1 482 ? 20.922 -11.859 -10.312 1 96.31 482 GLY B N 1
ATOM 7980 C CA . GLY B 1 482 ? 22.359 -11.773 -10.547 1 96.31 482 GLY B CA 1
ATOM 7981 C C . GLY B 1 482 ? 22.844 -12.75 -11.602 1 96.31 482 GLY B C 1
ATOM 7982 O O . GLY B 1 482 ? 23.984 -13.227 -11.531 1 96.31 482 GLY B O 1
ATOM 7983 N N . LYS B 1 483 ? 21.984 -13.164 -12.539 1 96.19 483 LYS B N 1
ATOM 7984 C CA . LYS B 1 483 ? 22.281 -14.141 -13.586 1 96.19 483 LYS B CA 1
ATOM 7985 C C . LYS B 1 483 ? 21.703 -13.711 -14.922 1 96.19 483 LYS B C 1
ATOM 7987 O O . LYS B 1 483 ? 20.688 -13 -14.969 1 96.19 483 LYS B O 1
ATOM 7992 N N . PRO B 1 484 ? 22.344 -14.117 -15.984 1 95.75 484 PRO B N 1
ATOM 7993 C CA . PRO B 1 484 ? 21.734 -13.859 -17.281 1 95.75 484 PRO B CA 1
ATOM 7994 C C . PRO B 1 484 ? 20.375 -14.547 -17.453 1 95.75 484 PRO B C 1
ATOM 7996 O O . PRO B 1 484 ? 20.203 -15.68 -17 1 95.75 484 PRO B O 1
ATOM 7999 N N . VAL B 1 485 ? 19.453 -13.805 -18.047 1 97.5 485 VAL B N 1
ATOM 8000 C CA . VAL B 1 485 ? 18.125 -14.328 -18.359 1 97.5 485 VAL B CA 1
ATOM 8001 C C . VAL B 1 485 ? 17.922 -14.336 -19.875 1 97.5 485 VAL B C 1
ATOM 8003 O O . VAL B 1 485 ? 17.938 -13.281 -20.5 1 97.5 485 VAL B O 1
ATOM 8006 N N . LEU B 1 486 ? 17.797 -15.539 -20.344 1 96.94 486 LEU B N 1
ATOM 8007 C CA . LEU B 1 486 ? 17.516 -15.727 -21.766 1 96.94 486 LEU B CA 1
ATOM 8008 C C . LEU B 1 486 ? 16.031 -15.875 -22.016 1 96.94 486 LEU B C 1
ATOM 8010 O O . LEU B 1 486 ? 15.328 -16.531 -21.234 1 96.94 486 LEU B O 1
ATOM 8014 N N . THR B 1 487 ? 15.555 -15.273 -23.094 1 97 487 THR B N 1
ATOM 8015 C CA . THR B 1 487 ? 14.133 -15.383 -23.422 1 97 487 THR B CA 1
ATOM 8016 C C . THR B 1 487 ? 13.891 -16.547 -24.375 1 97 487 THR B C 1
ATOM 8018 O O . THR B 1 487 ? 14.688 -16.781 -25.281 1 97 487 THR B O 1
ATOM 8021 N N . LEU B 1 488 ? 12.82 -17.266 -24.125 1 94.88 488 LEU B N 1
ATOM 8022 C CA . LEU B 1 488 ? 12.398 -18.359 -25 1 94.88 488 LEU B CA 1
ATOM 8023 C C . LEU B 1 488 ? 11.5 -17.828 -26.125 1 94.88 488 LEU B C 1
ATOM 8025 O O . LEU B 1 488 ? 10.508 -17.141 -25.859 1 94.88 488 LEU B O 1
ATOM 8029 N N . VAL B 1 489 ? 11.859 -18.094 -27.328 1 87.25 489 VAL B N 1
ATOM 8030 C CA . VAL B 1 489 ? 11.07 -17.688 -28.5 1 87.25 489 VAL B CA 1
ATOM 8031 C C . VAL B 1 489 ? 10.047 -18.766 -28.828 1 87.25 489 VAL B C 1
ATOM 8033 O O . VAL B 1 489 ? 8.977 -18.469 -29.375 1 87.25 489 VAL B O 1
ATOM 8036 N N . GLU B 1 490 ? 10.328 -19.938 -28.359 1 81.31 490 GLU B N 1
ATOM 8037 C CA . GLU B 1 490 ? 9.461 -21.094 -28.609 1 81.31 490 GLU B CA 1
ATOM 8038 C C . GLU B 1 490 ? 8.07 -20.875 -28.016 1 81.31 490 GLU B C 1
ATOM 8040 O O . GLU B 1 490 ? 7.934 -20.688 -26.812 1 81.31 490 GLU B O 1
ATOM 8045 N N . LYS B 1 491 ? 7.008 -20.969 -28.797 1 78.94 491 LYS B N 1
ATOM 8046 C CA . LYS B 1 491 ? 5.648 -20.688 -28.344 1 78.94 491 LYS B CA 1
ATOM 8047 C C . LYS B 1 491 ? 4.973 -21.953 -27.812 1 78.94 491 LYS B C 1
ATOM 8049 O O . LYS B 1 491 ? 4.102 -21.875 -26.938 1 78.94 491 LYS B O 1
ATOM 8054 N N . GLU B 1 492 ? 5.41 -23.156 -28.297 1 88.12 492 GLU B N 1
ATOM 8055 C CA . GLU B 1 492 ? 4.762 -24.406 -27.953 1 88.12 492 GLU B CA 1
ATOM 8056 C C . GLU B 1 492 ? 5.676 -25.281 -27.094 1 88.12 492 GLU B C 1
ATOM 8058 O O . GLU B 1 492 ? 5.895 -26.453 -27.406 1 88.12 492 GLU B O 1
ATOM 8063 N N . SER B 1 493 ? 6.094 -24.672 -25.953 1 92.31 493 SER B N 1
ATOM 8064 C CA . SER B 1 493 ? 7.113 -25.344 -25.172 1 92.31 493 SER B CA 1
ATOM 8065 C C . SER B 1 493 ? 6.578 -26.641 -24.562 1 92.31 493 SER B C 1
ATOM 8067 O O . SER B 1 493 ? 7.289 -27.641 -24.484 1 92.31 493 SER B O 1
ATOM 8069 N N . THR B 1 494 ? 5.32 -26.672 -24.141 1 95.25 494 THR B N 1
ATOM 8070 C CA . THR B 1 494 ? 4.754 -27.859 -23.516 1 95.25 494 THR B CA 1
ATOM 8071 C C . THR B 1 494 ? 4.668 -29 -24.516 1 95.25 494 THR B C 1
ATOM 8073 O O . THR B 1 494 ? 5.18 -30.094 -24.266 1 95.25 494 THR B O 1
ATOM 8076 N N . SER B 1 495 ? 4.109 -28.734 -25.672 1 97.5 495 SER B N 1
ATOM 8077 C CA . SER B 1 495 ? 3.986 -29.75 -26.719 1 97.5 495 SER B CA 1
ATOM 8078 C C . SER B 1 495 ? 5.355 -30.188 -27.234 1 97.5 495 SER B C 1
ATOM 8080 O O . SER B 1 495 ? 5.566 -31.359 -27.531 1 97.5 495 SER B O 1
ATOM 8082 N N . ARG B 1 496 ? 6.203 -29.234 -27.344 1 97.38 496 ARG B N 1
ATOM 8083 C CA . ARG B 1 496 ? 7.555 -29.562 -27.766 1 97.38 496 ARG B CA 1
ATOM 8084 C C . ARG B 1 496 ? 8.219 -30.516 -26.781 1 97.38 496 ARG B C 1
ATOM 8086 O O . ARG B 1 496 ? 8.945 -31.438 -27.172 1 97.38 496 ARG B O 1
ATOM 8093 N N . GLY B 1 497 ? 8 -30.234 -25.516 1 98.12 497 GLY B N 1
ATOM 8094 C CA . GLY B 1 497 ? 8.531 -31.125 -24.5 1 98.12 497 GLY B CA 1
ATOM 8095 C C . GLY B 1 497 ? 8.062 -32.562 -24.672 1 98.12 497 GLY B C 1
ATOM 8096 O O . GLY B 1 497 ? 8.844 -33.5 -24.516 1 98.12 497 GLY B O 1
ATOM 8097 N N . LEU B 1 498 ? 6.82 -32.719 -24.984 1 98.44 498 LEU B N 1
ATOM 8098 C CA . LEU B 1 498 ? 6.262 -34.031 -25.25 1 98.44 498 LEU B CA 1
ATOM 8099 C C . LEU B 1 498 ? 6.965 -34.688 -26.438 1 98.44 498 LEU B C 1
ATOM 8101 O O . LEU B 1 498 ? 7.32 -35.875 -26.375 1 98.44 498 LEU B O 1
ATOM 8105 N N . ALA B 1 499 ? 7.164 -33.938 -27.453 1 98.31 499 ALA B N 1
ATOM 8106 C CA . ALA B 1 499 ? 7.828 -34.469 -28.656 1 98.31 499 ALA B CA 1
ATOM 8107 C C . ALA B 1 499 ? 9.242 -34.906 -28.344 1 98.31 499 ALA B C 1
ATOM 8109 O O . ALA B 1 499 ? 9.664 -36 -28.781 1 98.31 499 ALA B O 1
ATOM 8110 N N . LEU B 1 500 ? 9.898 -34.156 -27.609 1 98.25 500 LEU B N 1
ATOM 8111 C CA . LEU B 1 500 ? 11.281 -34.469 -27.266 1 98.25 500 LEU B CA 1
ATOM 8112 C C . LEU B 1 500 ? 11.367 -35.719 -26.438 1 98.25 500 LEU B C 1
ATOM 8114 O O . LEU B 1 500 ? 12.227 -36.594 -26.672 1 98.25 500 LEU B O 1
ATOM 8118 N N . LEU B 1 501 ? 10.492 -35.844 -25.469 1 98.25 501 LEU B N 1
ATOM 8119 C CA . LEU B 1 501 ? 10.484 -37.062 -24.641 1 98.25 501 LEU B CA 1
ATOM 8120 C C . LEU B 1 501 ? 10.141 -38.281 -25.453 1 98.25 501 LEU B C 1
ATOM 8122 O O . LEU B 1 501 ? 10.727 -39.344 -25.25 1 98.25 501 LEU B O 1
ATOM 8126 N N . ALA B 1 502 ? 9.234 -38.156 -26.375 1 98.25 502 ALA B N 1
ATOM 8127 C CA . ALA B 1 502 ? 8.883 -39.281 -27.25 1 98.25 502 ALA B CA 1
ATOM 8128 C C . ALA B 1 502 ? 10.055 -39.656 -28.141 1 98.25 502 ALA B C 1
ATOM 8130 O O . ALA B 1 502 ? 10.359 -40.844 -28.297 1 98.25 502 ALA B O 1
ATOM 8131 N N . LEU B 1 503 ? 10.695 -38.688 -28.703 1 97.94 503 LEU B N 1
ATOM 8132 C CA . LEU B 1 503 ? 11.859 -38.938 -29.562 1 97.94 503 LEU B CA 1
ATOM 8133 C C . LEU B 1 503 ? 12.961 -39.625 -28.766 1 97.94 503 LEU B C 1
ATOM 8135 O O . LEU B 1 503 ? 13.656 -40.5 -29.297 1 97.94 503 LEU B O 1
ATOM 8139 N N . GLU B 1 504 ? 13.117 -39.188 -27.578 1 97.19 504 GLU B N 1
ATOM 8140 C CA . GLU B 1 504 ? 14.094 -39.844 -26.703 1 97.19 504 GLU B CA 1
ATOM 8141 C C . GLU B 1 504 ? 13.734 -41.312 -26.469 1 97.19 504 GLU B C 1
ATOM 8143 O O . GLU B 1 504 ? 14.602 -42.188 -26.562 1 97.19 504 GLU B O 1
ATOM 8148 N N . GLN B 1 505 ? 12.484 -41.594 -26.203 1 95.88 505 GLN B N 1
ATOM 8149 C CA . GLN B 1 505 ? 12.039 -42.969 -25.938 1 95.88 505 GLN B CA 1
ATOM 8150 C C . GLN B 1 505 ? 12.164 -43.844 -27.188 1 95.88 505 GLN B C 1
ATOM 8152 O O . GLN B 1 505 ? 12.398 -45.031 -27.109 1 95.88 505 GLN B O 1
ATOM 8157 N N . LEU B 1 506 ? 12.016 -43.188 -28.359 1 95.12 506 LEU B N 1
ATOM 8158 C CA . LEU B 1 506 ? 12.148 -43.906 -29.625 1 95.12 506 LEU B CA 1
ATOM 8159 C C . LEU B 1 506 ? 13.617 -44.125 -29.969 1 95.12 506 LEU B C 1
ATOM 8161 O O . LEU B 1 506 ? 13.93 -44.844 -30.922 1 95.12 506 LEU B O 1
ATOM 8165 N N . GLY B 1 507 ? 14.461 -43.5 -29.281 1 95.12 507 GLY B N 1
ATOM 8166 C CA . GLY B 1 507 ? 15.883 -43.625 -29.531 1 95.12 507 GLY B CA 1
ATOM 8167 C C . GLY B 1 507 ? 16.391 -42.719 -30.625 1 95.12 507 GLY B C 1
ATOM 8168 O O . GLY B 1 507 ? 17.531 -42.875 -31.078 1 95.12 507 GLY B O 1
ATOM 8169 N N . CYS B 1 508 ? 15.531 -41.812 -31.016 1 95.5 508 CYS B N 1
ATOM 8170 C CA . CYS B 1 508 ? 15.922 -40.906 -32.062 1 95.5 508 CYS B CA 1
ATOM 8171 C C . CYS B 1 508 ? 16.922 -39.875 -31.547 1 95.5 508 CYS B C 1
ATOM 8173 O O . CYS B 1 508 ? 17.75 -39.375 -32.312 1 95.5 508 CYS B O 1
ATOM 8175 N N . ILE B 1 509 ? 16.844 -39.562 -30.281 1 95.69 509 ILE B N 1
ATOM 8176 C CA . ILE B 1 509 ? 17.781 -38.656 -29.625 1 95.69 509 ILE B CA 1
ATOM 8177 C C . ILE B 1 509 ? 18.219 -39.25 -28.297 1 95.69 509 ILE B C 1
ATOM 8179 O O . ILE B 1 509 ? 17.5 -40.062 -27.703 1 95.69 509 ILE B O 1
ATOM 8183 N N . ARG B 1 510 ? 19.328 -38.812 -27.875 1 94.38 510 ARG B N 1
ATOM 8184 C CA . ARG B 1 510 ? 19.859 -39.312 -26.625 1 94.38 510 ARG B CA 1
ATOM 8185 C C . ARG B 1 510 ? 19.25 -38.594 -25.438 1 94.38 510 ARG B C 1
ATOM 8187 O O . ARG B 1 510 ? 18.984 -39.188 -24.391 1 94.38 510 ARG B O 1
ATOM 8194 N N . ARG B 1 511 ? 19.078 -37.344 -25.688 1 94.75 511 ARG B N 1
ATOM 8195 C CA . ARG B 1 511 ? 18.484 -36.469 -24.672 1 94.75 511 ARG B CA 1
ATOM 8196 C C . ARG B 1 511 ? 17.844 -35.25 -25.312 1 94.75 511 ARG B C 1
ATOM 8198 O O . ARG B 1 511 ? 18.219 -34.844 -26.406 1 94.75 511 ARG B O 1
ATOM 8205 N N . PRO B 1 512 ? 16.938 -34.688 -24.609 1 95.81 512 PRO B N 1
ATOM 8206 C CA . PRO B 1 512 ? 16.219 -33.562 -25.188 1 95.81 512 PRO B CA 1
ATOM 8207 C C . PRO B 1 512 ? 17.141 -32.406 -25.578 1 95.81 512 PRO B C 1
ATOM 8209 O O . PRO B 1 512 ? 16.906 -31.75 -26.609 1 95.81 512 PRO B O 1
ATOM 8212 N N . SER B 1 513 ? 18.156 -32.188 -24.859 1 91.5 513 SER B N 1
ATOM 8213 C CA . SER B 1 513 ? 19.047 -31.047 -25.109 1 91.5 513 SER B CA 1
ATOM 8214 C C . SER B 1 513 ? 19.812 -31.219 -26.422 1 91.5 513 SER B C 1
ATOM 8216 O O . SER B 1 513 ? 20.469 -30.281 -26.891 1 91.5 513 SER B O 1
ATOM 8218 N N . ALA B 1 514 ? 19.703 -32.344 -27 1 93.62 514 ALA B N 1
ATOM 8219 C CA . ALA B 1 514 ? 20.266 -32.562 -28.328 1 93.62 514 ALA B CA 1
ATOM 8220 C C . ALA B 1 514 ? 19.578 -31.672 -29.359 1 93.62 514 ALA B C 1
ATOM 8222 O O . ALA B 1 514 ? 20.141 -31.375 -30.422 1 93.62 514 ALA B O 1
ATOM 8223 N N . LEU B 1 515 ? 18.422 -31.281 -29.109 1 94.88 515 LEU B N 1
ATOM 8224 C CA . LEU B 1 515 ? 17.656 -30.359 -29.938 1 94.88 515 LEU B CA 1
ATOM 8225 C C . LEU B 1 515 ? 17.266 -29.109 -29.156 1 94.88 515 LEU B C 1
ATOM 8227 O O . LEU B 1 515 ? 16.125 -29 -28.688 1 94.88 515 LEU B O 1
ATOM 8231 N N . PRO B 1 516 ? 18.125 -28.156 -29.094 1 91.81 516 PRO B N 1
ATOM 8232 C CA . PRO B 1 516 ? 17.859 -26.953 -28.297 1 91.81 516 PRO B CA 1
ATOM 8233 C C . PRO B 1 516 ? 16.719 -26.125 -28.875 1 91.81 516 PRO B C 1
ATOM 8235 O O . PRO B 1 516 ? 16.531 -26.078 -30.094 1 91.81 516 PRO B O 1
ATOM 8238 N N . PRO B 1 517 ? 16 -25.5 -27.984 1 92.94 517 PRO B N 1
ATOM 8239 C CA . PRO B 1 517 ? 14.945 -24.594 -28.469 1 92.94 517 PRO B CA 1
ATOM 8240 C C . PRO B 1 517 ? 15.5 -23.297 -29.047 1 92.94 517 PRO B C 1
ATOM 8242 O O . PRO B 1 517 ? 16.688 -23 -28.875 1 92.94 517 PRO B O 1
ATOM 8245 N N . GLU B 1 518 ? 14.602 -22.609 -29.75 1 89.94 518 GLU B N 1
ATOM 8246 C CA . GLU B 1 518 ? 14.961 -21.266 -30.219 1 89.94 518 GLU B CA 1
ATOM 8247 C C . GLU B 1 518 ? 14.883 -20.25 -29.078 1 89.94 518 GLU B C 1
ATOM 8249 O O . GLU B 1 518 ? 13.898 -20.203 -28.344 1 89.94 518 GLU B O 1
ATOM 8254 N N . THR B 1 519 ? 15.984 -19.484 -28.891 1 91.38 519 THR B N 1
ATOM 8255 C CA . THR B 1 519 ? 16.031 -18.469 -27.844 1 91.38 519 THR B CA 1
ATOM 8256 C C . THR B 1 519 ? 16.156 -17.078 -28.453 1 91.38 519 THR B C 1
ATOM 8258 O O . THR B 1 519 ? 16.469 -16.922 -29.625 1 91.38 519 THR B O 1
ATOM 8261 N N . GLY B 1 520 ? 15.766 -16.094 -27.641 1 93.75 520 GLY B N 1
ATOM 8262 C CA . GLY B 1 520 ? 15.828 -14.711 -28.062 1 93.75 520 GLY B CA 1
ATOM 8263 C C . GLY B 1 520 ? 16.906 -13.914 -27.359 1 93.75 520 GLY B C 1
ATOM 8264 O O . GLY B 1 520 ? 18.062 -14.352 -27.297 1 93.75 520 GLY B O 1
ATOM 8265 N N . ALA B 1 521 ? 16.547 -12.695 -26.891 1 95.06 521 ALA B N 1
ATOM 8266 C CA . ALA B 1 521 ? 17.484 -11.766 -26.281 1 95.06 521 ALA B CA 1
ATOM 8267 C C . ALA B 1 521 ? 17.953 -12.289 -24.922 1 95.06 521 ALA B C 1
ATOM 8269 O O . ALA B 1 521 ? 17.234 -13.031 -24.25 1 95.06 521 ALA B O 1
ATOM 8270 N N . THR B 1 522 ? 19.188 -11.914 -24.594 1 96.88 522 THR B N 1
ATOM 8271 C CA . THR B 1 522 ? 19.734 -12.18 -23.281 1 96.88 522 THR B CA 1
ATOM 8272 C C . THR B 1 522 ? 19.844 -10.898 -22.469 1 96.88 522 THR B C 1
ATOM 8274 O O . THR B 1 522 ? 20.375 -9.891 -22.953 1 96.88 522 THR B O 1
ATOM 8277 N N . TYR B 1 523 ? 19.328 -10.906 -21.328 1 96.62 523 TYR B N 1
ATOM 8278 C CA . TYR B 1 523 ? 19.438 -9.789 -20.406 1 96.62 523 TYR B CA 1
ATOM 8279 C C . TYR B 1 523 ? 20.5 -10.062 -19.344 1 96.62 523 TYR B C 1
ATOM 8281 O O . TYR B 1 523 ? 20.422 -11.062 -18.625 1 96.62 523 TYR B O 1
ATOM 8289 N N . LEU B 1 524 ? 21.453 -9.195 -19.266 1 96.56 524 LEU B N 1
ATOM 8290 C CA . LEU B 1 524 ? 22.578 -9.375 -18.344 1 96.56 524 LEU B CA 1
ATOM 8291 C C . LEU B 1 524 ? 22.375 -8.57 -17.062 1 96.56 524 LEU B C 1
ATOM 8293 O O . LEU B 1 524 ? 21.859 -7.449 -17.109 1 96.56 524 LEU B O 1
ATOM 8297 N N . PRO B 1 525 ? 22.781 -9.148 -15.945 1 95.81 525 PRO B N 1
ATOM 8298 C CA . PRO B 1 525 ? 22.672 -8.383 -14.703 1 95.81 525 PRO B CA 1
ATOM 8299 C C . PRO B 1 525 ? 23.641 -7.203 -14.641 1 95.81 525 PRO B C 1
ATOM 8301 O O . PRO B 1 525 ? 24.766 -7.301 -15.125 1 95.81 525 PRO B O 1
ATOM 8304 N N . ASP B 1 526 ? 23.172 -6.145 -14.133 1 93.31 526 ASP B N 1
ATOM 8305 C CA . ASP B 1 526 ? 24.016 -4.992 -13.797 1 93.31 526 ASP B CA 1
ATOM 8306 C C . ASP B 1 526 ? 24.438 -5.031 -12.328 1 93.31 526 ASP B C 1
ATOM 8308 O O . ASP B 1 526 ? 23.578 -5.074 -11.438 1 93.31 526 ASP B O 1
ATOM 8312 N N . PRO B 1 527 ? 25.766 -4.973 -12.039 1 92.5 527 PRO B N 1
ATOM 8313 C CA . PRO B 1 527 ? 26.234 -5.141 -10.664 1 92.5 527 PRO B CA 1
ATOM 8314 C C . PRO B 1 527 ? 25.688 -4.078 -9.719 1 92.5 527 PRO B C 1
ATOM 8316 O O . PRO B 1 527 ? 25.422 -4.371 -8.547 1 92.5 527 PRO B O 1
ATOM 8319 N N . LEU B 1 528 ? 25.562 -2.895 -10.188 1 90.88 528 LEU B N 1
ATOM 8320 C CA . LEU B 1 528 ? 25.031 -1.832 -9.336 1 90.88 528 LEU B CA 1
ATOM 8321 C C . LEU B 1 528 ? 23.562 -2.068 -9.016 1 90.88 528 LEU B C 1
ATOM 8323 O O . LEU B 1 528 ? 23.141 -1.913 -7.867 1 90.88 528 LEU B O 1
ATOM 8327 N N . HIS B 1 529 ? 22.844 -2.42 -9.977 1 93.38 529 HIS B N 1
ATOM 8328 C CA . HIS B 1 529 ? 21.422 -2.699 -9.766 1 93.38 529 HIS B CA 1
ATOM 8329 C C . HIS B 1 529 ? 21.234 -3.979 -8.961 1 93.38 529 HIS B C 1
ATOM 8331 O O . HIS B 1 529 ? 20.297 -4.074 -8.156 1 93.38 529 HIS B O 1
ATOM 8337 N N . HIS B 1 530 ? 22.125 -4.922 -9.172 1 95.38 530 HIS B N 1
ATOM 8338 C CA . HIS B 1 530 ? 22.062 -6.148 -8.383 1 95.38 530 HIS B CA 1
ATOM 8339 C C . HIS B 1 530 ? 22.234 -5.859 -6.898 1 95.38 530 HIS B C 1
ATOM 8341 O O . HIS B 1 530 ? 21.5 -6.383 -6.066 1 95.38 530 HIS B O 1
ATOM 8347 N N . ALA B 1 531 ? 23.172 -5.043 -6.605 1 94.25 531 ALA B N 1
ATOM 8348 C CA . ALA B 1 531 ? 23.406 -4.68 -5.211 1 94.25 531 ALA B CA 1
ATOM 8349 C C . ALA B 1 531 ? 22.172 -4.004 -4.605 1 94.25 531 ALA B C 1
ATOM 8351 O O . ALA B 1 531 ? 21.797 -4.301 -3.475 1 94.25 531 ALA B O 1
ATOM 8352 N N . ARG B 1 532 ? 21.609 -3.111 -5.316 1 93.81 532 ARG B N 1
ATOM 8353 C CA . ARG B 1 532 ? 20.406 -2.434 -4.867 1 93.81 532 ARG B CA 1
ATOM 8354 C C . ARG B 1 532 ? 19.266 -3.43 -4.641 1 93.81 532 ARG B C 1
ATOM 8356 O O . ARG B 1 532 ? 18.531 -3.316 -3.662 1 93.81 532 ARG B O 1
ATOM 8363 N N . HIS B 1 533 ? 19.094 -4.383 -5.543 1 96.56 533 HIS B N 1
ATOM 8364 C CA . HIS B 1 533 ? 18.031 -5.379 -5.414 1 96.56 533 HIS B CA 1
ATOM 8365 C C . HIS B 1 533 ? 18.281 -6.297 -4.223 1 96.56 533 HIS B C 1
ATOM 8367 O O . HIS B 1 533 ? 17.344 -6.766 -3.588 1 96.56 533 HIS B O 1
ATOM 8373 N N . GLN B 1 534 ? 19.578 -6.555 -3.881 1 97.38 534 GLN B N 1
ATOM 8374 C CA . GLN B 1 534 ? 19.875 -7.34 -2.686 1 97.38 534 GLN B CA 1
ATOM 8375 C C . GLN B 1 534 ? 19.375 -6.633 -1.43 1 97.38 534 GLN B C 1
ATOM 8377 O O . GLN B 1 534 ? 18.812 -7.273 -0.531 1 97.38 534 GLN B O 1
ATOM 8382 N N . GLU B 1 535 ? 19.531 -5.363 -1.44 1 96.5 535 GLU B N 1
ATOM 8383 C CA . GLU B 1 535 ? 18.984 -4.582 -0.337 1 96.5 535 GLU B CA 1
ATOM 8384 C C . GLU B 1 535 ? 17.453 -4.621 -0.339 1 96.5 535 GLU B C 1
ATOM 8386 O O . GLU B 1 535 ? 16.828 -4.688 0.721 1 96.5 535 GLU B O 1
ATOM 8391 N N . GLY B 1 536 ? 16.922 -4.52 -1.517 1 97.25 536 GLY B N 1
ATOM 8392 C CA . GLY B 1 536 ? 15.484 -4.609 -1.651 1 97.25 536 GLY B CA 1
ATOM 8393 C C . GLY B 1 536 ? 14.922 -5.934 -1.169 1 97.25 536 GLY B C 1
ATOM 8394 O O . GLY B 1 536 ? 13.875 -5.969 -0.512 1 97.25 536 GLY B O 1
ATOM 8395 N N . ILE B 1 537 ? 15.617 -7.004 -1.451 1 98.19 537 ILE B N 1
ATOM 8396 C CA . ILE B 1 537 ? 15.211 -8.328 -1.008 1 98.19 537 ILE B CA 1
ATOM 8397 C C . ILE B 1 537 ? 15.234 -8.398 0.518 1 98.19 537 ILE B C 1
ATOM 8399 O O . ILE B 1 537 ? 14.297 -8.898 1.137 1 98.19 537 ILE B O 1
ATOM 8403 N N . ALA B 1 538 ? 16.25 -7.867 1.09 1 97.88 538 ALA B N 1
ATOM 8404 C CA . ALA B 1 538 ? 16.375 -7.848 2.547 1 97.88 538 ALA B CA 1
ATOM 8405 C C . ALA B 1 538 ? 15.227 -7.051 3.174 1 97.88 538 ALA B C 1
ATOM 8407 O O . ALA B 1 538 ? 14.648 -7.473 4.18 1 97.88 538 ALA B O 1
ATOM 8408 N N . ARG B 1 539 ? 14.867 -5.914 2.609 1 96.94 539 ARG B N 1
ATOM 8409 C CA . ARG B 1 539 ? 13.773 -5.09 3.098 1 96.94 539 ARG B CA 1
ATOM 8410 C C . ARG B 1 539 ? 12.438 -5.828 2.99 1 96.94 539 ARG B C 1
ATOM 8412 O O . ARG B 1 539 ? 11.609 -5.754 3.896 1 96.94 539 ARG B O 1
ATOM 8419 N N . GLN B 1 540 ? 12.242 -6.469 1.88 1 98 540 GLN B N 1
ATOM 8420 C CA . GLN B 1 540 ? 11 -7.211 1.704 1 98 540 GLN B CA 1
ATOM 8421 C C . GLN B 1 540 ? 10.875 -8.336 2.729 1 98 540 GLN B C 1
ATOM 8423 O O . GLN B 1 540 ? 9.797 -8.578 3.262 1 98 540 GLN B O 1
ATOM 8428 N N . GLU B 1 541 ? 11.977 -9.016 2.979 1 97.69 541 GLU B N 1
ATOM 8429 C CA . GLU B 1 541 ? 11.953 -10.094 3.965 1 97.69 541 GLU B CA 1
ATOM 8430 C C . GLU B 1 541 ? 11.648 -9.555 5.359 1 97.69 541 GLU B C 1
ATOM 8432 O O . GLU B 1 541 ? 10.938 -10.195 6.137 1 97.69 541 GLU B O 1
ATOM 8437 N N . ALA B 1 542 ? 12.219 -8.445 5.664 1 96.38 542 ALA B N 1
ATOM 8438 C CA . ALA B 1 542 ? 11.914 -7.816 6.945 1 96.38 542 ALA B CA 1
ATOM 8439 C C . ALA B 1 542 ? 10.438 -7.457 7.043 1 96.38 542 ALA B C 1
ATOM 8441 O O . ALA B 1 542 ? 9.805 -7.66 8.086 1 96.38 542 ALA B O 1
ATOM 8442 N N . LEU B 1 543 ? 9.953 -6.883 6.039 1 97.19 543 LEU B N 1
ATOM 8443 C CA . LEU B 1 543 ? 8.539 -6.531 5.992 1 97.19 543 LEU B CA 1
ATOM 8444 C C . LEU B 1 543 ? 7.668 -7.777 6.109 1 97.19 543 LEU B C 1
ATOM 8446 O O . LEU B 1 543 ? 6.652 -7.766 6.812 1 97.19 543 LEU B O 1
ATOM 8450 N N . TYR B 1 544 ? 8.023 -8.82 5.355 1 97.25 544 TYR B N 1
ATOM 8451 C CA . TYR B 1 544 ? 7.332 -10.102 5.414 1 97.25 544 TYR B CA 1
ATOM 8452 C C . TYR B 1 544 ? 7.25 -10.609 6.848 1 97.25 544 TYR B C 1
ATOM 8454 O O . TYR B 1 544 ? 6.191 -11.055 7.297 1 97.25 544 TYR B O 1
ATOM 8462 N N . ALA B 1 545 ? 8.336 -10.578 7.582 1 95.69 545 ALA B N 1
ATOM 8463 C CA . ALA B 1 545 ? 8.383 -11.023 8.969 1 95.69 545 ALA B CA 1
ATOM 8464 C C . ALA B 1 545 ? 7.422 -10.219 9.844 1 95.69 545 ALA B C 1
ATOM 8466 O O . ALA B 1 545 ? 6.758 -10.773 10.719 1 95.69 545 ALA B O 1
ATOM 8467 N N . LYS B 1 546 ? 7.289 -8.992 9.586 1 94.75 546 LYS B N 1
ATOM 8468 C CA . LYS B 1 546 ? 6.461 -8.102 10.391 1 94.75 546 LYS B CA 1
ATOM 8469 C C . LYS B 1 546 ? 4.98 -8.297 10.086 1 94.75 546 LYS B C 1
ATOM 8471 O O . LYS B 1 546 ? 4.141 -8.258 10.984 1 94.75 546 LYS B O 1
ATOM 8476 N N . LEU B 1 547 ? 4.648 -8.477 8.812 1 95.38 547 LEU B N 1
ATOM 8477 C CA . LEU B 1 547 ? 3.248 -8.383 8.414 1 95.38 547 LEU B CA 1
ATOM 8478 C C . LEU B 1 547 ? 2.646 -9.766 8.188 1 95.38 547 LEU B C 1
ATOM 8480 O O . LEU B 1 547 ? 1.428 -9.938 8.266 1 95.38 547 LEU B O 1
ATOM 8484 N N . VAL B 1 548 ? 3.453 -10.719 7.828 1 91.75 548 VAL B N 1
ATOM 8485 C CA . VAL B 1 548 ? 2.918 -12.023 7.434 1 91.75 548 VAL B CA 1
ATOM 8486 C C . VAL B 1 548 ? 3.299 -13.078 8.469 1 91.75 548 VAL B C 1
ATOM 8488 O O . VAL B 1 548 ? 2.432 -13.773 9 1 91.75 548 VAL B O 1
ATOM 8491 N N . ALA B 1 549 ? 4.555 -13.172 8.859 1 81.94 549 ALA B N 1
ATOM 8492 C CA . ALA B 1 549 ? 5.039 -14.227 9.742 1 81.94 549 ALA B CA 1
ATOM 8493 C C . ALA B 1 549 ? 4.559 -14.008 11.172 1 81.94 549 ALA B C 1
ATOM 8495 O O . ALA B 1 549 ? 4.359 -14.969 11.922 1 81.94 549 ALA B O 1
ATOM 8496 N N . SER B 1 550 ? 4.43 -12.734 11.594 1 69.12 550 SER B N 1
ATOM 8497 C CA . SER B 1 550 ? 4.066 -12.406 12.969 1 69.12 550 SER B CA 1
ATOM 8498 C C . SER B 1 550 ? 2.6 -12.734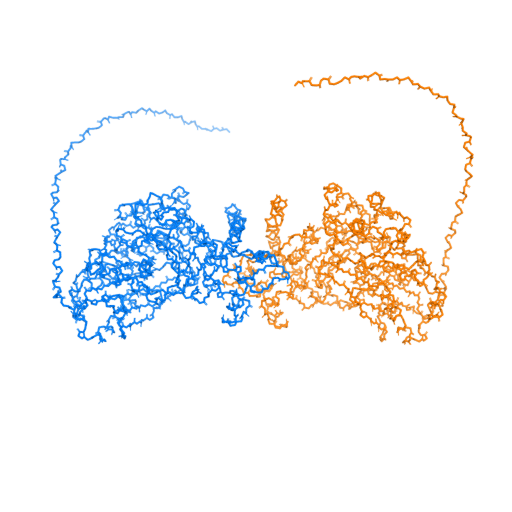 13.242 1 69.12 550 SER B C 1
ATOM 8500 O O . SER B 1 550 ? 2.182 -12.812 14.398 1 69.12 550 SER B O 1
ATOM 8502 N N . ARG B 1 551 ? 1.673 -12.852 12.328 1 59.97 551 ARG B N 1
ATOM 8503 C CA . ARG B 1 551 ? 0.247 -13.102 12.516 1 59.97 551 ARG B CA 1
ATOM 8504 C C . ARG B 1 551 ? 0.003 -14.508 13.047 1 59.97 551 ARG B C 1
ATOM 8506 O O . ARG B 1 551 ? -1.104 -14.828 13.484 1 59.97 551 ARG B O 1
ATOM 8513 N N . SER B 1 552 ? 0.86 -15.398 12.789 1 48.47 552 SER B N 1
ATOM 8514 C CA . SER B 1 552 ? 0.577 -16.766 13.219 1 48.47 552 SER B CA 1
ATOM 8515 C C . SER B 1 552 ? 0.218 -16.812 14.703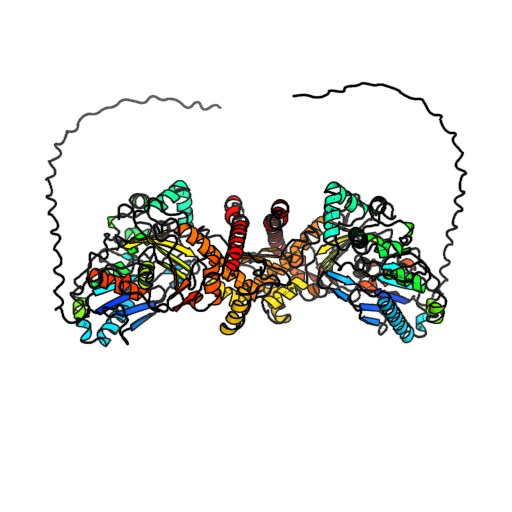 1 48.47 552 SER B C 1
ATOM 8517 O O . SER B 1 552 ? -0.398 -17.781 15.164 1 48.47 552 SER B O 1
ATOM 8519 N N . GLY B 1 553 ? 0.584 -15.789 15.648 1 38.03 553 GLY B N 1
ATOM 8520 C CA . GLY B 1 553 ? 0.098 -15.938 17.016 1 38.03 553 GLY B CA 1
ATOM 8521 C C . GLY B 1 553 ? -1.271 -15.32 17.234 1 38.03 553 GLY B C 1
ATOM 8522 O O . GLY B 1 553 ? -1.908 -15.555 18.25 1 38.03 553 GLY B O 1
ATOM 8523 N N . ALA B 1 554 ? -1.611 -14.078 16.625 1 34.91 554 ALA B N 1
ATOM 8524 C CA . ALA B 1 554 ? -2.643 -13.203 17.156 1 34.91 554 ALA B CA 1
ATOM 8525 C C . ALA B 1 554 ? -4.02 -13.578 16.625 1 34.91 554 ALA B C 1
ATOM 8527 O O . ALA B 1 554 ? -5.031 -13.008 17.047 1 34.91 554 ALA B O 1
ATOM 8528 N N . PHE B 1 555 ? -4.219 -13.945 15.336 1 33.06 555 PHE B N 1
ATOM 8529 C CA . PHE B 1 555 ? -5.613 -13.906 14.914 1 33.06 555 PHE B CA 1
ATOM 8530 C C . PHE B 1 555 ? -6.418 -15 15.602 1 33.06 555 PHE B C 1
ATOM 8532 O O . PHE B 1 555 ? -6.848 -15.961 14.961 1 33.06 555 PHE B O 1
ATOM 8539 N N . HIS B 1 556 ? -6.078 -15.492 16.688 1 29.08 556 HIS B N 1
ATOM 8540 C CA . HIS B 1 556 ? -7.062 -16.406 17.234 1 29.08 556 HIS B CA 1
ATOM 8541 C C . HIS B 1 556 ? -8.43 -15.742 17.375 1 29.08 556 HIS B C 1
ATOM 8543 O O . HIS B 1 556 ? -9.406 -16.406 17.734 1 29.08 556 HIS B O 1
ATOM 8549 N N . GLY B 1 557 ? -8.578 -14.359 17.719 1 26.95 557 GLY B N 1
ATOM 8550 C CA . GLY B 1 557 ? -9.828 -14.039 18.391 1 26.95 557 GLY B CA 1
ATOM 8551 C C . GLY B 1 557 ? -10.992 -13.898 17.438 1 26.95 557 GLY B C 1
ATOM 8552 O O . GLY B 1 557 ? -12.156 -13.922 17.844 1 26.95 557 GLY B O 1
ATOM 8553 N N . GLY B 1 558 ? -11.016 -12.977 16.266 1 24.62 558 GLY B N 1
ATOM 8554 C CA . GLY B 1 558 ? -12.336 -12.516 15.867 1 24.62 558 GLY B CA 1
ATOM 8555 C C . GLY B 1 558 ? -13.062 -13.492 14.961 1 24.62 558 GLY B C 1
ATOM 8556 O O . GLY B 1 558 ? -13.398 -13.164 13.828 1 24.62 558 GLY B O 1
ATOM 8557 N N . SER B 1 559 ? -12.945 -14.859 14.977 1 19.58 559 SER B N 1
ATOM 8558 C CA . SER B 1 559 ? -14.211 -15.375 14.477 1 19.58 559 SER B CA 1
ATOM 8559 C C . SER B 1 559 ? -15.367 -15 15.398 1 19.58 559 SER B C 1
ATOM 8561 O O . SER B 1 559 ? -15.227 -15.031 16.625 1 19.58 559 SER B O 1
#

Nearest PDB structures (foldseek):
  3gbt-assembly1_A  TM=9.171E-01  e=4.230E-42  Lactobacillus acidophilus NCFM
  3ll3-assembly1_B  TM=9.243E-01  e=1.926E-41  Lactobacillus acidophilus
  5vm1-assembly1_A  TM=9.054E-01  e=7.014E-36  Brucella ovis ATCC 25840
  3ifr-assembly3_A  TM=8.963E-01  e=4.124E-33  Rhodospirillum rubrum ATCC 11170
  6k79-assembly1_A  TM=8.453E-01  e=3.149E-30  Thermococcus kodakarensis KOD1